Protein AF-0000000081065563 (afdb_homodimer)

Structure (mmCIF, N/CA/C/O backbone):
data_AF-0000000081065563-model_v1
#
loop_
_entity.id
_entity.type
_entity.pdbx_description
1 polymer 'Solute carrier family 13 member 5'
#
loop_
_atom_site.group_PDB
_atom_site.id
_atom_site.type_symbol
_atom_site.label_atom_id
_atom_site.label_alt_id
_atom_site.label_comp_id
_atom_site.label_asym_id
_atom_site.label_entity_id
_atom_site.label_seq_id
_atom_site.pdbx_PDB_ins_code
_atom_site.Cartn_x
_atom_site.Cartn_y
_atom_site.Cartn_z
_atom_site.occupancy
_atom_site.B_iso_or_equiv
_atom_site.auth_seq_id
_atom_site.auth_comp_id
_atom_site.auth_asym_id
_atom_site.auth_atom_id
_atom_site.pdbx_PDB_model_num
ATOM 1 N N . MET A 1 1 ? -25.5 35.219 -21.312 1 35.28 1 MET A N 1
ATOM 2 C CA . MET A 1 1 ? -24.812 34.812 -22.547 1 35.28 1 MET A CA 1
ATOM 3 C C . MET A 1 1 ? -24.578 33.312 -22.578 1 35.28 1 MET A C 1
ATOM 5 O O . MET A 1 1 ? -24.078 32.75 -21.609 1 35.28 1 MET A O 1
ATOM 9 N N . ARG A 1 2 ? -25.344 32.594 -23.344 1 45.81 2 ARG A N 1
ATOM 10 C CA . ARG A 1 2 ? -25.344 31.156 -23.547 1 45.81 2 ARG A CA 1
ATOM 11 C C . ARG A 1 2 ? -23.938 30.656 -23.859 1 45.81 2 ARG A C 1
ATOM 13 O O . ARG A 1 2 ? -23.297 31.125 -24.812 1 45.81 2 ARG A O 1
ATOM 20 N N . VAL A 1 3 ? -23.25 30.344 -22.828 1 58.22 3 VAL A N 1
ATOM 21 C CA . VAL A 1 3 ? -21.922 29.797 -23.094 1 58.22 3 VAL A CA 1
ATOM 22 C C . VAL A 1 3 ? -21.953 28.906 -24.328 1 58.22 3 VAL A C 1
ATOM 24 O O . VAL A 1 3 ? -22.828 28.047 -24.469 1 58.22 3 VAL A O 1
ATOM 27 N N . PRO A 1 4 ? -21.406 29.422 -25.438 1 60.94 4 PRO A N 1
ATOM 28 C CA . PRO A 1 4 ? -21.406 28.672 -26.703 1 60.94 4 PRO A CA 1
ATOM 29 C C . PRO A 1 4 ? -21.172 27.172 -26.5 1 60.94 4 PRO A C 1
ATOM 31 O O . PRO A 1 4 ? -20.5 26.781 -25.531 1 60.94 4 PRO A O 1
ATOM 34 N N . ARG A 1 5 ? -22 26.438 -27.109 1 59.81 5 ARG A N 1
ATOM 35 C CA . ARG A 1 5 ? -22.031 24.969 -27.094 1 59.81 5 ARG A CA 1
ATOM 36 C C . ARG A 1 5 ? -20.609 24.406 -27.125 1 59.81 5 ARG A C 1
ATOM 38 O O . ARG A 1 5 ? -20.312 23.438 -26.438 1 59.81 5 ARG A O 1
ATOM 45 N N . GLY A 1 6 ? -19.797 25.016 -27.953 1 60.41 6 GLY A N 1
ATOM 46 C CA . GLY A 1 6 ? -18.422 24.578 -28.047 1 60.41 6 GLY A CA 1
ATOM 47 C C . GLY A 1 6 ? -17.688 24.688 -26.719 1 60.41 6 GLY A C 1
ATOM 48 O O . GLY A 1 6 ? -16.938 23.781 -26.344 1 60.41 6 GLY A O 1
ATOM 49 N N . ALA A 1 7 ? -17.953 25.688 -26.125 1 67.12 7 ALA A N 1
ATOM 50 C CA . ALA A 1 7 ? -17.297 25.906 -24.844 1 67.12 7 ALA A CA 1
ATOM 51 C C . ALA A 1 7 ? -17.781 24.906 -23.797 1 67.12 7 ALA A C 1
ATOM 53 O O . ALA A 1 7 ? -17.016 24.422 -22.969 1 67.12 7 ALA A O 1
ATOM 54 N N . ARG A 1 8 ? -19.016 24.562 -23.906 1 65.19 8 ARG A N 1
ATOM 55 C CA . ARG A 1 8 ? -19.578 23.609 -22.969 1 65.19 8 ARG A CA 1
ATOM 56 C C . ARG A 1 8 ? -19 22.219 -23.188 1 65.19 8 ARG A C 1
ATOM 58 O O . ARG A 1 8 ? -18.719 21.484 -22.234 1 65.19 8 ARG A O 1
ATOM 65 N N . LEU A 1 9 ? -18.891 21.984 -24.5 1 64.94 9 LEU A N 1
ATOM 66 C CA . LEU A 1 9 ? -18.297 20.688 -24.844 1 64.94 9 LEU A CA 1
ATOM 67 C C . LEU A 1 9 ? -16.844 20.609 -24.406 1 64.94 9 LEU A C 1
ATOM 69 O O . LEU A 1 9 ? -16.391 19.578 -23.922 1 64.94 9 LEU A O 1
ATOM 73 N N . LEU A 1 10 ? -16.219 21.75 -24.625 1 67.19 10 LEU A N 1
ATOM 74 C CA . LEU A 1 10 ? -14.82 21.797 -24.203 1 67.19 10 LEU A CA 1
ATOM 75 C C . LEU A 1 10 ? -14.711 21.672 -22.688 1 67.19 10 LEU A C 1
ATOM 77 O O . LEU A 1 10 ? -13.781 21.031 -22.172 1 67.19 10 LEU A O 1
ATOM 81 N N . TRP A 1 11 ? -15.602 22.25 -22.125 1 70.44 11 TRP A N 1
ATOM 82 C CA . TRP A 1 11 ? -15.578 22.203 -20.656 1 70.44 11 TRP A CA 1
ATOM 83 C C . TRP A 1 11 ? -15.898 20.797 -20.156 1 70.44 11 TRP A C 1
ATOM 85 O O . TRP A 1 11 ? -15.352 20.344 -19.141 1 70.44 11 TRP A O 1
ATOM 95 N N . ARG A 1 12 ? -16.688 20.172 -20.922 1 69.19 12 ARG A N 1
ATOM 96 C CA . ARG A 1 12 ? -17.094 18.828 -20.531 1 69.19 12 ARG A CA 1
ATOM 97 C C . ARG A 1 12 ? -15.93 17.844 -20.672 1 69.19 12 ARG A C 1
ATOM 99 O O . ARG A 1 12 ? -15.805 16.906 -19.875 1 69.19 12 ARG A O 1
ATOM 106 N N . HIS A 1 13 ? -15.148 18.188 -21.656 1 77.38 13 HIS A N 1
ATOM 107 C CA . HIS A 1 13 ? -14.016 17.297 -21.906 1 77.38 13 HIS A CA 1
ATOM 108 C C . HIS A 1 13 ? -12.711 17.922 -21.453 1 77.38 13 HIS A C 1
ATOM 110 O O . HIS A 1 13 ? -11.648 17.656 -22.016 1 77.38 13 HIS A O 1
ATOM 116 N N . ARG A 1 14 ? -12.844 18.75 -20.547 1 81.88 14 ARG A N 1
ATOM 117 C CA . ARG A 1 14 ? -11.688 19.531 -20.109 1 81.88 14 ARG A CA 1
ATOM 118 C C . ARG A 1 14 ? -10.578 18.625 -19.594 1 81.88 14 ARG A C 1
ATOM 120 O O . ARG A 1 14 ? -9.398 18.859 -19.875 1 81.88 14 ARG A O 1
ATOM 127 N N . ASP A 1 15 ? -10.969 17.594 -18.875 1 84.56 15 ASP A N 1
ATOM 128 C CA . ASP A 1 15 ? -9.945 16.719 -18.297 1 84.56 15 ASP A CA 1
ATOM 129 C C . ASP A 1 15 ? -9.18 15.992 -19.406 1 84.56 15 ASP A C 1
ATOM 131 O O . ASP A 1 15 ? -7.957 15.875 -19.344 1 84.56 15 ASP A O 1
ATOM 135 N N . PHE A 1 16 ? -9.953 15.625 -20.359 1 84.44 16 PHE A N 1
ATOM 136 C CA . PHE A 1 16 ? -9.312 14.93 -21.469 1 84.44 16 PHE A CA 1
ATOM 137 C C . PHE A 1 16 ? -8.406 15.883 -22.25 1 84.44 16 PHE A C 1
ATOM 139 O O . PHE A 1 16 ? -7.293 15.508 -22.625 1 84.44 16 PHE A O 1
ATOM 146 N N . LEU A 1 17 ? -8.805 17.078 -22.438 1 87.5 17 LEU A N 1
ATOM 147 C CA . LEU A 1 17 ? -8.016 18.062 -23.156 1 87.5 17 LEU A CA 1
ATOM 148 C C . LEU A 1 17 ? -6.75 18.422 -22.391 1 87.5 17 LEU A C 1
ATOM 150 O O . LEU A 1 17 ? -5.676 18.547 -22.984 1 87.5 17 LEU A O 1
ATOM 154 N N . ILE A 1 18 ? -6.883 18.516 -21.156 1 91.38 18 ILE A N 1
ATOM 155 C CA . ILE A 1 18 ? -5.727 18.859 -20.328 1 91.38 18 ILE A CA 1
ATOM 156 C C . ILE A 1 18 ? -4.711 17.719 -20.375 1 91.38 18 ILE A C 1
ATOM 158 O O . ILE A 1 18 ? -3.508 17.953 -20.516 1 91.38 18 ILE A O 1
ATOM 162 N N . VAL A 1 19 ? -5.176 16.516 -20.281 1 91.62 19 VAL A N 1
ATOM 163 C CA . VAL A 1 19 ? -4.301 15.352 -20.203 1 91.62 19 VAL A CA 1
ATOM 164 C C . VAL A 1 19 ? -3.52 15.211 -21.516 1 91.62 19 VAL A C 1
ATOM 166 O O . VAL A 1 19 ? -2.342 14.844 -21.5 1 91.62 19 VAL A O 1
ATOM 169 N N . PHE A 1 20 ? -4.094 15.602 -22.641 1 90.62 20 PHE A N 1
ATOM 170 C CA . PHE A 1 20 ? -3.43 15.344 -23.906 1 90.62 20 PHE A CA 1
ATOM 171 C C . PHE A 1 20 ? -2.742 16.594 -24.422 1 90.62 20 PHE A C 1
ATOM 173 O O . PHE A 1 20 ? -1.713 16.516 -25.109 1 90.62 20 PHE A O 1
ATOM 180 N N . LEU A 1 21 ? -3.277 17.719 -24.109 1 93.19 21 LEU A N 1
ATOM 181 C CA . LEU A 1 21 ? -2.709 18.953 -24.625 1 93.19 21 LEU A CA 1
ATOM 182 C C . LEU A 1 21 ? -1.5 19.391 -23.797 1 93.19 21 LEU A C 1
ATOM 184 O O . LEU A 1 21 ? -0.569 20 -24.328 1 93.19 21 LEU A O 1
ATOM 188 N N . THR A 1 22 ? -1.517 19.094 -22.531 1 95 22 THR A N 1
ATOM 189 C CA . THR A 1 22 ? -0.436 19.547 -21.656 1 95 22 THR A CA 1
ATOM 190 C C . THR A 1 22 ? 0.899 18.953 -22.109 1 95 22 THR A C 1
ATOM 192 O O . THR A 1 22 ? 1.883 19.688 -22.266 1 95 22 THR A O 1
ATOM 195 N N . PRO A 1 23 ? 0.989 17.656 -22.312 1 94.94 23 PRO A N 1
ATOM 196 C CA . PRO A 1 23 ? 2.273 17.109 -22.766 1 94.94 23 PRO A CA 1
ATOM 197 C C . PRO A 1 23 ? 2.711 17.688 -24.125 1 94.94 23 PRO A C 1
ATOM 199 O O . PRO A 1 23 ? 3.904 17.891 -24.344 1 94.94 23 PRO A O 1
ATOM 202 N N . ILE A 1 24 ? 1.841 17.953 -24.969 1 94.56 24 ILE A N 1
ATOM 203 C CA . ILE A 1 24 ? 2.164 18.484 -26.297 1 94.56 24 ILE A CA 1
ATOM 204 C C . ILE A 1 24 ? 2.674 19.906 -26.172 1 94.56 24 ILE A C 1
ATOM 206 O O . ILE A 1 24 ? 3.695 20.266 -26.766 1 94.56 24 ILE A O 1
ATOM 210 N N . LEU A 1 25 ? 1.98 20.688 -25.438 1 94.94 25 LEU A N 1
ATOM 211 C CA . LEU A 1 25 ? 2.367 22.078 -25.266 1 94.94 25 LEU A CA 1
ATOM 212 C C . LEU A 1 25 ? 3.713 22.188 -24.547 1 94.94 25 LEU A C 1
ATOM 214 O O . LEU A 1 25 ? 4.551 23.016 -24.922 1 94.94 25 LEU A O 1
ATOM 218 N N . LEU A 1 26 ? 3.9 21.359 -23.531 1 94.94 26 LEU A N 1
ATOM 219 C CA . LEU A 1 26 ? 5.137 21.406 -22.766 1 94.94 26 LEU A CA 1
ATOM 220 C C . LEU A 1 26 ? 6.305 20.844 -23.578 1 94.94 26 LEU A C 1
ATOM 222 O O . LEU A 1 26 ? 7.465 21.125 -23.266 1 94.94 26 LEU A O 1
ATOM 226 N N . SER A 1 27 ? 6.008 20.047 -24.562 1 93.69 27 SER A N 1
ATOM 227 C CA . SER A 1 27 ? 7.074 19.484 -25.375 1 93.69 27 SER A CA 1
ATOM 228 C C . SER A 1 27 ? 7.828 20.578 -26.141 1 93.69 27 SER A C 1
ATOM 230 O O . SER A 1 27 ? 8.93 20.344 -26.641 1 93.69 27 SER A O 1
ATOM 232 N N . LEU A 1 28 ? 7.309 21.734 -26.172 1 91.5 28 LEU A N 1
ATOM 233 C CA . LEU A 1 28 ? 7.969 22.875 -26.797 1 91.5 28 LEU A CA 1
ATOM 234 C C . LEU A 1 28 ? 9.266 23.219 -26.062 1 91.5 28 LEU A C 1
ATOM 236 O O . LEU A 1 28 ? 10.148 23.859 -26.641 1 91.5 28 LEU A O 1
ATOM 240 N N . ILE A 1 29 ? 9.398 22.75 -24.828 1 90.62 29 ILE A N 1
ATOM 241 C CA . ILE A 1 29 ? 10.609 22.984 -24.047 1 90.62 29 ILE A CA 1
ATOM 242 C C . ILE A 1 29 ? 11.805 22.312 -24.719 1 90.62 29 ILE A C 1
ATOM 244 O O . ILE A 1 29 ? 12.922 22.828 -24.656 1 90.62 29 ILE A O 1
ATOM 248 N N . PHE A 1 30 ? 11.531 21.203 -25.406 1 89.19 30 PHE A N 1
ATOM 249 C CA . PHE A 1 30 ? 12.602 20.453 -26.031 1 89.19 30 PHE A CA 1
ATOM 250 C C . PHE A 1 30 ? 13.125 21.172 -27.281 1 89.19 30 PHE A C 1
ATOM 252 O O . PHE A 1 30 ? 14.219 20.875 -27.766 1 89.19 30 PHE A O 1
ATOM 259 N N . LEU A 1 31 ? 12.289 22.094 -27.781 1 88.31 31 LEU A N 1
ATOM 260 C CA . LEU A 1 31 ? 12.75 22.922 -28.891 1 88.31 31 LEU A CA 1
ATOM 261 C C . LEU A 1 31 ? 13.789 23.938 -28.438 1 88.31 31 LEU A C 1
ATOM 263 O O . LEU A 1 31 ? 14.641 24.344 -29.234 1 88.31 31 LEU A O 1
ATOM 267 N N . ILE A 1 32 ? 13.719 24.219 -27.234 1 86.44 32 ILE A N 1
ATOM 268 C CA . ILE A 1 32 ? 14.648 25.203 -26.672 1 86.44 32 ILE A CA 1
ATOM 269 C C . ILE A 1 32 ? 15.914 24.484 -26.203 1 86.44 32 ILE A C 1
ATOM 271 O O . ILE A 1 32 ? 17.031 24.922 -26.484 1 86.44 32 ILE A O 1
ATOM 275 N N . SER A 1 33 ? 15.727 23.438 -25.422 1 88.56 33 SER A N 1
ATOM 276 C CA . SER A 1 33 ? 16.859 22.672 -24.906 1 88.56 33 SER A CA 1
ATOM 277 C C . SER A 1 33 ? 16.484 21.219 -24.656 1 88.56 33 SER A C 1
ATOM 279 O O . SER A 1 33 ? 15.367 20.922 -24.234 1 88.56 33 SER A O 1
ATOM 281 N N . SER A 1 34 ? 17.375 20.328 -24.969 1 87.94 34 SER A N 1
ATOM 282 C CA . SER A 1 34 ? 17.188 18.906 -24.719 1 87.94 34 SER A CA 1
ATOM 283 C C . SER A 1 34 ? 18.094 18.406 -23.594 1 87.94 34 SER A C 1
ATOM 285 O O . SER A 1 34 ? 18.391 17.219 -23.5 1 87.94 34 SER A O 1
ATOM 287 N N . SER A 1 35 ? 18.5 19.391 -22.797 1 93.75 35 SER A N 1
ATOM 288 C CA . SER A 1 35 ? 19.359 19.031 -21.672 1 93.75 35 SER A CA 1
ATOM 289 C C . SER A 1 35 ? 18.609 18.219 -20.641 1 93.75 35 SER A C 1
ATOM 291 O O . SER A 1 35 ? 17.375 18.125 -20.672 1 93.75 35 SER A O 1
ATOM 293 N N . LYS A 1 36 ? 19.406 17.578 -19.875 1 95.5 36 LYS A N 1
ATOM 294 C CA . LYS A 1 36 ? 18.812 16.766 -18.812 1 95.5 36 LYS A CA 1
ATOM 295 C C . LYS A 1 36 ? 17.953 17.625 -17.891 1 95.5 36 LYS A C 1
ATOM 297 O O . LYS A 1 36 ? 16.906 17.172 -17.422 1 95.5 36 LYS A O 1
ATOM 302 N N . GLU A 1 37 ? 18.312 18.875 -17.656 1 95.12 37 GLU A N 1
ATOM 303 C CA . GLU A 1 37 ? 17.547 19.828 -16.859 1 95.12 37 GLU A CA 1
ATOM 304 C C . GLU A 1 37 ? 16.188 20.109 -17.5 1 95.12 37 GLU A C 1
ATOM 306 O O . GLU A 1 37 ? 15.164 20.141 -16.797 1 95.12 37 GLU A O 1
ATOM 311 N N . ALA A 1 38 ? 16.188 20.344 -18.766 1 96.06 38 ALA A N 1
ATOM 312 C CA . ALA A 1 38 ? 14.969 20.656 -19.5 1 96.06 38 ALA A CA 1
ATOM 313 C C . ALA A 1 38 ? 14 19.469 -19.484 1 96.06 38 ALA A C 1
ATOM 315 O O . ALA A 1 38 ? 12.789 19.656 -19.344 1 96.06 38 ALA A O 1
ATOM 316 N N . ARG A 1 39 ? 14.539 18.297 -19.672 1 97.06 39 ARG A N 1
ATOM 317 C CA . ARG A 1 39 ? 13.703 17.094 -19.656 1 97.06 39 ARG A CA 1
ATOM 318 C C . ARG A 1 39 ? 13.062 16.891 -18.297 1 97.06 39 ARG A C 1
ATOM 320 O O . ARG A 1 39 ? 11.891 16.516 -18.203 1 97.06 39 ARG A O 1
ATOM 327 N N . CYS A 1 40 ? 13.859 17.094 -17.266 1 96.75 40 CYS A N 1
ATOM 328 C CA . CYS A 1 40 ? 13.305 17 -15.914 1 96.75 40 CYS A CA 1
ATOM 329 C C . CYS A 1 40 ? 12.258 18.094 -15.688 1 96.75 40 CYS A C 1
ATOM 331 O O . CYS A 1 40 ? 11.219 17.828 -15.078 1 96.75 40 CYS A O 1
ATOM 333 N N . GLY A 1 41 ? 12.594 19.328 -16.156 1 95.62 41 GLY A N 1
ATOM 334 C CA . GLY A 1 41 ? 11.617 20.406 -16.062 1 95.62 41 GLY A CA 1
ATOM 335 C C . GLY A 1 41 ? 10.297 20.062 -16.734 1 95.62 41 GLY A C 1
ATOM 336 O O . GLY A 1 41 ? 9.234 20.422 -16.219 1 95.62 41 GLY A O 1
ATOM 337 N N . TYR A 1 42 ? 10.375 19.438 -17.844 1 97 42 TYR A N 1
ATOM 338 C CA . TYR A 1 42 ? 9.188 18.969 -18.547 1 97 42 TYR A CA 1
ATOM 339 C C . TYR A 1 42 ? 8.32 18.094 -17.656 1 97 42 TYR A C 1
ATOM 341 O O . TYR A 1 42 ? 7.105 18.281 -17.562 1 97 42 TYR A O 1
ATOM 349 N N . VAL A 1 43 ? 8.938 17.109 -16.953 1 97.69 43 VAL A N 1
ATOM 350 C CA . VAL A 1 43 ? 8.203 16.172 -16.109 1 97.69 43 VAL A CA 1
ATOM 351 C C . VAL A 1 43 ? 7.605 16.906 -14.906 1 97.69 43 VAL A C 1
ATOM 353 O O . VAL A 1 43 ? 6.449 16.672 -14.547 1 97.69 43 VAL A O 1
ATOM 356 N N . VAL A 1 44 ? 8.375 17.734 -14.297 1 96.38 44 VAL A N 1
ATOM 357 C CA . VAL A 1 44 ? 7.93 18.469 -13.117 1 96.38 44 VAL A CA 1
ATOM 358 C C . VAL A 1 44 ? 6.723 19.344 -13.477 1 96.38 44 VAL A C 1
ATOM 360 O O . VAL A 1 44 ? 5.727 19.359 -12.742 1 96.38 44 VAL A O 1
ATOM 363 N N . LEU A 1 45 ? 6.789 20.062 -14.57 1 96.25 45 LEU A N 1
ATOM 364 C CA . LEU A 1 45 ? 5.688 20.906 -15.008 1 96.25 45 LEU A CA 1
ATOM 365 C C . LEU A 1 45 ? 4.457 20.078 -15.352 1 96.25 45 LEU A C 1
ATOM 367 O O . LEU A 1 45 ? 3.33 20.484 -15.078 1 96.25 45 LEU A O 1
ATOM 371 N N . LEU A 1 46 ? 4.703 18.984 -16 1 97.19 46 LEU A N 1
ATOM 372 C CA . LEU A 1 46 ? 3.609 18.062 -16.328 1 97.19 46 LEU A CA 1
ATOM 373 C C . LEU A 1 46 ? 2.875 17.641 -15.062 1 97.19 46 LEU A C 1
ATOM 375 O O . LEU A 1 46 ? 1.645 17.688 -15.008 1 97.19 46 LEU A O 1
ATOM 379 N N . MET A 1 47 ? 3.645 17.188 -14.086 1 97.12 47 MET A N 1
ATOM 380 C CA . MET A 1 47 ? 3.061 16.75 -12.82 1 97.12 47 MET A CA 1
ATOM 381 C C . MET A 1 47 ? 2.338 17.906 -12.133 1 97.12 47 MET A C 1
ATOM 383 O O . MET A 1 47 ? 1.253 17.734 -11.578 1 97.12 47 MET A O 1
ATOM 387 N N . ALA A 1 48 ? 2.924 19.094 -12.188 1 95 48 ALA A N 1
ATOM 388 C CA . ALA A 1 48 ? 2.328 20.266 -11.562 1 95 48 ALA A CA 1
ATOM 389 C C . ALA A 1 48 ? 0.961 20.578 -12.172 1 95 48 ALA A C 1
ATOM 391 O O . ALA A 1 48 ? -0.012 20.781 -11.445 1 95 48 ALA A O 1
ATOM 392 N N . VAL A 1 49 ? 0.859 20.562 -13.43 1 95.38 49 VAL A N 1
ATOM 393 C CA . VAL A 1 49 ? -0.395 20.875 -14.109 1 95.38 49 VAL A CA 1
ATOM 394 C C . VAL A 1 49 ? -1.444 19.828 -13.758 1 95.38 49 VAL A C 1
ATOM 396 O O . VAL A 1 49 ? -2.586 20.156 -13.43 1 95.38 49 VAL A O 1
ATOM 399 N N . TYR A 1 50 ? -1.061 18.547 -13.828 1 96.31 50 TYR A N 1
ATOM 400 C CA . TYR A 1 50 ? -2.004 17.469 -13.523 1 96.31 50 TYR A CA 1
ATOM 401 C C . TYR A 1 50 ? -2.447 17.547 -12.062 1 96.31 50 TYR A C 1
ATOM 403 O O . TYR A 1 50 ? -3.619 17.312 -11.758 1 96.31 50 TYR A O 1
ATOM 411 N N . TRP A 1 51 ? -1.586 17.812 -11.117 1 94.06 51 TRP A N 1
ATOM 412 C CA . TRP A 1 51 ? -1.925 17.891 -9.703 1 94.06 51 TRP A CA 1
ATOM 413 C C . TRP A 1 51 ? -2.834 19.078 -9.422 1 94.06 51 TRP A C 1
ATOM 415 O O . TRP A 1 51 ? -3.766 18.984 -8.625 1 94.06 51 TRP A O 1
ATOM 425 N N . VAL A 1 52 ? -2.623 20.203 -10.055 1 91.5 52 VAL A N 1
ATOM 426 C CA . VAL A 1 52 ? -3.404 21.406 -9.812 1 91.5 52 VAL A CA 1
ATOM 427 C C . VAL A 1 52 ? -4.797 21.266 -10.422 1 91.5 52 VAL A C 1
ATOM 429 O O . VAL A 1 52 ? -5.797 21.609 -9.789 1 91.5 52 VAL A O 1
ATOM 432 N N . THR A 1 53 ? -4.852 20.672 -11.617 1 90.56 53 THR A N 1
ATOM 433 C CA . THR A 1 53 ? -6.125 20.578 -12.32 1 90.56 53 THR A CA 1
ATOM 434 C C . THR A 1 53 ? -6.883 19.312 -11.883 1 90.56 53 THR A C 1
ATOM 436 O O . THR A 1 53 ? -8.086 19.203 -12.117 1 90.56 53 THR A O 1
ATOM 439 N N . GLU A 1 54 ? -6.145 18.344 -11.359 1 91.5 54 GLU A N 1
ATOM 440 C CA . GLU A 1 54 ? -6.699 17.031 -10.984 1 91.5 54 GLU A CA 1
ATOM 441 C C . GLU A 1 54 ? -7.363 16.359 -12.18 1 91.5 54 GLU A C 1
ATOM 443 O O . GLU A 1 54 ? -8.391 15.695 -12.031 1 91.5 54 GLU A O 1
ATOM 448 N N . ALA A 1 55 ? -6.816 16.672 -13.328 1 91 55 ALA A N 1
ATOM 449 C CA . ALA A 1 55 ? -7.289 15.977 -14.531 1 91 55 ALA A CA 1
ATOM 450 C C . ALA A 1 55 ? -7.066 14.477 -14.422 1 91 55 ALA A C 1
ATOM 452 O O . ALA A 1 55 ? -7.809 13.688 -15.016 1 91 55 ALA A O 1
ATOM 453 N N . VAL A 1 56 ? -6.066 14.148 -13.742 1 93.62 56 VAL A N 1
ATOM 454 C CA . VAL A 1 56 ? -5.738 12.781 -13.344 1 93.62 56 VAL A CA 1
ATOM 455 C C . VAL A 1 56 ? -5.68 12.68 -11.82 1 93.62 56 VAL A C 1
ATOM 457 O O . VAL A 1 56 ? -5.277 13.633 -11.148 1 93.62 56 VAL A O 1
ATOM 460 N N . PRO A 1 57 ? -6.18 11.5 -11.32 1 95 57 PRO A N 1
ATOM 461 C CA . PRO A 1 57 ? -6.133 11.383 -9.859 1 95 57 PRO A CA 1
ATOM 462 C C . PRO A 1 57 ? -4.738 11.641 -9.297 1 95 57 PRO A C 1
ATOM 464 O O . PRO A 1 57 ? -3.736 11.273 -9.914 1 95 57 PRO A O 1
ATOM 467 N N . LEU A 1 58 ? -4.695 12.18 -8.133 1 95.56 58 LEU A N 1
ATOM 468 C CA . LEU A 1 58 ? -3.463 12.648 -7.5 1 95.56 58 LEU A CA 1
ATOM 469 C C . LEU A 1 58 ? -2.445 11.516 -7.387 1 95.56 58 LEU A C 1
ATOM 471 O O . LEU A 1 58 ? -1.293 11.672 -7.793 1 95.56 58 LEU A O 1
ATOM 475 N N . PRO A 1 59 ? -2.852 10.328 -6.844 1 96.94 59 PRO A N 1
ATOM 476 C CA . PRO A 1 59 ? -1.859 9.258 -6.715 1 96.94 59 PRO A CA 1
ATOM 477 C C . PRO A 1 59 ? -1.344 8.766 -8.07 1 96.94 59 PRO A C 1
ATOM 479 O O . PRO A 1 59 ? -0.198 8.32 -8.172 1 96.94 59 PRO A O 1
ATOM 482 N N . VAL A 1 60 ? -2.16 8.836 -9.117 1 97.69 60 VAL A N 1
ATOM 483 C CA . VAL A 1 60 ? -1.772 8.398 -10.453 1 97.69 60 VAL A CA 1
ATOM 484 C C . VAL A 1 60 ? -0.747 9.367 -11.039 1 97.69 60 VAL A C 1
ATOM 486 O O . VAL A 1 60 ? 0.235 8.938 -11.656 1 97.69 60 VAL A O 1
ATOM 489 N N . THR A 1 61 ? -0.991 10.68 -10.844 1 97.69 61 THR A N 1
ATOM 490 C CA . THR A 1 61 ? -0.013 11.672 -11.258 1 97.69 61 THR A CA 1
ATOM 491 C C . THR A 1 61 ? 1.331 11.43 -10.578 1 97.69 61 THR A C 1
ATOM 493 O O . THR A 1 61 ? 2.385 11.602 -11.195 1 97.69 61 THR A O 1
ATOM 496 N N . ALA A 1 62 ? 1.242 10.984 -9.352 1 98 62 ALA A N 1
ATOM 497 C CA . ALA A 1 62 ? 2.447 10.742 -8.57 1 98 62 ALA A CA 1
ATOM 498 C C . ALA A 1 62 ? 3.262 9.594 -9.156 1 98 62 ALA A C 1
ATOM 500 O O . ALA A 1 62 ? 4.449 9.445 -8.852 1 98 62 ALA A O 1
ATOM 501 N N . LEU A 1 63 ? 2.713 8.828 -10.055 1 98.44 63 LEU A N 1
ATOM 502 C CA . LEU A 1 63 ? 3.389 7.668 -10.625 1 98.44 63 LEU A CA 1
ATOM 503 C C . LEU A 1 63 ? 4.09 8.039 -11.93 1 98.44 63 LEU A C 1
ATOM 505 O O . LEU A 1 63 ? 4.812 7.227 -12.508 1 98.44 63 LEU A O 1
ATOM 509 N N . ILE A 1 64 ? 3.996 9.234 -12.391 1 98.5 64 ILE A N 1
ATOM 510 C CA . ILE A 1 64 ? 4.523 9.68 -13.672 1 98.5 64 ILE A CA 1
ATOM 511 C C . ILE A 1 64 ? 6.043 9.516 -13.695 1 98.5 64 ILE A C 1
ATOM 513 O O . ILE A 1 64 ? 6.613 9.055 -14.68 1 98.5 64 ILE A O 1
ATOM 517 N N . PRO A 1 65 ? 6.762 9.812 -12.625 1 98.5 65 PRO A N 1
ATOM 518 C CA . PRO A 1 65 ? 8.219 9.672 -12.664 1 98.5 65 PRO A CA 1
ATOM 519 C C . PRO A 1 65 ? 8.672 8.234 -12.938 1 98.5 65 PRO A C 1
ATOM 521 O O . PRO A 1 65 ? 9.734 8.023 -13.523 1 98.5 65 PRO A O 1
ATOM 524 N N . VAL A 1 66 ? 7.902 7.254 -12.578 1 98.62 66 VAL A N 1
ATOM 525 C CA . VAL A 1 66 ? 8.281 5.852 -12.719 1 98.62 66 VAL A CA 1
ATOM 526 C C . VAL A 1 66 ? 8.516 5.527 -14.188 1 98.62 66 VAL A C 1
ATOM 528 O O . VAL A 1 66 ? 9.398 4.73 -14.523 1 98.62 66 VAL A O 1
ATOM 531 N N . PHE A 1 67 ? 7.738 6.148 -15.047 1 98.44 67 PHE A N 1
ATOM 532 C CA . PHE A 1 67 ? 7.961 5.844 -16.453 1 98.44 67 PHE A CA 1
ATOM 533 C C . PHE A 1 67 ? 8.625 7.016 -17.156 1 98.44 67 PHE A C 1
ATOM 535 O O . PHE A 1 67 ? 9.406 6.824 -18.094 1 98.44 67 PHE A O 1
ATOM 542 N N . ALA A 1 68 ? 8.414 8.242 -16.797 1 98.38 68 ALA A N 1
ATOM 543 C CA . ALA A 1 68 ? 8.922 9.414 -17.516 1 98.38 68 ALA A CA 1
ATOM 544 C C . ALA A 1 68 ? 10.422 9.594 -17.281 1 98.38 68 ALA A C 1
ATOM 546 O O . ALA A 1 68 ? 11.164 9.906 -18.219 1 98.38 68 ALA A O 1
ATOM 547 N N . TYR A 1 69 ? 10.922 9.43 -16.062 1 98.44 69 TYR A N 1
ATOM 548 C CA . TYR A 1 69 ? 12.32 9.688 -15.758 1 98.44 69 TYR A CA 1
ATOM 549 C C . TYR A 1 69 ? 13.234 8.727 -16.516 1 98.44 69 TYR A C 1
ATOM 551 O O . TYR A 1 69 ? 14.211 9.148 -17.141 1 98.44 69 TYR A O 1
ATOM 559 N N . PRO A 1 70 ? 12.914 7.398 -16.484 1 98.06 70 PRO A N 1
ATOM 560 C CA . PRO A 1 70 ? 13.781 6.504 -17.266 1 98.06 70 PRO A CA 1
ATOM 561 C C . PRO A 1 70 ? 13.688 6.75 -18.766 1 98.06 70 PRO A C 1
ATOM 563 O O . PRO A 1 70 ? 14.703 6.703 -19.469 1 98.06 70 PRO A O 1
ATOM 566 N N . LEU A 1 71 ? 12.531 7.059 -19.281 1 97.44 71 LEU A N 1
ATOM 567 C CA . LEU A 1 71 ? 12.336 7.227 -20.703 1 97.44 71 LEU A CA 1
ATOM 568 C C . LEU A 1 71 ? 12.977 8.523 -21.188 1 97.44 71 LEU A C 1
ATOM 570 O O . LEU A 1 71 ? 13.336 8.641 -22.359 1 97.44 71 LEU A O 1
ATOM 574 N N . LEU A 1 72 ? 13.133 9.469 -20.281 1 97.12 72 LEU A N 1
ATOM 575 C CA . LEU A 1 72 ? 13.711 10.75 -20.641 1 97.12 72 LEU A CA 1
ATOM 576 C C . LEU A 1 72 ? 15.156 10.859 -20.156 1 97.12 72 LEU A C 1
ATOM 578 O O . LEU A 1 72 ? 15.758 11.93 -20.234 1 97.12 72 LEU A O 1
ATOM 582 N N . GLY A 1 73 ? 15.664 9.781 -19.594 1 96.81 73 GLY A N 1
ATOM 583 C CA . GLY A 1 73 ? 17.078 9.672 -19.266 1 96.81 73 GLY A CA 1
ATOM 584 C C . GLY A 1 73 ? 17.453 10.43 -18.016 1 96.81 73 GLY A C 1
ATOM 585 O O . GLY A 1 73 ? 18.562 10.984 -17.922 1 96.81 73 GLY A O 1
ATOM 586 N N . ILE A 1 74 ? 16.609 10.531 -17.078 1 97.38 74 ILE A N 1
ATOM 587 C CA . ILE A 1 74 ? 16.891 11.289 -15.867 1 97.38 74 ILE A CA 1
ATOM 588 C C . ILE A 1 74 ? 17.391 10.352 -14.773 1 97.38 74 ILE A C 1
ATOM 590 O O . ILE A 1 74 ? 18.469 10.57 -14.195 1 97.38 74 ILE A O 1
ATOM 594 N N . LEU A 1 75 ? 16.625 9.344 -14.484 1 97.5 75 LEU A N 1
ATOM 595 C CA . LEU A 1 75 ? 16.938 8.305 -13.516 1 97.5 75 LEU A CA 1
ATOM 596 C C . LEU A 1 75 ? 16.578 6.922 -14.047 1 97.5 75 LEU A C 1
ATOM 598 O O . LEU A 1 75 ? 15.68 6.793 -14.883 1 97.5 75 LEU A O 1
ATOM 602 N N . SER A 1 76 ? 17.312 5.883 -13.594 1 97.06 76 SER A N 1
ATOM 603 C CA . SER A 1 76 ? 16.953 4.52 -13.945 1 97.06 76 SER A CA 1
ATOM 604 C C . SER A 1 76 ? 15.648 4.105 -13.273 1 97.06 76 SER A C 1
ATOM 606 O O . SER A 1 76 ? 15.211 4.742 -12.312 1 97.06 76 SER A O 1
ATOM 608 N N . THR A 1 77 ? 15 3.092 -13.781 1 97 77 THR A N 1
ATOM 609 C CA . THR A 1 77 ? 13.758 2.596 -13.203 1 97 77 THR A CA 1
ATOM 610 C C . THR A 1 77 ? 13.953 2.205 -11.742 1 97 77 THR A C 1
ATOM 612 O O . THR A 1 77 ? 13.125 2.533 -10.891 1 97 77 THR A O 1
ATOM 615 N N . ASN A 1 78 ? 15.016 1.581 -11.445 1 94.69 78 ASN A N 1
ATOM 616 C CA . ASN A 1 78 ? 15.289 1.128 -10.086 1 94.69 78 ASN A CA 1
ATOM 617 C C . ASN A 1 78 ? 15.445 2.303 -9.125 1 94.69 78 ASN A C 1
ATOM 619 O O . ASN A 1 78 ? 14.883 2.293 -8.031 1 94.69 78 ASN A O 1
ATOM 623 N N . GLU A 1 79 ? 16.156 3.258 -9.539 1 95.06 79 GLU A N 1
ATOM 624 C CA . GLU A 1 79 ? 16.406 4.426 -8.695 1 95.06 79 GLU A CA 1
ATOM 625 C C . GLU A 1 79 ? 15.109 5.16 -8.383 1 95.06 79 GLU A C 1
ATOM 627 O O . GLU A 1 79 ? 14.891 5.609 -7.254 1 95.06 79 GLU A O 1
ATOM 632 N N . VAL A 1 80 ? 14.289 5.281 -9.383 1 97.56 80 VAL A N 1
ATOM 633 C CA . VAL A 1 80 ? 13.023 5.977 -9.188 1 97.56 80 VAL A CA 1
ATOM 634 C C . VAL A 1 80 ? 12.141 5.18 -8.234 1 97.56 80 VAL A C 1
ATOM 636 O O . VAL A 1 80 ? 11.516 5.75 -7.34 1 97.56 80 VAL A O 1
ATOM 639 N N . CYS A 1 81 ? 12.086 3.871 -8.391 1 97.25 81 CYS A N 1
ATOM 640 C CA . CYS A 1 81 ? 11.211 3.025 -7.582 1 97.25 81 CYS A CA 1
ATOM 641 C C . CYS A 1 81 ? 11.609 3.07 -6.113 1 97.25 81 CYS A C 1
ATOM 643 O O . CYS A 1 81 ? 10.75 3.059 -5.23 1 97.25 81 CYS A O 1
ATOM 645 N N . PHE A 1 82 ? 12.898 3.217 -5.805 1 94.56 82 PHE A N 1
ATOM 646 C CA . PHE A 1 82 ? 13.383 3.273 -4.434 1 94.56 82 PHE A CA 1
ATOM 647 C C . PHE A 1 82 ? 12.828 4.492 -3.709 1 94.56 82 PHE A C 1
ATOM 649 O O . PHE A 1 82 ? 12.609 4.457 -2.494 1 94.56 82 PHE A O 1
ATOM 656 N N . SER A 1 83 ? 12.492 5.496 -4.465 1 95.56 83 SER A N 1
ATOM 657 C CA . SER A 1 83 ? 12.016 6.742 -3.875 1 95.56 83 SER A CA 1
ATOM 658 C C . SER A 1 83 ? 10.586 6.59 -3.352 1 95.56 83 SER A C 1
ATOM 660 O O . SER A 1 83 ? 10.117 7.414 -2.564 1 95.56 83 SER A O 1
ATOM 662 N N . TYR A 1 84 ? 9.922 5.559 -3.703 1 97.5 84 TYR A N 1
ATOM 663 C CA . TYR A 1 84 ? 8.5 5.434 -3.379 1 97.5 84 TYR A CA 1
ATOM 664 C C . TYR A 1 84 ? 8.305 4.734 -2.039 1 97.5 84 TYR A C 1
ATOM 666 O O . TYR A 1 84 ? 7.18 4.605 -1.555 1 97.5 84 TYR A O 1
ATOM 674 N N . MET A 1 85 ? 9.367 4.246 -1.401 1 96.62 85 MET A N 1
ATOM 675 C CA . MET A 1 85 ? 9.25 3.686 -0.058 1 96.62 85 MET A CA 1
ATOM 676 C C . MET A 1 85 ? 10.461 4.066 0.796 1 96.62 85 MET A C 1
ATOM 678 O O . MET A 1 85 ? 11.219 3.199 1.224 1 96.62 85 MET A O 1
ATOM 682 N N . LYS A 1 86 ? 10.578 5.273 1.088 1 95.38 86 LYS A N 1
ATOM 683 C CA . LYS A 1 86 ? 11.609 5.77 1.995 1 95.38 86 LYS A CA 1
ATOM 684 C C . LYS A 1 86 ? 11.172 5.637 3.451 1 95.38 86 LYS A C 1
ATOM 686 O O . LYS A 1 86 ? 10.062 5.176 3.73 1 95.38 86 LYS A O 1
ATOM 691 N N . ASP A 1 87 ? 12.031 5.969 4.328 1 95.12 87 ASP A N 1
ATOM 692 C CA . ASP A 1 87 ? 11.758 5.914 5.762 1 95.12 87 ASP A CA 1
ATOM 693 C C . ASP A 1 87 ? 10.5 6.703 6.109 1 95.12 87 ASP A C 1
ATOM 695 O O . ASP A 1 87 ? 9.695 6.262 6.93 1 95.12 87 ASP A O 1
ATOM 699 N N . THR A 1 88 ? 10.297 7.793 5.449 1 95.19 88 THR A N 1
ATOM 700 C CA . THR A 1 88 ? 9.156 8.664 5.719 1 95.19 88 THR A CA 1
ATOM 701 C C . THR A 1 88 ? 7.848 7.988 5.316 1 95.19 88 THR A C 1
ATOM 703 O O . THR A 1 88 ? 6.848 8.086 6.031 1 95.19 88 THR A O 1
ATOM 706 N N . ASN A 1 89 ? 7.82 7.293 4.18 1 96.56 89 ASN A N 1
ATOM 707 C CA . ASN A 1 89 ? 6.656 6.527 3.75 1 96.56 89 ASN A CA 1
ATOM 708 C C . ASN A 1 89 ? 6.305 5.43 4.75 1 96.56 89 ASN A C 1
ATOM 710 O O . ASN A 1 89 ? 5.137 5.25 5.098 1 96.56 89 ASN A O 1
ATOM 714 N N . MET A 1 90 ? 7.367 4.75 5.145 1 97.75 90 MET A N 1
ATOM 715 C CA . MET A 1 90 ? 7.168 3.635 6.062 1 97.75 90 MET A CA 1
ATOM 716 C C . MET A 1 90 ? 6.711 4.129 7.43 1 97.75 90 MET A C 1
ATOM 718 O O . MET A 1 90 ? 5.891 3.482 8.086 1 97.75 90 MET A O 1
ATOM 722 N N . MET A 1 91 ? 7.258 5.258 7.867 1 96.56 91 MET A N 1
ATOM 723 C CA . MET A 1 91 ? 6.809 5.879 9.109 1 96.56 91 MET A CA 1
ATOM 724 C C . MET A 1 91 ? 5.332 6.254 9.031 1 96.56 91 MET A C 1
ATOM 726 O O . MET A 1 91 ? 4.582 6.059 9.984 1 96.56 91 MET A O 1
ATOM 730 N N . PHE A 1 92 ? 4.957 6.793 7.91 1 96.06 92 PHE A N 1
ATOM 731 C CA . PHE A 1 92 ? 3.555 7.133 7.695 1 96.06 92 PHE A CA 1
ATOM 732 C C . PHE A 1 92 ? 2.676 5.891 7.781 1 96.06 92 PHE A C 1
ATOM 734 O O . PHE A 1 92 ? 1.628 5.906 8.43 1 96.06 92 PHE A O 1
ATOM 741 N N . LEU A 1 93 ? 3.109 4.816 7.125 1 97.44 93 LEU A N 1
ATOM 742 C CA . LEU A 1 93 ? 2.365 3.561 7.16 1 97.44 93 LEU A CA 1
ATOM 743 C C . LEU A 1 93 ? 2.193 3.072 8.594 1 97.44 93 LEU A C 1
ATOM 745 O O . LEU A 1 93 ? 1.092 2.693 9 1 97.44 93 LEU A O 1
ATOM 749 N N . GLY A 1 94 ? 3.26 3.014 9.328 1 97.38 94 GLY A N 1
ATOM 750 C CA . GLY A 1 94 ? 3.172 2.627 10.727 1 97.38 94 GLY A CA 1
ATOM 751 C C . GLY A 1 94 ? 2.273 3.539 11.539 1 97.38 94 GLY A C 1
ATOM 752 O O . GLY A 1 94 ? 1.428 3.066 12.305 1 97.38 94 GLY A O 1
ATOM 753 N N . GLY A 1 95 ? 2.428 4.883 11.367 1 95.44 95 GLY A N 1
ATOM 754 C CA . GLY A 1 95 ? 1.633 5.848 12.109 1 95.44 95 GLY A CA 1
ATOM 755 C C . GLY A 1 95 ? 0.146 5.734 11.828 1 95.44 95 GLY A C 1
ATOM 756 O O . GLY A 1 95 ? -0.671 5.781 12.75 1 95.44 95 GLY A O 1
ATOM 757 N N . ILE A 1 96 ? -0.187 5.59 10.578 1 95.12 96 ILE A N 1
ATOM 758 C CA . ILE A 1 96 ? -1.597 5.5 10.211 1 95.12 96 ILE A CA 1
ATOM 759 C C . ILE A 1 96 ? -2.186 4.191 10.734 1 95.12 96 ILE A C 1
ATOM 761 O O . ILE A 1 96 ? -3.361 4.137 11.102 1 95.12 96 ILE A O 1
ATOM 765 N N . THR A 1 97 ? -1.379 3.111 10.711 1 96.5 97 THR A N 1
ATOM 766 C CA . THR A 1 97 ? -1.846 1.848 11.273 1 96.5 97 THR A CA 1
ATOM 767 C C . THR A 1 97 ? -2.189 2.006 12.75 1 96.5 97 THR A C 1
ATOM 769 O O . THR A 1 97 ? -3.193 1.469 13.219 1 96.5 97 THR A O 1
ATOM 772 N N . VAL A 1 98 ? -1.404 2.729 13.445 1 95.38 98 VAL A N 1
ATOM 773 C CA . VAL A 1 98 ? -1.657 3 14.852 1 95.38 98 VAL A CA 1
ATOM 774 C C . VAL A 1 98 ? -2.934 3.826 15 1 95.38 98 VAL A C 1
ATOM 776 O O . VAL A 1 98 ? -3.75 3.566 15.891 1 95.38 98 VAL A O 1
ATOM 779 N N . ALA A 1 99 ? -3.1 4.805 14.141 1 93.56 99 ALA A N 1
ATOM 780 C CA . ALA A 1 99 ? -4.309 5.621 14.156 1 93.56 99 ALA A CA 1
ATOM 781 C C . ALA A 1 99 ? -5.551 4.766 13.922 1 93.56 99 ALA A C 1
ATOM 783 O O . ALA A 1 99 ? -6.59 4.988 14.555 1 93.56 99 ALA A O 1
ATOM 784 N N . VAL A 1 100 ? -5.441 3.805 13.016 1 93.81 100 VAL A N 1
ATOM 785 C CA . VAL A 1 100 ? -6.551 2.902 12.727 1 93.81 100 VAL A CA 1
ATOM 786 C C . VAL A 1 100 ? -6.871 2.061 13.961 1 93.81 100 VAL A C 1
ATOM 788 O O . VAL A 1 100 ? -8.039 1.79 14.25 1 93.81 100 VAL A O 1
ATOM 791 N N . ALA A 1 101 ? -5.836 1.621 14.68 1 94.19 101 ALA A N 1
ATOM 792 C CA . ALA A 1 101 ? -6.051 0.859 15.906 1 94.19 101 ALA A CA 1
ATOM 793 C C . ALA A 1 101 ? -6.84 1.674 16.922 1 94.19 101 ALA A C 1
ATOM 795 O O . ALA A 1 101 ? -7.738 1.149 17.594 1 94.19 101 ALA A O 1
ATOM 796 N N . VAL A 1 102 ? -6.555 2.92 17.031 1 91.88 102 VAL A N 1
ATOM 797 C CA . VAL A 1 102 ? -7.23 3.814 17.969 1 91.88 102 VAL A CA 1
ATOM 798 C C . VAL A 1 102 ? -8.688 3.986 17.562 1 91.88 102 VAL A C 1
ATOM 800 O O . VAL A 1 102 ? -9.586 3.984 18.406 1 91.88 102 VAL A O 1
ATOM 803 N N . GLU A 1 103 ? -8.906 4.074 16.328 1 89.12 103 GLU A N 1
ATOM 804 C CA . GLU A 1 103 ? -10.25 4.258 15.797 1 89.12 103 GLU A CA 1
ATOM 805 C C . GLU A 1 103 ? -11.102 3.008 16.016 1 89.12 103 GLU A C 1
ATOM 807 O O . GLU A 1 103 ? -12.289 3.105 16.328 1 89.12 103 GLU A O 1
ATOM 812 N N . CYS A 1 104 ? -10.492 1.877 15.836 1 88.44 104 CYS A N 1
ATOM 813 C CA . CYS A 1 104 ? -11.234 0.624 15.844 1 88.44 104 CYS A CA 1
ATOM 814 C C . CYS A 1 104 ? -11.727 0.294 17.25 1 88.44 104 CYS A C 1
ATOM 816 O O . CYS A 1 104 ? -12.734 -0.399 17.422 1 88.44 104 CYS A O 1
ATOM 818 N N . CYS A 1 105 ? -11.094 0.764 18.25 1 87.44 105 CYS A N 1
ATOM 819 C CA . CYS A 1 105 ? -11.555 0.443 19.594 1 87.44 105 CYS A CA 1
ATOM 820 C C . CYS A 1 105 ? -12.312 1.615 20.203 1 87.44 105 CYS A C 1
ATOM 822 O O . CYS A 1 105 ? -12.633 1.6 21.391 1 87.44 105 CYS A O 1
ATOM 824 N N . ASN A 1 106 ? -12.57 2.693 19.5 1 86.81 106 ASN A N 1
ATOM 825 C CA . ASN A 1 106 ? -13.352 3.861 19.875 1 86.81 106 ASN A CA 1
ATOM 826 C C . ASN A 1 106 ? -12.688 4.637 21.016 1 86.81 106 ASN A C 1
ATOM 828 O O . ASN A 1 106 ? -13.375 5.285 21.812 1 86.81 106 ASN A O 1
ATOM 832 N N . LEU A 1 107 ? -11.445 4.469 21.125 1 88.25 107 LEU A N 1
ATOM 833 C CA . LEU A 1 107 ? -10.695 5.223 22.125 1 88.25 107 LEU A CA 1
ATOM 834 C C . LEU A 1 107 ? -10.758 6.719 21.844 1 88.25 107 LEU A C 1
ATOM 836 O O . LEU A 1 107 ? -10.898 7.523 22.766 1 88.25 107 LEU A O 1
ATOM 840 N N . HIS A 1 108 ? -10.703 7.098 20.656 1 87.56 108 HIS A N 1
ATOM 841 C CA . HIS A 1 108 ? -10.773 8.5 20.25 1 87.56 108 HIS A CA 1
ATOM 842 C C . HIS A 1 108 ? -12.117 9.117 20.625 1 87.56 108 HIS A C 1
ATOM 844 O O . HIS A 1 108 ? -12.164 10.266 21.078 1 87.56 108 HIS A O 1
ATOM 850 N N . THR A 1 109 ? -13.18 8.352 20.469 1 89.12 109 THR A N 1
ATOM 851 C CA . THR A 1 109 ? -14.508 8.82 20.844 1 89.12 109 THR A CA 1
ATOM 852 C C . THR A 1 109 ? -14.609 9.031 22.344 1 89.12 109 THR A C 1
ATOM 854 O O . THR A 1 109 ? -15.18 10.016 22.812 1 89.12 109 THR A O 1
ATOM 857 N N . ARG A 1 110 ? -14.102 8.102 23.047 1 91 110 ARG A N 1
ATOM 858 C CA . ARG A 1 110 ? -14.117 8.188 24.5 1 91 110 ARG A CA 1
ATOM 859 C C . ARG A 1 110 ? -13.375 9.43 24.984 1 91 110 ARG A C 1
ATOM 861 O O . ARG A 1 110 ? -13.859 10.148 25.859 1 91 110 ARG A O 1
ATOM 868 N N . ILE A 1 111 ? -12.242 9.688 24.438 1 88.69 111 ILE A N 1
ATOM 869 C CA . ILE A 1 111 ? -11.445 10.852 24.797 1 88.69 111 ILE A CA 1
ATOM 870 C C . ILE A 1 111 ? -12.211 12.133 24.453 1 88.69 111 ILE A C 1
ATOM 872 O O . ILE A 1 111 ? -12.281 13.055 25.266 1 88.69 111 ILE A O 1
ATOM 876 N N . ALA A 1 112 ? -12.758 12.188 23.281 1 88.12 112 ALA A N 1
ATOM 877 C CA . ALA A 1 112 ? -13.492 13.359 22.812 1 88.12 112 ALA A CA 1
ATOM 878 C C . ALA A 1 112 ? -14.664 13.672 23.734 1 88.12 112 ALA A C 1
ATOM 880 O O . ALA A 1 112 ? -14.836 14.82 24.172 1 88.12 112 ALA A O 1
ATOM 881 N N . LEU A 1 113 ? -15.477 12.672 24.062 1 89.81 113 LEU A N 1
ATOM 882 C CA . LEU A 1 113 ? -16.672 12.867 24.875 1 89.81 113 LEU A CA 1
ATOM 883 C C . LEU A 1 113 ? -16.297 13.234 26.312 1 89.81 113 LEU A C 1
ATOM 885 O O . LEU A 1 113 ? -16.984 14.055 26.938 1 89.81 113 LEU A O 1
ATOM 889 N N . LYS A 1 114 ? -15.258 12.656 26.812 1 91.12 114 LYS A N 1
ATOM 890 C CA . LYS A 1 114 ? -14.82 12.984 28.156 1 91.12 114 LYS A CA 1
ATOM 891 C C . LYS A 1 114 ? -14.398 14.445 28.266 1 91.12 114 LYS A C 1
ATOM 893 O O . LYS A 1 114 ? -14.719 15.125 29.25 1 91.12 114 LYS A O 1
ATOM 898 N N . VAL A 1 115 ? -13.695 14.961 27.297 1 89.06 115 VAL A N 1
ATOM 899 C CA . VAL A 1 115 ? -13.25 16.344 27.281 1 89.06 115 VAL A CA 1
ATOM 900 C C . VAL A 1 115 ? -14.453 17.281 27.188 1 89.06 115 VAL A C 1
ATOM 902 O O . VAL A 1 115 ? -14.508 18.297 27.875 1 89.06 115 VAL A O 1
ATOM 905 N N . LEU A 1 116 ? -15.383 16.906 26.391 1 86.56 116 LEU A N 1
ATOM 906 C CA . LEU A 1 116 ? -16.578 17.719 26.234 1 86.56 116 LEU A CA 1
ATOM 907 C C . LEU A 1 116 ? -17.375 17.781 27.547 1 86.56 116 LEU A C 1
ATOM 909 O O . LEU A 1 116 ? -18 18.797 27.844 1 86.56 116 LEU A O 1
ATOM 913 N N . LEU A 1 117 ? -17.359 16.719 28.312 1 88.38 117 LEU A N 1
ATOM 914 C CA . LEU A 1 117 ? -18.078 16.656 29.578 1 88.38 117 LEU A CA 1
ATOM 915 C C . LEU A 1 117 ? -17.391 17.531 30.625 1 88.38 117 LEU A C 1
ATOM 917 O O . LEU A 1 117 ? -18.062 18.047 31.531 1 88.38 117 LEU A O 1
ATOM 921 N N . VAL A 1 118 ? -16.141 17.766 30.484 1 89.19 118 VAL A N 1
ATOM 922 C CA . VAL A 1 118 ? -15.375 18.484 31.5 1 89.19 118 VAL A CA 1
ATOM 923 C C . VAL A 1 118 ? -15.383 19.984 31.203 1 89.19 118 VAL A C 1
ATOM 925 O O . VAL A 1 118 ? -15.414 20.797 32.125 1 89.19 118 VAL A O 1
ATOM 928 N N . VAL A 1 119 ? -15.242 20.469 29.984 1 84.38 119 VAL A N 1
ATOM 929 C CA . VAL A 1 119 ? -15.039 21.859 29.609 1 84.38 119 VAL A CA 1
ATOM 930 C C . VAL A 1 119 ? -16.328 22.656 29.859 1 84.38 119 VAL A C 1
ATOM 932 O O . VAL A 1 119 ? -16.266 23.844 30.203 1 84.38 119 VAL A O 1
ATOM 935 N N . GLY A 1 120 ? -17.5 22.188 29.828 1 72.44 120 GLY A N 1
ATOM 936 C CA . GLY A 1 120 ? -18.75 22.922 30.047 1 72.44 120 GLY A CA 1
ATOM 937 C C . GLY A 1 120 ? -19.625 22.984 28.812 1 72.44 120 GLY A C 1
ATOM 938 O O . GLY A 1 120 ? -19.266 22.469 27.766 1 72.44 120 GLY A O 1
ATOM 939 N N . GLN A 1 121 ? -20.703 23.656 29.219 1 71.19 121 GLN A N 1
ATOM 940 C CA . GLN A 1 121 ? -21.703 23.406 28.172 1 71.19 121 GLN A CA 1
ATOM 941 C C . GLN A 1 121 ? -22.281 24.719 27.641 1 71.19 121 GLN A C 1
ATOM 943 O O . GLN A 1 121 ? -23.328 24.719 26.984 1 71.19 121 GLN A O 1
ATOM 948 N N . SER A 1 122 ? -21.625 25.844 28.016 1 80.25 122 SER A N 1
ATOM 949 C CA . SER A 1 122 ? -22 27.031 27.266 1 80.25 122 SER A CA 1
ATOM 950 C C . SER A 1 122 ? -21.484 26.969 25.844 1 80.25 122 SER A C 1
ATOM 952 O O . SER A 1 122 ? -20.625 26.141 25.516 1 80.25 122 SER A O 1
ATOM 954 N N . LEU A 1 123 ? -22.031 27.75 25.016 1 83.62 123 LEU A N 1
ATOM 955 C CA . LEU A 1 123 ? -21.641 27.672 23.609 1 83.62 123 LEU A CA 1
ATOM 956 C C . LEU A 1 123 ? -20.156 27.938 23.453 1 83.62 123 LEU A C 1
ATOM 958 O O . LEU A 1 123 ? -19.469 27.25 22.672 1 83.62 123 LEU A O 1
ATOM 962 N N . LYS A 1 124 ? -19.641 29 24.125 1 88 124 LYS A N 1
ATOM 963 C CA . LYS A 1 124 ? -18.219 29.312 24.062 1 88 124 LYS A CA 1
ATOM 964 C C . LYS A 1 124 ? -17.375 28.156 24.578 1 88 124 LYS A C 1
ATOM 966 O O . LYS A 1 124 ? -16.328 27.828 24 1 88 124 LYS A O 1
ATOM 971 N N . LYS A 1 125 ? -17.781 27.594 25.656 1 89.38 125 LYS A N 1
ATOM 972 C CA . LYS A 1 125 ? -17.062 26.484 26.25 1 89.38 125 LYS A CA 1
ATOM 973 C C . LYS A 1 125 ? -17.188 25.219 25.391 1 89.38 125 LYS A C 1
ATOM 975 O O . LYS A 1 125 ? -16.25 24.422 25.312 1 89.38 125 LYS A O 1
ATOM 980 N N . LEU A 1 126 ? -18.391 25.109 24.844 1 88.62 126 LEU A N 1
ATOM 981 C CA . LEU A 1 126 ? -18.609 23.984 23.953 1 88.62 126 LEU A CA 1
ATOM 982 C C . LEU A 1 126 ? -17.672 24.062 22.75 1 88.62 126 LEU A C 1
ATOM 984 O O . LEU A 1 126 ? -17.094 23.062 22.328 1 88.62 126 LEU A O 1
ATOM 988 N N . MET A 1 127 ? -17.594 25.25 22.219 1 92.38 127 MET A N 1
ATOM 989 C CA . MET A 1 127 ? -16.656 25.469 21.109 1 92.38 127 MET A CA 1
ATOM 990 C C . MET A 1 127 ? -15.227 25.125 21.531 1 92.38 127 MET A C 1
ATOM 992 O O . MET A 1 127 ? -14.5 24.453 20.781 1 92.38 127 MET A O 1
ATOM 996 N N . ALA A 1 128 ? -14.867 25.547 22.688 1 92.81 128 ALA A N 1
ATOM 997 C CA . ALA A 1 128 ? -13.531 25.266 23.203 1 92.81 128 ALA A CA 1
ATOM 998 C C . ALA A 1 128 ? -13.305 23.766 23.344 1 92.81 128 ALA A C 1
ATOM 1000 O O . ALA A 1 128 ? -12.211 23.25 23.078 1 92.81 128 ALA A O 1
ATOM 1001 N N . GLY A 1 129 ? -14.32 23.094 23.844 1 91.69 129 GLY A N 1
ATOM 1002 C CA . GLY A 1 129 ? -14.227 21.656 23.953 1 91.69 129 GLY A CA 1
ATOM 1003 C C . GLY A 1 129 ? -14.008 20.969 22.625 1 91.69 129 GLY A C 1
ATOM 1004 O O . GLY A 1 129 ? -13.172 20.062 22.5 1 91.69 129 GLY A O 1
ATOM 1005 N N . PHE A 1 130 ? -14.766 21.359 21.656 1 93.44 130 PHE A N 1
ATOM 1006 C CA . PHE A 1 130 ? -14.625 20.797 20.312 1 93.44 130 PHE A CA 1
ATOM 1007 C C . PHE A 1 130 ? -13.266 21.141 19.719 1 93.44 130 PHE A C 1
ATOM 1009 O O . PHE A 1 130 ? -12.656 20.312 19.031 1 93.44 130 PHE A O 1
ATOM 1016 N N . ILE A 1 131 ? -12.828 22.312 19.969 1 95.62 131 ILE A N 1
ATOM 1017 C CA . ILE A 1 131 ? -11.531 22.75 19.469 1 95.62 131 ILE A CA 1
ATOM 1018 C C . ILE A 1 131 ? -10.43 21.891 20.062 1 95.62 131 ILE A C 1
ATOM 1020 O O . ILE A 1 131 ? -9.586 21.359 19.328 1 95.62 131 ILE A O 1
ATOM 1024 N N . LEU A 1 132 ? -10.43 21.734 21.312 1 93.44 132 LEU A N 1
ATOM 1025 C CA . LEU A 1 132 ? -9.375 21.016 22.016 1 93.44 132 LEU A CA 1
ATOM 1026 C C . LEU A 1 132 ? -9.344 19.547 21.594 1 93.44 132 LEU A C 1
ATOM 1028 O O . LEU A 1 132 ? -8.273 19 21.328 1 93.44 132 LEU A O 1
ATOM 1032 N N . THR A 1 133 ? -10.438 19 21.484 1 94 133 THR A N 1
ATOM 1033 C CA . THR A 1 133 ? -10.508 17.578 21.156 1 94 133 THR A CA 1
ATOM 1034 C C . THR A 1 133 ? -10.164 17.328 19.688 1 94 133 THR A C 1
ATOM 1036 O O . THR A 1 133 ? -9.367 16.438 19.375 1 94 133 THR A O 1
ATOM 1039 N N . THR A 1 134 ? -10.773 18.109 18.844 1 95.69 134 THR A N 1
ATOM 1040 C CA . THR A 1 134 ? -10.562 17.938 17.406 1 95.69 134 THR A CA 1
ATOM 1041 C C . THR A 1 134 ? -9.109 18.203 17.031 1 95.69 134 THR A C 1
ATOM 1043 O O . THR A 1 134 ? -8.523 17.484 16.219 1 95.69 134 THR A O 1
ATOM 1046 N N . THR A 1 135 ? -8.57 19.234 17.609 1 96.25 135 THR A N 1
ATOM 1047 C CA . THR A 1 135 ? -7.18 19.562 17.344 1 96.25 135 THR A CA 1
ATOM 1048 C C . THR A 1 135 ? -6.25 18.453 17.812 1 96.25 135 THR A C 1
ATOM 1050 O O . THR A 1 135 ? -5.352 18.031 17.078 1 96.25 135 THR A O 1
ATOM 1053 N N . PHE A 1 136 ? -6.477 18 18.938 1 94.88 136 PHE A N 1
ATOM 1054 C CA . PHE A 1 136 ? -5.633 16.953 19.484 1 94.88 136 PHE A CA 1
ATOM 1055 C C . PHE A 1 136 ? -5.746 15.672 18.672 1 94.88 136 PHE A C 1
ATOM 1057 O O . PHE A 1 136 ? -4.734 15.055 18.328 1 94.88 136 PHE A O 1
ATOM 1064 N N . LEU A 1 137 ? -6.934 15.281 18.391 1 94.06 137 LEU A N 1
ATOM 1065 C CA . LEU A 1 137 ? -7.148 14.062 17.609 1 94.06 137 LEU A CA 1
ATOM 1066 C C . LEU A 1 137 ? -6.555 14.188 16.219 1 94.06 137 LEU A C 1
ATOM 1068 O O . LEU A 1 137 ? -5.961 13.234 15.703 1 94.06 137 LEU A O 1
ATOM 1072 N N . SER A 1 138 ? -6.66 15.328 15.633 1 96 138 SER A N 1
ATOM 1073 C CA . SER A 1 138 ? -6.188 15.547 14.273 1 96 138 SER A CA 1
ATOM 1074 C C . SER A 1 138 ? -4.664 15.57 14.211 1 96 138 SER A C 1
ATOM 1076 O O . SER A 1 138 ? -4.078 15.406 13.141 1 96 138 SER A O 1
ATOM 1078 N N . MET A 1 139 ? -4.004 15.75 15.32 1 95.31 139 MET A N 1
ATOM 1079 C CA . MET A 1 139 ? -2.547 15.68 15.391 1 95.31 139 MET A CA 1
ATOM 1080 C C . MET A 1 139 ? -2.059 14.266 15.109 1 95.31 139 MET A C 1
ATOM 1082 O O . MET A 1 139 ? -0.954 14.078 14.594 1 95.31 139 MET A O 1
ATOM 1086 N N . TRP A 1 140 ? -2.943 13.305 15.391 1 92.19 140 TRP A N 1
ATOM 1087 C CA . TRP A 1 140 ? -2.465 11.922 15.383 1 92.19 140 TRP A CA 1
ATOM 1088 C C . TRP A 1 140 ? -3.254 11.078 14.391 1 92.19 140 TRP A C 1
ATOM 1090 O O . TRP A 1 140 ? -2.852 9.961 14.055 1 92.19 140 TRP A O 1
ATOM 1100 N N . MET A 1 141 ? -4.367 11.609 14.016 1 90.75 141 MET A N 1
ATOM 1101 C CA . MET A 1 141 ? -5.207 10.945 13.023 1 90.75 141 MET A CA 1
ATOM 1102 C C . MET A 1 141 ? -5.367 11.812 11.781 1 90.75 141 MET A C 1
ATOM 1104 O O . MET A 1 141 ? -4.957 12.977 11.773 1 90.75 141 MET A O 1
ATOM 1108 N N . SER A 1 142 ? -5.926 11.273 10.773 1 89.19 142 SER A N 1
ATOM 1109 C CA . SER A 1 142 ? -6.188 12.094 9.594 1 89.19 142 SER A CA 1
ATOM 1110 C C . SER A 1 142 ? -7.242 13.164 9.883 1 89.19 142 SER A C 1
ATOM 1112 O O . SER A 1 142 ? -8.141 12.945 10.703 1 89.19 142 SER A O 1
ATOM 1114 N N . ASN A 1 143 ? -7.055 14.289 9.211 1 94.19 143 ASN A N 1
ATOM 1115 C CA . ASN A 1 143 ? -7.992 15.391 9.375 1 94.19 143 ASN A CA 1
ATOM 1116 C C . ASN A 1 143 ? -9.414 14.969 9.023 1 94.19 143 ASN A C 1
ATOM 1118 O O . ASN A 1 143 ? -10.367 15.352 9.711 1 94.19 143 ASN A O 1
ATOM 1122 N N . VAL A 1 144 ? -9.539 14.156 8.055 1 91.31 144 VAL A N 1
ATOM 1123 C CA . VAL A 1 144 ? -10.844 13.703 7.582 1 91.31 144 VAL A CA 1
ATOM 1124 C C . VAL A 1 144 ? -11.492 12.797 8.625 1 91.31 144 VAL A C 1
ATOM 1126 O O . VAL A 1 144 ? -12.656 12.984 8.984 1 91.31 144 VAL A O 1
ATOM 1129 N N . ALA A 1 145 ? -10.719 11.898 9.094 1 88.88 145 ALA A N 1
ATOM 1130 C CA . ALA A 1 145 ? -11.242 10.953 10.086 1 88.88 145 ALA A CA 1
ATOM 1131 C C . ALA A 1 145 ? -11.703 11.68 11.344 1 88.88 145 ALA A C 1
ATOM 1133 O O . ALA A 1 145 ? -12.742 11.336 11.922 1 88.88 145 ALA A O 1
ATOM 1134 N N . THR A 1 146 ? -10.953 12.617 11.773 1 93.62 146 THR A N 1
ATOM 1135 C CA . THR A 1 146 ? -11.305 13.391 12.969 1 93.62 146 THR A CA 1
ATOM 1136 C C . THR A 1 146 ? -12.602 14.172 12.742 1 93.62 146 THR A C 1
ATOM 1138 O O . THR A 1 146 ? -13.461 14.211 13.625 1 93.62 146 THR A O 1
ATOM 1141 N N . THR A 1 147 ? -12.75 14.742 11.578 1 94.38 147 THR A N 1
ATOM 1142 C CA . THR A 1 147 ? -13.945 15.508 11.258 1 94.38 147 THR A CA 1
ATOM 1143 C C . THR A 1 147 ? -15.172 14.602 11.211 1 94.38 147 THR A C 1
ATOM 1145 O O . THR A 1 147 ? -16.219 14.938 11.773 1 94.38 147 THR A O 1
ATOM 1148 N N . VAL A 1 148 ? -15.016 13.484 10.609 1 90.38 148 VAL A N 1
ATOM 1149 C CA . VAL A 1 148 ? -16.125 12.539 10.469 1 90.38 148 VAL A CA 1
ATOM 1150 C C . VAL A 1 148 ? -16.531 12.008 11.844 1 90.38 148 VAL A C 1
ATOM 1152 O O . VAL A 1 148 ? -17.703 11.75 12.094 1 90.38 148 VAL A O 1
ATOM 1155 N N . LEU A 1 149 ? -15.609 11.922 12.695 1 88.31 149 LEU A N 1
ATOM 1156 C CA . LEU A 1 149 ? -15.875 11.422 14.039 1 88.31 149 LEU A CA 1
ATOM 1157 C C . LEU A 1 149 ? -16.609 12.477 14.867 1 88.31 149 LEU A C 1
ATOM 1159 O O . LEU A 1 149 ? -17.531 12.148 15.617 1 88.31 149 LEU A O 1
ATOM 1163 N N . MET A 1 150 ? -16.188 13.672 14.773 1 92.75 150 MET A N 1
ATOM 1164 C CA . MET A 1 150 ? -16.688 14.734 15.641 1 92.75 150 MET A CA 1
ATOM 1165 C C . MET A 1 150 ? -18.016 15.297 15.117 1 92.75 150 MET A C 1
ATOM 1167 O O . MET A 1 150 ? -18.828 15.797 15.891 1 92.75 150 MET A O 1
ATOM 1171 N N . MET A 1 151 ? -18.25 15.109 13.875 1 92.56 151 MET A N 1
ATOM 1172 C CA . MET A 1 151 ? -19.406 15.727 13.227 1 92.56 151 MET A CA 1
ATOM 1173 C C . MET A 1 151 ? -20.719 15.156 13.781 1 92.56 151 MET A C 1
ATOM 1175 O O . MET A 1 151 ? -21.641 15.906 14.109 1 92.56 151 MET A O 1
ATOM 1179 N N . PRO A 1 152 ? -20.844 13.844 13.891 1 88.88 152 PRO A N 1
ATOM 1180 C CA . PRO A 1 152 ? -22.094 13.305 14.438 1 88.88 152 PRO A CA 1
ATOM 1181 C C . PRO A 1 152 ? -22.344 13.75 15.875 1 88.88 152 PRO A C 1
ATOM 1183 O O . PRO A 1 152 ? -23.5 13.898 16.281 1 88.88 152 PRO A O 1
ATOM 1186 N N . ILE A 1 153 ? -21.344 13.883 16.625 1 89.12 153 ILE A N 1
ATOM 1187 C CA . ILE A 1 153 ? -21.469 14.367 18 1 89.12 153 ILE A CA 1
ATOM 1188 C C . ILE A 1 153 ? -22.016 15.797 17.984 1 89.12 153 ILE A C 1
ATOM 1190 O O . ILE A 1 153 ? -22.953 16.109 18.719 1 89.12 153 ILE A O 1
ATOM 1194 N N . ALA A 1 154 ? -21.453 16.609 17.156 1 91.5 154 ALA A N 1
ATOM 1195 C CA . ALA A 1 154 ? -21.922 17.984 17.016 1 91.5 154 ALA A CA 1
ATOM 1196 C C . ALA A 1 154 ? -23.359 18.031 16.516 1 91.5 154 ALA A C 1
ATOM 1198 O O . ALA A 1 154 ? -24.172 18.812 17.016 1 91.5 154 ALA A O 1
ATOM 1199 N N . GLU A 1 155 ? -23.656 17.172 15.594 1 90.38 155 GLU A N 1
ATOM 1200 C CA . GLU A 1 155 ? -25 17.109 15.031 1 90.38 155 GLU A CA 1
ATOM 1201 C C . GLU A 1 155 ? -26.016 16.688 16.078 1 90.38 155 GLU A C 1
ATOM 1203 O O . GLU A 1 155 ? -27.141 17.172 16.094 1 90.38 155 GLU A O 1
ATOM 1208 N N . ALA A 1 156 ? -25.688 15.797 16.812 1 87.44 156 ALA A N 1
ATOM 1209 C CA . ALA A 1 156 ? -26.594 15.328 17.859 1 87.44 156 ALA A CA 1
ATOM 1210 C C . ALA A 1 156 ? -26.906 16.438 18.859 1 87.44 156 ALA A C 1
ATOM 1212 O O . ALA A 1 156 ? -28.047 16.594 19.281 1 87.44 156 ALA A O 1
ATOM 1213 N N . ILE A 1 157 ? -25.938 17.125 19.234 1 86.62 157 ILE A N 1
ATOM 1214 C CA . ILE A 1 157 ? -26.125 18.25 20.156 1 86.62 157 ILE A CA 1
ATOM 1215 C C . ILE A 1 157 ? -27 19.312 19.516 1 86.62 157 ILE A C 1
ATOM 1217 O O . ILE A 1 157 ? -27.938 19.812 20.141 1 86.62 157 ILE A O 1
ATOM 1221 N N . LEU A 1 158 ? -26.75 19.578 18.266 1 87.94 158 LEU A N 1
ATOM 1222 C CA . LEU A 1 158 ? -27.484 20.609 17.547 1 87.94 158 LEU A CA 1
ATOM 1223 C C . LEU A 1 158 ? -28.953 20.219 17.375 1 87.94 158 LEU A C 1
ATOM 1225 O O . LEU A 1 158 ? -29.844 21.047 17.516 1 87.94 158 LEU A O 1
ATOM 1229 N N . THR A 1 159 ? -29.125 18.938 17.062 1 86.88 159 THR A N 1
ATOM 1230 C CA . THR A 1 159 ? -30.484 18.453 16.891 1 86.88 159 THR A CA 1
ATOM 1231 C C . THR A 1 159 ? -31.25 18.531 18.203 1 86.88 159 THR A C 1
ATOM 1233 O 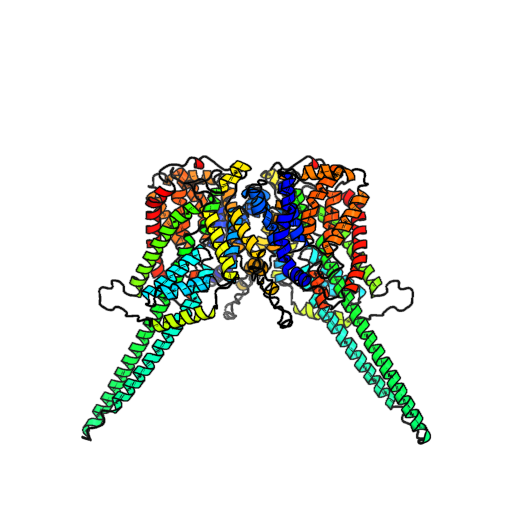O . THR A 1 159 ? -32.438 18.891 18.203 1 86.88 159 THR A O 1
ATOM 1236 N N . GLU A 1 160 ? -30.656 18.203 19.203 1 84.75 160 GLU A N 1
ATOM 1237 C CA . GLU A 1 160 ? -31.297 18.266 20.516 1 84.75 160 GLU A CA 1
ATOM 1238 C C . GLU A 1 160 ? -31.594 19.703 20.922 1 84.75 160 GLU A C 1
ATOM 1240 O O . GLU A 1 160 ? -32.594 19.984 21.562 1 84.75 160 GLU A O 1
ATOM 1245 N N . LEU A 1 161 ? -30.75 20.594 20.688 1 82.19 161 LEU A N 1
ATOM 1246 C CA . LEU A 1 161 ? -30.953 22 20.984 1 82.19 161 LEU A CA 1
ATOM 1247 C C . LEU A 1 161 ? -32.094 22.578 20.156 1 82.19 161 LEU A C 1
ATOM 1249 O O . LEU A 1 161 ? -32.875 23.422 20.641 1 82.19 161 LEU A O 1
ATOM 1253 N N . GLU A 1 162 ? -32.156 22.156 18.938 1 81.62 162 GLU A N 1
ATOM 1254 C CA . GLU A 1 162 ? -33.219 22.625 18.047 1 81.62 162 GLU A CA 1
ATOM 1255 C C . GLU A 1 162 ? -34.562 22.109 18.484 1 81.62 162 GLU A C 1
ATOM 1257 O O . GLU A 1 162 ? -35.562 22.812 18.391 1 81.62 162 GLU A O 1
ATOM 1262 N N . THR A 1 163 ? -34.625 20.875 18.875 1 79 163 THR A N 1
ATOM 1263 C CA . THR A 1 163 ? -35.875 20.266 19.328 1 79 163 THR A CA 1
ATOM 1264 C C . THR A 1 163 ? -36.375 20.953 20.609 1 79 163 THR A C 1
ATOM 1266 O O . THR A 1 163 ? -37.562 21.203 20.75 1 79 163 THR A O 1
ATOM 1269 N N . LYS A 1 164 ? -35.562 21.219 21.5 1 73.75 164 LYS A N 1
ATOM 1270 C CA . LYS A 1 164 ? -35.938 21.844 22.766 1 73.75 164 LYS A CA 1
ATOM 1271 C C . LYS A 1 164 ? -36.375 23.297 22.547 1 73.75 164 LYS A C 1
ATOM 1273 O O . LYS A 1 164 ? -37.281 23.781 23.234 1 73.75 164 LYS A O 1
ATOM 1278 N N . SER A 1 165 ? -35.719 23.922 21.688 1 68.56 165 SER A N 1
ATOM 1279 C CA . SER A 1 165 ? -36.094 25.297 21.375 1 68.56 165 SER A CA 1
ATOM 1280 C C . SER A 1 165 ? -37.5 25.359 20.766 1 68.56 165 SER A C 1
ATOM 1282 O O . SER A 1 165 ? -38.25 26.281 21.047 1 68.56 165 SER A O 1
ATOM 1284 N N . SER A 1 166 ? -37.812 24.328 20.031 1 67.06 166 SER A N 1
ATOM 1285 C CA . SER A 1 166 ? -39.156 24.266 19.438 1 67.06 166 SER A CA 1
ATOM 1286 C C . SER A 1 166 ? -40.219 23.953 20.469 1 67.06 166 SER A C 1
ATOM 1288 O O . SER A 1 166 ? -41.344 24.469 20.406 1 67.06 166 SER A O 1
ATOM 1290 N N . GLU A 1 167 ? -39.875 23.141 21.391 1 63.47 167 GLU A N 1
ATOM 1291 C CA . GLU A 1 167 ? -40.812 22.781 22.438 1 63.47 167 GLU A CA 1
ATOM 1292 C C . GLU A 1 167 ? -41.125 23.969 23.359 1 63.47 167 GLU A C 1
ATOM 1294 O O . GLU A 1 167 ? -42.25 24.156 23.781 1 63.47 167 GLU A O 1
ATOM 1299 N N . LYS A 1 168 ? -40.156 24.766 23.703 1 58.81 168 LYS A N 1
ATOM 1300 C CA . LYS A 1 168 ? -40.375 25.938 24.547 1 58.81 168 LYS A CA 1
ATOM 1301 C C . LYS A 1 168 ? -41.281 26.953 23.875 1 58.81 168 LYS A C 1
ATOM 1303 O O . LYS A 1 168 ? -42.094 27.594 24.547 1 58.81 168 LYS A O 1
ATOM 1308 N N . THR A 1 169 ? -41.156 27.047 22.641 1 53.84 169 THR A N 1
ATOM 1309 C CA . THR A 1 169 ? -42 27.984 21.922 1 53.84 169 THR A CA 1
ATOM 1310 C C . THR A 1 169 ? -43.469 27.5 21.891 1 53.84 169 THR A C 1
ATOM 1312 O O . THR A 1 169 ? -44.375 28.281 22.031 1 53.84 169 THR A O 1
ATOM 1315 N N . GLU A 1 170 ? -43.531 26.203 21.703 1 50.84 170 GLU A N 1
ATOM 1316 C CA . GLU A 1 170 ? -44.906 25.656 21.703 1 50.84 170 GLU A CA 1
ATOM 1317 C C . GLU A 1 170 ? -45.562 25.844 23.062 1 50.84 170 GLU A C 1
ATOM 1319 O O . GLU A 1 170 ? -46.75 26.125 23.125 1 50.84 170 GLU A O 1
ATOM 1324 N N . LEU A 1 171 ? -44.781 25.734 24.078 1 49.19 171 LEU A N 1
ATOM 1325 C CA . LEU A 1 171 ? -45.344 25.906 25.422 1 49.19 171 LEU A CA 1
ATOM 1326 C C . LEU A 1 171 ? -45.656 27.359 25.703 1 49.19 171 LEU A C 1
ATOM 1328 O O . LEU A 1 171 ? -46.688 27.672 26.312 1 49.19 171 LEU A O 1
ATOM 1332 N N . ILE A 1 172 ? -44.875 28.25 25.25 1 49.81 172 ILE A N 1
ATOM 1333 C CA . ILE A 1 172 ? -45.125 29.672 25.438 1 49.81 172 ILE A CA 1
ATOM 1334 C C . ILE A 1 172 ? -46.312 30.094 24.578 1 49.81 172 ILE A C 1
ATOM 1336 O O . ILE A 1 172 ? -47.156 30.875 25.016 1 49.81 172 ILE A O 1
ATOM 1340 N N . GLY A 1 173 ? -46.281 29.562 23.375 1 46.97 173 GLY A N 1
ATOM 1341 C CA . GLY A 1 173 ? -47.469 29.828 22.547 1 46.97 173 GLY A CA 1
ATOM 1342 C C . GLY A 1 173 ? -48.75 29.297 23.156 1 46.97 173 GLY A C 1
ATOM 1343 O O . GLY A 1 173 ? -49.781 29.953 23.062 1 46.97 173 GLY A O 1
ATOM 1344 N N . ALA A 1 174 ? -48.719 28.219 23.812 1 49.62 174 ALA A N 1
ATOM 1345 C CA . ALA A 1 174 ? -49.875 27.625 24.438 1 49.62 174 ALA A CA 1
ATOM 1346 C C . ALA A 1 174 ? -50.312 28.438 25.656 1 49.62 174 ALA A C 1
ATOM 1348 O O . ALA A 1 174 ? -51.5 28.609 25.906 1 49.62 174 ALA A O 1
ATOM 1349 N N . PHE A 1 175 ? -49.375 28.969 26.344 1 47.97 175 PHE A N 1
ATOM 1350 C CA . PHE A 1 175 ? -49.719 29.734 27.547 1 47.97 175 PHE A CA 1
ATOM 1351 C C . PHE A 1 175 ? -50.25 31.109 27.156 1 47.97 175 PHE A C 1
ATOM 1353 O O . PHE A 1 175 ? -51.125 31.656 27.828 1 47.97 175 PHE A O 1
ATOM 1360 N N . ARG A 1 176 ? -49.719 31.656 26.094 1 45.84 176 ARG A N 1
ATOM 1361 C CA . ARG A 1 176 ? -50.219 32.969 25.672 1 45.84 176 ARG A CA 1
ATOM 1362 C C . ARG A 1 176 ? -51.625 32.875 25.078 1 45.84 176 ARG A C 1
ATOM 1364 O O . ARG A 1 176 ? -52.406 33.812 25.219 1 45.84 176 ARG A O 1
ATOM 1371 N N . GLY A 1 177 ? -51.906 31.828 24.516 1 46.88 177 GLY A N 1
ATOM 1372 C CA . GLY A 1 177 ? -53.25 31.594 24.047 1 46.88 177 GLY A CA 1
ATOM 1373 C C . GLY A 1 177 ? -54.281 31.531 25.172 1 46.88 177 GLY A C 1
ATOM 1374 O O . GLY A 1 177 ? -55.406 31.984 25.016 1 46.88 177 GLY A O 1
ATOM 1375 N N . ASP A 1 178 ? -53.906 31.016 26.266 1 46.47 178 ASP A N 1
ATOM 1376 C CA . ASP A 1 178 ? -54.844 30.844 27.391 1 46.47 178 ASP A CA 1
ATOM 1377 C C . ASP A 1 178 ? -55.062 32.156 28.125 1 46.47 178 ASP A C 1
ATOM 1379 O O . ASP A 1 178 ? -56.031 32.312 28.859 1 46.47 178 ASP A O 1
ATOM 1383 N N . LEU A 1 179 ? -54.125 33.062 28.047 1 40.53 179 LEU A N 1
ATOM 1384 C CA . LEU A 1 179 ? -54.25 34.312 28.781 1 40.53 179 LEU A CA 1
ATOM 1385 C C . LEU A 1 179 ? -55.219 35.25 28.078 1 40.53 179 LEU A C 1
ATOM 1387 O O . LEU A 1 179 ? -55.656 36.25 28.656 1 40.53 179 LEU A O 1
ATOM 1391 N N . SER A 1 180 ? -55.469 35 26.812 1 40.75 180 SER A N 1
ATOM 1392 C CA . SER A 1 180 ? -56.375 35.906 26.125 1 40.75 180 SER A CA 1
ATOM 1393 C C . SER A 1 180 ? -57.812 35.719 26.594 1 40.75 180 SER A C 1
ATOM 1395 O O . SER A 1 180 ? -58.688 36.5 26.266 1 40.75 180 SER A O 1
ATOM 1397 N N . VAL A 1 181 ? -58.031 34.531 27.109 1 37.75 181 VAL A N 1
ATOM 1398 C CA . VAL A 1 181 ? -59.438 34.25 27.328 1 37.75 181 VAL A CA 1
ATOM 1399 C C . VAL A 1 181 ? -59.969 35 28.547 1 37.75 181 VAL A C 1
ATOM 1401 O O . VAL A 1 181 ? -61.156 35.156 28.734 1 37.75 181 VAL A O 1
ATOM 1404 N N . CYS A 1 182 ? -59.031 35.344 29.453 1 34.28 182 CYS A N 1
ATOM 1405 C CA . CYS A 1 182 ? -59.719 35.562 30.734 1 34.28 182 CYS A CA 1
ATOM 1406 C C . CYS A 1 182 ? -60.406 36.938 30.766 1 34.28 182 CYS A C 1
ATOM 1408 O O . CYS A 1 182 ? -60.938 37.344 31.797 1 34.28 182 CYS A O 1
ATOM 1410 N N . GLU A 1 183 ? -60.031 37.812 29.828 1 34.09 183 GLU A N 1
ATOM 1411 C CA . GLU A 1 183 ? -60.562 39.125 30.219 1 34.09 183 GLU A CA 1
ATOM 1412 C C . GLU A 1 183 ? -62.062 39.25 29.891 1 34.09 183 GLU A C 1
ATOM 1414 O O . GLU A 1 183 ? -62.438 39.969 28.953 1 34.09 183 GLU A O 1
ATOM 1419 N N . SER A 1 184 ? -62.75 38.156 29.781 1 32.69 184 SER A N 1
ATOM 1420 C CA . SER A 1 184 ? -64.062 38.312 29.234 1 32.69 184 SER A CA 1
ATOM 1421 C C . SER A 1 184 ? -65 39.062 30.203 1 32.69 184 SER A C 1
ATOM 1423 O O . SER A 1 184 ? -66.188 39.125 30.016 1 32.69 184 SER A O 1
ATOM 1425 N N . GLY A 1 185 ? -64.562 39.531 31.422 1 28.36 185 GLY A N 1
ATOM 1426 C CA . GLY A 1 185 ? -65.75 39.688 32.188 1 28.36 185 GLY A CA 1
ATOM 1427 C C . GLY A 1 185 ? -66.688 40.75 31.641 1 28.36 185 GLY A C 1
ATOM 1428 O O . GLY A 1 185 ? -67.875 40.75 31.969 1 28.36 185 GLY A O 1
ATOM 1429 N N . THR A 1 186 ? -66.25 42.031 31.547 1 30.12 186 THR A N 1
ATOM 1430 C CA . THR A 1 186 ? -67.25 43.062 31.812 1 30.12 186 THR A CA 1
ATOM 1431 C C . THR A 1 186 ? -68.125 43.25 30.594 1 30.12 186 THR A C 1
ATOM 1433 O O . THR A 1 186 ? -67.688 43.156 29.453 1 30.12 186 THR A O 1
ATOM 1436 N N . ASN A 1 187 ? -69.562 43.281 30.781 1 31 187 ASN A N 1
ATOM 1437 C CA . ASN A 1 187 ? -70.812 43.125 30.062 1 31 187 ASN A CA 1
ATOM 1438 C C . ASN A 1 187 ? -71 44.281 29.078 1 31 187 ASN A C 1
ATOM 1440 O O . ASN A 1 187 ? -72.125 44.438 28.516 1 31 187 ASN A O 1
ATOM 1444 N N . ASN A 1 188 ? -70.438 45.469 29.203 1 34.16 188 ASN A N 1
ATOM 1445 C CA . ASN A 1 188 ? -71.25 46.5 28.469 1 34.16 188 ASN A CA 1
ATOM 1446 C C . ASN A 1 188 ? -71.125 46.281 26.969 1 34.16 188 ASN A C 1
ATOM 1448 O 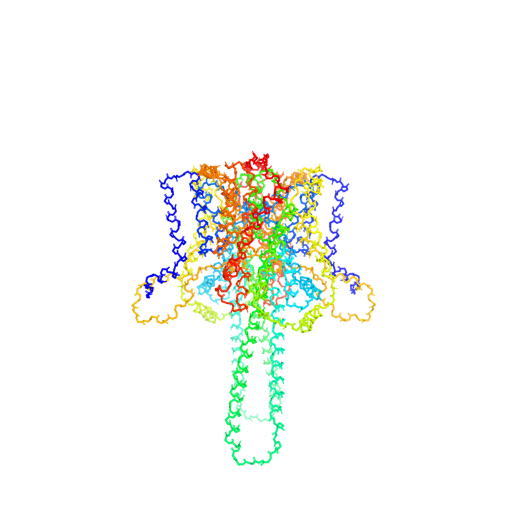O . ASN A 1 188 ? -70 46.219 26.422 1 34.16 188 ASN A O 1
ATOM 1452 N N . VAL A 1 189 ? -72.25 45.969 26.219 1 32.84 189 VAL A N 1
ATOM 1453 C CA . VAL A 1 189 ? -72.688 45.188 25.047 1 32.84 189 VAL A CA 1
ATOM 1454 C C . VAL A 1 189 ? -72.188 45.875 23.781 1 32.84 189 VAL A C 1
ATOM 1456 O O . VAL A 1 189 ? -71.688 45.188 22.891 1 32.84 189 VAL A O 1
ATOM 1459 N N . GLU A 1 190 ? -72.875 46.906 23.344 1 36.91 190 GLU A N 1
ATOM 1460 C CA . GLU A 1 190 ? -73.188 47.125 21.938 1 36.91 190 GLU A CA 1
ATOM 1461 C C . GLU A 1 190 ? -71.938 47.531 21.141 1 36.91 190 GLU A C 1
ATOM 1463 O O . GLU A 1 190 ? -71.688 47.031 20.031 1 36.91 190 GLU A O 1
ATOM 1468 N N . GLU A 1 191 ? -71.438 48.688 21.375 1 38.69 191 GLU A N 1
ATOM 1469 C CA . GLU A 1 191 ? -70.5 49.406 20.5 1 38.69 191 GLU A CA 1
ATOM 1470 C C . GLU A 1 191 ? -69.125 48.719 20.516 1 38.69 191 GLU A C 1
ATOM 1472 O O . GLU A 1 191 ? -68.312 48.969 19.625 1 38.69 191 GLU A O 1
ATOM 1477 N N . GLU A 1 192 ? -68.938 47.938 21.516 1 37.16 192 GLU A N 1
ATOM 1478 C CA . GLU A 1 192 ? -67.562 47.438 21.781 1 37.16 192 GLU A CA 1
ATOM 1479 C C . GLU A 1 192 ? -67.25 46.219 20.938 1 37.16 192 GLU A C 1
ATOM 1481 O O . GLU A 1 192 ? -66.125 45.656 21.047 1 37.16 192 GLU A O 1
ATOM 1486 N N . GLU A 1 193 ? -68.188 45.719 20.188 1 43.44 193 GLU A N 1
ATOM 1487 C CA . GLU A 1 193 ? -67.875 44.531 19.391 1 43.44 193 GLU A CA 1
ATOM 1488 C C . GLU A 1 193 ? -66.938 44.844 18.234 1 43.44 193 GLU A C 1
ATOM 1490 O O . GLU A 1 193 ? -66.062 44.062 17.922 1 43.44 193 GLU A O 1
ATOM 1495 N N . THR A 1 194 ? -67.25 45.969 17.531 1 48.56 194 THR A N 1
ATOM 1496 C CA . THR A 1 194 ? -66.5 46.219 16.328 1 48.56 194 THR A CA 1
ATOM 1497 C C . THR A 1 194 ? -65 46.531 16.688 1 48.56 194 THR A C 1
ATOM 1499 O O . THR A 1 194 ? -64.125 46.062 16 1 48.56 194 THR A O 1
ATOM 1502 N N . LEU A 1 195 ? -64.75 47.25 17.75 1 47.19 195 LEU A N 1
ATOM 1503 C CA . LEU A 1 195 ? -63.406 47.594 18.141 1 47.19 195 LEU A CA 1
ATOM 1504 C C . LEU A 1 195 ? -62.688 46.406 18.734 1 47.19 195 LEU A C 1
ATOM 1506 O O . LEU A 1 195 ? -61.469 46.25 18.578 1 47.19 195 LEU A O 1
ATOM 1510 N N . GLY A 1 196 ? -63.531 45.469 19.219 1 43.78 196 GLY A N 1
ATOM 1511 C CA . GLY A 1 196 ? -62.969 44.25 19.781 1 43.78 196 GLY A CA 1
ATOM 1512 C C . GLY A 1 196 ? -62.438 43.312 18.719 1 43.78 196 GLY A C 1
ATOM 1513 O O . GLY A 1 196 ? -61.438 42.656 18.922 1 43.78 196 GLY A O 1
ATOM 1514 N N . LYS A 1 197 ? -63.094 43.188 17.594 1 52.44 197 LYS A N 1
ATOM 1515 C CA . LYS A 1 197 ? -62.656 42.344 16.484 1 52.44 197 LYS A CA 1
ATOM 1516 C C . LYS A 1 197 ? -61.375 42.906 15.867 1 52.44 197 LYS A C 1
ATOM 1518 O O . LYS A 1 197 ? -60.469 42.156 15.523 1 52.44 197 LYS A O 1
ATOM 1523 N N . GLN A 1 198 ? -61.531 44.188 15.742 1 50.62 198 GLN A N 1
ATOM 1524 C CA . GLN A 1 198 ? -60.375 44.812 15.141 1 50.62 198 GLN A CA 1
ATOM 1525 C C . GLN A 1 198 ? -59.156 44.688 16.062 1 50.62 198 GLN A C 1
ATOM 1527 O O . GLN A 1 198 ? -58.031 44.469 15.586 1 50.62 198 GLN A O 1
ATOM 1532 N N . LYS A 1 199 ? -59.344 44.75 17.344 1 49 199 LYS A N 1
ATOM 1533 C CA . LYS A 1 199 ? -58.25 44.594 18.297 1 49 199 LYS A CA 1
ATOM 1534 C C . LYS A 1 199 ? -57.75 43.156 18.359 1 49 199 LYS A C 1
ATOM 1536 O O . LYS A 1 199 ? -56.562 42.875 18.422 1 49 199 LYS A O 1
ATOM 1541 N N . ARG A 1 200 ? -58.75 42.25 18.297 1 53.31 200 ARG A N 1
ATOM 1542 C CA . ARG A 1 200 ? -58.375 40.844 18.281 1 53.31 200 ARG A CA 1
ATOM 1543 C C . ARG A 1 200 ? -57.625 40.469 16.984 1 53.31 200 ARG A C 1
ATOM 1545 O O . ARG A 1 200 ? -56.688 39.688 17 1 53.31 200 ARG A O 1
ATOM 1552 N N . GLU A 1 201 ? -58.188 41.094 15.945 1 57 201 GLU A N 1
ATOM 1553 C CA . GLU A 1 201 ? -57.5 40.844 14.672 1 57 201 GLU A CA 1
ATOM 1554 C C . GLU A 1 201 ? -56.125 41.469 14.641 1 57 201 GLU A C 1
ATOM 1556 O O . GLU A 1 201 ? -55.188 40.906 14.102 1 57 201 GLU A O 1
ATOM 1561 N N . ARG A 1 202 ? -55.938 42.688 15.203 1 50.38 202 ARG A N 1
ATOM 1562 C CA . ARG A 1 202 ? -54.656 43.312 15.281 1 50.38 202 ARG A CA 1
ATOM 1563 C C . ARG A 1 202 ? -53.719 42.594 16.266 1 50.38 202 ARG A C 1
ATOM 1565 O O . ARG A 1 202 ? -52.531 42.438 16 1 50.38 202 ARG A O 1
ATOM 1572 N N . GLU A 1 203 ? -54.312 42.188 17.359 1 49.91 203 GLU A N 1
ATOM 1573 C CA . GLU A 1 203 ? -53.531 41.438 18.328 1 49.91 203 GLU A CA 1
ATOM 1574 C C . GLU A 1 203 ? -53.156 40.062 17.781 1 49.91 203 GLU A C 1
ATOM 1576 O O . GLU A 1 203 ? -52.031 39.562 18.047 1 49.91 203 GLU A O 1
ATOM 1581 N N . LYS A 1 204 ? -53.938 39.469 17.031 1 50.53 204 LYS A N 1
ATOM 1582 C CA . LYS A 1 204 ? -53.594 38.219 16.328 1 50.53 204 LYS A CA 1
ATOM 1583 C C . LYS A 1 204 ? -52.531 38.469 15.266 1 50.53 204 LYS A C 1
ATOM 1585 O O . LYS A 1 204 ? -51.625 37.656 15.094 1 50.53 204 LYS A O 1
ATOM 1590 N N . LYS A 1 205 ? -52.812 39.562 14.586 1 52.88 205 LYS A N 1
ATOM 1591 C CA . LYS A 1 205 ? -51.844 39.906 13.562 1 52.88 205 LYS A CA 1
ATOM 1592 C C . LYS A 1 205 ? -50.5 40.281 14.188 1 52.88 205 LYS A C 1
ATOM 1594 O O . LYS A 1 205 ? -49.438 39.906 13.68 1 52.88 205 LYS A O 1
ATOM 1599 N N . MET A 1 206 ? -50.562 41.094 15.211 1 49.88 206 MET A N 1
ATOM 1600 C CA . MET A 1 206 ? -49.312 41.406 15.945 1 49.88 206 MET A CA 1
ATOM 1601 C C . MET A 1 206 ? -48.719 40.156 16.594 1 49.88 206 MET A C 1
ATOM 1603 O O . MET A 1 206 ? -47.5 40 16.656 1 49.88 206 MET A O 1
ATOM 1607 N N . GLY A 1 207 ? -49.562 39.344 17.188 1 48.94 207 GLY A N 1
ATOM 1608 C CA . GLY A 1 207 ? -49.156 38.062 17.719 1 48.94 207 GLY A CA 1
ATOM 1609 C C . GLY A 1 207 ? -48.562 37.156 16.672 1 48.94 207 GLY A C 1
ATOM 1610 O O . GLY A 1 207 ? -47.562 36.469 16.922 1 48.94 207 GLY A O 1
ATOM 1611 N N . GLU A 1 208 ? -49.188 37.062 15.555 1 54.38 208 GLU A N 1
ATOM 1612 C CA . GLU A 1 208 ? -48.688 36.281 14.43 1 54.38 208 GLU A CA 1
ATOM 1613 C C . GLU A 1 208 ? -47.375 36.875 13.898 1 54.38 208 GLU A C 1
ATOM 1615 O O . GLU A 1 208 ? -46.469 36.125 13.562 1 54.38 208 GLU A O 1
ATOM 1620 N N . GLU A 1 209 ? -47.312 38.125 13.695 1 50.59 209 GLU A N 1
ATOM 1621 C CA . GLU A 1 209 ? -46.094 38.781 13.234 1 50.59 209 GLU A CA 1
ATOM 1622 C C . GLU A 1 209 ? -44.969 38.594 14.242 1 50.59 209 GLU A C 1
ATOM 1624 O O . GLU A 1 209 ? -43.812 38.375 13.867 1 50.59 209 GLU A O 1
ATOM 1629 N N . ARG A 1 210 ? -45.281 38.844 15.531 1 50.31 210 ARG A N 1
ATOM 1630 C CA . ARG A 1 210 ? -44.281 38.562 16.562 1 50.31 210 ARG A CA 1
ATOM 1631 C C . ARG A 1 210 ? -43.906 37.094 16.625 1 50.31 210 ARG A C 1
ATOM 1633 O O . ARG A 1 210 ? -42.75 36.75 16.859 1 50.31 210 ARG A O 1
ATOM 1640 N N . GLY A 1 211 ? -44.906 36.25 16.469 1 50.34 211 GLY A N 1
ATOM 1641 C CA . GLY A 1 211 ? -44.656 34.812 16.359 1 50.34 211 GLY A CA 1
ATOM 1642 C C . GLY A 1 211 ? -43.75 34.438 15.203 1 50.34 211 GLY A C 1
ATOM 1643 O O . GLY A 1 211 ? -42.844 33.625 15.352 1 50.34 211 GLY A O 1
ATOM 1644 N N . GLU A 1 212 ? -44.031 34.938 14.047 1 56.59 212 GLU A N 1
ATOM 1645 C CA . GLU A 1 212 ? -43.188 34.719 12.867 1 56.59 212 GLU A CA 1
ATOM 1646 C C . GLU A 1 212 ? -41.812 35.312 13.062 1 56.59 212 GLU A C 1
ATOM 1648 O O . GLU A 1 212 ? -40.812 34.75 12.625 1 56.59 212 GLU A O 1
ATOM 1653 N N . GLY A 1 213 ? -41.75 36.5 13.625 1 55.31 213 GLY A N 1
ATOM 1654 C CA . GLY A 1 213 ? -40.469 37.125 13.945 1 55.31 213 GLY A CA 1
ATOM 1655 C C . GLY A 1 213 ? -39.625 36.344 14.922 1 55.31 213 GLY A C 1
ATOM 1656 O O . GLY A 1 213 ? -38.406 36.188 14.734 1 55.31 213 GLY A O 1
ATOM 1657 N N . ASP A 1 214 ? -40.312 35.812 15.938 1 62.78 214 ASP A N 1
ATOM 1658 C CA . ASP A 1 214 ? -39.656 35 16.938 1 62.78 214 ASP A CA 1
ATOM 1659 C C . ASP A 1 214 ? -39.156 33.688 16.312 1 62.78 214 ASP A C 1
ATOM 1661 O O . ASP A 1 214 ? -38.062 33.219 16.625 1 62.78 214 ASP A O 1
ATOM 1665 N N . GLU A 1 215 ? -40.031 33.094 15.461 1 65.5 215 GLU A N 1
ATOM 1666 C CA . GLU A 1 215 ? -39.625 31.875 14.781 1 65.5 215 GLU A CA 1
ATOM 1667 C C . GLU A 1 215 ? -38.469 32.125 13.836 1 65.5 215 GLU A C 1
ATOM 1669 O O . GLU A 1 215 ? -37.531 31.297 13.742 1 65.5 215 GLU A O 1
ATOM 1674 N N . ASP A 1 216 ? -38.5 33.219 13.133 1 71.94 216 ASP A N 1
ATOM 1675 C CA . ASP A 1 216 ? -37.406 33.594 12.227 1 71.94 216 ASP A CA 1
ATOM 1676 C C . ASP A 1 216 ? -36.125 33.844 12.992 1 71.94 216 ASP A C 1
ATOM 1678 O O . ASP A 1 216 ? -35.031 33.438 12.539 1 71.94 216 ASP A O 1
ATOM 1682 N N . GLU A 1 217 ? -36.281 34.5 14.133 1 73.5 217 GLU A N 1
ATOM 1683 C CA . GLU A 1 217 ? -35.094 34.75 14.953 1 73.5 217 GLU A CA 1
ATOM 1684 C C . GLU A 1 217 ? -34.5 33.469 15.523 1 73.5 217 GLU A C 1
ATOM 1686 O O . GLU A 1 217 ? -33.281 33.312 15.602 1 73.5 217 GLU A O 1
ATOM 1691 N N . ARG A 1 218 ? -35.375 32.625 15.844 1 73.62 218 ARG A N 1
ATOM 1692 C CA . ARG A 1 218 ? -34.906 31.344 16.359 1 73.62 218 ARG A CA 1
ATOM 1693 C C . ARG A 1 218 ? -34.219 30.531 15.281 1 73.62 218 ARG A C 1
ATOM 1695 O O . ARG A 1 218 ? -33.188 29.906 15.539 1 73.62 218 ARG A O 1
ATOM 1702 N N . GLU A 1 219 ? -34.844 30.516 14.156 1 78.06 219 GLU A N 1
ATOM 1703 C CA . GLU A 1 219 ? -34.219 29.797 13.047 1 78.06 219 GLU A CA 1
ATOM 1704 C C . GLU A 1 219 ? -32.875 30.391 12.688 1 78.06 219 GLU A C 1
ATOM 1706 O O . GLU A 1 219 ? -31.938 29.656 12.352 1 78.06 219 GLU A O 1
ATOM 1711 N N . ARG A 1 220 ? -32.812 31.656 12.797 1 78.81 220 ARG A N 1
ATOM 1712 C CA . ARG A 1 220 ? -31.562 32.344 12.523 1 78.81 220 ARG A CA 1
ATOM 1713 C C . ARG A 1 220 ? -30.516 32 13.586 1 78.81 220 ARG A C 1
ATOM 1715 O O . ARG A 1 220 ? -29.344 31.781 13.266 1 78.81 220 ARG A O 1
ATOM 1722 N N . ASN A 1 221 ? -30.953 32 14.82 1 79.69 221 ASN A N 1
ATOM 1723 C CA . ASN A 1 221 ? -30.047 31.656 15.914 1 79.69 221 ASN A CA 1
ATOM 1724 C C . ASN A 1 221 ? -29.562 30.203 15.789 1 79.69 221 ASN A C 1
ATOM 1726 O O . ASN A 1 221 ? -28.391 29.922 16.031 1 79.69 221 ASN A O 1
ATOM 1730 N N . ASN A 1 222 ? -30.453 29.359 15.438 1 82.56 222 ASN A N 1
ATOM 1731 C CA . ASN A 1 222 ? -30.094 27.953 15.25 1 82.56 222 ASN A CA 1
ATOM 1732 C C . ASN A 1 222 ? -29.078 27.797 14.117 1 82.56 222 ASN A C 1
ATOM 1734 O O . ASN A 1 222 ? -28.172 26.969 14.203 1 82.56 222 ASN A O 1
ATOM 1738 N N . LYS A 1 223 ? -29.281 28.547 13.133 1 84.31 223 LYS A N 1
ATOM 1739 C CA . LYS A 1 223 ? -28.375 28.469 11.992 1 84.31 223 LYS A CA 1
ATOM 1740 C C . LYS A 1 223 ? -26.984 29 12.359 1 84.31 223 LYS A C 1
ATOM 1742 O O . LYS A 1 223 ? -25.969 28.453 11.922 1 84.31 223 LYS A O 1
ATOM 1747 N N . ILE A 1 224 ? -26.938 30.016 13.156 1 84.5 224 ILE A N 1
ATOM 1748 C CA . ILE A 1 224 ? -25.672 30.609 13.586 1 84.5 224 ILE A CA 1
ATOM 1749 C C . ILE A 1 224 ? -24.922 29.609 14.477 1 84.5 224 ILE A C 1
ATOM 1751 O O . ILE A 1 224 ? -23.703 29.438 14.32 1 84.5 224 ILE A O 1
ATOM 1755 N N . VAL A 1 225 ? -25.609 29.016 15.375 1 86.56 225 VAL A N 1
ATOM 1756 C CA . VAL A 1 225 ? -24.984 28.047 16.266 1 86.56 225 VAL A CA 1
ATOM 1757 C C . VAL A 1 225 ? -24.453 26.859 15.461 1 86.56 225 VAL A C 1
ATOM 1759 O O . VAL A 1 225 ? -23.344 26.391 15.703 1 86.56 225 VAL A O 1
ATOM 1762 N N . ARG A 1 226 ? -25.203 26.438 14.555 1 89 226 ARG A N 1
ATOM 1763 C CA . ARG A 1 226 ? -24.812 25.312 13.703 1 89 226 ARG A CA 1
ATOM 1764 C C . ARG A 1 226 ? -23.578 25.656 12.883 1 89 226 ARG A C 1
ATOM 1766 O O . ARG A 1 226 ? -22.609 24.891 12.859 1 89 226 ARG A O 1
ATOM 1773 N N . ASN A 1 227 ? -23.609 26.797 12.266 1 89.06 227 ASN A N 1
ATOM 1774 C CA . ASN A 1 227 ? -22.484 27.219 11.445 1 89.06 227 ASN A CA 1
ATOM 1775 C C . ASN A 1 227 ? -21.219 27.406 12.281 1 89.06 227 ASN A C 1
ATOM 1777 O O . ASN A 1 227 ? -20.125 27.031 11.859 1 89.06 227 ASN A O 1
ATOM 1781 N N . THR A 1 228 ? -21.406 27.984 13.391 1 89.62 228 THR A N 1
ATOM 1782 C CA . THR A 1 228 ? -20.25 28.25 14.25 1 89.62 228 THR A CA 1
ATOM 1783 C C . THR A 1 228 ? -19.594 26.953 14.703 1 89.62 228 THR A C 1
ATOM 1785 O O . THR A 1 228 ? -18.375 26.797 14.625 1 89.62 228 THR A O 1
ATOM 1788 N N . LEU A 1 229 ? -20.375 26.016 15.094 1 91.06 229 LEU A N 1
ATOM 1789 C CA . LEU A 1 229 ? -19.828 24.766 15.586 1 91.06 229 LEU A CA 1
ATOM 1790 C C . LEU A 1 229 ? -19.188 23.969 14.453 1 91.06 229 LEU A C 1
ATOM 1792 O O . LEU A 1 229 ? -18.141 23.344 14.641 1 91.06 229 LEU A O 1
ATOM 1796 N N . MET A 1 230 ? -19.797 24 13.352 1 92.88 230 MET A N 1
ATOM 1797 C CA . MET A 1 230 ? -19.297 23.25 12.211 1 92.88 230 MET A CA 1
ATOM 1798 C C . MET A 1 230 ? -18 23.844 11.688 1 92.88 230 MET A C 1
ATOM 1800 O O . MET A 1 230 ? -17.062 23.109 11.359 1 92.88 230 MET A O 1
ATOM 1804 N N . ILE A 1 231 ? -17.922 25.125 11.656 1 93.88 231 ILE A N 1
ATOM 1805 C CA . ILE A 1 231 ? -16.703 25.797 11.211 1 93.88 231 ILE A CA 1
ATOM 1806 C C . ILE A 1 231 ? -15.586 25.562 12.227 1 93.88 231 ILE A C 1
ATOM 1808 O O . ILE A 1 231 ? -14.422 25.391 11.859 1 93.88 231 ILE A O 1
ATOM 1812 N N . THR A 1 232 ? -15.977 25.562 13.461 1 94.44 232 THR A N 1
ATOM 1813 C CA . THR A 1 232 ? -15.016 25.266 14.523 1 94.44 232 THR A CA 1
ATOM 1814 C C . THR A 1 232 ? -14.383 23.891 14.305 1 94.44 232 THR A C 1
ATOM 1816 O O . THR A 1 232 ? -13.172 23.734 14.445 1 94.44 232 THR A O 1
ATOM 1819 N N . LEU A 1 233 ? -15.148 22.969 13.922 1 94.44 233 LEU A N 1
ATOM 1820 C CA . LEU A 1 233 ? -14.672 21.609 13.688 1 94.44 233 LEU A CA 1
ATOM 1821 C C . LEU A 1 233 ? -13.695 21.562 12.523 1 94.44 233 LEU A C 1
ATOM 1823 O O . LEU A 1 233 ? -12.625 20.953 12.625 1 94.44 233 LEU A O 1
ATOM 1827 N N . MET A 1 234 ? -14.078 22.203 11.484 1 94.62 234 MET A N 1
ATOM 1828 C CA . MET A 1 234 ? -13.242 22.125 10.289 1 94.62 234 MET A CA 1
ATOM 1829 C C . MET A 1 234 ? -11.914 22.844 10.508 1 94.62 234 MET A C 1
ATOM 1831 O O . MET A 1 234 ? -10.859 22.344 10.117 1 94.62 234 MET A O 1
ATOM 1835 N N . TYR A 1 235 ? -11.922 24.062 11.133 1 96.44 235 TYR A N 1
ATOM 1836 C CA . TYR A 1 235 ? -10.695 24.812 11.414 1 96.44 235 TYR A CA 1
ATOM 1837 C C . TYR A 1 235 ? -9.797 24.031 12.367 1 96.44 235 TYR A C 1
ATOM 1839 O O . TYR A 1 235 ? -8.586 23.969 12.172 1 96.44 235 TYR A O 1
ATOM 1847 N N . SER A 1 236 ? -10.414 23.438 13.359 1 96.75 236 SER A N 1
ATOM 1848 C CA . SER A 1 236 ? -9.656 22.688 14.352 1 96.75 236 SER A CA 1
ATOM 1849 C C . SER A 1 236 ? -9.008 21.453 13.734 1 96.75 236 SER A C 1
ATOM 1851 O O . SER A 1 236 ? -7.863 21.125 14.055 1 96.75 236 SER A O 1
ATOM 1853 N N . ALA A 1 237 ? -9.703 20.766 12.898 1 96.56 237 ALA A N 1
ATOM 1854 C CA . ALA A 1 237 ? -9.164 19.594 12.227 1 96.56 237 ALA A CA 1
ATOM 1855 C C . ALA A 1 237 ? -8 19.953 11.312 1 96.56 237 ALA A C 1
ATOM 1857 O O . ALA A 1 237 ? -6.961 19.297 11.32 1 96.56 237 ALA A O 1
ATOM 1858 N N . ASN A 1 238 ? -8.125 21 10.531 1 96.31 238 ASN A N 1
ATOM 1859 C CA . ASN A 1 238 ? -7.094 21.422 9.594 1 96.31 238 ASN A CA 1
ATOM 1860 C C . ASN A 1 238 ? -5.848 21.922 10.32 1 96.31 238 ASN A C 1
ATOM 1862 O O . ASN A 1 238 ? -4.723 21.656 9.891 1 96.31 238 ASN A O 1
ATOM 1866 N N . LEU A 1 239 ? -6.078 22.656 11.391 1 97.31 239 LEU A N 1
ATOM 1867 C CA . LEU A 1 239 ? -4.957 23.203 12.148 1 97.31 239 LEU A CA 1
ATOM 1868 C C . LEU A 1 239 ? -4.285 22.125 12.984 1 97.31 239 LEU A C 1
ATOM 1870 O O . LEU A 1 239 ? -3.07 22.172 13.195 1 97.31 239 LEU A O 1
ATOM 1874 N N . GLY A 1 240 ? -5.082 21.203 13.469 1 96.75 240 GLY A N 1
ATOM 1875 C CA . GLY A 1 240 ? -4.527 20.141 14.281 1 96.75 240 GLY A CA 1
ATOM 1876 C C . GLY A 1 240 ? -3.486 19.312 13.547 1 96.75 240 GLY A C 1
ATOM 1877 O O . GLY A 1 240 ? -2.5 18.875 14.148 1 96.75 240 GLY A O 1
ATOM 1878 N N . GLY A 1 241 ? -3.633 19.094 12.328 1 95.81 241 GLY A N 1
ATOM 1879 C CA . GLY A 1 241 ? -2.729 18.297 11.516 1 95.81 241 GLY A CA 1
ATOM 1880 C C . GLY A 1 241 ? -1.324 18.859 11.453 1 95.81 241 GLY A C 1
ATOM 1881 O O . GLY A 1 241 ? -0.375 18.156 11.117 1 95.81 241 GLY A O 1
ATOM 1882 N N . ILE A 1 242 ? -1.124 20.078 11.82 1 96.94 242 ILE A N 1
ATOM 1883 C CA . ILE A 1 242 ? 0.16 20.766 11.727 1 96.94 242 ILE A CA 1
ATOM 1884 C C . ILE A 1 242 ? 1.054 20.359 12.891 1 96.94 242 ILE A C 1
ATOM 1886 O O . ILE A 1 242 ? 2.279 20.484 12.82 1 96.94 242 ILE A O 1
ATOM 1890 N N . GLY A 1 243 ? 0.481 19.891 13.953 1 96.69 243 GLY A N 1
ATOM 1891 C CA . GLY A 1 243 ? 1.191 19.719 15.211 1 96.69 243 GLY A CA 1
ATOM 1892 C C . GLY A 1 243 ? 2.229 18.609 15.164 1 96.69 243 GLY A C 1
ATOM 1893 O O . GLY A 1 243 ? 3.354 18.781 15.641 1 96.69 243 GLY A O 1
ATOM 1894 N N . ALA A 1 244 ? 1.857 17.516 14.594 1 95.81 244 ALA A N 1
ATOM 1895 C CA . ALA A 1 244 ? 2.771 16.375 14.5 1 95.81 244 ALA A CA 1
ATOM 1896 C C . ALA A 1 244 ? 3.199 16.141 13.055 1 95.81 244 ALA A C 1
ATOM 1898 O O . ALA A 1 244 ? 2.465 16.469 12.117 1 95.81 244 ALA A O 1
ATOM 1899 N N . LEU A 1 245 ? 4.367 15.555 12.914 1 95.06 245 LEU A N 1
ATOM 1900 C CA . LEU A 1 245 ? 4.895 15.281 11.586 1 95.06 245 LEU A CA 1
ATOM 1901 C C . LEU A 1 245 ? 3.969 14.352 10.812 1 95.06 245 LEU A C 1
ATOM 1903 O O . LEU A 1 245 ? 3.848 14.469 9.586 1 95.06 245 LEU A O 1
ATOM 1907 N N . THR A 1 246 ? 3.299 13.445 11.508 1 93.75 246 THR A N 1
ATOM 1908 C CA . THR A 1 246 ? 2.451 12.445 10.867 1 93.75 246 THR A CA 1
ATOM 1909 C C . THR A 1 246 ? 1.009 12.938 10.781 1 93.75 246 THR A C 1
ATOM 1911 O O . THR A 1 246 ? 0.117 12.195 10.367 1 93.75 246 THR A O 1
ATOM 1914 N N . GLY A 1 247 ? 0.765 14.164 11.141 1 94.5 247 GLY A N 1
ATOM 1915 C CA . GLY A 1 247 ? -0.596 14.672 11.227 1 94.5 247 GLY A CA 1
ATOM 1916 C C . GLY A 1 247 ? -1.219 14.93 9.867 1 94.5 247 GLY A C 1
ATOM 1917 O O . GLY A 1 247 ? -2.43 14.781 9.695 1 94.5 247 GLY A O 1
ATOM 1918 N N . THR A 1 248 ? -0.386 15.406 8.977 1 94.44 248 THR A N 1
ATOM 1919 C CA . THR A 1 248 ? -0.851 15.648 7.617 1 94.44 248 THR A CA 1
ATOM 1920 C C . THR A 1 248 ? 0.259 15.367 6.609 1 94.44 248 THR A C 1
ATOM 1922 O O . THR A 1 248 ? 1.441 15.398 6.953 1 94.44 248 THR A O 1
ATOM 1925 N N . ALA A 1 249 ? -0.098 15.086 5.457 1 95.44 249 ALA A N 1
ATOM 1926 C CA . ALA A 1 249 ? 0.82 14.625 4.418 1 95.44 249 ALA A CA 1
ATOM 1927 C C . ALA A 1 249 ? 1.831 15.711 4.059 1 95.44 249 ALA A C 1
ATOM 1929 O O . ALA A 1 249 ? 3.008 15.422 3.832 1 95.44 249 ALA A O 1
ATOM 1930 N N . PRO A 1 250 ? 1.489 16.984 3.988 1 97.25 250 PRO A N 1
ATOM 1931 C CA . PRO A 1 250 ? 2.459 18.031 3.648 1 97.25 250 PRO A CA 1
ATOM 1932 C C . PRO A 1 250 ? 3.662 18.047 4.586 1 97.25 250 PRO A C 1
ATOM 1934 O O . PRO A 1 250 ? 4.789 18.281 4.148 1 97.25 250 PRO A O 1
ATOM 1937 N N . ASN A 1 251 ? 3.453 17.766 5.875 1 97.75 251 ASN A N 1
ATOM 1938 C CA . ASN A 1 251 ? 4.562 17.703 6.824 1 97.75 251 ASN A CA 1
ATOM 1939 C C . ASN A 1 251 ? 5.57 16.625 6.43 1 97.75 251 ASN A C 1
ATOM 1941 O O . ASN A 1 251 ? 6.777 16.844 6.512 1 97.75 251 ASN A O 1
ATOM 1945 N N . LEU A 1 252 ? 5.051 15.578 6.023 1 96.88 252 LEU A N 1
ATOM 1946 C CA . LEU A 1 252 ? 5.891 14.438 5.652 1 96.88 252 LEU A CA 1
ATOM 1947 C C . LEU A 1 252 ? 6.629 14.711 4.344 1 96.88 252 LEU A C 1
ATOM 1949 O O . LEU A 1 252 ? 7.758 14.258 4.16 1 96.88 252 LEU A O 1
ATOM 1953 N N . VAL A 1 253 ? 5.953 15.43 3.459 1 97 253 VAL A N 1
ATOM 1954 C CA . VAL A 1 253 ? 6.609 15.797 2.209 1 97 253 VAL A CA 1
ATOM 1955 C C . VAL A 1 253 ? 7.855 16.625 2.508 1 97 253 VAL A C 1
ATOM 1957 O O . VAL A 1 253 ? 8.922 16.406 1.921 1 97 253 VAL A O 1
ATOM 1960 N N . LEU A 1 254 ? 7.715 17.562 3.41 1 97.62 254 LEU A N 1
ATOM 1961 C CA . LEU A 1 254 ? 8.859 18.391 3.783 1 97.62 254 LEU A CA 1
ATOM 1962 C C . LEU A 1 254 ? 10 17.516 4.312 1 97.62 254 LEU A C 1
ATOM 1964 O O . LEU A 1 254 ? 11.141 17.656 3.867 1 97.62 254 LEU A O 1
ATOM 1968 N N . LYS A 1 255 ? 9.656 16.672 5.219 1 95.75 255 LYS A N 1
ATOM 1969 C CA . LYS A 1 255 ? 10.672 15.805 5.809 1 95.75 255 LYS A CA 1
ATOM 1970 C C . LYS A 1 255 ? 11.336 14.938 4.742 1 95.75 255 LYS A C 1
ATOM 1972 O O . LYS A 1 255 ? 12.562 14.812 4.715 1 95.75 255 LYS A O 1
ATOM 1977 N N . GLY A 1 256 ? 10.586 14.391 3.898 1 93.12 256 GLY A N 1
ATOM 1978 C CA . GLY A 1 256 ? 11.109 13.523 2.852 1 93.12 256 GLY A CA 1
ATOM 1979 C C . GLY A 1 256 ? 11.977 14.266 1.85 1 93.12 256 GLY A C 1
ATOM 1980 O O . GLY A 1 256 ? 13.008 13.742 1.41 1 93.12 256 GLY A O 1
ATOM 1981 N N . VAL A 1 257 ? 11.547 15.43 1.492 1 93.12 257 VAL A N 1
ATOM 1982 C CA . VAL A 1 257 ? 12.297 16.219 0.531 1 93.12 257 VAL A CA 1
ATOM 1983 C C . VAL A 1 257 ? 13.633 16.641 1.142 1 93.12 257 VAL A C 1
ATOM 1985 O O . VAL A 1 257 ? 14.672 16.594 0.476 1 93.12 257 VAL A O 1
ATOM 1988 N N . LEU A 1 258 ? 13.656 17 2.387 1 93.75 258 LEU A N 1
ATOM 1989 C CA . LEU A 1 258 ? 14.891 17.359 3.072 1 93.75 258 LEU A CA 1
ATOM 1990 C C . LEU A 1 258 ? 15.844 16.172 3.133 1 93.75 258 LEU A C 1
ATOM 1992 O O . LEU A 1 258 ? 17.031 16.312 2.852 1 93.75 258 LEU A O 1
ATOM 1996 N N . ASP A 1 259 ? 15.297 15.055 3.393 1 88.81 259 ASP A N 1
ATOM 1997 C CA . ASP A 1 259 ? 16.109 13.852 3.525 1 88.81 259 ASP A CA 1
ATOM 1998 C C . ASP A 1 259 ? 16.641 13.398 2.17 1 88.81 259 ASP A C 1
ATOM 2000 O O . ASP A 1 259 ? 17.688 12.766 2.09 1 88.81 259 ASP A O 1
ATOM 2004 N N . SER A 1 260 ? 15.906 13.719 1.183 1 85.38 260 SER A N 1
ATOM 2005 C CA . SER A 1 260 ? 16.328 13.367 -0.167 1 85.38 260 SER A CA 1
ATOM 2006 C C . SER A 1 260 ? 17.375 14.344 -0.691 1 85.38 260 SER A C 1
ATOM 2008 O O . SER A 1 260 ? 18.203 13.984 -1.534 1 85.38 260 SER A O 1
ATOM 2010 N N . THR A 1 261 ? 17.344 15.516 -0.188 1 87.19 261 THR A N 1
ATOM 2011 C CA . THR A 1 261 ? 18.188 16.594 -0.709 1 87.19 261 THR A CA 1
ATOM 2012 C C . THR A 1 261 ? 19.531 16.625 0.022 1 87.19 261 THR A C 1
ATOM 2014 O O . THR A 1 261 ? 20.562 16.859 -0.593 1 87.19 261 THR A O 1
ATOM 2017 N N . TYR A 1 262 ? 19.438 16.281 1.311 1 89.25 262 TYR A N 1
ATOM 2018 C CA . TYR A 1 262 ? 20.656 16.422 2.115 1 89.25 262 TYR A CA 1
ATOM 2019 C C . TYR A 1 262 ? 21.031 15.086 2.75 1 89.25 262 TYR A C 1
ATOM 2021 O O . TYR A 1 262 ? 20.156 14.328 3.188 1 89.25 262 TYR A O 1
ATOM 2029 N N . SER A 1 263 ? 22.297 14.82 2.832 1 84.12 263 SER A N 1
ATOM 2030 C CA . SER A 1 263 ? 22.797 13.555 3.379 1 84.12 263 SER A CA 1
ATOM 2031 C C . SER A 1 263 ? 22.922 13.625 4.895 1 84.12 263 SER A C 1
ATOM 2033 O O . SER A 1 263 ? 22.828 12.609 5.582 1 84.12 263 SER A O 1
ATOM 2035 N N . GLN A 1 264 ? 23.172 14.789 5.355 1 85.38 264 GLN A N 1
ATOM 2036 C CA . GLN A 1 264 ? 23.328 14.977 6.793 1 85.38 264 GLN A CA 1
ATOM 2037 C C . GLN A 1 264 ? 22 15.414 7.426 1 85.38 264 GLN A C 1
ATOM 2039 O O . GLN A 1 264 ? 21.141 15.984 6.746 1 85.38 264 GLN A O 1
ATOM 2044 N N . PRO A 1 265 ? 21.906 15.18 8.688 1 85.88 265 PRO A N 1
ATOM 2045 C CA . PRO A 1 265 ? 20.672 15.586 9.375 1 85.88 265 PRO A CA 1
ATOM 2046 C C . PRO A 1 265 ? 20.469 17.109 9.383 1 85.88 265 PRO A C 1
ATOM 2048 O O . PRO A 1 265 ? 21.422 17.844 9.648 1 85.88 265 PRO A O 1
ATOM 2051 N N . THR A 1 266 ? 19.297 17.562 9.133 1 89.81 266 THR A N 1
ATOM 2052 C CA . THR A 1 266 ? 18.984 18.969 8.992 1 89.81 266 THR A CA 1
ATOM 2053 C C . THR A 1 266 ? 18.5 19.547 10.32 1 89.81 266 THR A C 1
ATOM 2055 O O . THR A 1 266 ? 18.25 20.75 10.422 1 89.81 266 THR A O 1
ATOM 2058 N N . GLY A 1 267 ? 18.344 18.703 11.297 1 87.94 267 GLY A N 1
ATOM 2059 C CA . GLY A 1 267 ? 17.844 19.188 12.578 1 87.94 267 GLY A CA 1
ATOM 2060 C C . GLY A 1 267 ? 16.328 19.078 12.703 1 87.94 267 GLY A C 1
ATOM 2061 O O . GLY A 1 267 ? 15.781 19.266 13.789 1 87.94 267 GLY A O 1
ATOM 2062 N N . LEU A 1 268 ? 15.695 18.859 11.625 1 92.88 268 LEU A N 1
ATOM 2063 C CA . LEU A 1 268 ? 14.25 18.672 11.672 1 92.88 268 LEU A CA 1
ATOM 2064 C C . LEU A 1 268 ? 13.906 17.25 12.117 1 92.88 268 LEU A C 1
ATOM 2066 O O . LEU A 1 268 ? 13.82 16.344 11.289 1 92.88 268 LEU A O 1
ATOM 2070 N N . THR A 1 269 ? 13.68 17.078 13.359 1 91.81 269 THR A N 1
ATOM 2071 C CA . THR A 1 269 ? 13.273 15.82 13.969 1 91.81 269 THR A CA 1
ATOM 2072 C C . THR A 1 269 ? 11.812 15.875 14.406 1 91.81 269 THR A C 1
ATOM 2074 O O . THR A 1 269 ? 11.18 16.922 14.328 1 91.81 269 THR A O 1
ATOM 2077 N N . PHE A 1 270 ? 11.312 14.758 14.828 1 93.81 270 PHE A N 1
ATOM 2078 C CA . PHE A 1 270 ? 9.945 14.719 15.328 1 93.81 270 PHE A CA 1
ATOM 2079 C C . PHE A 1 270 ? 9.766 15.688 16.484 1 93.81 270 PHE A C 1
ATOM 2081 O O . PHE A 1 270 ? 8.766 16.406 16.562 1 93.81 270 PHE A O 1
ATOM 2088 N N . LEU A 1 271 ? 10.703 15.742 17.344 1 93.94 271 LEU A N 1
ATOM 2089 C CA . LEU A 1 271 ? 10.641 16.609 18.516 1 93.94 271 LEU A CA 1
ATOM 2090 C C . LEU A 1 271 ? 10.727 18.078 18.125 1 93.94 271 LEU A C 1
ATOM 2092 O O . LEU A 1 271 ? 9.914 18.891 18.562 1 93.94 271 LEU A O 1
ATOM 2096 N N . THR A 1 272 ? 11.734 18.438 17.312 1 94.69 272 THR A N 1
ATOM 2097 C CA . THR A 1 272 ? 11.898 19.844 16.938 1 94.69 272 THR A CA 1
ATOM 2098 C C . THR A 1 272 ? 10.695 20.344 16.141 1 94.69 272 THR A C 1
ATOM 2100 O O . THR A 1 272 ? 10.312 21.5 16.25 1 94.69 272 THR A O 1
ATOM 2103 N N . TRP A 1 273 ? 10.125 19.453 15.336 1 96.56 273 TRP A N 1
ATOM 2104 C CA . TRP A 1 273 ? 8.898 19.812 14.625 1 96.56 273 TRP A CA 1
ATOM 2105 C C . TRP A 1 273 ? 7.789 20.156 15.609 1 96.56 273 TRP A C 1
ATOM 2107 O O . TRP A 1 273 ? 7.125 21.188 15.461 1 96.56 273 TRP A O 1
ATOM 2117 N N . MET A 1 274 ? 7.609 19.344 16.578 1 96.31 274 MET A N 1
ATOM 2118 C CA . MET A 1 274 ? 6.531 19.547 17.547 1 96.31 274 MET A CA 1
ATOM 2119 C C . MET A 1 274 ? 6.797 20.797 18.391 1 96.31 274 MET A C 1
ATOM 2121 O O . MET A 1 274 ? 5.883 21.578 18.656 1 96.31 274 MET A O 1
ATOM 2125 N N . LEU A 1 275 ? 8 20.953 18.812 1 95.75 275 LEU A N 1
ATOM 2126 C CA . LEU A 1 275 ? 8.359 22.094 19.641 1 95.75 275 LEU A CA 1
ATOM 2127 C C . LEU A 1 275 ? 8.094 23.406 18.906 1 95.75 275 LEU A C 1
ATOM 2129 O O . LEU A 1 275 ? 7.734 24.406 19.516 1 95.75 275 LEU A O 1
ATOM 2133 N N . TYR A 1 276 ? 8.273 23.344 17.656 1 96.81 276 TYR A N 1
ATOM 2134 C CA . TYR A 1 276 ? 8.07 24.531 16.844 1 96.81 276 TYR A CA 1
ATOM 2135 C C . TYR A 1 276 ? 6.602 24.719 16.5 1 96.81 276 TYR A C 1
ATOM 2137 O O . TYR A 1 276 ? 6.059 25.828 16.641 1 96.81 276 TYR A O 1
ATOM 2145 N N . ASN A 1 277 ? 5.918 23.688 16.062 1 97.69 277 ASN A N 1
ATOM 2146 C CA . ASN A 1 277 ? 4.617 23.844 15.422 1 97.69 277 ASN A CA 1
ATOM 2147 C C . ASN A 1 277 ? 3.477 23.75 16.422 1 97.69 277 ASN A C 1
ATOM 2149 O O . ASN A 1 277 ? 2.398 24.297 16.203 1 97.69 277 ASN A O 1
ATOM 2153 N N . VAL A 1 278 ? 3.629 23.047 17.531 1 97.62 278 VAL A N 1
ATOM 2154 C CA . VAL A 1 278 ? 2.553 22.891 18.5 1 97.62 278 VAL A CA 1
ATOM 2155 C C . VAL A 1 278 ? 2.195 24.266 19.094 1 97.62 278 VAL A C 1
ATOM 2157 O O . VAL A 1 278 ? 1.022 24.641 19.125 1 97.62 278 VAL A O 1
ATOM 2160 N N . PRO A 1 279 ? 3.189 25.047 19.547 1 97.62 279 PRO A N 1
ATOM 2161 C CA . PRO A 1 279 ? 2.836 26.375 20.047 1 97.62 279 PRO A CA 1
ATOM 2162 C C . PRO A 1 279 ? 2.143 27.234 19 1 97.62 279 PRO A C 1
ATOM 2164 O O . PRO A 1 279 ? 1.162 27.922 19.297 1 97.62 279 PRO A O 1
ATOM 2167 N N . GLY A 1 280 ? 2.717 27.25 17.781 1 97.25 280 GLY A N 1
ATOM 2168 C CA . GLY A 1 280 ? 2.074 27.984 16.703 1 97.25 280 GLY A CA 1
ATOM 2169 C C . GLY A 1 280 ? 0.652 27.531 16.438 1 97.25 280 GLY A C 1
ATOM 2170 O O . GLY A 1 280 ? -0.229 28.359 16.172 1 97.25 280 GLY A O 1
ATOM 2171 N N . MET A 1 281 ? 0.445 26.219 16.422 1 97.56 281 MET A N 1
ATOM 2172 C CA . MET A 1 281 ? -0.877 25.625 16.234 1 97.56 281 MET A CA 1
ATOM 2173 C C . MET A 1 281 ? -1.848 26.094 17.297 1 97.56 281 MET A C 1
ATOM 2175 O O . MET A 1 281 ? -2.99 26.453 17 1 97.56 281 MET A O 1
ATOM 2179 N N . ILE A 1 282 ? -1.427 26.172 18.531 1 96.88 282 ILE A N 1
ATOM 2180 C CA . ILE A 1 282 ? -2.252 26.594 19.656 1 96.88 282 ILE A CA 1
ATOM 2181 C C . ILE A 1 282 ? -2.625 28.062 19.5 1 96.88 282 ILE A C 1
ATOM 2183 O O . ILE A 1 282 ? -3.773 28.453 19.734 1 96.88 282 ILE A O 1
ATOM 2187 N N . VAL A 1 283 ? -1.67 28.844 19.141 1 97.81 283 VAL A N 1
ATOM 2188 C CA . VAL A 1 283 ? -1.931 30.266 18.938 1 97.81 283 VAL A CA 1
ATOM 2189 C C . VAL A 1 283 ? -2.957 30.453 17.828 1 97.81 283 VAL A C 1
ATOM 2191 O O . VAL A 1 283 ? -3.893 31.25 17.953 1 97.81 283 VAL A O 1
ATOM 2194 N N . CYS A 1 284 ? -2.793 29.766 16.719 1 97.75 284 CYS A N 1
ATOM 2195 C CA . CYS A 1 284 ? -3.723 29.859 15.602 1 97.75 284 CYS A CA 1
ATOM 2196 C C . CYS A 1 284 ? -5.129 29.453 16.016 1 97.75 284 CYS A C 1
ATOM 2198 O O . CYS A 1 284 ? -6.109 30.094 15.648 1 97.75 284 CYS A O 1
ATOM 2200 N N . ILE A 1 285 ? -5.215 28.359 16.766 1 96.12 285 ILE A N 1
ATOM 2201 C CA . ILE A 1 285 ? -6.512 27.859 17.188 1 96.12 285 ILE A CA 1
ATOM 2202 C C . ILE A 1 285 ? -7.168 28.859 18.141 1 96.12 285 ILE A C 1
ATOM 2204 O O . ILE A 1 285 ? -8.383 29.078 18.094 1 96.12 285 ILE A O 1
ATOM 2208 N N . PHE A 1 286 ? -6.414 29.391 19 1 96.31 286 PHE A N 1
ATOM 2209 C CA . PHE A 1 286 ? -6.922 30.375 19.938 1 96.31 286 PHE A CA 1
ATOM 2210 C C . PHE A 1 286 ? -7.438 31.609 19.188 1 96.31 286 PHE A C 1
ATOM 2212 O O . PHE A 1 286 ? -8.516 32.125 19.5 1 96.31 286 PHE A O 1
ATOM 2219 N N . ILE A 1 287 ? -6.691 32.031 18.266 1 96.06 287 ILE A N 1
ATOM 2220 C CA . ILE A 1 287 ? -7.102 33.188 17.453 1 96.06 287 ILE A CA 1
ATOM 2221 C C . ILE A 1 287 ? -8.367 32.812 16.672 1 96.06 287 ILE A C 1
ATOM 2223 O O . ILE A 1 287 ? -9.266 33.656 16.516 1 96.06 287 ILE A O 1
ATOM 2227 N N . GLY A 1 288 ? -8.398 31.625 16.125 1 94.81 288 GLY A N 1
ATOM 2228 C CA . GLY A 1 288 ? -9.602 31.172 15.453 1 94.81 288 GLY A CA 1
ATOM 2229 C C . GLY A 1 288 ? -10.828 31.156 16.344 1 94.81 288 GLY A C 1
ATOM 2230 O O . GLY A 1 288 ? -11.922 31.531 15.93 1 94.81 288 GLY A O 1
ATOM 2231 N N . TRP A 1 289 ? -10.617 30.672 17.547 1 94.75 289 TRP A N 1
ATOM 2232 C CA . TRP A 1 289 ? -11.688 30.656 18.547 1 94.75 289 TRP A CA 1
ATOM 2233 C C . TRP A 1 289 ? -12.219 32.062 18.797 1 94.75 289 TRP A C 1
ATOM 2235 O O . TRP A 1 289 ? -13.438 32.281 18.828 1 94.75 289 TRP A O 1
ATOM 2245 N N . ILE A 1 290 ? -11.367 33.031 18.938 1 94.31 290 ILE A N 1
ATOM 2246 C CA . ILE A 1 290 ? -11.75 34.406 19.172 1 94.31 290 ILE A CA 1
ATOM 2247 C C . ILE A 1 290 ? -12.414 35 17.922 1 94.31 290 ILE A C 1
ATOM 2249 O O . ILE A 1 290 ? -13.445 35.656 18.016 1 94.31 290 ILE A O 1
ATOM 2253 N N . TRP A 1 291 ? -11.844 34.688 16.812 1 94.44 291 TRP A N 1
ATOM 2254 C CA . TRP A 1 291 ? -12.359 35.219 15.547 1 94.44 291 TRP A CA 1
ATOM 2255 C C . TRP A 1 291 ? -13.789 34.719 15.305 1 94.44 291 TRP A C 1
ATOM 2257 O O . TRP A 1 291 ? -14.648 35.5 14.898 1 94.44 291 TRP A O 1
ATOM 2267 N N . LEU A 1 292 ? -14.07 33.469 15.578 1 92.56 292 LEU A N 1
ATOM 2268 C CA . LEU A 1 292 ? -15.406 32.938 15.359 1 92.56 292 LEU A CA 1
ATOM 2269 C C . LEU A 1 292 ? -16.406 33.531 16.344 1 92.56 292 LEU A C 1
ATOM 2271 O O . LEU A 1 292 ? -17.578 33.719 16.016 1 92.56 292 LEU A O 1
ATOM 2275 N N . GLN A 1 293 ? -15.969 33.875 17.547 1 89.94 293 GLN A N 1
ATOM 2276 C CA . GLN A 1 293 ? -16.844 34.531 18.516 1 89.94 293 GLN A CA 1
ATOM 2277 C C . GLN A 1 293 ? -17.172 35.938 18.078 1 89.94 293 GLN A C 1
ATOM 2279 O O . GLN A 1 293 ? -18.281 36.438 18.266 1 89.94 293 GLN A O 1
ATOM 2284 N N . VAL A 1 294 ? -16.203 36.625 17.531 1 90 294 VAL A N 1
ATOM 2285 C CA . VAL A 1 294 ? -16.406 37.969 17.062 1 90 294 VAL A CA 1
ATOM 2286 C C . VAL A 1 294 ? -17.344 37.969 15.852 1 90 294 VAL A C 1
ATOM 2288 O O . VAL A 1 294 ? -18.25 38.781 15.758 1 90 294 VAL A O 1
ATOM 2291 N N . ARG A 1 295 ? -17.156 37.062 15 1 88.31 295 ARG A N 1
ATOM 2292 C CA . ARG A 1 295 ? -17.891 37.031 13.742 1 88.31 295 ARG A CA 1
ATOM 2293 C C . ARG A 1 295 ? -19.328 36.562 13.969 1 88.31 295 ARG A C 1
ATOM 2295 O O . ARG A 1 295 ? -20.266 37.094 13.344 1 88.31 295 ARG A O 1
ATOM 2302 N N . TYR A 1 296 ? -19.547 35.594 14.883 1 84.38 296 TYR A N 1
ATOM 2303 C CA . TYR A 1 296 ? -20.875 34.969 14.938 1 84.38 296 TYR A CA 1
ATOM 2304 C C . TYR A 1 296 ? -21.562 35.281 16.266 1 84.38 296 TYR A C 1
ATOM 2306 O O . TYR A 1 296 ? -22.781 35.312 16.344 1 84.38 296 TYR A O 1
ATOM 2314 N N . LEU A 1 297 ? -20.781 35.469 17.344 1 79.31 297 LEU A N 1
ATOM 2315 C CA . LEU A 1 297 ? -21.406 35.656 18.641 1 79.31 297 LEU A CA 1
ATOM 2316 C C . LEU A 1 297 ? -21.344 37.125 19.094 1 79.31 297 LEU A C 1
ATOM 2318 O O . LEU A 1 297 ? -21.859 37.469 20.156 1 79.31 297 LEU A O 1
ATOM 2322 N N . GLY A 1 298 ? -20.812 37.969 18.281 1 75.19 298 GLY A N 1
ATOM 2323 C CA . GLY A 1 298 ? -20.812 39.375 18.531 1 75.19 298 GLY A CA 1
ATOM 2324 C C . GLY A 1 298 ? -19.906 39.812 19.672 1 75.19 298 GLY A C 1
ATOM 2325 O O . GLY A 1 298 ? -20.203 40.75 20.391 1 75.19 298 GLY A O 1
ATOM 2326 N N . LEU A 1 299 ? -18.828 38.938 19.734 1 66.44 299 LEU A N 1
ATOM 2327 C CA . LEU A 1 299 ? -17.812 39.344 20.703 1 66.44 299 LEU A CA 1
ATOM 2328 C C . LEU A 1 299 ? -17.219 40.688 20.375 1 66.44 299 LEU A C 1
ATOM 2330 O O . LEU A 1 299 ? -16.859 40.969 19.219 1 66.44 299 LEU A O 1
ATOM 2334 N N . PHE A 1 300 ? -17.422 41.781 21.078 1 62.66 300 PHE A N 1
ATOM 2335 C CA . PHE A 1 300 ? -16.953 43.156 21.016 1 62.66 300 PHE A CA 1
ATOM 2336 C C . PHE A 1 300 ? -17.938 44.031 20.234 1 62.66 300 PHE A C 1
ATOM 2338 O O . PHE A 1 300 ? -17.562 45.094 19.734 1 62.66 300 PHE A O 1
ATOM 2345 N N . SER A 1 301 ? -19 43.375 19.641 1 55.44 301 SER A N 1
ATOM 2346 C CA . SER A 1 301 ? -20 44.219 19.016 1 55.44 301 SER A CA 1
ATOM 2347 C C . SER A 1 301 ? -20.453 45.344 19.938 1 55.44 301 SER A C 1
ATOM 2349 O O . SER A 1 301 ? -20.766 45.094 21.109 1 55.44 301 SER A O 1
ATOM 2351 N N . TRP A 1 302 ? -19.891 46.438 19.797 1 44.84 302 TRP A N 1
ATOM 2352 C CA . TRP A 1 302 ? -20.297 47.656 20.484 1 44.84 302 TRP A CA 1
ATOM 2353 C C . TRP A 1 302 ? -21.797 47.688 20.719 1 44.84 302 TRP A C 1
ATOM 2355 O O . TRP A 1 302 ? -22.281 48.312 21.672 1 44.84 302 TRP A O 1
ATOM 2365 N N . LYS A 1 303 ? -22.625 47.625 19.656 1 46.81 303 LYS A N 1
ATOM 2366 C CA . LYS A 1 303 ? -24.047 47.844 19.875 1 46.81 303 LYS A CA 1
ATOM 2367 C C . LYS A 1 303 ? -24.719 46.625 20.516 1 46.81 303 LYS A C 1
ATOM 2369 O O . LYS A 1 303 ? -24.453 45.5 20.141 1 46.81 303 LYS A O 1
ATOM 2374 N N . GLY A 1 304 ? -25.078 46.562 21.734 1 44.59 304 GLY A N 1
ATOM 2375 C CA . GLY A 1 304 ? -25.906 45.875 22.688 1 44.59 304 GLY A CA 1
ATOM 2376 C C . GLY A 1 304 ? -26.484 44.562 22.156 1 44.59 304 GLY A C 1
ATOM 2377 O O . GLY A 1 304 ? -27.406 44 22.766 1 44.59 304 GLY A O 1
ATOM 2378 N N . ARG A 1 305 ? -26.453 44.188 20.922 1 44.81 305 ARG A N 1
ATOM 2379 C CA . ARG A 1 305 ? -27.281 43.062 20.531 1 44.81 305 ARG A CA 1
ATOM 2380 C C . ARG A 1 305 ? -26.531 41.75 20.734 1 44.81 305 ARG A C 1
ATOM 2382 O O . ARG A 1 305 ? -25.875 41.25 19.812 1 44.81 305 ARG A O 1
ATOM 2389 N N . ARG A 1 306 ? -25.984 41.531 21.922 1 50.44 306 ARG A N 1
ATOM 2390 C CA . ARG A 1 306 ? -25.531 40.156 22.25 1 50.44 306 ARG A CA 1
ATOM 2391 C C . ARG A 1 306 ? -26.547 39.125 21.781 1 50.44 306 ARG A C 1
ATOM 2393 O O . ARG A 1 306 ? -27.703 39.156 22.188 1 50.44 306 ARG A O 1
ATOM 2400 N N . LYS A 1 307 ? -26.312 38.594 20.594 1 53.31 307 LYS A N 1
ATOM 2401 C CA . LYS A 1 307 ? -27.172 37.469 20.188 1 53.31 307 LYS A CA 1
ATOM 2402 C C . LYS A 1 307 ? -27.141 36.344 21.219 1 53.31 307 LYS A C 1
ATOM 2404 O O . LYS A 1 307 ? -26.094 35.75 21.469 1 53.31 307 LYS A O 1
ATOM 2409 N N . ASN A 1 308 ? -27.75 36.562 22.422 1 50.81 308 ASN A N 1
ATOM 2410 C CA . ASN A 1 308 ? -27.875 35.594 23.5 1 50.81 308 ASN A CA 1
ATOM 2411 C C . ASN A 1 308 ? -28.203 34.188 22.953 1 50.81 308 ASN A C 1
ATOM 2413 O O . ASN A 1 308 ? -29.375 33.844 22.781 1 50.81 308 ASN A O 1
ATOM 2417 N N . CYS A 1 309 ? -27.297 33.656 22.062 1 56.66 309 CYS A N 1
ATOM 2418 C CA . CYS A 1 309 ? -27.594 32.281 21.703 1 56.66 309 CYS A CA 1
ATOM 2419 C C . CYS A 1 309 ? -27.469 31.359 22.906 1 56.66 309 CYS A C 1
ATOM 2421 O O . CYS A 1 309 ? -26.359 31.031 23.344 1 56.66 309 CYS A O 1
ATOM 2423 N N . LEU A 1 310 ? -28.516 31.359 23.781 1 58.38 310 LEU A N 1
ATOM 2424 C CA . LEU A 1 310 ? -28.562 30.547 24.984 1 58.38 310 LEU A CA 1
ATOM 2425 C C . LEU A 1 310 ? -28.688 29.062 24.656 1 58.38 310 LEU A C 1
ATOM 2427 O O . LEU A 1 310 ? -29.578 28.672 23.906 1 58.38 310 LEU A O 1
ATOM 2431 N N . VAL A 1 311 ? -27.531 28.422 24.672 1 68.06 311 VAL A N 1
ATOM 2432 C CA . VAL A 1 311 ? -27.562 26.969 24.594 1 68.06 311 VAL A CA 1
ATOM 2433 C C . VAL A 1 311 ? -27.812 26.375 25.969 1 68.06 311 VAL A C 1
ATOM 2435 O O . VAL A 1 311 ? -27.234 26.812 26.969 1 68.06 311 VAL A O 1
ATOM 2438 N N . GLU A 1 312 ? -28.891 25.641 26.031 1 74.38 312 GLU A N 1
ATOM 2439 C CA . GLU A 1 312 ? -29.203 24.953 27.281 1 74.38 312 GLU A CA 1
ATOM 2440 C C . GLU A 1 312 ? -28.125 23.953 27.641 1 74.38 312 GLU A C 1
ATOM 2442 O O . GLU A 1 312 ? -28.031 22.875 27.047 1 74.38 312 GLU A O 1
ATOM 2447 N N . GLU A 1 313 ? -27.359 24.328 28.609 1 80.69 313 GLU A N 1
ATOM 2448 C CA . GLU A 1 313 ? -26.203 23.531 29.016 1 80.69 313 GLU A CA 1
ATOM 2449 C C . GLU A 1 313 ? -26.641 22.125 29.453 1 80.69 313 GLU A C 1
ATOM 2451 O O . GLU A 1 313 ? -25.906 21.156 29.219 1 80.69 313 GLU A O 1
ATOM 2456 N N . SER A 1 314 ? -27.812 22.031 29.984 1 82.56 314 SER A N 1
ATOM 2457 C CA . SER A 1 314 ? -28.281 20.75 30.5 1 82.56 314 SER A CA 1
ATOM 2458 C C . SER A 1 314 ? -28.578 19.781 29.359 1 82.56 314 SER A C 1
ATOM 2460 O O . SER A 1 314 ? -28.328 18.578 29.484 1 82.56 314 SER A O 1
ATOM 2462 N N . VAL A 1 315 ? -29.031 20.312 28.328 1 82.12 315 VAL A N 1
ATOM 2463 C CA . VAL A 1 315 ? -29.359 19.469 27.188 1 82.12 315 VAL A CA 1
ATOM 2464 C C . VAL A 1 315 ? -28.062 18.922 26.578 1 82.12 315 VAL A C 1
ATOM 2466 O O . VAL A 1 315 ? -27.984 17.734 26.266 1 82.12 315 VAL A O 1
ATOM 2469 N N . VAL A 1 316 ? -27.141 19.781 26.438 1 86.12 316 VAL A N 1
ATOM 2470 C CA . VAL A 1 316 ? -25.859 19.391 25.859 1 86.12 316 VAL A CA 1
ATOM 2471 C C . VAL A 1 316 ? -25.203 18.328 26.719 1 86.12 316 VAL A C 1
ATOM 2473 O O . VAL A 1 316 ? -24.719 17.312 26.219 1 86.12 316 VAL A O 1
ATOM 2476 N N . ARG A 1 317 ? -25.234 18.562 27.953 1 88.06 317 ARG A N 1
ATOM 2477 C CA . ARG A 1 317 ? -24.609 17.625 28.875 1 88.06 317 ARG A CA 1
ATOM 2478 C C . ARG A 1 317 ? -25.297 16.266 28.828 1 88.06 317 ARG A C 1
ATOM 2480 O O . ARG A 1 317 ? -24.625 15.227 28.875 1 88.06 317 ARG A O 1
ATOM 2487 N N . ARG A 1 318 ? -26.547 16.25 28.672 1 88.12 318 ARG A N 1
ATOM 2488 C CA . ARG A 1 318 ? -27.297 15.008 28.625 1 88.12 318 ARG A CA 1
ATOM 2489 C C . ARG A 1 318 ? -26.953 14.203 27.375 1 88.12 318 ARG A C 1
ATOM 2491 O O . ARG A 1 318 ? -26.797 12.977 27.453 1 88.12 318 ARG A O 1
ATOM 2498 N N . VAL A 1 319 ? -26.844 14.906 26.328 1 88.44 319 VAL A N 1
ATOM 2499 C CA . VAL A 1 319 ? -26.547 14.234 25.062 1 88.44 319 VAL A CA 1
ATOM 2500 C C . VAL A 1 319 ? -25.141 13.633 25.125 1 88.44 319 VAL A C 1
ATOM 2502 O O . VAL A 1 319 ? -24.938 12.484 24.734 1 88.44 319 VAL A O 1
ATOM 2505 N N . VAL A 1 320 ? -24.25 14.414 25.625 1 89.75 320 VAL A N 1
ATOM 2506 C CA . VAL A 1 320 ? -22.859 13.977 25.688 1 89.75 320 VAL A CA 1
ATOM 2507 C C . VAL A 1 320 ? -22.703 12.836 26.688 1 89.75 320 VAL A C 1
ATOM 2509 O O . VAL A 1 320 ? -21.984 11.867 26.438 1 89.75 320 VAL A O 1
ATOM 2512 N N . GLU A 1 321 ? -23.391 12.961 27.734 1 91.94 321 GLU A N 1
ATOM 2513 C CA . GLU A 1 321 ? -23.344 11.922 28.766 1 91.94 321 GLU A CA 1
ATOM 2514 C C . GLU A 1 321 ? -23.953 10.617 28.25 1 91.94 321 GLU A C 1
ATOM 2516 O O . GLU A 1 321 ? -23.469 9.531 28.562 1 91.94 321 GLU A O 1
ATOM 2521 N N . ARG A 1 322 ? -25 10.766 27.562 1 91.56 322 ARG A N 1
ATOM 2522 C CA . ARG A 1 322 ? -25.641 9.586 27 1 91.56 322 ARG A CA 1
ATOM 2523 C C . ARG A 1 322 ? -24.734 8.867 26.031 1 91.56 322 ARG A C 1
ATOM 2525 O O . ARG A 1 322 ? -24.625 7.637 26.047 1 91.56 322 ARG A O 1
ATOM 2532 N N . LYS A 1 323 ? -24.141 9.617 25.234 1 90.81 323 LYS A N 1
ATOM 2533 C CA . LYS A 1 323 ? -23.234 9.031 24.266 1 90.81 323 LYS A CA 1
ATOM 2534 C C . LYS A 1 323 ? -22.016 8.414 24.953 1 90.81 323 LYS A C 1
ATOM 2536 O O . LYS A 1 323 ? -21.516 7.371 24.516 1 90.81 323 LYS A O 1
ATOM 2541 N N . TYR A 1 324 ? -21.547 9.055 25.953 1 92.38 324 TYR A N 1
ATOM 2542 C CA . TYR A 1 324 ? -20.391 8.547 26.703 1 92.38 324 TYR A CA 1
ATOM 2543 C C . TYR A 1 324 ? -20.734 7.246 27.406 1 92.38 324 TYR A C 1
ATOM 2545 O O . TYR A 1 324 ? -19.938 6.301 27.406 1 92.38 324 TYR A O 1
ATOM 2553 N N . ARG A 1 325 ? -21.922 7.164 27.984 1 91.44 325 ARG A N 1
ATOM 2554 C CA . ARG A 1 325 ? -22.375 5.973 28.688 1 91.44 325 ARG A CA 1
ATOM 2555 C C . ARG A 1 325 ? -22.609 4.812 27.734 1 91.44 325 ARG A C 1
ATOM 2557 O O . ARG A 1 325 ? -22.406 3.652 28.094 1 91.44 325 ARG A O 1
ATOM 2564 N N . ALA A 1 326 ? -22.953 5.199 26.594 1 91.19 326 ALA A N 1
ATOM 2565 C CA . ALA A 1 326 ? -23.219 4.18 25.578 1 91.19 326 ALA A CA 1
ATOM 2566 C C . ALA A 1 326 ? -21.938 3.451 25.172 1 91.19 326 ALA A C 1
ATOM 2568 O O . ALA A 1 326 ? -22 2.33 24.672 1 91.19 326 ALA A O 1
ATOM 2569 N N . LEU A 1 327 ? -20.734 3.986 25.406 1 90.88 327 LEU A N 1
ATOM 2570 C CA . LEU A 1 327 ? -19.469 3.375 25.047 1 90.88 327 LEU A CA 1
ATOM 2571 C C . LEU A 1 327 ? -19.109 2.246 26.016 1 90.88 327 LEU A C 1
ATOM 2573 O O . LEU A 1 327 ? -18.281 1.391 25.703 1 90.88 327 LEU A O 1
ATOM 2577 N N . GLY A 1 328 ? -19.734 2.219 27.203 1 89.12 328 GLY A N 1
ATOM 2578 C CA . GLY A 1 328 ? -19.438 1.185 28.188 1 89.12 328 GLY A CA 1
ATOM 2579 C C . GLY A 1 328 ? -18.156 1.439 28.953 1 89.12 328 GLY A C 1
ATOM 2580 O O . GLY A 1 328 ? -17.562 2.51 28.828 1 89.12 328 GLY A O 1
ATOM 2581 N N . PRO A 1 329 ? -17.734 0.465 29.688 1 89.5 329 PRO A N 1
ATOM 2582 C CA . PRO A 1 329 ? -16.516 0.651 30.5 1 89.5 329 PRO A CA 1
ATOM 2583 C C . PRO A 1 329 ? -15.234 0.534 29.688 1 89.5 329 PRO A C 1
ATOM 2585 O O . PRO A 1 329 ? -15.258 0.018 28.562 1 89.5 329 PRO A O 1
ATOM 2588 N N . PHE A 1 330 ? -14.242 1.125 30.25 1 90.12 330 PHE A N 1
ATOM 2589 C CA . PHE A 1 330 ? -12.914 1.068 29.656 1 90.12 330 PHE A CA 1
ATOM 2590 C C . PHE A 1 330 ? -12.453 -0.375 29.5 1 90.12 330 PHE A C 1
ATOM 2592 O O . PHE A 1 330 ? -12.375 -1.117 30.469 1 90.12 330 PHE A O 1
ATOM 2599 N N . THR A 1 331 ? -12.203 -0.807 28.297 1 87.88 331 THR A N 1
ATOM 2600 C CA . THR A 1 331 ? -11.883 -2.195 27.984 1 87.88 331 THR A CA 1
ATOM 2601 C C . THR A 1 331 ? -10.375 -2.42 28 1 87.88 331 THR A C 1
ATOM 2603 O O . THR A 1 331 ? -9.602 -1.462 27.938 1 87.88 331 THR A O 1
ATOM 2606 N N . PHE A 1 332 ? -9.969 -3.646 28.078 1 88.12 332 PHE A N 1
ATOM 2607 C CA . PHE A 1 332 ? -8.562 -4.031 28.031 1 88.12 332 PHE A CA 1
ATOM 2608 C C . PHE A 1 332 ? -7.945 -3.654 26.688 1 88.12 332 PHE A C 1
ATOM 2610 O O . PHE A 1 332 ? -6.805 -3.195 26.625 1 88.12 332 PHE A O 1
ATOM 2617 N N . ARG A 1 333 ? -8.703 -3.791 25.688 1 90.12 333 ARG A N 1
ATOM 2618 C CA . ARG A 1 333 ? -8.25 -3.436 24.344 1 90.12 333 ARG A CA 1
ATOM 2619 C C . ARG A 1 333 ? -7.922 -1.949 24.266 1 90.12 333 ARG A C 1
ATOM 2621 O O . ARG A 1 333 ? -6.902 -1.57 23.688 1 90.12 333 ARG A O 1
ATOM 2628 N N . GLU A 1 334 ? -8.781 -1.12 24.812 1 92.19 334 GLU A N 1
ATOM 2629 C CA . GLU A 1 334 ? -8.531 0.319 24.828 1 92.19 334 GLU A CA 1
ATOM 2630 C C . GLU A 1 334 ? -7.254 0.65 25.594 1 92.19 334 GLU A C 1
ATOM 2632 O O . GLU A 1 334 ? -6.5 1.54 25.203 1 92.19 334 GLU A O 1
ATOM 2637 N N . GLY A 1 335 ? -7.02 -0.088 26.641 1 92.94 335 GLY A N 1
ATOM 2638 C CA . GLY A 1 335 ? -5.828 0.118 27.438 1 92.94 335 GLY A CA 1
ATOM 2639 C C . GLY A 1 335 ? -4.543 -0.217 26.703 1 92.94 335 GLY A C 1
ATOM 2640 O O . GLY A 1 335 ? -3.566 0.532 26.781 1 92.94 335 GLY A O 1
ATOM 2641 N N . ILE A 1 336 ? -4.508 -1.315 26.047 1 93 336 ILE A N 1
ATOM 2642 C CA . ILE A 1 336 ? -3.332 -1.737 25.297 1 93 336 ILE A CA 1
ATOM 2643 C C . ILE A 1 336 ? -3.055 -0.74 24.172 1 93 336 ILE A C 1
ATOM 2645 O O . ILE A 1 336 ? -1.908 -0.346 23.953 1 93 336 ILE A O 1
ATOM 2649 N N . VAL A 1 337 ? -4.148 -0.362 23.484 1 94.38 337 VAL A N 1
ATOM 2650 C CA . VAL A 1 337 ? -4.008 0.556 22.359 1 94.38 337 VAL A CA 1
ATOM 2651 C C . VAL A 1 337 ? -3.465 1.896 22.859 1 94.38 337 VAL A C 1
ATOM 2653 O O . VAL A 1 337 ? -2.568 2.475 22.234 1 94.38 337 VAL A O 1
ATOM 2656 N N . LEU A 1 338 ? -3.949 2.375 23.953 1 94.75 338 LEU A N 1
ATOM 2657 C CA . LEU A 1 338 ? -3.484 3.639 24.516 1 94.75 338 LEU A CA 1
ATOM 2658 C C . LEU A 1 338 ? -2.027 3.539 24.953 1 94.75 338 LEU A C 1
ATOM 2660 O O . LEU A 1 338 ? -1.234 4.449 24.703 1 94.75 338 LEU A O 1
ATOM 2664 N N . THR A 1 339 ? -1.696 2.451 25.594 1 95.88 339 THR A N 1
ATOM 2665 C CA . THR A 1 339 ? -0.34 2.266 26.094 1 95.88 339 THR A CA 1
ATOM 2666 C C . THR A 1 339 ? 0.666 2.254 24.938 1 95.88 339 THR A C 1
ATOM 2668 O O . THR A 1 339 ? 1.696 2.928 25 1 95.88 339 THR A O 1
ATOM 2671 N N . PHE A 1 340 ? 0.409 1.509 23.922 1 96.38 340 PHE A N 1
ATOM 2672 C CA . PHE A 1 340 ? 1.326 1.422 22.781 1 96.38 340 PHE A CA 1
ATOM 2673 C C . PHE A 1 340 ? 1.356 2.734 22.016 1 96.38 340 PHE A C 1
ATOM 2675 O O . PHE A 1 340 ? 2.396 3.119 21.469 1 96.38 340 PHE A O 1
ATOM 2682 N N . PHE A 1 341 ? 0.197 3.395 21.984 1 95.88 341 PHE A N 1
ATOM 2683 C CA . PHE A 1 341 ? 0.169 4.707 21.344 1 95.88 341 PHE A CA 1
ATOM 2684 C C . PHE A 1 341 ? 1.108 5.672 22.062 1 95.88 341 PHE A C 1
ATOM 2686 O O . PHE A 1 341 ? 1.92 6.344 21.422 1 95.88 341 PHE A O 1
ATOM 2693 N N . LEU A 1 342 ? 1.007 5.762 23.297 1 96.31 342 LEU A N 1
ATOM 2694 C CA . LEU A 1 342 ? 1.858 6.641 24.094 1 96.31 342 LEU A CA 1
ATOM 2695 C C . LEU A 1 342 ? 3.32 6.223 23.984 1 96.31 342 LEU A C 1
ATOM 2697 O O . LEU A 1 342 ? 4.211 7.078 23.938 1 96.31 342 LEU A O 1
ATOM 2701 N N . ALA A 1 343 ? 3.557 4.938 23.969 1 97.5 343 ALA A N 1
ATOM 2702 C CA . ALA A 1 343 ? 4.918 4.434 23.797 1 97.5 343 ALA A CA 1
ATOM 2703 C C . ALA A 1 343 ? 5.512 4.902 22.469 1 97.5 343 ALA A C 1
ATOM 2705 O O . ALA A 1 343 ? 6.688 5.262 22.391 1 97.5 343 ALA A O 1
ATOM 2706 N N . LEU A 1 344 ? 4.719 4.887 21.422 1 97.31 344 LEU A N 1
ATOM 2707 C CA . LEU A 1 344 ? 5.191 5.316 20.109 1 97.31 344 LEU A CA 1
ATOM 2708 C C . LEU A 1 344 ? 5.578 6.793 20.125 1 97.31 344 LEU A C 1
ATOM 2710 O O . LEU A 1 344 ? 6.641 7.164 19.625 1 97.31 344 LEU A O 1
ATOM 2714 N N . VAL A 1 345 ? 4.727 7.602 20.734 1 95.38 345 VAL A N 1
ATOM 2715 C CA . VAL A 1 345 ? 4.988 9.031 20.812 1 95.38 345 VAL A CA 1
ATOM 2716 C C . VAL A 1 345 ? 6.281 9.281 21.578 1 95.38 345 VAL A C 1
ATOM 2718 O O . VAL A 1 345 ? 7.113 10.094 21.156 1 95.38 345 VAL A O 1
ATOM 2721 N N . LEU A 1 346 ? 6.484 8.578 22.594 1 95.94 346 LEU A N 1
ATOM 2722 C CA . LEU A 1 346 ? 7.688 8.727 23.406 1 95.94 346 LEU A CA 1
ATOM 2723 C C . LEU A 1 346 ? 8.922 8.281 22.641 1 95.94 346 LEU A C 1
ATOM 2725 O O . LEU A 1 346 ? 9.977 8.914 22.719 1 95.94 346 LEU A O 1
ATOM 2729 N N . LEU A 1 347 ? 8.789 7.172 21.938 1 96.62 347 LEU A N 1
ATOM 2730 C CA . LEU A 1 347 ? 9.906 6.68 21.141 1 96.62 347 LEU A CA 1
ATOM 2731 C C . LEU A 1 347 ? 10.281 7.676 20.047 1 96.62 347 LEU A C 1
ATOM 2733 O O . LEU A 1 347 ? 11.461 7.844 19.734 1 96.62 347 LEU A O 1
ATOM 2737 N N . TRP A 1 348 ? 9.297 8.359 19.469 1 94.62 348 TRP A N 1
ATOM 2738 C CA . TRP A 1 348 ? 9.539 9.352 18.422 1 94.62 348 TRP A CA 1
ATOM 2739 C C . TRP A 1 348 ? 10.234 10.578 19.016 1 94.62 348 TRP A C 1
ATOM 2741 O O . TRP A 1 348 ? 11.219 11.07 18.453 1 94.62 348 TRP A O 1
ATOM 2751 N N . VAL A 1 349 ? 9.789 11.047 20.125 1 93.12 349 VAL A N 1
ATOM 2752 C CA . VAL A 1 349 ? 10.266 12.289 20.719 1 93.12 349 VAL A CA 1
ATOM 2753 C C . VAL A 1 349 ? 11.672 12.086 21.281 1 93.12 349 VAL A C 1
ATOM 2755 O O . VAL A 1 349 ? 12.516 12.977 21.188 1 93.12 349 VAL A O 1
ATOM 2758 N N . LEU A 1 350 ? 11.961 10.852 21.719 1 93.81 350 LEU A N 1
ATOM 2759 C CA . LEU A 1 350 ? 13.227 10.609 22.406 1 93.81 350 LEU A CA 1
ATOM 2760 C C . LEU A 1 350 ? 14.219 9.914 21.484 1 93.81 350 LEU A C 1
ATOM 2762 O O . LEU A 1 350 ? 15.273 9.453 21.938 1 93.81 350 LEU A O 1
ATOM 2766 N N . ARG A 1 351 ? 13.891 9.828 20.297 1 92.38 351 ARG A N 1
ATOM 2767 C CA . ARG A 1 351 ? 14.781 9.117 19.391 1 92.38 351 ARG A CA 1
ATOM 2768 C C . ARG A 1 351 ? 16.109 9.844 19.25 1 92.38 351 ARG A C 1
ATOM 2770 O O . ARG A 1 351 ? 17.172 9.25 19.453 1 92.38 351 ARG A O 1
ATOM 2777 N N . ALA A 1 352 ? 16.078 11.117 18.875 1 88.31 352 ALA A N 1
ATOM 2778 C CA . ALA A 1 352 ? 17.281 11.938 18.688 1 88.31 352 ALA A CA 1
ATOM 2779 C C . ALA A 1 352 ? 17 13.391 19.062 1 88.31 352 ALA A C 1
ATOM 2781 O O . ALA A 1 352 ? 17.078 14.289 18.219 1 88.31 352 ALA A O 1
ATOM 2782 N N . PRO A 1 353 ? 16.906 13.57 20.344 1 82.31 353 PRO A N 1
ATOM 2783 C CA . PRO A 1 353 ? 16.719 14.969 20.734 1 82.31 353 PRO A CA 1
ATOM 2784 C C . PRO A 1 353 ? 18 15.797 20.594 1 82.31 353 PRO A C 1
ATOM 2786 O O . PRO A 1 353 ? 19.094 15.273 20.75 1 82.31 353 PRO A O 1
ATOM 2789 N N . GLU A 1 354 ? 17.922 16.922 19.953 1 75.62 354 GLU A N 1
ATOM 2790 C CA . GLU A 1 354 ? 19.078 17.781 19.688 1 75.62 354 GLU A CA 1
ATOM 2791 C C . GLU A 1 354 ? 19.797 18.172 20.969 1 75.62 354 GLU A C 1
ATOM 2793 O O . GLU A 1 354 ? 21 18.422 20.953 1 75.62 354 GLU A O 1
ATOM 2798 N N . PHE A 1 355 ? 19.141 18.047 22.109 1 78.31 355 PHE A N 1
ATOM 2799 C CA . PHE A 1 355 ? 19.719 18.547 23.344 1 78.31 355 PHE A CA 1
ATOM 2800 C C . PHE A 1 355 ? 20.391 17.422 24.125 1 78.31 355 PHE A C 1
ATOM 2802 O O . PHE A 1 355 ? 21.297 17.672 24.922 1 78.31 355 PHE A O 1
ATOM 2809 N N . ILE A 1 356 ? 19.953 16.172 23.922 1 80.5 356 ILE A N 1
ATOM 2810 C CA . ILE A 1 356 ? 20.531 15.008 24.594 1 80.5 356 ILE A CA 1
ATOM 2811 C C . ILE A 1 356 ? 20.625 13.844 23.609 1 80.5 356 ILE A C 1
ATOM 2813 O O . ILE A 1 356 ? 20 13.852 22.547 1 80.5 356 ILE A O 1
ATOM 2817 N N . ASP A 1 357 ? 21.5 12.945 24.047 1 86.12 357 ASP A N 1
ATOM 2818 C CA . ASP A 1 357 ? 21.609 11.734 23.25 1 86.12 357 ASP A CA 1
ATOM 2819 C C . ASP A 1 357 ? 20.312 10.914 23.312 1 86.12 357 ASP A C 1
ATOM 2821 O O . ASP A 1 357 ? 19.766 10.711 24.406 1 86.12 357 ASP A O 1
ATOM 2825 N N . GLY A 1 358 ? 19.703 10.672 22.297 1 90.38 358 GLY A N 1
ATOM 2826 C CA . GLY A 1 358 ? 18.5 9.844 22.219 1 90.38 358 GLY A CA 1
ATOM 2827 C C . GLY A 1 358 ? 18.797 8.359 22.234 1 90.38 358 GLY A C 1
ATOM 2828 O O . GLY A 1 358 ? 19.953 7.953 22.297 1 90.38 358 GLY A O 1
ATOM 2829 N N . TRP A 1 359 ? 17.75 7.555 22.172 1 93.12 359 TRP A N 1
ATOM 2830 C CA . TRP A 1 359 ? 17.938 6.113 22.281 1 93.12 359 TRP A CA 1
ATOM 2831 C C . TRP A 1 359 ? 18.516 5.551 20.984 1 93.12 359 TRP A C 1
ATOM 2833 O O . TRP A 1 359 ? 19.125 4.477 20.969 1 93.12 359 TRP A O 1
ATOM 2843 N N . ALA A 1 360 ? 18.406 6.23 19.875 1 92.19 360 ALA A N 1
ATOM 2844 C CA . ALA A 1 360 ? 18.859 5.742 18.578 1 92.19 360 ALA A CA 1
ATOM 2845 C C . ALA A 1 360 ? 20.375 5.66 18.516 1 92.19 360 ALA A C 1
ATOM 2847 O O . ALA A 1 360 ? 20.938 4.844 17.781 1 92.19 360 ALA A O 1
ATOM 2848 N N . ILE A 1 361 ? 21.109 6.531 19.266 1 90.5 361 ILE A N 1
ATOM 2849 C CA . ILE A 1 361 ? 22.562 6.609 19.234 1 90.5 361 ILE A CA 1
ATOM 2850 C C . ILE A 1 361 ? 23.172 5.316 19.797 1 90.5 361 ILE A C 1
ATOM 2852 O O . ILE A 1 361 ? 24.266 4.918 19.391 1 90.5 361 ILE A O 1
ATOM 2856 N N . TYR A 1 362 ? 22.453 4.676 20.625 1 92.38 362 TYR A N 1
ATOM 2857 C CA . TYR A 1 362 ? 22.922 3.41 21.172 1 92.38 362 TYR A CA 1
ATOM 2858 C C . TYR A 1 362 ? 23.172 2.395 20.078 1 92.38 362 TYR A C 1
ATOM 2860 O O . TYR A 1 362 ? 24.188 1.688 20.094 1 92.38 362 TYR A O 1
ATOM 2868 N N . PHE A 1 363 ? 22.359 2.281 19.156 1 93.38 363 PHE A N 1
ATOM 2869 C CA . PHE A 1 363 ? 22.469 1.299 18.078 1 93.38 363 PHE A CA 1
ATOM 2870 C C . PHE A 1 363 ? 23.547 1.703 17.078 1 93.38 363 PHE A C 1
ATOM 2872 O O . PHE A 1 363 ? 24.219 0.846 16.5 1 93.38 363 PHE A O 1
ATOM 2879 N N . TYR A 1 364 ? 23.625 3.02 16.875 1 92.19 364 TYR A N 1
ATOM 2880 C CA . TYR A 1 364 ? 24.703 3.498 16.031 1 92.19 364 TYR A CA 1
ATOM 2881 C C . TYR A 1 364 ? 26.062 3.201 16.656 1 92.19 364 TYR A C 1
ATOM 2883 O O . TYR A 1 364 ? 27 2.77 15.961 1 92.19 364 TYR A O 1
ATOM 2891 N N . ASP A 1 365 ? 26.203 3.414 17.922 1 92.44 365 ASP A N 1
ATOM 2892 C CA . ASP A 1 365 ? 27.469 3.193 18.625 1 92.44 365 ASP A CA 1
ATOM 2893 C C . ASP A 1 365 ? 27.781 1.704 18.719 1 92.44 365 ASP A C 1
ATOM 2895 O O . ASP A 1 365 ? 28.938 1.303 18.625 1 92.44 365 ASP A O 1
ATOM 2899 N N . THR A 1 366 ? 26.75 0.906 18.922 1 93.06 366 THR A N 1
ATOM 2900 C CA . THR A 1 366 ? 26.938 -0.523 19.141 1 93.06 366 THR A CA 1
ATOM 2901 C C . THR A 1 366 ? 27.141 -1.255 17.812 1 93.06 366 THR A C 1
ATOM 2903 O O . THR A 1 366 ? 28 -2.137 17.719 1 93.06 366 THR A O 1
ATOM 2906 N N . TYR A 1 367 ? 26.344 -0.874 16.75 1 93.88 367 TYR A N 1
ATOM 2907 C CA . TYR A 1 367 ? 26.328 -1.681 15.531 1 93.88 367 TYR A CA 1
ATOM 2908 C C . TYR A 1 367 ? 26.75 -0.854 14.328 1 93.88 367 TYR A C 1
ATOM 2910 O O . TYR A 1 367 ? 27 -1.398 13.25 1 93.88 367 TYR A O 1
ATOM 2918 N N . GLY A 1 368 ? 26.75 0.476 14.422 1 92.56 368 GLY A N 1
ATOM 2919 C CA . GLY A 1 368 ? 27.062 1.336 13.289 1 92.56 368 GLY A CA 1
ATOM 2920 C C . GLY A 1 368 ? 25.891 1.499 12.328 1 92.56 368 GLY A C 1
ATOM 2921 O O . GLY A 1 368 ? 26.094 1.796 11.148 1 92.56 368 GLY A O 1
ATOM 2922 N N . VAL A 1 369 ? 24.734 1.214 12.82 1 93.94 369 VAL A N 1
ATOM 2923 C CA . VAL A 1 369 ? 23.547 1.269 11.984 1 93.94 369 VAL A CA 1
ATOM 2924 C C . VAL A 1 369 ? 22.641 2.412 12.438 1 93.94 369 VAL A C 1
ATOM 2926 O O . VAL A 1 369 ? 22.422 2.596 13.641 1 93.94 369 VAL A O 1
ATOM 2929 N N . LYS A 1 370 ? 22.188 3.17 11.484 1 93.81 370 LYS A N 1
ATOM 2930 C CA . LYS A 1 370 ? 21.297 4.297 11.781 1 93.81 370 LYS A CA 1
ATOM 2931 C C . LYS A 1 370 ? 19.844 3.836 11.914 1 93.81 370 LYS A C 1
ATOM 2933 O O . LYS A 1 370 ? 19.344 3.117 11.047 1 93.81 370 LYS A O 1
ATOM 2938 N N . VAL A 1 371 ? 19.219 4.234 12.984 1 95.94 371 VAL A N 1
ATOM 2939 C CA . VAL A 1 371 ? 17.812 3.898 13.25 1 95.94 371 VAL A CA 1
ATOM 2940 C C . VAL A 1 371 ? 16.953 5.141 13.086 1 95.94 371 VAL A C 1
ATOM 2942 O O . VAL A 1 371 ? 17.172 6.152 13.758 1 95.94 371 VAL A O 1
ATOM 2945 N N . ASN A 1 372 ? 15.945 5.047 12.188 1 95.44 372 ASN A N 1
ATOM 2946 C CA . ASN A 1 372 ? 15.062 6.176 11.922 1 95.44 372 ASN A CA 1
ATOM 2947 C C . ASN A 1 372 ? 13.664 5.941 12.492 1 95.44 372 ASN A C 1
ATOM 2949 O O . ASN A 1 372 ? 13.445 4.98 13.227 1 95.44 372 ASN A O 1
ATOM 2953 N N . ASN A 1 373 ? 12.766 6.859 12.203 1 95 373 ASN A N 1
ATOM 2954 C CA . ASN A 1 373 ? 11.453 6.926 12.844 1 95 373 ASN A CA 1
ATOM 2955 C C . ASN A 1 373 ? 10.547 5.789 12.383 1 95 373 ASN A C 1
ATOM 2957 O O . ASN A 1 373 ? 9.594 5.43 13.07 1 95 373 ASN A O 1
ATOM 2961 N N . ALA A 1 374 ? 10.797 5.211 11.242 1 97.56 374 ALA A N 1
ATOM 2962 C CA . ALA A 1 374 ? 9.961 4.121 10.742 1 97.56 374 ALA A CA 1
ATOM 2963 C C . ALA A 1 374 ? 10.078 2.891 11.641 1 97.56 374 ALA A C 1
ATOM 2965 O O . ALA A 1 374 ? 9.117 2.127 11.781 1 97.56 374 ALA A O 1
ATOM 2966 N N . THR A 1 375 ? 11.227 2.672 12.258 1 98.12 375 THR A N 1
ATOM 2967 C CA . THR A 1 375 ? 11.523 1.499 13.07 1 98.12 375 THR A CA 1
ATOM 2968 C C . THR A 1 375 ? 10.547 1.392 14.242 1 98.12 375 THR A C 1
ATOM 2970 O O . THR A 1 375 ? 9.828 0.397 14.367 1 98.12 375 THR A O 1
ATOM 2973 N N . PRO A 1 376 ? 10.445 2.447 15.078 1 98 376 PRO A N 1
ATOM 2974 C CA . PRO A 1 376 ? 9.492 2.324 16.188 1 98 376 PRO A CA 1
ATOM 2975 C C . PRO A 1 376 ? 8.039 2.295 15.703 1 98 376 PRO A C 1
ATOM 2977 O O . PRO A 1 376 ? 7.195 1.641 16.312 1 98 376 PRO A O 1
ATOM 2980 N N . ALA A 1 377 ? 7.738 3.016 14.672 1 97.94 377 ALA A N 1
ATOM 2981 C CA . ALA A 1 377 ? 6.371 3.047 14.156 1 97.94 377 ALA A CA 1
ATOM 2982 C C . ALA A 1 377 ? 5.906 1.648 13.758 1 97.94 377 ALA A C 1
ATOM 2984 O O . ALA A 1 377 ? 4.816 1.217 14.148 1 97.94 377 ALA A O 1
ATOM 2985 N N . ILE A 1 378 ? 6.699 0.911 13 1 98.56 378 ILE A N 1
ATOM 2986 C CA . ILE A 1 378 ? 6.324 -0.407 12.5 1 98.56 378 ILE A CA 1
ATOM 2987 C C . ILE A 1 378 ? 6.387 -1.426 13.633 1 98.56 378 ILE A C 1
ATOM 2989 O O . ILE A 1 378 ? 5.578 -2.357 13.688 1 98.56 378 ILE A O 1
ATOM 2993 N N . LEU A 1 379 ? 7.34 -1.259 14.578 1 98.25 379 LEU A N 1
ATOM 2994 C CA . LEU A 1 379 ? 7.402 -2.133 15.742 1 98.25 379 LEU A CA 1
ATOM 2995 C C . LEU A 1 379 ? 6.094 -2.096 16.531 1 98.25 379 LEU A C 1
ATOM 2997 O O . LEU A 1 379 ? 5.523 -3.143 16.844 1 98.25 379 LEU A O 1
ATOM 3001 N N . ILE A 1 380 ? 5.629 -0.89 16.812 1 97.88 380 ILE A N 1
ATOM 3002 C CA . ILE A 1 380 ? 4.398 -0.741 17.578 1 97.88 380 ILE A CA 1
ATOM 3003 C C . ILE A 1 380 ? 3.215 -1.255 16.766 1 97.88 380 ILE A C 1
ATOM 3005 O O . ILE A 1 380 ? 2.318 -1.907 17.312 1 97.88 380 ILE A O 1
ATOM 3009 N N . ALA A 1 381 ? 3.188 -0.917 15.508 1 97.56 381 ALA A N 1
ATOM 3010 C CA . ALA A 1 381 ? 2.137 -1.442 14.641 1 97.56 381 ALA A CA 1
ATOM 3011 C C . ALA A 1 381 ? 2.096 -2.967 14.688 1 97.56 381 ALA A C 1
ATOM 3013 O O . ALA A 1 381 ? 1.02 -3.564 14.758 1 97.56 381 ALA A O 1
ATOM 3014 N N . PHE A 1 382 ? 3.254 -3.602 14.617 1 97.25 382 PHE A N 1
ATOM 3015 C CA . PHE A 1 382 ? 3.359 -5.055 14.68 1 97.25 382 PHE A CA 1
ATOM 3016 C C . PHE A 1 382 ? 2.773 -5.59 15.977 1 97.25 382 PHE A C 1
ATOM 3018 O O . PHE A 1 382 ? 2.076 -6.605 15.984 1 97.25 382 PHE A O 1
ATOM 3025 N N . LEU A 1 383 ? 3.02 -4.93 17.047 1 95.69 383 LEU A N 1
ATOM 3026 C CA . LEU A 1 383 ? 2.586 -5.387 18.375 1 95.69 383 LEU A CA 1
ATOM 3027 C C . LEU A 1 383 ? 1.064 -5.387 18.469 1 95.69 383 LEU A C 1
ATOM 3029 O O . LEU A 1 383 ? 0.487 -6.211 19.188 1 95.69 383 LEU A O 1
ATOM 3033 N N . TYR A 1 384 ? 0.395 -4.504 17.75 1 95.06 384 TYR A N 1
ATOM 3034 C CA . TYR A 1 384 ? -1.063 -4.473 17.75 1 95.06 384 TYR A CA 1
ATOM 3035 C C . TYR A 1 384 ? -1.638 -5.742 17.125 1 95.06 384 TYR A C 1
ATOM 3037 O O . TYR A 1 384 ? -2.77 -6.129 17.438 1 95.06 384 TYR A O 1
ATOM 3045 N N . PHE A 1 385 ? -0.902 -6.375 16.234 1 94.19 385 PHE A N 1
ATOM 3046 C CA . PHE A 1 385 ? -1.365 -7.598 15.602 1 94.19 385 PHE A CA 1
ATOM 3047 C C . PHE A 1 385 ? -0.975 -8.82 16.422 1 94.19 385 PHE A C 1
ATOM 3049 O O . PHE A 1 385 ? -1.566 -9.891 16.266 1 94.19 385 PHE A O 1
ATOM 3056 N N . ALA A 1 386 ? 0 -8.672 17.234 1 90 386 ALA A N 1
ATOM 3057 C CA . ALA A 1 386 ? 0.567 -9.789 17.984 1 90 386 ALA A CA 1
ATOM 3058 C C . ALA A 1 386 ? -0.18 -10 19.297 1 90 386 ALA A C 1
ATOM 3060 O O . ALA A 1 386 ? -0.256 -11.125 19.797 1 90 386 ALA A O 1
ATOM 3061 N N . LEU A 1 387 ? -0.724 -8.953 19.891 1 87 387 LEU A N 1
ATOM 3062 C CA . LEU A 1 387 ? -1.336 -9.062 21.203 1 87 387 LEU A CA 1
ATOM 3063 C C . LEU A 1 387 ? -2.838 -9.297 21.094 1 87 387 LEU A C 1
ATOM 3065 O O . LEU A 1 387 ? -3.498 -8.719 20.219 1 87 387 LEU A O 1
ATOM 3069 N N . PRO A 1 388 ? -3.344 -10.156 21.953 1 82.88 388 PRO A N 1
ATOM 3070 C CA . PRO A 1 388 ? -4.785 -10.406 21.953 1 82.88 388 PRO A CA 1
ATOM 3071 C C . PRO A 1 388 ? -5.586 -9.25 22.547 1 82.88 388 PRO A C 1
ATOM 3073 O O . PRO A 1 388 ? -5.086 -8.547 23.438 1 82.88 388 PRO A O 1
ATOM 3076 N N . ALA A 1 389 ? -6.75 -9.094 22.016 1 78.81 389 ALA A N 1
ATOM 3077 C CA . ALA A 1 389 ? -7.629 -8.023 22.469 1 78.81 389 ALA A CA 1
ATOM 3078 C C . ALA A 1 389 ? -8.102 -8.266 23.891 1 78.81 389 ALA A C 1
ATOM 3080 O O . ALA A 1 389 ? -8.359 -7.312 24.641 1 78.81 389 ALA A O 1
ATOM 3081 N N . ASN A 1 390 ? -8.422 -9.477 24.203 1 75.56 390 ASN A N 1
ATOM 3082 C CA . ASN A 1 390 ? -8.875 -9.797 25.547 1 75.56 390 ASN A CA 1
ATOM 3083 C C . ASN A 1 390 ? -8.016 -10.891 26.188 1 75.56 390 ASN A C 1
ATOM 3085 O O . ASN A 1 390 ? -7.793 -11.938 25.578 1 75.56 390 ASN A O 1
ATOM 3089 N N . LEU A 1 391 ? -7.066 -10.531 26.938 1 59.75 391 LEU A N 1
ATOM 3090 C CA . LEU A 1 391 ? -6.301 -11.547 27.656 1 59.75 391 LEU A CA 1
ATOM 3091 C C . LEU A 1 391 ? -7.148 -12.195 28.734 1 59.75 391 LEU A C 1
ATOM 3093 O O . LEU A 1 391 ? -7.266 -11.664 29.844 1 59.75 391 LEU A O 1
ATOM 3097 N N . ASN A 1 392 ? -8.375 -12.484 28.484 1 53.38 392 ASN A N 1
ATOM 3098 C CA . ASN A 1 392 ? -9.094 -13.133 29.578 1 53.38 392 ASN A CA 1
ATOM 3099 C C . ASN A 1 392 ? -8.336 -14.352 30.094 1 53.38 392 ASN A C 1
ATOM 3101 O O . ASN A 1 392 ? -8.516 -15.461 29.578 1 53.38 392 ASN A O 1
ATOM 3105 N N . PHE A 1 393 ? -7.219 -14.195 30.578 1 46.72 393 PHE A N 1
ATOM 3106 C CA . PHE A 1 393 ? -6.559 -15.281 31.297 1 46.72 393 PHE A CA 1
ATOM 3107 C C . PHE A 1 393 ? -7.461 -15.844 32.375 1 46.72 393 PHE A C 1
ATOM 3109 O O . PHE A 1 393 ? -7.098 -16.812 33.062 1 46.72 393 PHE A O 1
ATOM 3116 N N . SER A 1 394 ? -8.438 -15.195 32.656 1 44.28 394 SER A N 1
ATOM 3117 C CA . SER A 1 394 ? -9.273 -15.719 33.719 1 44.28 394 SER A CA 1
ATOM 3118 C C . SER A 1 394 ? -9.914 -17.047 33.344 1 44.28 394 SER A C 1
ATOM 3120 O O . SER A 1 394 ? -10.594 -17.688 34.156 1 44.28 394 SER A O 1
ATOM 3122 N N . SER A 1 395 ? -10.031 -17.312 32.156 1 43.69 395 SER A N 1
ATOM 3123 C CA . SER A 1 395 ? -10.617 -18.625 31.875 1 43.69 395 SER A CA 1
ATOM 3124 C C . SER A 1 395 ? -9.75 -19.734 32.438 1 43.69 395 SER A C 1
ATOM 3126 O O . SER A 1 395 ? -10.117 -20.906 32.375 1 43.69 395 SER A O 1
ATOM 3128 N N . PHE A 1 396 ? -8.57 -19.5 32.844 1 39.66 396 PHE A N 1
ATOM 3129 C CA . PHE A 1 396 ? -7.836 -20.547 33.531 1 39.66 396 PHE A CA 1
ATOM 3130 C C . PHE A 1 396 ? -8.438 -20.797 34.906 1 39.66 396 PHE A C 1
ATOM 3132 O O . PHE A 1 396 ? -8.188 -21.828 35.531 1 39.66 396 PHE A O 1
ATOM 3139 N N . LYS A 1 397 ? -9.047 -19.844 35.656 1 38.56 397 LYS A N 1
ATOM 3140 C CA . LYS A 1 397 ? -9.547 -20.078 37 1 38.56 397 LYS A CA 1
ATOM 3141 C C . LYS A 1 397 ? -10.969 -20.625 36.969 1 38.56 397 LYS A C 1
ATOM 3143 O O . LYS A 1 397 ? -11.555 -20.906 38.031 1 38.56 397 LYS A O 1
ATOM 3148 N N . LYS A 1 398 ? -11.828 -20.234 36.125 1 39.31 398 LYS A N 1
ATOM 3149 C CA . LYS A 1 398 ? -13.211 -20.594 36.438 1 39.31 398 LYS A CA 1
ATOM 3150 C C . LYS A 1 398 ? -13.406 -22.094 36.375 1 39.31 398 LYS A C 1
ATOM 3152 O O . LYS A 1 398 ? -12.828 -22.766 35.5 1 39.31 398 LYS A O 1
ATOM 3157 N N . SER A 1 399 ? -14.078 -22.719 37.5 1 34.66 399 SER A N 1
ATOM 3158 C CA . SER A 1 399 ? -14.516 -24.062 37.875 1 34.66 399 SER A CA 1
ATOM 3159 C C . SER A 1 399 ? -15.211 -24.766 36.719 1 34.66 399 SER A C 1
ATOM 3161 O O . SER A 1 399 ? -15.617 -24.125 35.75 1 34.66 399 SER A O 1
ATOM 3163 N N . GLU A 1 400 ? -15.711 -26.141 36.844 1 36.06 400 GLU A N 1
ATOM 3164 C CA . GLU A 1 400 ? -16.344 -27.219 36.094 1 36.06 400 GLU A CA 1
ATOM 3165 C C . GLU A 1 400 ? -17.562 -26.719 35.344 1 36.06 400 GLU A C 1
ATOM 3167 O O . GLU A 1 400 ? -17.938 -27.281 34.312 1 36.06 400 GLU A O 1
ATOM 3172 N N . GLU A 1 401 ? -18.672 -26.156 36.094 1 35.59 401 GLU A N 1
ATOM 3173 C CA . GLU A 1 401 ? -20.062 -26.234 35.688 1 35.59 401 GLU A CA 1
ATOM 3174 C C . GLU A 1 401 ? -20.312 -25.391 34.438 1 35.59 401 GLU A C 1
ATOM 3176 O O . GLU A 1 401 ? -21.234 -25.688 33.656 1 35.59 401 GLU A O 1
ATOM 3181 N N . ASP A 1 402 ? -20.156 -24.109 34.469 1 36.44 402 ASP A N 1
ATOM 3182 C CA . ASP A 1 402 ? -20.703 -23.312 33.375 1 36.44 402 ASP A CA 1
ATOM 3183 C C . ASP A 1 402 ? -19.906 -23.516 32.094 1 36.44 402 ASP A C 1
ATOM 3185 O O . ASP A 1 402 ? -18.953 -22.781 31.828 1 36.44 402 ASP A O 1
ATOM 3189 N N . ASP A 1 403 ? -19.578 -24.672 31.766 1 35.72 403 ASP A N 1
ATOM 3190 C CA . ASP A 1 403 ? -18.891 -25.219 30.594 1 35.72 403 ASP A CA 1
ATOM 3191 C C . ASP A 1 403 ? -19.469 -24.625 29.312 1 35.72 403 ASP A C 1
ATOM 3193 O O . ASP A 1 403 ? -18.812 -24.641 28.266 1 35.72 403 ASP A O 1
ATOM 3197 N N . GLU A 1 404 ? -20.844 -24.609 29.219 1 32.81 404 GLU A N 1
ATOM 3198 C CA . GLU A 1 404 ? -21.516 -24.406 27.938 1 32.81 404 GLU A CA 1
ATOM 3199 C C . GLU A 1 404 ? -21.344 -22.969 27.453 1 32.81 404 GLU A C 1
ATOM 3201 O O . GLU A 1 404 ? -21.953 -22.562 26.453 1 32.81 404 GLU A O 1
ATOM 3206 N N . VAL A 1 405 ? -21.203 -22.031 28.406 1 32.41 405 VAL A N 1
ATOM 3207 C CA . VAL A 1 405 ? -21.281 -20.719 27.781 1 32.41 405 VAL A CA 1
ATOM 3208 C C . VAL A 1 405 ? -20.375 -20.672 26.547 1 32.41 405 VAL A C 1
ATOM 3210 O O . VAL A 1 405 ? -19.25 -21.172 26.578 1 32.41 405 VAL A O 1
ATOM 3213 N N . ILE A 1 406 ? -20.969 -20.359 25.422 1 33.25 406 ILE A N 1
ATOM 3214 C CA . ILE A 1 406 ? -20.547 -20.125 24.047 1 33.25 406 ILE A CA 1
ATOM 3215 C C . ILE A 1 406 ? -19.156 -19.5 24.031 1 33.25 406 ILE A C 1
ATOM 3217 O O . ILE A 1 406 ? -18.953 -18.422 24.594 1 33.25 406 ILE A O 1
ATOM 3221 N N . ILE A 1 407 ? -18.062 -20.141 24.203 1 35.97 407 ILE A N 1
ATOM 3222 C CA . ILE A 1 407 ? -16.703 -19.875 23.75 1 35.97 407 ILE A CA 1
ATOM 3223 C C . ILE A 1 407 ? -16.734 -18.781 22.688 1 35.97 407 ILE A C 1
ATOM 3225 O O . ILE A 1 407 ? -17.078 -19.031 21.531 1 35.97 407 ILE A O 1
ATOM 3229 N N . SER A 1 408 ? -17.406 -17.672 22.844 1 35.5 408 SER A N 1
ATOM 3230 C CA . SER A 1 408 ? -17.484 -16.562 21.922 1 35.5 408 SER A CA 1
ATOM 3231 C C . SER A 1 408 ? -16.141 -16.297 21.25 1 35.5 408 SER A C 1
ATOM 3233 O O . SER A 1 408 ? -15.117 -16.203 21.922 1 35.5 408 SER A O 1
ATOM 3235 N N . SER A 1 409 ? -15.82 -16.781 20.125 1 40.75 409 SER A N 1
ATOM 3236 C CA . SER A 1 409 ? -14.875 -16.578 19.031 1 40.75 409 SER A CA 1
ATOM 3237 C C . SER A 1 409 ? -14.32 -15.156 19.047 1 40.75 409 SER A C 1
ATOM 3239 O O . SER A 1 409 ? -13.406 -14.828 18.281 1 40.75 409 SER A O 1
ATOM 3241 N N . GLU A 1 410 ? -14.922 -14.211 19.828 1 44.44 410 GLU A N 1
ATOM 3242 C CA . GLU A 1 410 ? -14.562 -12.797 19.891 1 44.44 410 GLU A CA 1
ATOM 3243 C C . GLU A 1 410 ? -13.234 -12.594 20.625 1 44.44 410 GLU A C 1
ATOM 3245 O O . GLU A 1 410 ? -12.539 -11.602 20.391 1 44.44 410 GLU A O 1
ATOM 3250 N N . SER A 1 411 ? -12.984 -13.352 21.688 1 46.06 411 SER A N 1
ATOM 3251 C CA . SER A 1 411 ? -11.883 -13.148 22.625 1 46.06 411 SER A CA 1
ATOM 3252 C C . SER A 1 411 ? -10.531 -13.25 21.922 1 46.06 411 SER A C 1
ATOM 3254 O O . SER A 1 411 ? -9.539 -12.695 22.391 1 46.06 411 SER A O 1
ATOM 3256 N N . GLU A 1 412 ? -10.398 -14.062 20.812 1 56.12 412 GLU A N 1
ATOM 3257 C CA . GLU A 1 412 ? -9.094 -14.453 20.281 1 56.12 412 GLU A CA 1
ATOM 3258 C C . GLU A 1 412 ? -8.656 -13.531 19.156 1 56.12 412 GLU A C 1
ATOM 3260 O O . GLU A 1 412 ? -7.617 -13.766 18.516 1 56.12 412 GLU A O 1
ATOM 3265 N N . GLU A 1 413 ? -9.406 -12.461 19.125 1 71.25 413 GLU A N 1
ATOM 3266 C CA . GLU A 1 413 ? -9.094 -11.609 17.984 1 71.25 413 GLU A CA 1
ATOM 3267 C C . GLU A 1 413 ? -8.023 -10.578 18.344 1 71.25 413 GLU A C 1
ATOM 3269 O O . GLU A 1 413 ? -8 -10.062 19.453 1 71.25 413 GLU A O 1
ATOM 3274 N N . ALA A 1 414 ? -6.941 -10.547 17.609 1 81.06 414 ALA A N 1
ATOM 3275 C CA . ALA A 1 414 ? -5.914 -9.523 17.766 1 81.06 414 ALA A CA 1
ATOM 3276 C C . ALA A 1 414 ? -6.539 -8.133 17.891 1 81.06 414 ALA A C 1
ATOM 3278 O O . ALA A 1 414 ? -7.73 -7.957 17.609 1 81.06 414 ALA A O 1
ATOM 3279 N N . CYS A 1 415 ? -5.805 -7.27 18.453 1 86.5 415 CYS A N 1
ATOM 3280 C CA . CYS A 1 415 ? -6.285 -5.902 18.625 1 86.5 415 CYS A CA 1
ATOM 3281 C C . CYS A 1 415 ? -6.633 -5.281 17.266 1 86.5 415 CYS A C 1
ATOM 3283 O O . CYS A 1 415 ? -7.465 -4.375 17.203 1 86.5 415 CYS A O 1
ATOM 3285 N N . LEU A 1 416 ? -5.93 -5.781 16.328 1 92 416 LEU A N 1
ATOM 3286 C CA . LEU A 1 416 ? -6.109 -5.238 14.984 1 92 416 LEU A CA 1
ATOM 3287 C C . LEU A 1 416 ? -6.086 -6.352 13.938 1 92 416 LEU A C 1
ATOM 3289 O O . LEU A 1 416 ? -5.34 -7.324 14.078 1 92 416 LEU A O 1
ATOM 3293 N N . SER A 1 417 ? -6.918 -6.262 12.961 1 92.69 417 SER A N 1
ATOM 3294 C CA . SER A 1 417 ? -6.938 -7.203 11.844 1 92.69 417 SER A CA 1
ATOM 3295 C C . SER A 1 417 ? -6.402 -6.562 10.57 1 92.69 417 SER A C 1
ATOM 3297 O O . SER A 1 417 ? -6.586 -5.363 10.344 1 92.69 417 SER A O 1
ATOM 3299 N N . TRP A 1 418 ? -5.727 -7.336 9.75 1 94.81 418 TRP A N 1
ATOM 3300 C CA . TRP A 1 418 ? -5.109 -6.812 8.539 1 94.81 418 TRP A CA 1
ATOM 3301 C C . TRP A 1 418 ? -6.172 -6.316 7.562 1 94.81 418 TRP A C 1
ATOM 3303 O O . TRP A 1 418 ? -5.969 -5.312 6.871 1 94.81 418 TRP A O 1
ATOM 3313 N N . ASP A 1 419 ? -7.293 -6.988 7.516 1 93.94 419 ASP A N 1
ATOM 3314 C CA . ASP A 1 419 ? -8.352 -6.609 6.582 1 93.94 419 ASP A CA 1
ATOM 3315 C C . ASP A 1 419 ? -8.82 -5.18 6.836 1 93.94 419 ASP A C 1
ATOM 3317 O O . ASP A 1 419 ? -9.047 -4.418 5.895 1 93.94 419 ASP A O 1
ATOM 3321 N N . VAL A 1 420 ? -8.898 -4.867 8.094 1 94.06 420 VAL A N 1
ATOM 3322 C CA . VAL A 1 420 ? -9.336 -3.523 8.469 1 94.06 420 VAL A CA 1
ATOM 3323 C C . VAL A 1 420 ? -8.258 -2.51 8.086 1 94.06 420 VAL A C 1
ATOM 3325 O O . VAL A 1 420 ? -8.562 -1.452 7.531 1 94.06 420 VAL A O 1
ATOM 3328 N N . VAL A 1 421 ? -7.031 -2.836 8.359 1 96 421 VAL A N 1
ATOM 3329 C CA . VAL A 1 421 ? -5.918 -1.937 8.07 1 96 421 VAL A CA 1
ATOM 3330 C C . VAL A 1 421 ? -5.797 -1.728 6.562 1 96 421 VAL A C 1
ATOM 3332 O O . VAL A 1 421 ? -5.648 -0.595 6.098 1 96 421 VAL A O 1
ATOM 3335 N N . GLU A 1 422 ? -5.848 -2.795 5.793 1 96.31 422 GLU A N 1
ATOM 3336 C CA . GLU A 1 422 ? -5.707 -2.715 4.34 1 96.31 422 GLU A CA 1
ATOM 3337 C C . GLU A 1 422 ? -6.789 -1.829 3.729 1 96.31 422 GLU A C 1
ATOM 3339 O O . GLU A 1 422 ? -6.535 -1.119 2.754 1 96.31 422 GLU A O 1
ATOM 3344 N N . LYS A 1 423 ? -7.965 -1.817 4.344 1 94 423 LYS A N 1
ATOM 3345 C CA . LYS A 1 423 ? -9.094 -1.05 3.814 1 94 423 LYS A CA 1
ATOM 3346 C C . LYS A 1 423 ? -9.016 0.408 4.258 1 94 423 LYS A C 1
ATOM 3348 O O . LYS A 1 423 ? -9.422 1.308 3.518 1 94 423 LYS A O 1
ATOM 3353 N N . LYS A 1 424 ? -8.492 0.625 5.398 1 93.38 424 LYS A N 1
ATOM 3354 C CA . LYS A 1 424 ? -8.586 1.961 5.98 1 93.38 424 LYS A CA 1
ATOM 3355 C C . LYS A 1 424 ? -7.344 2.789 5.648 1 93.38 424 LYS A C 1
ATOM 3357 O O . LYS A 1 424 ? -7.395 4.023 5.656 1 93.38 424 LYS A O 1
ATOM 3362 N N . VAL A 1 425 ? -6.242 2.191 5.402 1 95.56 425 VAL A N 1
ATOM 3363 C CA . VAL A 1 425 ? -5.02 2.912 5.059 1 95.56 425 VAL A CA 1
ATOM 3364 C C . VAL A 1 425 ? -5.188 3.59 3.701 1 95.56 425 VAL A C 1
ATOM 3366 O O . VAL A 1 425 ? -5.617 2.959 2.732 1 95.56 425 VAL A O 1
ATOM 3369 N N . PRO A 1 426 ? -4.953 4.875 3.619 1 95.25 426 PRO A N 1
ATOM 3370 C CA . PRO A 1 426 ? -5 5.566 2.326 1 95.25 426 PRO A CA 1
ATOM 3371 C C . PRO A 1 426 ? -3.754 5.312 1.479 1 95.25 426 PRO A C 1
ATOM 3373 O O . PRO A 1 426 ? -2.857 6.16 1.428 1 95.25 426 PRO A O 1
ATOM 3376 N N . TRP A 1 427 ? -3.721 4.309 0.757 1 96.88 427 TRP A N 1
ATOM 3377 C CA . TRP A 1 427 ? -2.57 3.879 -0.03 1 96.88 427 TRP A CA 1
ATOM 3378 C C . TRP A 1 427 ? -2.209 4.922 -1.083 1 96.88 427 TRP A C 1
ATOM 3380 O O . TRP A 1 427 ? -1.045 5.051 -1.467 1 96.88 427 TRP A O 1
ATOM 3390 N N . GLY A 1 428 ? -3.211 5.68 -1.539 1 96.62 428 GLY A N 1
ATOM 3391 C CA . GLY A 1 428 ? -2.957 6.75 -2.494 1 96.62 428 GLY A CA 1
ATOM 3392 C C . GLY A 1 428 ? -2.025 7.82 -1.958 1 96.62 428 GLY A C 1
ATOM 3393 O O . GLY A 1 428 ? -1.219 8.375 -2.705 1 96.62 428 GLY A O 1
ATOM 3394 N N . VAL A 1 429 ? -2.133 8.094 -0.651 1 95.12 429 VAL A N 1
ATOM 3395 C CA . VAL A 1 429 ? -1.289 9.109 -0.028 1 95.12 429 VAL A CA 1
ATOM 3396 C C . VAL A 1 429 ? 0.157 8.617 0.02 1 95.12 429 VAL A C 1
ATOM 3398 O O . VAL A 1 429 ? 1.09 9.406 -0.165 1 95.12 429 VAL A O 1
ATOM 3401 N N . ILE A 1 430 ? 0.35 7.34 0.232 1 96.75 430 ILE A N 1
ATOM 3402 C CA . ILE A 1 430 ? 1.69 6.766 0.258 1 96.75 430 ILE A CA 1
ATOM 3403 C C . ILE A 1 430 ? 2.348 6.926 -1.111 1 96.75 430 ILE A C 1
ATOM 3405 O O . ILE A 1 430 ? 3.518 7.301 -1.204 1 96.75 430 ILE A O 1
ATOM 3409 N N . LEU A 1 431 ? 1.6 6.707 -2.154 1 97.75 431 LEU A N 1
ATOM 3410 C CA . LEU A 1 431 ? 2.113 6.879 -3.508 1 97.75 431 LEU A CA 1
ATOM 3411 C C . LEU A 1 431 ? 2.387 8.352 -3.807 1 97.75 431 LEU A C 1
ATOM 3413 O O . LEU A 1 431 ? 3.363 8.68 -4.484 1 97.75 431 LEU A O 1
ATOM 3417 N N . LEU A 1 432 ? 1.468 9.164 -3.299 1 96.62 432 LEU A N 1
ATOM 3418 C CA . LEU A 1 432 ? 1.64 10.602 -3.488 1 96.62 432 LEU A CA 1
ATOM 3419 C C . LEU A 1 432 ? 2.928 11.086 -2.832 1 96.62 432 LEU A C 1
ATOM 3421 O O . LEU A 1 432 ? 3.672 11.875 -3.422 1 96.62 432 LEU A O 1
ATOM 3425 N N . LEU A 1 433 ? 3.219 10.602 -1.642 1 96.44 433 LEU A N 1
ATOM 3426 C CA . LEU A 1 433 ? 4.469 10.914 -0.963 1 96.44 433 LEU A CA 1
ATOM 3427 C C . LEU A 1 433 ? 5.664 10.43 -1.772 1 96.44 433 LEU A C 1
ATOM 3429 O O . LEU A 1 433 ? 6.613 11.18 -2.006 1 96.44 433 LEU A O 1
ATOM 3433 N N . GLY A 1 434 ? 5.559 9.203 -2.191 1 97.06 434 GLY A N 1
ATOM 3434 C CA . GLY A 1 434 ? 6.633 8.641 -2.992 1 97.06 434 GLY A CA 1
ATOM 3435 C C . GLY A 1 434 ? 6.91 9.43 -4.258 1 97.06 434 GLY A C 1
ATOM 3436 O O . GLY A 1 434 ? 8.07 9.633 -4.629 1 97.06 434 GLY A O 1
ATOM 3437 N N . GLY A 1 435 ? 5.855 9.828 -4.961 1 97.12 435 GLY A N 1
ATOM 3438 C CA . GLY A 1 435 ? 6.012 10.641 -6.152 1 97.12 435 GLY A CA 1
ATOM 3439 C C . GLY A 1 435 ? 6.691 11.977 -5.883 1 97.12 435 GLY A C 1
ATOM 3440 O O . GLY A 1 435 ? 7.461 12.461 -6.711 1 97.12 435 GLY A O 1
ATOM 3441 N N . SER A 1 436 ? 6.383 12.539 -4.73 1 95.81 436 SER A N 1
ATOM 3442 C CA . SER A 1 436 ? 7.02 13.789 -4.328 1 95.81 436 SER A CA 1
ATOM 3443 C C . SER A 1 436 ? 8.523 13.609 -4.125 1 95.81 436 SER A C 1
ATOM 3445 O O . SER A 1 436 ? 9.312 14.453 -4.535 1 95.81 436 SER A O 1
ATOM 3447 N N . PHE A 1 437 ? 8.906 12.492 -3.51 1 96.19 437 PHE A N 1
ATOM 3448 C CA . PHE A 1 437 ? 10.312 12.203 -3.27 1 96.19 437 PHE A CA 1
ATOM 3449 C C . PHE A 1 437 ? 11.031 11.891 -4.578 1 96.19 437 PHE A C 1
ATOM 3451 O O . PHE A 1 437 ? 12.18 12.305 -4.773 1 96.19 437 PHE A O 1
ATOM 3458 N N . ALA A 1 438 ? 10.297 11.164 -5.43 1 96.81 438 ALA A N 1
ATOM 3459 C CA . ALA A 1 438 ? 10.859 10.875 -6.742 1 96.81 438 ALA A CA 1
ATOM 3460 C C . ALA A 1 438 ? 11.109 12.156 -7.527 1 96.81 438 ALA A C 1
ATOM 3462 O O . ALA A 1 438 ? 12.141 12.297 -8.188 1 96.81 438 ALA A O 1
ATOM 3463 N N . MET A 1 439 ? 10.164 13.039 -7.469 1 95.69 439 MET A N 1
ATOM 3464 C CA . MET A 1 439 ? 10.32 14.32 -8.148 1 95.69 439 MET A CA 1
ATOM 3465 C C . MET A 1 439 ? 11.531 15.078 -7.602 1 95.69 439 MET A C 1
ATOM 3467 O O . MET A 1 439 ? 12.328 15.609 -8.367 1 95.69 439 MET A O 1
ATOM 3471 N N . ALA A 1 440 ? 11.68 15.109 -6.301 1 92.75 440 ALA A N 1
ATOM 3472 C CA . ALA A 1 440 ? 12.812 15.789 -5.672 1 92.75 440 ALA A CA 1
ATOM 3473 C C . ALA A 1 440 ? 14.133 15.164 -6.094 1 92.75 440 ALA A C 1
ATOM 3475 O O . ALA A 1 440 ? 15.102 15.875 -6.367 1 92.75 440 ALA A O 1
ATOM 3476 N N . GLU A 1 441 ? 14.172 13.852 -6.152 1 94.31 441 GLU A N 1
ATOM 3477 C CA . GLU A 1 441 ? 15.375 13.141 -6.574 1 94.31 441 GLU A CA 1
ATOM 3478 C C . GLU A 1 441 ? 15.727 13.461 -8.023 1 94.31 441 GLU A C 1
ATOM 3480 O O . GLU A 1 441 ? 16.906 13.609 -8.367 1 94.31 441 GLU A O 1
ATOM 3485 N N . GLY A 1 442 ? 14.711 13.531 -8.867 1 95.81 442 GLY A N 1
ATOM 3486 C CA . GLY A 1 442 ? 14.945 13.891 -10.258 1 95.81 442 GLY A CA 1
ATOM 3487 C C . GLY A 1 442 ? 15.469 15.305 -10.438 1 95.81 442 GLY A C 1
ATOM 3488 O O . GLY A 1 442 ? 16.359 15.539 -11.25 1 95.81 442 GLY A O 1
ATOM 3489 N N . VAL A 1 443 ? 14.953 16.203 -9.695 1 93.62 443 VAL A N 1
ATOM 3490 C CA . VAL A 1 443 ? 15.367 17.594 -9.75 1 93.62 443 VAL A CA 1
ATOM 3491 C C . VAL A 1 443 ? 16.828 17.719 -9.344 1 93.62 443 VAL A C 1
ATOM 3493 O O . VAL A 1 443 ? 17.594 18.469 -9.969 1 93.62 443 VAL A O 1
ATOM 3496 N N . LYS A 1 444 ? 17.188 16.953 -8.414 1 90.81 444 LYS A N 1
ATOM 3497 C CA . LYS A 1 444 ? 18.562 16.953 -7.961 1 90.81 444 LYS A CA 1
ATOM 3498 C C . LYS A 1 444 ? 19.484 16.266 -8.977 1 90.81 444 LYS A C 1
ATOM 3500 O O . LYS A 1 444 ? 20.5 16.828 -9.383 1 90.81 444 LYS A O 1
ATOM 3505 N N . ALA A 1 445 ? 19.094 15.141 -9.461 1 93.31 445 ALA A N 1
ATOM 3506 C CA . ALA A 1 445 ? 19.922 14.305 -10.32 1 93.31 445 ALA A CA 1
ATOM 3507 C C . ALA A 1 445 ? 20.094 14.945 -11.703 1 93.31 445 ALA A C 1
ATOM 3509 O O . ALA A 1 445 ? 21.125 14.758 -12.352 1 93.31 445 ALA A O 1
ATOM 3510 N N . SER A 1 446 ? 19.141 15.742 -12.109 1 95.19 446 SER A N 1
ATOM 3511 C CA . SER A 1 446 ? 19.156 16.328 -13.453 1 95.19 446 SER A CA 1
ATOM 3512 C C . SER A 1 446 ? 19.938 17.625 -13.477 1 95.19 446 SER A C 1
ATOM 3514 O O . SER A 1 446 ? 20.281 18.125 -14.547 1 95.19 446 SER A O 1
ATOM 3516 N N . GLY A 1 447 ? 20.141 18.203 -12.273 1 92 447 GLY A N 1
ATOM 3517 C CA . GLY A 1 447 ? 20.75 19.516 -12.219 1 92 447 GLY A CA 1
ATOM 3518 C C . GLY A 1 447 ? 19.75 20.641 -12.336 1 92 447 GLY A C 1
ATOM 3519 O O . GLY A 1 447 ? 20.125 21.812 -12.328 1 92 447 GLY A O 1
ATOM 3520 N N . LEU A 1 448 ? 18.547 20.312 -12.391 1 92.56 448 LEU A N 1
ATOM 3521 C CA . LEU A 1 448 ? 17.5 21.328 -12.477 1 92.56 448 LEU A CA 1
ATOM 3522 C C . LEU A 1 448 ? 17.531 22.25 -11.258 1 92.56 448 LEU A C 1
ATOM 3524 O O . LEU A 1 448 ? 17.266 23.438 -11.367 1 92.56 448 LEU A O 1
ATOM 3528 N N . SER A 1 449 ? 17.859 21.703 -10.109 1 87.62 449 SER A N 1
ATOM 3529 C CA . SER A 1 449 ? 17.953 22.484 -8.883 1 87.62 449 SER A CA 1
ATOM 3530 C C . SER A 1 449 ? 18.953 23.609 -9.031 1 87.62 449 SER A C 1
ATOM 3532 O O . SER A 1 449 ? 18.672 24.766 -8.664 1 87.62 449 SER A O 1
ATOM 3534 N N . VAL A 1 450 ? 20.047 23.281 -9.578 1 85.69 450 VAL A N 1
ATOM 3535 C CA . VAL A 1 450 ? 21.109 24.266 -9.781 1 85.69 450 VAL A CA 1
ATOM 3536 C C . VAL A 1 450 ? 20.641 25.312 -10.797 1 85.69 450 VAL A C 1
ATOM 3538 O O . VAL A 1 450 ? 20.844 26.516 -10.594 1 85.69 450 VAL A O 1
ATOM 3541 N N . TRP A 1 451 ? 20.016 24.859 -11.805 1 89.5 451 TRP A N 1
ATOM 3542 C CA . TRP A 1 451 ? 19.5 25.766 -12.828 1 89.5 451 TRP A CA 1
ATOM 3543 C C . TRP A 1 451 ? 18.469 26.719 -12.242 1 89.5 451 TRP A C 1
ATOM 3545 O O . TRP A 1 451 ? 18.5 27.922 -12.531 1 89.5 451 TRP A O 1
ATOM 3555 N N . LEU A 1 452 ? 17.562 26.219 -11.5 1 87.25 452 LEU A N 1
ATOM 3556 C CA . LEU A 1 452 ? 16.562 27.031 -10.836 1 87.25 452 LEU A CA 1
ATOM 3557 C C . LEU A 1 452 ? 17.203 28.062 -9.922 1 87.25 452 LEU A C 1
ATOM 3559 O O . LEU A 1 452 ? 16.766 29.203 -9.859 1 87.25 452 LEU A O 1
ATOM 3563 N N . GLY A 1 453 ? 18.188 27.609 -9.18 1 80.81 453 GLY A N 1
ATOM 3564 C CA . GLY A 1 453 ? 18.922 28.531 -8.328 1 80.81 453 GLY A CA 1
ATOM 3565 C C . GLY A 1 453 ? 19.516 29.703 -9.086 1 80.81 453 GLY A C 1
ATOM 3566 O O . GLY A 1 453 ? 19.469 30.844 -8.609 1 80.81 453 GLY A O 1
ATOM 3567 N N . ASP A 1 454 ? 19.969 29.406 -10.18 1 85.25 454 ASP A N 1
ATOM 3568 C CA . ASP A 1 454 ? 20.578 30.453 -10.992 1 85.25 454 ASP A CA 1
ATOM 3569 C C . ASP A 1 454 ? 19.531 31.453 -11.492 1 85.25 454 ASP A C 1
ATOM 3571 O O . ASP A 1 454 ? 19.812 32.656 -11.633 1 85.25 454 ASP A O 1
ATOM 3575 N N . GLN A 1 455 ? 18.344 30.969 -11.695 1 84.19 455 GLN A N 1
ATOM 3576 C CA . GLN A 1 455 ? 17.281 31.828 -12.203 1 84.19 455 GLN A CA 1
ATOM 3577 C C . GLN A 1 455 ? 16.703 32.688 -11.086 1 84.19 455 GLN A C 1
ATOM 3579 O O . GLN A 1 455 ? 16.141 33.75 -11.352 1 84.19 455 GLN A O 1
ATOM 3584 N N . LEU A 1 456 ? 16.859 32.219 -9.891 1 83.75 456 LEU A N 1
ATOM 3585 C CA . LEU A 1 456 ? 16.25 32.906 -8.758 1 83.75 456 LEU A CA 1
ATOM 3586 C C . LEU A 1 456 ? 17.188 33.938 -8.164 1 83.75 456 LEU A C 1
ATOM 3588 O O . LEU A 1 456 ? 16.906 34.5 -7.098 1 83.75 456 LEU A O 1
ATOM 3592 N N . PHE A 1 457 ? 18.188 34.312 -8.859 1 77.62 457 PHE A N 1
ATOM 3593 C CA . PHE A 1 457 ? 19.188 35.25 -8.422 1 77.62 457 PHE A CA 1
ATOM 3594 C C . PHE A 1 457 ? 18.578 36.625 -8.195 1 77.62 457 PHE A C 1
ATOM 3596 O O . PHE A 1 457 ? 19.031 37.406 -7.34 1 77.62 457 PHE A O 1
ATOM 3603 N N . VAL A 1 458 ? 17.5 36.906 -8.859 1 77.75 458 VAL A N 1
ATOM 3604 C CA . VAL A 1 458 ? 16.859 38.219 -8.812 1 77.75 458 VAL A CA 1
ATOM 3605 C C . VAL A 1 458 ? 16.281 38.438 -7.418 1 77.75 458 VAL A C 1
ATOM 3607 O O . VAL A 1 458 ? 16.109 39.594 -6.996 1 77.75 458 VAL A O 1
ATOM 3610 N N . PHE A 1 459 ? 16.125 37.406 -6.727 1 82.12 459 PHE A N 1
ATOM 3611 C CA . PHE A 1 459 ? 15.523 37.531 -5.402 1 82.12 459 PHE A CA 1
ATOM 3612 C C . PHE A 1 459 ? 16.594 37.656 -4.332 1 82.12 459 PHE A C 1
ATOM 3614 O O . PHE A 1 459 ? 16.281 37.812 -3.148 1 82.12 459 PHE A O 1
ATOM 3621 N N . SER A 1 460 ? 17.812 37.688 -4.695 1 81.62 460 SER A N 1
ATOM 3622 C CA . SER A 1 460 ? 18.922 37.719 -3.748 1 81.62 460 SER A CA 1
ATOM 3623 C C . SER A 1 460 ? 18.906 39 -2.936 1 81.62 460 SER A C 1
ATOM 3625 O O . SER A 1 460 ? 19.375 39.031 -1.793 1 81.62 460 SER A O 1
ATOM 3627 N N . ASP A 1 461 ? 18.25 40.031 -3.465 1 86.44 461 ASP A N 1
ATOM 3628 C CA . ASP A 1 461 ? 18.297 41.344 -2.791 1 86.44 461 ASP A CA 1
ATOM 3629 C C . ASP A 1 461 ? 17.016 41.594 -2.018 1 86.44 461 ASP A C 1
ATOM 3631 O O . ASP A 1 461 ? 16.891 42.625 -1.338 1 86.44 461 ASP A O 1
ATOM 3635 N N . VAL A 1 462 ? 16.156 40.719 -2.057 1 91.44 462 VAL A N 1
ATOM 3636 C CA . VAL A 1 462 ? 14.906 40.906 -1.336 1 91.44 462 VAL A CA 1
ATOM 3637 C C . VAL A 1 462 ? 15.07 40.438 0.109 1 91.44 462 VAL A C 1
ATOM 3639 O O . VAL A 1 462 ? 15.688 39.406 0.368 1 91.44 462 VAL A O 1
ATOM 3642 N N . PRO A 1 463 ? 14.586 41.25 1.021 1 93.56 463 PRO A N 1
ATOM 3643 C CA . PRO A 1 463 ? 14.68 40.812 2.414 1 93.56 463 PRO A CA 1
ATOM 3644 C C . PRO A 1 463 ? 14 39.469 2.654 1 93.56 463 PRO A C 1
ATOM 3646 O O . PRO A 1 463 ? 12.867 39.25 2.223 1 93.56 463 PRO A O 1
ATOM 3649 N N . PRO A 1 464 ? 14.672 38.562 3.338 1 93.5 464 PRO A N 1
ATOM 3650 C CA . PRO A 1 464 ? 14.148 37.219 3.537 1 93.5 464 PRO A CA 1
ATOM 3651 C C . PRO A 1 464 ? 12.781 37.188 4.219 1 93.5 464 PRO A C 1
ATOM 3653 O O . PRO A 1 464 ? 11.93 36.375 3.885 1 93.5 464 PRO A O 1
ATOM 3656 N N . GLY A 1 465 ? 12.594 38.094 5.152 1 94.69 465 GLY A N 1
ATOM 3657 C CA . GLY A 1 465 ? 11.312 38.188 5.836 1 94.69 465 GLY A CA 1
ATOM 3658 C C . GLY A 1 465 ? 10.148 38.438 4.895 1 94.69 465 GLY A C 1
ATOM 3659 O O . GLY A 1 465 ? 9.055 37.906 5.086 1 94.69 465 GLY A O 1
ATOM 3660 N N . LEU A 1 466 ? 10.328 39.281 3.947 1 95.62 466 LEU A N 1
ATOM 3661 C CA . LEU A 1 466 ? 9.305 39.594 2.959 1 95.62 466 LEU A CA 1
ATOM 3662 C C . LEU A 1 466 ? 9.031 38.375 2.057 1 95.62 466 LEU A C 1
ATOM 3664 O O . LEU A 1 466 ? 7.887 38.125 1.67 1 95.62 466 LEU A O 1
ATOM 3668 N N . VAL A 1 467 ? 10.102 37.719 1.732 1 95 467 VAL A N 1
ATOM 3669 C CA . VAL A 1 467 ? 9.961 36.531 0.878 1 95 467 VAL A CA 1
ATOM 3670 C C . VAL A 1 467 ? 9.109 35.5 1.587 1 95 467 VAL A C 1
ATOM 3672 O O . VAL A 1 467 ? 8.211 34.906 0.986 1 95 467 VAL A O 1
ATOM 3675 N N . VAL A 1 468 ? 9.383 35.219 2.84 1 96.69 468 VAL A N 1
ATOM 3676 C CA . VAL A 1 468 ? 8.617 34.25 3.604 1 96.69 468 VAL A CA 1
ATOM 3677 C C . VAL A 1 468 ? 7.148 34.656 3.65 1 96.69 468 VAL A C 1
ATOM 3679 O O . VAL A 1 468 ? 6.258 33.812 3.504 1 96.69 468 VAL A O 1
ATOM 3682 N N . LEU A 1 469 ? 6.906 35.938 3.85 1 97.31 469 LEU A N 1
ATOM 3683 C CA . LEU A 1 469 ? 5.539 36.438 3.928 1 97.31 469 LEU A CA 1
ATOM 3684 C C . LEU A 1 469 ? 4.797 36.188 2.617 1 97.31 469 LEU A C 1
ATOM 3686 O O . LEU A 1 469 ? 3.656 35.719 2.621 1 97.31 469 LEU A O 1
ATOM 3690 N N . VAL A 1 470 ? 5.438 36.469 1.549 1 96 470 VAL A N 1
ATOM 3691 C CA . VAL A 1 470 ? 4.824 36.312 0.235 1 96 470 VAL A CA 1
ATOM 3692 C C . VAL A 1 470 ? 4.598 34.844 -0.071 1 96 470 VAL A C 1
ATOM 3694 O O . VAL A 1 470 ? 3.531 34.469 -0.549 1 96 470 VAL A O 1
ATOM 3697 N N . VAL A 1 471 ? 5.629 34.031 0.209 1 96.25 471 VAL A N 1
ATOM 3698 C CA . VAL A 1 471 ? 5.562 32.625 -0.078 1 96.25 471 VAL A CA 1
ATOM 3699 C C . VAL A 1 471 ? 4.438 31.969 0.738 1 96.25 471 VAL A C 1
ATOM 3701 O O . VAL A 1 471 ? 3.635 31.203 0.205 1 96.25 471 VAL A O 1
ATOM 3704 N N . THR A 1 472 ? 4.379 32.25 2.01 1 98.12 472 THR A N 1
ATOM 3705 C CA . THR A 1 472 ? 3.365 31.656 2.871 1 98.12 472 THR A CA 1
ATOM 3706 C C . THR A 1 472 ? 1.966 32.094 2.447 1 98.12 472 THR A C 1
ATOM 3708 O O . THR A 1 472 ? 1.025 31.297 2.469 1 98.12 472 THR A O 1
ATOM 3711 N N . PHE A 1 473 ? 1.825 33.312 2.078 1 97.38 473 PHE A N 1
ATOM 3712 C CA . PHE A 1 473 ? 0.538 33.812 1.606 1 97.38 473 PHE A CA 1
ATOM 3713 C C . PHE A 1 473 ? 0.134 33.125 0.309 1 97.38 473 PHE A C 1
ATOM 3715 O O . PHE A 1 473 ? -1.008 32.688 0.163 1 97.38 473 PHE A O 1
ATOM 3722 N N . LEU A 1 474 ? 1.049 33 -0.577 1 95.94 474 LEU A N 1
ATOM 3723 C CA . LEU A 1 474 ? 0.781 32.375 -1.869 1 95.94 474 LEU A CA 1
ATOM 3724 C C . LEU A 1 474 ? 0.417 30.922 -1.698 1 95.94 474 LEU A C 1
ATOM 3726 O O . LEU A 1 474 ? -0.487 30.406 -2.369 1 95.94 474 LEU A O 1
ATOM 3730 N N . VAL A 1 475 ? 1.163 30.25 -0.865 1 97.06 475 VAL A N 1
ATOM 3731 C CA . VAL A 1 475 ? 0.898 28.828 -0.631 1 97.06 475 VAL A CA 1
ATOM 3732 C C . VAL A 1 475 ? -0.495 28.656 -0.031 1 97.06 475 VAL A C 1
ATOM 3734 O O . VAL A 1 475 ? -1.252 27.781 -0.447 1 97.06 475 VAL A O 1
ATOM 3737 N N . SER A 1 476 ? -0.829 29.484 0.929 1 97.12 476 SER A N 1
ATOM 3738 C CA . SER A 1 476 ? -2.139 29.422 1.566 1 97.12 476 SER A CA 1
ATOM 3739 C C . SER A 1 476 ? -3.258 29.641 0.557 1 97.12 476 SER A C 1
ATOM 3741 O O . SER A 1 476 ? -4.281 28.953 0.592 1 97.12 476 SER A O 1
ATOM 3743 N N . MET A 1 477 ? -3.096 30.5 -0.371 1 95.31 477 MET A N 1
ATOM 3744 C CA . MET A 1 477 ? -4.098 30.797 -1.397 1 95.31 477 MET A CA 1
ATOM 3745 C C . MET A 1 477 ? -4.148 29.672 -2.428 1 95.31 477 MET A C 1
ATOM 3747 O O . MET A 1 477 ? -5.23 29.281 -2.879 1 95.31 477 MET A O 1
ATOM 3751 N N . ALA A 1 478 ? -3.023 29.172 -2.732 1 94.44 478 ALA A N 1
ATOM 3752 C CA . ALA A 1 478 ? -2.949 28.109 -3.732 1 94.44 478 ALA A CA 1
ATOM 3753 C C . ALA A 1 478 ? -3.67 26.859 -3.25 1 94.44 478 ALA A C 1
ATOM 3755 O O . ALA A 1 478 ? -4.301 26.156 -4.043 1 94.44 478 ALA A O 1
ATOM 3756 N N . THR A 1 479 ? -3.602 26.594 -2.01 1 94.12 479 THR A N 1
ATOM 3757 C CA . THR A 1 479 ? -4.156 25.359 -1.467 1 94.12 479 THR A CA 1
ATOM 3758 C C . THR A 1 479 ? -5.676 25.453 -1.357 1 94.12 479 THR A C 1
ATOM 3760 O O . THR A 1 479 ? -6.344 24.453 -1.085 1 94.12 479 THR A O 1
ATOM 3763 N N . GLU A 1 480 ? -6.238 26.625 -1.602 1 93.94 480 GLU A N 1
ATOM 3764 C CA . GLU A 1 480 ? -7.691 26.75 -1.66 1 93.94 480 GLU A CA 1
ATOM 3765 C C . GLU A 1 480 ? -8.258 26.094 -2.914 1 93.94 480 GLU A C 1
ATOM 3767 O O . GLU A 1 480 ? -9.438 25.734 -2.957 1 93.94 480 GLU A O 1
ATOM 3772 N N . VAL A 1 481 ? -7.348 25.891 -3.867 1 90.5 481 VAL A N 1
ATOM 3773 C CA . VAL A 1 481 ? -7.855 25.359 -5.121 1 90.5 481 VAL A CA 1
ATOM 3774 C C . VAL A 1 481 ? -7.047 24.125 -5.512 1 90.5 481 VAL A C 1
ATOM 3776 O O . VAL A 1 481 ? -7.391 23.422 -6.469 1 90.5 481 VAL A O 1
ATOM 3779 N N . ALA A 1 482 ? -5.988 23.891 -4.805 1 92.19 482 ALA A N 1
ATOM 3780 C CA . ALA A 1 482 ? -5.117 22.75 -5.117 1 92.19 482 ALA A CA 1
ATOM 3781 C C . ALA A 1 482 ? -4.855 21.906 -3.875 1 92.19 482 ALA A C 1
ATOM 3783 O O . ALA A 1 482 ? -5.023 22.375 -2.748 1 92.19 482 ALA A O 1
ATOM 3784 N N . SER A 1 483 ? -4.473 20.688 -4.152 1 93.44 483 SER A N 1
ATOM 3785 C CA . SER A 1 483 ? -4.145 19.781 -3.066 1 93.44 483 SER A CA 1
ATOM 3786 C C . SER A 1 483 ? -2.982 20.297 -2.23 1 93.44 483 SER A C 1
ATOM 3788 O O . SER A 1 483 ? -1.993 20.797 -2.773 1 93.44 483 SER A O 1
ATOM 3790 N N . ASN A 1 484 ? -3.15 20.172 -0.864 1 95.81 484 ASN A N 1
ATOM 3791 C CA . ASN A 1 484 ? -2.096 20.609 0.045 1 95.81 484 ASN A CA 1
ATOM 3792 C C . ASN A 1 484 ? -0.791 19.859 -0.211 1 95.81 484 ASN A C 1
ATOM 3794 O O . ASN A 1 484 ? 0.275 20.469 -0.293 1 95.81 484 ASN A O 1
ATOM 3798 N N . THR A 1 485 ? -0.907 18.609 -0.388 1 95 485 THR A N 1
ATOM 3799 C CA . THR A 1 485 ? 0.259 17.75 -0.576 1 95 485 THR A CA 1
ATOM 3800 C C . THR A 1 485 ? 0.927 18.031 -1.918 1 95 485 THR A C 1
ATOM 3802 O O . THR A 1 485 ? 2.152 18.141 -1.996 1 95 485 THR A O 1
ATOM 3805 N N . ALA A 1 486 ? 0.158 18.172 -2.947 1 93.19 486 ALA A N 1
ATOM 3806 C CA . ALA A 1 486 ? 0.686 18.453 -4.281 1 93.19 486 ALA A CA 1
ATOM 3807 C C . ALA A 1 486 ? 1.399 19.812 -4.316 1 93.19 486 ALA A C 1
ATOM 3809 O O . ALA A 1 486 ? 2.49 19.922 -4.879 1 93.19 486 ALA A O 1
ATOM 3810 N N . THR A 1 487 ? 0.804 20.781 -3.703 1 95 487 THR A N 1
ATOM 3811 C CA . THR A 1 487 ? 1.373 22.125 -3.682 1 95 487 THR A CA 1
ATOM 3812 C C . THR A 1 487 ? 2.732 22.125 -2.99 1 95 487 THR A C 1
ATOM 3814 O O . THR A 1 487 ? 3.697 22.688 -3.506 1 95 487 THR A O 1
ATOM 3817 N N . THR A 1 488 ? 2.775 21.453 -1.886 1 96.69 488 THR A N 1
ATOM 3818 C CA . THR A 1 488 ? 4.031 21.375 -1.146 1 96.69 488 THR A CA 1
ATOM 3819 C C . THR A 1 488 ? 5.082 20.625 -1.946 1 96.69 488 THR A C 1
ATOM 3821 O O . THR A 1 488 ? 6.246 21.031 -1.99 1 96.69 488 THR A O 1
ATOM 3824 N N . SER A 1 489 ? 4.703 19.594 -2.58 1 94.38 489 SER A N 1
ATOM 3825 C CA . SER A 1 489 ? 5.617 18.766 -3.359 1 94.38 489 SER A CA 1
ATOM 3826 C C . SER A 1 489 ? 6.254 19.562 -4.492 1 94.38 489 SER A C 1
ATOM 3828 O O . SER A 1 489 ? 7.441 19.391 -4.785 1 94.38 489 SER A O 1
ATOM 3830 N N . ILE A 1 490 ? 5.508 20.438 -5.094 1 91.62 490 ILE A N 1
ATOM 3831 C CA . ILE A 1 490 ? 5.965 21.203 -6.246 1 91.62 490 ILE A CA 1
ATOM 3832 C C . ILE A 1 490 ? 6.867 22.344 -5.781 1 91.62 490 ILE A C 1
ATOM 3834 O O . ILE A 1 490 ? 7.898 22.625 -6.402 1 91.62 490 ILE A O 1
ATOM 3838 N N . LEU A 1 491 ? 6.605 22.922 -4.688 1 94 491 LEU A N 1
ATOM 3839 C CA . LEU A 1 491 ? 7.219 24.188 -4.316 1 94 491 LEU A CA 1
ATOM 3840 C C . LEU A 1 491 ? 8.484 23.969 -3.498 1 94 491 LEU A C 1
ATOM 3842 O O . LEU A 1 491 ? 9.414 24.766 -3.547 1 94 491 LEU A O 1
ATOM 3846 N N . LEU A 1 492 ? 8.57 22.875 -2.775 1 95.88 492 LEU A N 1
ATOM 3847 C CA . LEU A 1 492 ? 9.625 22.719 -1.774 1 95.88 492 LEU A CA 1
ATOM 3848 C C . LEU A 1 492 ? 10.992 22.656 -2.432 1 95.88 492 LEU A C 1
ATOM 3850 O O . LEU A 1 492 ? 11.938 23.312 -1.974 1 95.88 492 LEU A O 1
ATOM 3854 N N . PRO A 1 493 ? 11.133 21.922 -3.506 1 91.25 493 PRO A N 1
ATOM 3855 C CA . PRO A 1 493 ? 12.453 21.953 -4.152 1 91.25 493 PRO A CA 1
ATOM 3856 C C . PRO A 1 493 ? 12.852 23.344 -4.617 1 91.25 493 PRO A C 1
ATOM 3858 O O . PRO A 1 493 ? 14.023 23.719 -4.539 1 91.25 493 PRO A O 1
ATOM 3861 N N . VAL A 1 494 ? 11.898 24.109 -5.082 1 90.5 494 VAL A N 1
ATOM 3862 C CA . VAL A 1 494 ? 12.141 25.469 -5.547 1 90.5 494 VAL A CA 1
ATOM 3863 C C . VAL A 1 494 ? 12.516 26.359 -4.367 1 90.5 494 VAL A C 1
ATOM 3865 O O . VAL A 1 494 ? 13.469 27.141 -4.453 1 90.5 494 VAL A O 1
ATOM 3868 N N . LEU A 1 495 ? 11.844 26.203 -3.316 1 94.31 495 LEU A N 1
ATOM 3869 C CA . LEU A 1 495 ? 12.094 27.016 -2.133 1 94.31 495 LEU A CA 1
ATOM 3870 C C . LEU A 1 495 ? 13.453 26.688 -1.526 1 94.31 495 LEU A C 1
ATOM 3872 O O . LEU A 1 495 ? 14.125 27.562 -0.98 1 94.31 495 LEU A O 1
ATOM 3876 N N . ASN A 1 496 ? 13.805 25.406 -1.581 1 93.81 496 ASN A N 1
ATOM 3877 C CA . ASN A 1 496 ? 15.141 25.016 -1.13 1 93.81 496 ASN A CA 1
ATOM 3878 C C . ASN A 1 496 ? 16.234 25.766 -1.88 1 93.81 496 ASN A C 1
ATOM 3880 O O . ASN A 1 496 ? 17.156 26.312 -1.265 1 93.81 496 ASN A O 1
ATOM 3884 N N . GLN A 1 497 ? 16.125 25.859 -3.148 1 90.75 497 GLN A N 1
ATOM 3885 C CA . GLN A 1 497 ? 17.125 26.531 -3.975 1 90.75 497 GLN A CA 1
ATOM 3886 C C . GLN A 1 497 ? 17.094 28.031 -3.758 1 90.75 497 GLN A C 1
ATOM 3888 O O . GLN A 1 497 ? 18.141 28.688 -3.754 1 90.75 497 GLN A O 1
ATOM 3893 N N . LEU A 1 498 ? 15.93 28.531 -3.619 1 90.81 498 LEU A N 1
ATOM 3894 C CA . LEU A 1 498 ? 15.805 29.953 -3.342 1 90.81 498 LEU A CA 1
ATOM 3895 C C . LEU A 1 498 ? 16.5 30.312 -2.041 1 90.81 498 LEU A C 1
ATOM 3897 O O . LEU A 1 498 ? 17.203 31.328 -1.974 1 90.81 498 LEU A O 1
ATOM 3901 N N . ALA A 1 499 ? 16.297 29.531 -1.025 1 93.56 499 ALA A N 1
ATOM 3902 C CA . ALA A 1 499 ? 16.938 29.781 0.266 1 93.56 499 ALA A CA 1
ATOM 3903 C C . ALA A 1 499 ? 18.469 29.75 0.14 1 93.56 499 ALA A C 1
ATOM 3905 O O . ALA A 1 499 ? 19.156 30.594 0.712 1 93.56 499 ALA A O 1
ATOM 3906 N N . LEU A 1 500 ? 18.969 28.781 -0.565 1 90.38 500 LEU A N 1
ATOM 3907 C CA . LEU A 1 500 ? 20.406 28.656 -0.755 1 90.38 500 LEU A CA 1
ATOM 3908 C C . LEU A 1 500 ? 20.969 29.875 -1.48 1 90.38 500 LEU A C 1
ATOM 3910 O O . LEU A 1 500 ? 22.031 30.375 -1.13 1 90.38 500 LEU A O 1
ATOM 3914 N N . ARG A 1 501 ? 20.266 30.344 -2.398 1 87.69 501 ARG A N 1
ATOM 3915 C CA . ARG A 1 501 ? 20.703 31.5 -3.168 1 87.69 501 ARG A CA 1
ATOM 3916 C C . ARG A 1 501 ? 20.688 32.75 -2.316 1 87.69 501 ARG A C 1
ATOM 3918 O O . ARG A 1 501 ? 21.5 33.656 -2.514 1 87.69 501 ARG A O 1
ATOM 3925 N N . MET A 1 502 ? 19.703 32.812 -1.504 1 90.19 502 MET A N 1
ATOM 3926 C CA . MET A 1 502 ? 19.594 33.969 -0.61 1 90.19 502 MET A CA 1
ATOM 3927 C C . MET A 1 502 ? 20.547 33.844 0.572 1 90.19 502 MET A C 1
ATOM 3929 O O . MET A 1 502 ? 20.656 34.75 1.388 1 90.19 502 MET A O 1
ATOM 3933 N N . GLN A 1 503 ? 21.172 32.688 0.668 1 89.62 503 GLN A N 1
ATOM 3934 C CA . GLN A 1 503 ? 22.125 32.375 1.732 1 89.62 503 GLN A CA 1
ATOM 3935 C C . GLN A 1 503 ? 21.453 32.375 3.098 1 89.62 503 GLN A C 1
ATOM 3937 O O . GLN A 1 503 ? 21.938 33 4.039 1 89.62 503 GLN A O 1
ATOM 3942 N N . VAL A 1 504 ? 20.312 31.875 3.133 1 92.94 504 VAL A N 1
ATOM 3943 C CA . VAL A 1 504 ? 19.625 31.656 4.398 1 92.94 504 VAL A CA 1
ATOM 3944 C C . VAL A 1 504 ? 19.375 30.172 4.609 1 92.94 504 VAL A C 1
ATOM 3946 O O . VAL A 1 504 ? 19.453 29.375 3.664 1 92.94 504 VAL A O 1
ATOM 3949 N N . ASN A 1 505 ? 19.125 29.781 5.816 1 95.25 505 ASN A N 1
ATOM 3950 C CA . ASN A 1 505 ? 18.766 28.391 6.148 1 95.25 505 ASN A CA 1
ATOM 3951 C C . ASN A 1 505 ? 17.547 27.922 5.371 1 95.25 505 ASN A C 1
ATOM 3953 O O . ASN A 1 505 ? 16.5 28.578 5.398 1 95.25 505 ASN A O 1
ATOM 3957 N N . PRO A 1 506 ? 17.641 26.875 4.672 1 95.5 506 PRO A N 1
ATOM 3958 C CA . PRO A 1 506 ? 16.5 26.391 3.887 1 95.5 506 PRO A CA 1
ATOM 3959 C C . PRO A 1 506 ? 15.234 26.234 4.723 1 95.5 506 PRO A C 1
ATOM 3961 O O . PRO A 1 506 ? 14.125 26.422 4.219 1 95.5 506 PRO A O 1
ATOM 3964 N N . LEU A 1 507 ? 15.359 25.859 5.98 1 97.44 507 LEU A N 1
ATOM 3965 C CA . LEU A 1 507 ? 14.211 25.672 6.859 1 97.44 507 LEU A CA 1
ATOM 3966 C C . LEU A 1 507 ? 13.453 26.969 7.047 1 97.44 507 LEU A C 1
ATOM 3968 O O . LEU A 1 507 ? 12.258 26.969 7.348 1 97.44 507 LEU A O 1
ATOM 3972 N N . TYR A 1 508 ? 14.102 28.078 6.82 1 97.19 508 TYR A N 1
ATOM 3973 C CA . TYR A 1 508 ? 13.508 29.391 7.004 1 97.19 508 TYR A CA 1
ATOM 3974 C C . TYR A 1 508 ? 12.375 29.625 6.016 1 97.19 508 TYR A C 1
ATOM 3976 O O . TYR A 1 508 ? 11.383 30.297 6.336 1 97.19 508 TYR A O 1
ATOM 3984 N N . LEU A 1 509 ? 12.508 29.078 4.84 1 96.38 509 LEU A N 1
ATOM 3985 C CA . LEU A 1 509 ? 11.477 29.234 3.822 1 96.38 509 LEU A CA 1
ATOM 3986 C C . LEU A 1 509 ? 10.586 28 3.752 1 96.38 509 LEU A C 1
ATOM 3988 O O . LEU A 1 509 ? 9.367 28.125 3.602 1 96.38 509 LEU A O 1
ATOM 3992 N N . MET A 1 510 ? 11.109 26.828 3.887 1 97.69 510 MET A N 1
ATOM 3993 C CA . MET A 1 510 ? 10.414 25.578 3.598 1 97.69 510 MET A CA 1
ATOM 3994 C C . MET A 1 510 ? 9.422 25.234 4.703 1 97.69 510 MET A C 1
ATOM 3996 O O . MET A 1 510 ? 8.32 24.75 4.43 1 97.69 510 MET A O 1
ATOM 4000 N N . VAL A 1 511 ? 9.773 25.469 5.977 1 98.25 511 VAL A N 1
ATOM 4001 C CA . VAL A 1 511 ? 8.922 25.078 7.098 1 98.25 511 VAL A CA 1
ATOM 4002 C C . VAL A 1 511 ? 7.648 25.906 7.102 1 98.25 511 VAL A C 1
ATOM 4004 O O . VAL A 1 511 ? 6.543 25.359 7.105 1 98.25 511 VAL A O 1
ATOM 4007 N N . PRO A 1 512 ? 7.785 27.266 7.055 1 98.31 512 PRO A N 1
ATOM 4008 C CA . PRO A 1 512 ? 6.551 28.047 7.051 1 98.31 512 PRO A CA 1
ATOM 4009 C C . PRO A 1 512 ? 5.703 27.812 5.805 1 98.31 512 PRO A C 1
ATOM 4011 O O . PRO A 1 512 ? 4.469 27.859 5.875 1 98.31 512 PRO A O 1
ATOM 4014 N N . ALA A 1 513 ? 6.352 27.609 4.68 1 97.94 513 ALA A N 1
ATOM 4015 C CA . ALA A 1 513 ? 5.602 27.297 3.469 1 97.94 513 ALA A CA 1
ATOM 4016 C C . ALA A 1 513 ? 4.785 26.016 3.643 1 97.94 513 ALA A C 1
ATOM 4018 O O . ALA A 1 513 ? 3.623 25.953 3.236 1 97.94 513 ALA A O 1
ATOM 4019 N N . THR A 1 514 ? 5.379 25 4.215 1 98.38 514 THR A N 1
ATOM 4020 C CA . THR A 1 514 ? 4.715 23.719 4.449 1 98.38 514 THR A CA 1
ATOM 4021 C C . THR A 1 514 ? 3.547 23.891 5.414 1 98.38 514 THR A C 1
ATOM 4023 O O . THR A 1 514 ? 2.457 23.359 5.176 1 98.38 514 THR A O 1
ATOM 4026 N N . VAL A 1 515 ? 3.744 24.625 6.473 1 98.31 515 VAL A N 1
ATOM 4027 C CA . VAL A 1 515 ? 2.713 24.859 7.477 1 98.31 515 VAL A CA 1
ATOM 4028 C C . VAL A 1 515 ? 1.54 25.609 6.844 1 98.31 515 VAL A C 1
ATOM 4030 O O . VAL A 1 515 ? 0.378 25.297 7.117 1 98.31 515 VAL A O 1
ATOM 4033 N N . SER A 1 516 ? 1.844 26.547 5.977 1 98.06 516 SER A N 1
ATOM 4034 C CA . SER A 1 516 ? 0.825 27.375 5.348 1 98.06 516 SER A CA 1
ATOM 4035 C C . SER A 1 516 ? -0.028 26.578 4.375 1 98.06 516 SER A C 1
ATOM 4037 O O . SER A 1 516 ? -1.147 26.969 4.047 1 98.06 516 SER A O 1
ATOM 4039 N N . ALA A 1 517 ? 0.499 25.469 3.904 1 96.94 517 ALA A N 1
ATOM 4040 C CA . ALA A 1 517 ? -0.264 24.609 3.01 1 96.94 517 ALA A CA 1
ATOM 4041 C C . ALA A 1 517 ? -1.493 24.031 3.713 1 96.94 517 ALA A C 1
ATOM 4043 O O . ALA A 1 517 ? -2.469 23.656 3.062 1 96.94 517 ALA A O 1
ATOM 4044 N N . SER A 1 518 ? -1.464 24.031 5.031 1 95.62 518 SER A N 1
ATOM 4045 C CA . SER A 1 518 ? -2.574 23.484 5.805 1 95.62 518 SER A CA 1
ATOM 4046 C C . SER A 1 518 ? -3.594 24.562 6.148 1 95.62 518 SER A C 1
ATOM 4048 O O . SER A 1 518 ? -4.598 24.297 6.809 1 95.62 518 SER A O 1
ATOM 4050 N N . PHE A 1 519 ? -3.344 25.828 5.676 1 96.75 519 PHE A N 1
ATOM 4051 C CA . PHE A 1 519 ? -4.258 26.938 5.953 1 96.75 519 PHE A CA 1
ATOM 4052 C C . PHE A 1 519 ? -5.309 27.047 4.852 1 96.75 519 PHE A C 1
ATOM 4054 O O . PHE A 1 519 ? -5.426 28.094 4.207 1 96.75 519 PHE A O 1
ATOM 4061 N N . ALA A 1 520 ? -6.016 26 4.582 1 93.75 520 ALA A N 1
ATOM 4062 C CA . ALA A 1 520 ? -7.086 25.984 3.59 1 93.75 520 ALA A CA 1
ATOM 4063 C C . ALA A 1 520 ? -8.453 26.094 4.258 1 93.75 520 ALA A C 1
ATOM 4065 O O . ALA A 1 520 ? -9.109 25.094 4.516 1 93.75 520 ALA A O 1
ATOM 4066 N N . PHE A 1 521 ? -9.016 27.359 4.391 1 95.56 521 PHE A N 1
ATOM 4067 C CA . PHE A 1 521 ? -10.188 27.562 5.242 1 95.56 521 PHE A CA 1
ATOM 4068 C C . PHE A 1 521 ? -11.344 28.141 4.434 1 95.56 521 PHE A C 1
ATOM 4070 O O . PHE A 1 521 ? -12.484 28.172 4.91 1 95.56 521 PHE A O 1
ATOM 4077 N N . MET A 1 522 ? -11.195 28.469 3.18 1 94.5 522 MET A N 1
ATOM 4078 C CA . MET A 1 522 ? -12.117 29.375 2.506 1 94.5 522 MET A CA 1
ATOM 4079 C C . MET A 1 522 ? -13.148 28.609 1.692 1 94.5 522 MET A C 1
ATOM 4081 O O . MET A 1 522 ? -14.305 29.016 1.596 1 94.5 522 MET A O 1
ATOM 4085 N N . LEU A 1 523 ? -12.695 27.469 1.104 1 93.62 523 LEU A N 1
ATOM 4086 C CA . LEU A 1 523 ? -13.57 26.828 0.132 1 93.62 523 LEU A CA 1
ATOM 4087 C C . LEU A 1 523 ? -13.867 25.391 0.535 1 93.62 523 LEU A C 1
ATOM 4089 O O . LEU A 1 523 ? -13.008 24.719 1.103 1 93.62 523 LEU A O 1
ATOM 4093 N N . PRO A 1 524 ? -15.062 24.891 0.182 1 90.94 524 PRO A N 1
ATOM 4094 C CA . PRO A 1 524 ? -15.406 23.5 0.471 1 90.94 524 PRO A CA 1
ATOM 4095 C C . PRO A 1 524 ? -14.484 22.516 -0.24 1 90.94 524 PRO A C 1
ATOM 4097 O O . PRO A 1 524 ? -14.172 21.453 0.31 1 90.94 524 PRO A O 1
ATOM 4100 N N . ALA A 1 525 ? -14.016 22.922 -1.376 1 88.12 525 ALA A N 1
ATOM 4101 C CA . ALA A 1 525 ? -13.227 22.016 -2.209 1 88.12 525 ALA A CA 1
ATOM 4102 C C . ALA A 1 525 ? -11.766 21.984 -1.764 1 88.12 525 ALA A C 1
ATOM 4104 O O . ALA A 1 525 ? -10.984 21.141 -2.207 1 88.12 525 ALA A O 1
ATOM 4105 N N . ALA A 1 526 ? -11.375 22.844 -0.87 1 91.31 526 ALA A N 1
ATOM 4106 C CA . ALA A 1 526 ? -9.969 23 -0.504 1 91.31 526 ALA A CA 1
ATOM 4107 C C . ALA A 1 526 ? -9.438 21.75 0.188 1 91.31 526 ALA A C 1
ATOM 4109 O O . ALA A 1 526 ? -8.297 21.344 -0.05 1 91.31 526 ALA A O 1
ATOM 4110 N N . THR A 1 527 ? -10.234 21.188 1.086 1 91.06 527 THR A N 1
ATOM 4111 C CA . THR A 1 527 ? -9.875 19.969 1.813 1 91.06 527 THR A CA 1
ATOM 4112 C C . THR A 1 527 ? -11.117 19.156 2.154 1 91.06 527 THR A C 1
ATOM 4114 O O . THR A 1 527 ? -12.219 19.703 2.232 1 91.06 527 THR A O 1
ATOM 4117 N N . PRO A 1 528 ? -10.922 17.969 2.303 1 89.94 528 PRO A N 1
ATOM 4118 C CA . PRO A 1 528 ? -12.07 17.109 2.582 1 89.94 528 PRO A CA 1
ATOM 4119 C C . PRO A 1 528 ? -12.82 17.516 3.848 1 89.94 528 PRO A C 1
ATOM 4121 O O . PRO A 1 528 ? -14.055 17.531 3.859 1 89.94 528 PRO A O 1
ATOM 4124 N N . PRO A 1 529 ? -12.195 17.859 4.895 1 94 529 PRO A N 1
ATOM 4125 C CA . PRO A 1 529 ? -12.93 18.328 6.07 1 94 529 PRO A CA 1
ATOM 4126 C C . PRO A 1 529 ? -13.883 19.484 5.754 1 94 529 PRO A C 1
ATOM 4128 O O . PRO A 1 529 ? -15.008 19.5 6.242 1 94 529 PRO A O 1
ATOM 4131 N N . ASN A 1 530 ? -13.461 20.406 4.895 1 94.88 530 ASN A N 1
ATOM 4132 C CA . ASN A 1 530 ? -14.305 21.531 4.488 1 94.88 530 ASN A CA 1
ATOM 4133 C C . ASN A 1 530 ? -15.562 21.047 3.77 1 94.88 530 ASN A C 1
ATOM 4135 O O . ASN A 1 530 ? -16.656 21.531 4.031 1 94.88 530 ASN A O 1
ATOM 4139 N N . ALA A 1 531 ? -15.391 20.109 2.92 1 91.81 531 ALA A N 1
ATOM 4140 C CA . ALA A 1 531 ? -16.5 19.578 2.131 1 91.81 531 ALA A CA 1
ATOM 4141 C C . ALA A 1 531 ? -17.516 18.875 3.023 1 91.81 531 ALA A C 1
ATOM 4143 O O . ALA A 1 531 ? -18.734 19.031 2.82 1 91.81 531 ALA A O 1
ATOM 4144 N N . ILE A 1 532 ? -17.016 18.188 3.943 1 91.06 532 ILE A N 1
ATOM 4145 C CA . ILE A 1 532 ? -17.875 17.438 4.859 1 91.06 532 ILE A CA 1
ATOM 4146 C C . ILE A 1 532 ? -18.719 18.406 5.68 1 91.06 532 ILE A C 1
ATOM 4148 O O . ILE A 1 532 ? -19.953 18.25 5.777 1 91.06 532 ILE A O 1
ATOM 4152 N N . VAL A 1 533 ? -18.109 19.359 6.191 1 91.12 533 VAL A N 1
ATOM 4153 C CA . VAL A 1 533 ? -18.781 20.344 7.043 1 91.12 533 VAL A CA 1
ATOM 4154 C C . VAL A 1 533 ? -19.75 21.172 6.211 1 91.12 533 VAL A C 1
ATOM 4156 O O . VAL A 1 533 ? -20.859 21.484 6.664 1 91.12 533 VAL A O 1
ATOM 4159 N N . TYR A 1 534 ? -19.297 21.547 5.035 1 91.94 534 TYR A N 1
ATOM 4160 C CA . TYR A 1 534 ? -20.125 22.328 4.133 1 91.94 534 TYR A CA 1
ATOM 4161 C C . TYR A 1 534 ? -21.438 21.609 3.838 1 91.94 534 TYR A C 1
ATOM 4163 O O . TYR A 1 534 ? -22.516 22.219 3.879 1 91.94 534 TYR A O 1
ATOM 4171 N N . ALA A 1 535 ? -21.344 20.359 3.564 1 89.19 535 ALA A N 1
ATOM 4172 C CA . ALA A 1 535 ? -22.531 19.547 3.258 1 89.19 535 ALA A CA 1
ATOM 4173 C C . ALA A 1 535 ? -23.406 19.375 4.492 1 89.19 535 ALA A C 1
ATOM 4175 O O . ALA A 1 535 ? -24.641 19.438 4.395 1 89.19 535 ALA A O 1
ATOM 4176 N N . ALA A 1 536 ? -22.828 19.172 5.562 1 86.62 536 ALA A N 1
ATOM 4177 C CA . ALA A 1 536 ? -23.562 18.922 6.797 1 86.62 536 ALA A CA 1
ATOM 4178 C C . ALA A 1 536 ? -24.25 20.188 7.289 1 86.62 536 ALA A C 1
ATOM 4180 O O . ALA A 1 536 ? -25.375 20.141 7.801 1 86.62 536 ALA A O 1
ATOM 4181 N N . ALA A 1 537 ? -23.656 21.312 7.176 1 86.44 537 ALA A N 1
ATOM 4182 C CA . ALA A 1 537 ? -24.188 22.578 7.695 1 86.44 537 ALA A CA 1
ATOM 4183 C C . ALA A 1 537 ? -25.016 23.297 6.641 1 86.44 537 ALA A C 1
ATOM 4185 O O . ALA A 1 537 ? -25.688 24.297 6.938 1 86.44 537 ALA A O 1
ATOM 4186 N N . LYS A 1 538 ? -25.094 22.812 5.414 1 83.62 538 LYS A N 1
ATOM 4187 C CA . LYS A 1 538 ? -25.781 23.484 4.32 1 83.62 538 LYS A CA 1
ATOM 4188 C C . LYS A 1 538 ? -25.406 24.953 4.238 1 83.62 538 LYS A C 1
ATOM 4190 O O . LYS A 1 538 ? -26.297 25.828 4.188 1 83.62 538 LYS A O 1
ATOM 4195 N N . MET A 1 539 ? -24.172 25.219 4.402 1 85.06 539 MET A N 1
ATOM 4196 C CA . MET A 1 539 ? -23.641 26.578 4.43 1 85.06 539 MET A CA 1
ATOM 4197 C C . MET A 1 539 ? -23.578 27.156 3.025 1 85.06 539 MET A C 1
ATOM 4199 O O . MET A 1 539 ? -23.609 26.422 2.037 1 85.06 539 MET A O 1
ATOM 4203 N N . ASN A 1 540 ? -23.594 28.469 3.049 1 87.81 540 ASN A N 1
ATOM 4204 C CA . ASN A 1 540 ? -23.328 29.172 1.795 1 87.81 540 ASN A CA 1
ATOM 4205 C C . ASN A 1 540 ? -21.844 29.375 1.563 1 87.81 540 ASN A C 1
ATOM 4207 O O . ASN A 1 540 ? -21.094 29.625 2.51 1 87.81 540 ASN A O 1
ATOM 4211 N N . THR A 1 541 ? -21.391 29.297 0.344 1 89.88 541 THR A N 1
ATOM 4212 C CA . THR A 1 541 ? -19.984 29.406 -0.021 1 89.88 541 THR A CA 1
ATOM 4213 C C . THR A 1 541 ? -19.438 30.766 0.344 1 89.88 541 THR A C 1
ATOM 4215 O O . THR A 1 541 ? -18.281 30.891 0.749 1 89.88 541 THR A O 1
ATOM 4218 N N . LYS A 1 542 ? -20.281 31.734 0.246 1 90 542 LYS A N 1
ATOM 4219 C CA . LYS A 1 542 ? -19.828 33.094 0.547 1 90 542 LYS A CA 1
ATOM 4220 C C . LYS A 1 542 ? -19.516 33.25 2.033 1 90 542 LYS A C 1
ATOM 4222 O O . LYS A 1 542 ? -18.562 33.938 2.402 1 90 542 LYS A O 1
ATOM 4227 N N . GLU A 1 543 ? -20.344 32.688 2.771 1 87 543 GLU A N 1
ATOM 4228 C CA . GLU A 1 543 ? -20.125 32.75 4.215 1 87 543 GLU A CA 1
ATOM 4229 C C . GLU A 1 543 ? -18.859 32.031 4.621 1 87 543 GLU A C 1
ATOM 4231 O O . GLU A 1 543 ? -18.094 32.5 5.449 1 87 543 GLU A O 1
ATOM 4236 N N . MET A 1 544 ? -18.672 30.922 4.105 1 91.19 544 MET A N 1
ATOM 4237 C CA . MET A 1 544 ? -17.484 30.141 4.406 1 91.19 544 MET A CA 1
ATOM 4238 C C . MET A 1 544 ? -16.219 30.875 3.934 1 91.19 544 MET A C 1
ATOM 4240 O O . MET A 1 544 ? -15.219 30.906 4.645 1 91.19 544 MET A O 1
ATOM 4244 N N . MET A 1 545 ? -16.312 31.469 2.748 1 93.44 545 MET A N 1
ATOM 4245 C CA . MET A 1 545 ? -15.156 32.125 2.148 1 93.44 545 MET A CA 1
ATOM 4246 C C . MET A 1 545 ? -14.766 33.375 2.953 1 93.44 545 MET A C 1
ATOM 4248 O O . MET A 1 545 ? -13.578 33.625 3.176 1 93.44 545 MET A O 1
ATOM 4252 N N . SER A 1 546 ? -15.75 34.125 3.328 1 92.38 546 SER A N 1
ATOM 4253 C CA . SER A 1 546 ? -15.469 35.375 4.066 1 92.38 546 SER A CA 1
ATOM 4254 C C . SER A 1 546 ? -14.867 35.062 5.434 1 92.38 546 SER A C 1
ATOM 4256 O O . SER A 1 546 ? -13.93 35.719 5.871 1 92.38 546 SER A O 1
ATOM 4258 N N . THR A 1 547 ? -15.359 34.094 6.082 1 93.25 547 THR A N 1
ATOM 4259 C CA . THR A 1 547 ? -14.828 33.719 7.387 1 93.25 547 THR A CA 1
ATOM 4260 C C . THR A 1 547 ? -13.438 33.094 7.238 1 93.25 547 THR A C 1
ATOM 4262 O O . THR A 1 547 ? -12.555 33.375 8.055 1 93.25 547 THR A O 1
ATOM 4265 N N . GLY A 1 548 ? -13.242 32.344 6.242 1 95.62 548 GLY A N 1
ATOM 4266 C CA . GLY A 1 548 ? -11.984 31.656 6.016 1 95.62 548 GLY A CA 1
ATOM 4267 C C . GLY A 1 548 ? -10.859 32.594 5.602 1 95.62 548 GLY A C 1
ATOM 4268 O O . GLY A 1 548 ? -9.695 32.375 5.938 1 95.62 548 GLY A O 1
ATOM 4269 N N . LEU A 1 549 ? -11.188 33.625 4.844 1 96.06 549 LEU A N 1
ATOM 4270 C CA . LEU A 1 549 ? -10.172 34.562 4.383 1 96.06 549 LEU A CA 1
ATOM 4271 C C . LEU A 1 549 ? -9.469 35.219 5.562 1 96.06 549 LEU A C 1
ATOM 4273 O O . LEU A 1 549 ? -8.234 35.312 5.578 1 96.06 549 LEU A O 1
ATOM 4277 N N . VAL A 1 550 ? -10.234 35.656 6.496 1 96.44 550 VAL A N 1
ATOM 4278 C CA . VAL A 1 550 ? -9.664 36.312 7.672 1 96.44 550 VAL A CA 1
ATOM 4279 C C . VAL A 1 550 ? -8.805 35.312 8.445 1 96.44 550 VAL A C 1
ATOM 4281 O O . VAL A 1 550 ? -7.711 35.656 8.914 1 96.44 550 VAL A O 1
ATOM 4284 N N . MET A 1 551 ? -9.289 34.125 8.547 1 96.56 551 MET A N 1
ATOM 4285 C CA . MET A 1 551 ? -8.531 33.094 9.234 1 96.56 551 MET A CA 1
ATOM 4286 C C . MET A 1 551 ? -7.203 32.812 8.531 1 96.56 551 MET A C 1
ATOM 4288 O O . MET A 1 551 ? -6.176 32.625 9.188 1 96.56 551 MET A O 1
ATOM 4292 N N . ASN A 1 552 ? -7.258 32.781 7.199 1 97.38 552 ASN A N 1
ATOM 4293 C CA . ASN A 1 552 ? -6.035 32.594 6.422 1 97.38 552 ASN A CA 1
ATOM 4294 C C . ASN A 1 552 ? -5.004 33.688 6.727 1 97.38 552 ASN A C 1
ATOM 4296 O O . ASN A 1 552 ? -3.834 33.375 6.973 1 97.38 552 ASN A O 1
ATOM 4300 N N . ILE A 1 553 ? -5.449 34.844 6.715 1 97.25 553 ILE A N 1
ATOM 4301 C CA . ILE A 1 553 ? -4.559 36 6.918 1 97.25 553 ILE A CA 1
ATOM 4302 C C . ILE A 1 553 ? -3.961 35.938 8.32 1 97.25 553 ILE A C 1
ATOM 4304 O O . ILE A 1 553 ? -2.756 36.125 8.5 1 97.25 553 ILE A O 1
ATOM 4308 N N . LEU A 1 554 ? -4.773 35.656 9.281 1 97.75 554 LEU A N 1
ATOM 4309 C CA . LEU A 1 554 ? -4.312 35.594 10.664 1 97.75 554 LEU A CA 1
ATOM 4310 C C . LEU A 1 554 ? -3.295 34.469 10.844 1 97.75 554 LEU A C 1
ATOM 4312 O O . LEU A 1 554 ? -2.27 34.656 11.5 1 97.75 554 LEU A O 1
ATOM 4316 N N . CYS A 1 555 ? -3.547 33.344 10.289 1 98.12 555 CYS A N 1
ATOM 4317 C CA . CYS A 1 555 ? -2.645 32.219 10.422 1 98.12 555 CYS A CA 1
ATOM 4318 C C . CYS A 1 555 ? -1.322 32.469 9.711 1 98.12 555 CYS A C 1
ATOM 4320 O O . CYS A 1 555 ? -0.262 32.062 10.195 1 98.12 555 CYS A O 1
ATOM 4322 N N . VAL A 1 556 ? -1.392 33.125 8.531 1 98.25 556 VAL A N 1
ATOM 4323 C CA . VAL A 1 556 ? -0.181 33.469 7.797 1 98.25 556 VAL A CA 1
ATOM 4324 C C . VAL A 1 556 ? 0.676 34.406 8.633 1 98.25 556 VAL A C 1
ATOM 4326 O O . VAL A 1 556 ? 1.897 34.25 8.703 1 98.25 556 VAL A O 1
ATOM 4329 N N . LEU A 1 557 ? 0.035 35.344 9.289 1 98.19 557 LEU A N 1
ATOM 4330 C CA . LEU A 1 557 ? 0.756 36.312 10.133 1 98.19 557 LEU A CA 1
ATOM 4331 C C . LEU A 1 557 ? 1.396 35.594 11.32 1 98.19 557 LEU A C 1
ATOM 4333 O O . LEU A 1 557 ? 2.553 35.844 11.664 1 98.19 557 LEU A O 1
ATOM 4337 N N . VAL A 1 558 ? 0.677 34.719 11.883 1 98.25 558 VAL A N 1
ATOM 4338 C CA . VAL A 1 558 ? 1.2 33.969 13.016 1 98.25 558 VAL A CA 1
ATOM 4339 C C . VAL A 1 558 ? 2.408 33.125 12.578 1 98.25 558 VAL A C 1
ATOM 4341 O O . VAL A 1 558 ? 3.418 33.094 13.281 1 98.25 558 VAL A O 1
ATOM 4344 N N . THR A 1 559 ? 2.275 32.469 11.477 1 98.19 559 THR A N 1
ATOM 4345 C CA . THR A 1 559 ? 3.352 31.641 10.977 1 98.19 559 THR A CA 1
ATOM 4346 C C . THR A 1 559 ? 4.609 32.469 10.711 1 98.19 559 THR A C 1
ATOM 4348 O O . THR A 1 559 ? 5.723 32 10.953 1 98.19 559 THR A O 1
ATOM 4351 N N . ASN A 1 560 ? 4.434 33.656 10.188 1 98.12 560 ASN A N 1
ATOM 4352 C CA . ASN A 1 560 ? 5.57 34.562 9.93 1 98.12 560 ASN A CA 1
ATOM 4353 C C . ASN A 1 560 ? 6.227 35 11.227 1 98.12 560 ASN A C 1
ATOM 4355 O O . ASN A 1 560 ? 7.453 35.094 11.312 1 98.12 560 ASN A O 1
ATOM 4359 N N . ILE A 1 561 ? 5.418 35.281 12.227 1 97.94 561 ILE A N 1
ATOM 4360 C CA . ILE A 1 561 ? 5.961 35.688 13.523 1 97.94 561 ILE A CA 1
ATOM 4361 C C . ILE A 1 561 ? 6.691 34.5 14.141 1 97.94 561 ILE A C 1
ATOM 4363 O O . ILE A 1 561 ? 7.789 34.625 14.68 1 97.94 561 ILE A O 1
ATOM 4367 N N . MET A 1 562 ? 6.125 33.344 14.047 1 97.88 562 MET A N 1
ATOM 4368 C CA . MET A 1 562 ? 6.672 32.156 14.672 1 97.88 562 MET A CA 1
ATOM 4369 C C . MET A 1 562 ? 8.023 31.797 14.062 1 97.88 562 MET A C 1
ATOM 4371 O O . MET A 1 562 ? 8.945 31.406 14.781 1 97.88 562 MET A O 1
ATOM 4375 N N . ILE A 1 563 ? 8.172 31.844 12.719 1 98 563 ILE A N 1
ATOM 4376 C CA . ILE A 1 563 ? 9.406 31.438 12.07 1 98 563 ILE A CA 1
ATOM 4377 C C . ILE A 1 563 ? 10.523 32.406 12.414 1 98 563 ILE A C 1
ATOM 4379 O O . ILE A 1 563 ? 11.695 32.031 12.516 1 98 563 ILE A O 1
ATOM 4383 N N . ASN A 1 564 ? 10.195 33.688 12.688 1 96.69 564 ASN A N 1
ATOM 4384 C CA . ASN A 1 564 ? 11.195 34.719 12.984 1 96.69 564 ASN A CA 1
ATOM 4385 C C . ASN A 1 564 ? 11.484 34.812 14.477 1 96.69 564 ASN A C 1
ATOM 4387 O O . ASN A 1 564 ? 12.359 35.562 14.898 1 96.69 564 ASN A O 1
ATOM 4391 N N . THR A 1 565 ? 10.797 34.094 15.273 1 96.81 565 THR A N 1
ATOM 4392 C CA . THR A 1 565 ? 11.039 34.094 16.703 1 96.81 565 THR A CA 1
ATOM 4393 C C . THR A 1 565 ? 11.406 32.688 17.188 1 96.81 565 THR A C 1
ATOM 4395 O O . THR A 1 565 ? 12.578 32.312 17.188 1 96.81 565 THR A O 1
ATOM 4398 N N . LEU A 1 566 ? 10.375 31.828 17.297 1 96.94 566 LEU A N 1
ATOM 4399 C CA . LEU A 1 566 ? 10.594 30.469 17.797 1 96.94 566 LEU A CA 1
ATOM 4400 C C . LEU A 1 566 ? 11.43 29.656 16.812 1 96.94 566 LEU A C 1
ATOM 4402 O O . LEU A 1 566 ? 12.219 28.812 17.219 1 96.94 566 LEU A O 1
ATOM 4406 N N . GLY A 1 567 ? 11.195 29.891 15.539 1 96 567 GLY A N 1
ATOM 4407 C CA . GLY A 1 567 ? 11.969 29.188 14.523 1 96 567 GLY A CA 1
ATOM 4408 C C . GLY A 1 567 ? 13.461 29.469 14.609 1 96 567 GLY A C 1
ATOM 4409 O O . GLY A 1 567 ? 14.281 28.562 14.414 1 96 567 GLY A O 1
ATOM 4410 N N . VAL A 1 568 ? 13.812 30.719 14.883 1 95.31 568 VAL A N 1
ATOM 4411 C CA . VAL A 1 568 ? 15.211 31.109 15.023 1 95.31 568 VAL A CA 1
ATOM 4412 C C . VAL A 1 568 ? 15.828 30.406 16.219 1 95.31 568 VAL A C 1
ATOM 4414 O O . VAL A 1 568 ? 16.969 29.938 16.156 1 95.31 568 VAL A O 1
ATOM 4417 N N . ALA A 1 569 ? 15.094 30.297 17.234 1 94 569 ALA A N 1
ATOM 4418 C CA . ALA A 1 569 ? 15.594 29.688 18.469 1 94 569 ALA A CA 1
ATOM 4419 C C . ALA A 1 569 ? 15.766 28.188 18.312 1 94 569 ALA A C 1
ATOM 4421 O O . ALA A 1 569 ? 16.75 27.609 18.797 1 94 569 ALA A O 1
ATOM 4422 N N . ILE A 1 570 ? 14.891 27.547 17.656 1 93.81 570 ILE A N 1
ATOM 4423 C CA . ILE A 1 570 ? 14.852 26.094 17.609 1 93.81 570 ILE A CA 1
ATOM 4424 C C . ILE A 1 570 ? 15.781 25.594 16.5 1 93.81 570 ILE A C 1
ATOM 4426 O O . ILE A 1 570 ? 16.484 24.594 16.688 1 93.81 570 ILE A O 1
ATOM 4430 N N . PHE A 1 571 ? 15.789 26.281 15.312 1 93.38 571 PHE A N 1
ATOM 4431 C CA . PHE A 1 571 ? 16.5 25.781 14.141 1 93.38 571 PHE A CA 1
ATOM 4432 C C . PHE A 1 571 ? 17.75 26.609 13.875 1 93.38 571 PHE A C 1
ATOM 4434 O O . PHE A 1 571 ? 18.469 26.359 12.906 1 93.38 571 PHE A O 1
ATOM 4441 N N . ASP A 1 572 ? 18.109 27.562 14.68 1 90.31 572 ASP A N 1
ATOM 4442 C CA . ASP A 1 572 ? 19.25 28.438 14.469 1 90.31 572 ASP A CA 1
ATOM 4443 C C . ASP A 1 572 ? 19.25 29.031 13.062 1 90.31 572 ASP A C 1
ATOM 4445 O O . ASP A 1 572 ? 20.219 28.875 12.32 1 90.31 572 ASP A O 1
ATOM 4449 N N . LEU A 1 573 ? 18.234 29.75 12.75 1 92.5 573 LEU A N 1
ATOM 4450 C CA . LEU A 1 573 ? 17.953 30.172 11.375 1 92.5 573 LEU A CA 1
ATOM 4451 C C . LEU A 1 573 ? 18.828 31.375 10.992 1 92.5 573 LEU A C 1
ATOM 4453 O O . LEU A 1 573 ? 18.906 31.734 9.82 1 92.5 573 LEU A O 1
ATOM 4457 N N . ASN A 1 574 ? 19.641 31.938 11.836 1 87.75 574 ASN A N 1
ATOM 4458 C CA . ASN A 1 574 ? 20.469 33.094 11.547 1 87.75 574 ASN A CA 1
ATOM 4459 C C . ASN A 1 574 ? 21.828 32.656 10.977 1 87.75 574 ASN A C 1
ATOM 4461 O O . ASN A 1 574 ? 22.594 33.5 10.492 1 87.75 574 ASN A O 1
ATOM 4465 N N . THR A 1 575 ? 22.078 31.391 10.992 1 86.88 575 THR A N 1
ATOM 4466 C CA . THR A 1 575 ? 23.344 30.906 10.469 1 86.88 575 THR A CA 1
ATOM 4467 C C . THR A 1 575 ? 23.109 29.859 9.375 1 86.88 575 THR A C 1
ATOM 4469 O O . THR A 1 575 ? 22.141 29.109 9.422 1 86.88 575 THR A O 1
ATOM 4472 N N . MET A 1 576 ? 24.016 29.938 8.469 1 89.06 576 MET A N 1
ATOM 4473 C CA . MET A 1 576 ? 23.969 28.906 7.445 1 89.06 576 MET A CA 1
ATOM 4474 C C . MET A 1 576 ? 24.5 27.578 7.988 1 89.06 576 MET A C 1
ATOM 4476 O O . MET A 1 576 ? 25.656 27.484 8.398 1 89.06 576 MET A O 1
ATOM 4480 N N . PRO A 1 577 ? 23.672 26.656 7.953 1 89.25 577 PRO A N 1
ATOM 4481 C CA . PRO A 1 577 ? 24.109 25.391 8.539 1 89.25 577 PRO A CA 1
ATOM 4482 C C . PRO A 1 577 ? 25.141 24.656 7.664 1 89.25 577 PRO A C 1
ATOM 4484 O O . PRO A 1 577 ? 25.062 24.719 6.438 1 89.25 577 PRO A O 1
ATOM 4487 N N . PRO A 1 578 ? 26 23.859 8.266 1 85.12 578 PRO A N 1
ATOM 4488 C CA . PRO A 1 578 ? 27.031 23.125 7.523 1 85.12 578 PRO A CA 1
ATOM 4489 C C . PRO A 1 578 ? 26.438 22.016 6.645 1 85.12 578 PRO A C 1
ATOM 4491 O O . PRO A 1 578 ? 27.047 21.641 5.641 1 85.12 578 PRO A O 1
ATOM 4494 N N . TRP A 1 579 ? 25.234 21.609 6.992 1 85.31 579 TRP A N 1
ATOM 4495 C CA . TRP A 1 579 ? 24.672 20.469 6.254 1 85.31 579 TRP A CA 1
ATOM 4496 C C . TRP A 1 579 ? 24.25 20.906 4.852 1 85.31 579 TRP A C 1
ATOM 4498 O O . TRP A 1 579 ? 24 20.062 3.988 1 85.31 579 TRP A O 1
ATOM 4508 N N . THR A 1 580 ? 24.188 22.156 4.566 1 84.88 580 THR A N 1
ATOM 4509 C CA . THR A 1 580 ? 23.797 22.625 3.246 1 84.88 580 THR A CA 1
ATOM 4510 C C . THR A 1 580 ? 24.875 22.328 2.219 1 84.88 580 THR A C 1
ATOM 4512 O O . THR A 1 580 ? 24.625 22.359 1.012 1 84.88 580 THR A O 1
ATOM 4515 N N . ASN A 1 581 ? 26.047 21.984 2.791 1 77.62 581 ASN A N 1
ATOM 4516 C CA . ASN A 1 581 ? 27.172 21.672 1.908 1 77.62 581 ASN A CA 1
ATOM 4517 C C . ASN A 1 581 ? 27.234 20.188 1.585 1 77.62 581 ASN A C 1
ATOM 4519 O O . ASN A 1 581 ? 28.078 19.75 0.804 1 77.62 581 ASN A O 1
ATOM 4523 N N . THR A 1 582 ? 26.297 19.453 2.26 1 70.44 582 THR A N 1
ATOM 4524 C CA . THR A 1 582 ? 26.328 18 2.076 1 70.44 582 THR A CA 1
ATOM 4525 C C . THR A 1 582 ? 25.266 17.562 1.064 1 70.44 582 THR A C 1
ATOM 4527 O O . THR A 1 582 ? 24.125 18 1.125 1 70.44 582 THR A O 1
ATOM 4530 N N . THR A 1 583 ? 25.625 17.406 -0.25 1 60.94 583 THR A N 1
ATOM 4531 C CA . THR A 1 583 ? 24.625 16.922 -1.196 1 60.94 583 THR A CA 1
ATOM 4532 C C . THR A 1 583 ? 24.719 15.414 -1.364 1 60.94 583 THR A C 1
ATOM 4534 O O . THR A 1 583 ? 25.812 14.852 -1.411 1 60.94 583 THR A O 1
ATOM 4537 N N . THR A 1 584 ? 23.5 14.648 -1.028 1 49.75 584 THR A N 1
ATOM 4538 C CA . THR A 1 584 ? 23.453 13.195 -1.171 1 49.75 584 THR A CA 1
ATOM 4539 C C . THR A 1 584 ? 23.969 12.766 -2.541 1 49.75 584 THR A C 1
ATOM 4541 O O . THR A 1 584 ? 23.547 13.312 -3.566 1 49.75 584 THR A O 1
ATOM 4544 N N . SER A 1 585 ? 25.125 12.312 -2.67 1 41.88 585 SER A N 1
ATOM 4545 C CA . SER A 1 585 ? 25.594 11.719 -3.916 1 41.88 585 SER A CA 1
ATOM 4546 C C . SER A 1 585 ? 24.797 10.477 -4.273 1 41.88 585 SER A C 1
ATOM 4548 O O . SER A 1 585 ? 24.625 9.57 -3.453 1 41.88 585 SER A O 1
ATOM 4550 N N . THR A 1 586 ? 23.672 10.641 -4.871 1 38.03 586 THR A N 1
ATOM 4551 C CA . THR A 1 586 ? 23.156 9.383 -5.398 1 38.03 586 THR A CA 1
ATOM 4552 C C . THR A 1 586 ? 24.203 8.695 -6.273 1 38.03 586 THR A C 1
ATOM 4554 O O . THR A 1 586 ? 24.953 9.359 -6.988 1 38.03 586 THR A O 1
ATOM 4557 N N . MET B 1 1 ? -10.633 -39.656 23.797 1 35.28 1 MET B N 1
ATOM 4558 C CA . MET B 1 1 ? -9.836 -39.062 24.875 1 35.28 1 MET B CA 1
ATOM 4559 C C . MET B 1 1 ? -10 -37.562 24.906 1 35.28 1 MET B C 1
ATOM 4561 O O . MET B 1 1 ? -9.883 -36.906 23.875 1 35.28 1 MET B O 1
ATOM 4565 N N . ARG B 1 2 ? -10.734 -37.031 25.844 1 45.91 2 ARG B N 1
ATOM 4566 C CA . ARG B 1 2 ? -11.062 -35.656 26.094 1 45.91 2 ARG B CA 1
ATOM 4567 C C . ARG B 1 2 ? -9.805 -34.781 26.125 1 45.91 2 ARG B C 1
ATOM 4569 O O . ARG B 1 2 ? -8.883 -35.062 26.891 1 45.91 2 ARG B O 1
ATOM 4576 N N . VAL B 1 3 ? -9.445 -34.312 24.984 1 58.41 3 VAL B N 1
ATOM 4577 C CA . VAL B 1 3 ? -8.281 -33.438 24.969 1 58.41 3 VAL B CA 1
ATOM 4578 C C . VAL B 1 3 ? -8.281 -32.562 26.234 1 58.41 3 VAL B C 1
ATOM 4580 O O . VAL B 1 3 ? -9.297 -31.969 26.578 1 58.41 3 VAL B O 1
ATOM 4583 N N . PRO B 1 4 ? -7.383 -32.875 27.172 1 60.75 4 PRO B N 1
ATOM 4584 C CA . PRO B 1 4 ? -7.32 -32.125 28.422 1 60.75 4 PRO B CA 1
ATOM 4585 C C . PRO B 1 4 ? -7.527 -30.641 28.234 1 60.75 4 PRO B C 1
ATOM 4587 O O . PRO B 1 4 ? -7.203 -30.094 27.172 1 60.75 4 PRO B O 1
ATOM 4590 N N . ARG B 1 5 ? -8.367 -30.109 29.031 1 59.44 5 ARG B N 1
ATOM 4591 C CA . ARG B 1 5 ? -8.766 -28.719 29.062 1 59.44 5 ARG B CA 1
ATOM 4592 C C . ARG B 1 5 ? -7.57 -27.797 28.812 1 59.44 5 ARG B C 1
ATOM 4594 O O . ARG B 1 5 ? -7.688 -26.797 28.109 1 59.44 5 ARG B O 1
ATOM 4601 N N . GLY B 1 6 ? -6.492 -28.156 29.438 1 60.06 6 GLY B N 1
ATOM 4602 C CA . GLY B 1 6 ? -5.281 -27.375 29.25 1 60.06 6 GLY B CA 1
ATOM 4603 C C . GLY B 1 6 ? -4.84 -27.312 27.797 1 60.06 6 GLY B C 1
ATOM 4604 O O . GLY B 1 6 ? -4.441 -26.25 27.297 1 60.06 6 GLY B O 1
ATOM 4605 N N . ALA B 1 7 ? -4.957 -28.375 27.234 1 66.94 7 ALA B N 1
ATOM 4606 C CA . ALA B 1 7 ? -4.551 -28.438 25.828 1 66.94 7 ALA B CA 1
ATOM 4607 C C . ALA B 1 7 ? -5.496 -27.625 24.938 1 66.94 7 ALA B C 1
ATOM 4609 O O . ALA B 1 7 ? -5.059 -26.984 23.984 1 66.94 7 ALA B O 1
ATOM 4610 N N . ARG B 1 8 ? -6.723 -27.625 25.297 1 64.75 8 ARG B N 1
ATOM 4611 C CA . ARG B 1 8 ? -7.699 -26.859 24.531 1 64.75 8 ARG B CA 1
ATOM 4612 C C . ARG B 1 8 ? -7.461 -25.375 24.672 1 64.75 8 ARG B C 1
ATOM 4614 O O . ARG B 1 8 ? -7.59 -24.609 23.703 1 64.75 8 ARG B O 1
ATOM 4621 N N . LEU B 1 9 ? -7.133 -25.078 25.938 1 64.56 9 LEU B N 1
ATOM 4622 C CA . LEU B 1 9 ? -6.84 -23.672 26.203 1 64.56 9 LEU B CA 1
ATOM 4623 C C . LEU B 1 9 ? -5.578 -23.234 25.469 1 64.56 9 LEU B C 1
ATOM 4625 O O . LEU B 1 9 ? -5.523 -22.141 24.922 1 64.56 9 LEU B O 1
ATOM 4629 N N . LEU B 1 10 ? -4.645 -24.156 25.516 1 67 10 LEU B N 1
ATOM 4630 C CA . LEU B 1 10 ? -3.406 -23.859 24.812 1 67 10 LEU B CA 1
ATOM 4631 C C . LEU B 1 10 ? -3.652 -23.766 23.312 1 67 10 LEU B C 1
ATOM 4633 O O . LEU B 1 10 ? -3.051 -22.922 22.641 1 67 10 LEU B O 1
ATOM 4637 N N . TRP B 1 11 ? -4.473 -24.547 22.922 1 70.56 11 TRP B N 1
ATOM 4638 C CA . TRP B 1 11 ? -4.766 -24.547 21.484 1 70.56 11 TRP B CA 1
ATOM 4639 C C . TRP B 1 11 ? -5.539 -23.281 21.094 1 70.56 11 TRP B C 1
ATOM 4641 O O . TRP B 1 11 ? -5.34 -22.734 20.016 1 70.56 11 TRP B O 1
ATOM 4651 N N . ARG B 1 12 ? -6.289 -22.875 22.031 1 69.06 12 ARG B N 1
ATOM 4652 C CA . ARG B 1 12 ? -7.09 -21.688 21.766 1 69.06 12 ARG B CA 1
ATOM 4653 C C . ARG B 1 12 ? -6.215 -20.438 21.688 1 69.06 12 ARG B C 1
ATOM 4655 O O . ARG B 1 12 ? -6.504 -19.516 20.922 1 69.06 12 ARG B O 1
ATOM 4662 N N . HIS B 1 13 ? -5.184 -20.531 22.484 1 77.38 13 HIS B N 1
ATOM 4663 C CA . HIS B 1 13 ? -4.293 -19.375 22.516 1 77.38 13 HIS B CA 1
ATOM 4664 C C . HIS B 1 13 ? -2.99 -19.656 21.781 1 77.38 13 HIS B C 1
ATOM 4666 O O . HIS B 1 13 ? -1.943 -19.109 22.109 1 77.38 13 HIS B O 1
ATOM 4672 N N . ARG B 1 14 ? -3.092 -20.531 20.906 1 81.94 14 ARG B N 1
ATOM 4673 C CA . ARG B 1 14 ? -1.894 -20.984 20.203 1 81.94 14 ARG B CA 1
ATOM 4674 C C . ARG B 1 14 ? -1.192 -19.828 19.5 1 81.94 14 ARG B C 1
ATOM 4676 O O . ARG B 1 14 ? 0.037 -19.75 19.516 1 81.94 14 ARG B O 1
ATOM 4683 N N . ASP B 1 15 ? -1.988 -18.969 18.906 1 84.81 15 ASP B N 1
ATOM 4684 C CA . ASP B 1 15 ? -1.37 -17.875 18.156 1 84.81 15 ASP B CA 1
ATOM 4685 C C . ASP B 1 15 ? -0.606 -16.953 19.094 1 84.81 15 ASP B C 1
ATOM 4687 O O . ASP B 1 15 ? 0.504 -16.516 18.781 1 84.81 15 ASP B O 1
ATOM 4691 N N . PHE B 1 16 ? -1.215 -16.766 20.203 1 84.5 16 PHE B N 1
ATOM 4692 C CA . PHE B 1 16 ? -0.556 -15.898 21.172 1 84.5 16 PHE B CA 1
ATOM 4693 C C . PHE B 1 16 ? 0.71 -16.562 21.703 1 84.5 16 PHE B C 1
ATOM 4695 O O . PHE B 1 16 ? 1.742 -15.906 21.859 1 84.5 16 PHE B O 1
ATOM 4702 N N . LEU B 1 17 ? 0.677 -17.812 21.938 1 87.62 17 LEU B N 1
ATOM 4703 C CA . LEU B 1 17 ? 1.833 -18.547 22.453 1 87.62 17 LEU B CA 1
ATOM 4704 C C . LEU B 1 17 ? 2.955 -18.562 21.422 1 87.62 17 LEU B C 1
ATOM 4706 O O . LEU B 1 17 ? 4.129 -18.406 21.766 1 87.62 17 LEU B O 1
ATOM 4710 N N . ILE B 1 18 ? 2.588 -18.734 20.234 1 91.5 18 ILE B N 1
ATOM 4711 C CA . ILE B 1 18 ? 3.596 -18.797 19.188 1 91.5 18 ILE B CA 1
ATOM 4712 C C . ILE B 1 18 ? 4.266 -17.422 19.047 1 91.5 18 ILE B C 1
ATOM 4714 O O . ILE B 1 18 ? 5.488 -17.344 18.922 1 91.5 18 ILE B O 1
ATOM 4718 N N . VAL B 1 19 ? 3.49 -16.375 19.094 1 91.81 19 VAL B N 1
ATOM 4719 C CA . VAL B 1 19 ? 3.996 -15.031 18.875 1 91.81 19 VAL B CA 1
ATOM 4720 C C . VAL B 1 19 ? 4.969 -14.656 19.984 1 91.81 19 VAL B C 1
ATOM 4722 O O . VAL B 1 19 ? 5.98 -13.992 19.734 1 91.81 19 VAL B O 1
ATOM 4725 N N . PHE B 1 20 ? 4.773 -15.148 21.188 1 90.69 20 PHE B N 1
ATOM 4726 C CA . PHE B 1 20 ? 5.602 -14.695 22.297 1 90.69 20 PHE B CA 1
ATOM 4727 C C . PHE B 1 20 ? 6.684 -15.711 22.625 1 90.69 20 PHE B C 1
ATOM 4729 O O . PHE B 1 20 ? 7.773 -15.352 23.078 1 90.69 20 PHE B O 1
ATOM 4736 N N . LEU B 1 21 ? 6.398 -16.938 22.406 1 93.19 21 LEU B N 1
ATOM 4737 C CA . LEU B 1 21 ? 7.367 -17.969 22.75 1 93.19 21 LEU B CA 1
ATOM 4738 C C . LEU B 1 21 ? 8.445 -18.094 21.688 1 93.19 21 LEU B C 1
ATOM 4740 O O . LEU B 1 21 ? 9.594 -18.438 21.984 1 93.19 21 LEU B O 1
ATOM 4744 N N . THR B 1 22 ? 8.078 -17.859 20.438 1 95.06 22 THR B N 1
ATOM 4745 C CA . THR B 1 22 ? 9.031 -18.047 19.359 1 95.06 22 THR B CA 1
ATOM 4746 C C . THR B 1 22 ? 10.234 -17.125 19.531 1 95.06 22 THR B C 1
ATOM 4748 O O . THR B 1 22 ? 11.383 -17.562 19.453 1 95.06 22 THR B O 1
ATOM 4751 N N . PRO B 1 23 ? 10.023 -15.82 19.75 1 95 23 PRO B N 1
ATOM 4752 C CA . PRO B 1 23 ? 11.188 -14.961 19.938 1 95 23 PRO B CA 1
ATOM 4753 C C . PRO B 1 23 ? 12.031 -15.359 21.141 1 95 23 PRO B C 1
ATOM 4755 O O . PRO B 1 23 ? 13.258 -15.25 21.109 1 95 23 PRO B O 1
ATOM 4758 N N . ILE B 1 24 ? 11.469 -15.82 22.156 1 94.5 24 ILE B N 1
ATOM 4759 C CA . ILE B 1 24 ? 12.188 -16.203 23.359 1 94.5 24 ILE B CA 1
ATOM 4760 C C . ILE B 1 24 ? 13.016 -17.469 23.094 1 94.5 24 ILE B C 1
ATOM 4762 O O . ILE B 1 24 ? 14.195 -17.531 23.438 1 94.5 24 ILE B O 1
ATOM 4766 N N . LEU B 1 25 ? 12.398 -18.406 22.5 1 95 25 LEU B N 1
ATOM 4767 C CA . LEU B 1 25 ? 13.086 -19.656 22.219 1 95 25 LEU B CA 1
ATOM 4768 C C . LEU B 1 25 ? 14.234 -19.438 21.234 1 95 25 LEU B C 1
ATOM 4770 O O . LEU B 1 25 ? 15.32 -20.016 21.391 1 95 25 LEU B O 1
ATOM 4774 N N . LEU B 1 26 ? 13.984 -18.609 20.234 1 95 26 LEU B N 1
ATOM 4775 C CA . LEU B 1 26 ? 15 -18.375 19.219 1 95 26 LEU B CA 1
ATOM 4776 C C . LEU B 1 26 ? 16.125 -17.5 19.766 1 95 26 LEU B C 1
ATOM 4778 O O . LEU B 1 26 ? 17.234 -17.469 19.219 1 95 26 LEU B O 1
ATOM 4782 N N . SER B 1 27 ? 15.844 -16.766 20.828 1 93.69 27 SER B N 1
ATOM 4783 C CA . SER B 1 27 ? 16.875 -15.914 21.422 1 93.69 27 SER B CA 1
ATOM 4784 C C . SER B 1 27 ? 18.031 -16.75 21.969 1 93.69 27 SER B C 1
ATOM 4786 O O . SER B 1 27 ? 19.109 -16.219 22.234 1 93.69 27 SER B O 1
ATOM 4788 N N . LEU B 1 28 ? 17.859 -18.016 22.078 1 91.56 28 LEU B N 1
ATOM 4789 C CA . LEU B 1 28 ? 18.906 -18.922 22.516 1 91.56 28 LEU B CA 1
ATOM 4790 C C . LEU B 1 28 ? 20.062 -18.938 21.516 1 91.56 28 LEU B C 1
ATOM 4792 O O . LEU B 1 28 ? 21.188 -19.312 21.875 1 91.56 28 LEU B O 1
ATOM 4796 N N . ILE B 1 29 ? 19.812 -18.484 20.297 1 90.56 29 ILE B N 1
ATOM 4797 C CA . ILE B 1 29 ? 20.844 -18.406 19.266 1 90.56 29 ILE B CA 1
ATOM 4798 C C . ILE B 1 29 ? 21.938 -17.438 19.703 1 90.56 29 ILE B C 1
ATOM 4800 O O . ILE B 1 29 ? 23.109 -17.641 19.391 1 90.56 29 ILE B O 1
ATOM 4804 N N . PHE B 1 30 ? 21.547 -16.422 20.453 1 89.12 30 PHE B N 1
ATOM 4805 C CA . PHE B 1 30 ? 22.484 -15.383 20.859 1 89.12 30 PHE B CA 1
ATOM 4806 C C . PHE B 1 30 ? 23.438 -15.914 21.938 1 89.12 30 PHE B C 1
ATOM 4808 O O . PHE B 1 30 ? 24.484 -15.32 22.188 1 89.12 30 PHE B O 1
ATOM 4815 N N . LEU B 1 31 ? 22.984 -17.016 22.578 1 88.19 31 LEU B N 1
ATOM 4816 C CA . LEU B 1 31 ? 23.875 -17.656 23.547 1 88.19 31 LEU B CA 1
ATOM 4817 C C . LEU B 1 31 ? 25.016 -18.391 22.859 1 88.19 31 LEU B C 1
ATOM 4819 O O . LEU B 1 31 ? 26.094 -18.547 23.422 1 88.19 31 LEU B O 1
ATOM 4823 N N . ILE B 1 32 ? 24.766 -18.734 21.688 1 86.44 32 ILE B N 1
ATOM 4824 C CA . ILE B 1 32 ? 25.781 -19.438 20.922 1 86.44 32 ILE B CA 1
ATOM 4825 C C . ILE B 1 32 ? 26.688 -18.438 20.203 1 86.44 32 ILE B C 1
ATOM 4827 O O . ILE B 1 32 ? 27.906 -18.578 20.234 1 86.44 32 ILE B O 1
ATOM 4831 N N . SER B 1 33 ? 26.078 -17.5 19.5 1 88.31 33 SER B N 1
ATOM 4832 C CA . SER B 1 33 ? 26.844 -16.484 18.781 1 88.31 33 SER B CA 1
ATOM 4833 C C . SER B 1 33 ? 26.047 -15.18 18.656 1 88.31 33 SER B C 1
ATOM 4835 O O . SER B 1 33 ? 24.828 -15.203 18.484 1 88.31 33 SER B O 1
ATOM 4837 N N . SER B 1 34 ? 26.719 -14.078 18.812 1 87.88 34 SER B N 1
ATOM 4838 C CA . SER B 1 34 ? 26.109 -12.766 18.641 1 87.88 34 SER B CA 1
ATOM 4839 C C . SER B 1 34 ? 26.594 -12.086 17.359 1 87.88 34 SER B C 1
ATOM 4841 O O . SER B 1 34 ? 26.547 -10.859 17.25 1 87.88 34 SER B O 1
ATOM 4843 N N . SER B 1 35 ? 27.078 -12.945 16.469 1 93.69 35 SER B N 1
ATOM 4844 C CA . SER B 1 35 ? 27.562 -12.406 15.211 1 93.69 35 SER B CA 1
ATOM 4845 C C . SER B 1 35 ? 26.422 -11.836 14.375 1 93.69 35 SER B C 1
ATOM 4847 O O . SER B 1 35 ? 25.25 -12.07 14.68 1 93.69 35 SER B O 1
ATOM 4849 N N . LYS B 1 36 ? 26.844 -11.039 13.5 1 95.5 36 LYS B N 1
ATOM 4850 C CA . LYS B 1 36 ? 25.859 -10.453 12.594 1 95.5 36 LYS B CA 1
ATOM 4851 C C . LYS B 1 36 ? 25.062 -11.531 11.859 1 95.5 36 LYS B C 1
ATOM 4853 O O . LYS B 1 36 ? 23.875 -11.375 11.625 1 95.5 36 LYS B O 1
ATOM 4858 N N . GLU B 1 37 ? 25.688 -12.648 11.523 1 95.12 37 GLU B N 1
ATOM 4859 C CA . GLU B 1 37 ? 25.047 -13.789 10.875 1 95.12 37 GLU B CA 1
ATOM 4860 C C . GLU B 1 37 ? 23.969 -14.398 11.773 1 95.12 37 GLU B C 1
ATOM 4862 O O . GLU B 1 37 ? 22.875 -14.711 11.312 1 95.12 37 GLU B O 1
ATOM 4867 N N . ALA B 1 38 ? 24.312 -14.57 13 1 96.06 38 ALA B N 1
ATOM 4868 C CA . ALA B 1 38 ? 23.391 -15.172 13.961 1 96.06 38 ALA B CA 1
ATOM 4869 C C . ALA B 1 38 ? 22.156 -14.281 14.18 1 96.06 38 ALA B C 1
ATOM 4871 O O . ALA B 1 38 ? 21.047 -14.781 14.289 1 96.06 38 ALA B O 1
ATOM 4872 N N . ARG B 1 39 ? 22.406 -12.992 14.297 1 97.06 39 ARG B N 1
ATOM 4873 C CA . ARG B 1 39 ? 21.297 -12.055 14.492 1 97.06 39 ARG B CA 1
ATOM 4874 C C . ARG B 1 39 ? 20.359 -12.062 13.297 1 97.06 39 ARG B C 1
ATOM 4876 O O . ARG B 1 39 ? 19.141 -12.008 13.461 1 97.06 39 ARG B O 1
ATOM 4883 N N . CYS B 1 40 ? 20.953 -12.086 12.109 1 96.75 40 CYS B N 1
ATOM 4884 C CA . CYS B 1 40 ? 20.109 -12.18 10.914 1 96.75 40 CYS B CA 1
ATOM 4885 C C . CYS B 1 40 ? 19.359 -13.5 10.883 1 96.75 40 CYS B C 1
ATOM 4887 O O . CYS B 1 40 ? 18.188 -13.547 10.516 1 96.75 40 CYS B O 1
ATOM 4889 N N . GLY B 1 41 ? 20.094 -14.602 11.234 1 95.69 41 GLY B N 1
ATOM 4890 C CA . GLY B 1 41 ? 19.438 -15.898 11.32 1 95.69 41 GLY B CA 1
ATOM 4891 C C . GLY B 1 41 ? 18.25 -15.898 12.258 1 95.69 41 GLY B C 1
ATOM 4892 O O . GLY B 1 41 ? 17.234 -16.531 11.969 1 95.69 41 GLY B O 1
ATOM 4893 N N . TYR B 1 42 ? 18.391 -15.234 13.352 1 97.06 42 TYR B N 1
ATOM 4894 C CA . TYR B 1 42 ? 17.297 -15.078 14.305 1 97.06 42 TYR B CA 1
ATOM 4895 C C . TYR B 1 42 ? 16.062 -14.484 13.633 1 97.06 42 TYR B C 1
ATOM 4897 O O . TYR B 1 42 ? 14.953 -14.984 13.805 1 97.06 42 TYR B O 1
ATOM 4905 N N . VAL B 1 43 ? 16.25 -13.398 12.852 1 97.69 43 VAL B N 1
ATOM 4906 C CA . VAL B 1 43 ? 15.133 -12.695 12.211 1 97.69 43 VAL B CA 1
ATOM 4907 C C . VAL B 1 43 ? 14.508 -13.594 11.148 1 97.69 43 VAL B C 1
ATOM 4909 O O . VAL B 1 43 ? 13.281 -13.68 11.039 1 97.69 43 VAL B O 1
ATOM 4912 N N . VAL B 1 44 ? 15.312 -14.227 10.359 1 96.38 44 VAL B N 1
ATOM 4913 C CA . VAL B 1 44 ? 14.836 -15.086 9.281 1 96.38 44 VAL B CA 1
ATOM 4914 C C . VAL B 1 44 ? 14 -16.219 9.859 1 96.38 44 VAL B C 1
ATOM 4916 O O . VAL B 1 44 ? 12.914 -16.516 9.359 1 96.38 44 VAL B O 1
ATOM 4919 N N . LEU B 1 45 ? 14.477 -16.859 10.898 1 96.31 45 LEU B N 1
ATOM 4920 C CA . LEU B 1 45 ? 13.758 -17.969 11.531 1 96.31 45 LEU B CA 1
ATOM 4921 C C . LEU B 1 45 ? 12.453 -17.469 12.156 1 96.31 45 LEU B C 1
ATOM 4923 O O . LEU B 1 45 ? 11.438 -18.172 12.102 1 96.31 45 LEU B O 1
ATOM 4927 N N . LEU B 1 46 ? 12.539 -16.328 12.766 1 97.25 46 LEU B N 1
ATOM 4928 C CA . LEU B 1 46 ? 11.336 -15.719 13.336 1 97.25 46 LEU B CA 1
ATOM 4929 C C . LEU B 1 46 ? 10.266 -15.523 12.266 1 97.25 46 LEU B C 1
ATOM 4931 O O . LEU B 1 46 ? 9.109 -15.898 12.469 1 97.25 46 LEU B O 1
ATOM 4935 N N . MET B 1 47 ? 10.664 -14.922 11.164 1 97.12 47 MET B N 1
ATOM 4936 C CA . MET B 1 47 ? 9.734 -14.695 10.062 1 97.12 47 MET B CA 1
ATOM 4937 C C . MET B 1 47 ? 9.211 -16.016 9.508 1 97.12 47 MET B C 1
ATOM 4939 O O . MET B 1 47 ? 8.023 -16.141 9.203 1 97.12 47 MET B O 1
ATOM 4943 N N . ALA B 1 48 ? 10.078 -17 9.414 1 95.06 48 ALA B N 1
ATOM 4944 C CA . ALA B 1 48 ? 9.695 -18.312 8.891 1 95.06 48 ALA B CA 1
ATOM 4945 C C . ALA B 1 48 ? 8.617 -18.938 9.758 1 95.06 48 ALA B C 1
ATOM 4947 O O . ALA B 1 48 ? 7.598 -19.422 9.25 1 95.06 48 ALA B O 1
ATOM 4948 N N . VAL B 1 49 ? 8.781 -18.938 11.008 1 95.5 49 VAL B N 1
ATOM 4949 C CA . VAL B 1 49 ? 7.82 -19.531 11.93 1 95.5 49 VAL B CA 1
ATOM 4950 C C . VAL B 1 49 ? 6.484 -18.797 11.828 1 95.5 49 VAL B C 1
ATOM 4952 O O . VAL B 1 49 ? 5.43 -19.438 11.742 1 95.5 49 VAL B O 1
ATOM 4955 N N . TYR B 1 50 ? 6.535 -17.453 11.852 1 96.38 50 TYR B N 1
ATOM 4956 C CA . TYR B 1 50 ? 5.301 -16.688 11.781 1 96.38 50 TYR B CA 1
ATOM 4957 C C . TYR B 1 50 ? 4.598 -16.906 10.453 1 96.38 50 TYR B C 1
ATOM 4959 O O . TYR B 1 50 ? 3.367 -17 10.398 1 96.38 50 TYR B O 1
ATOM 4967 N N . TRP B 1 51 ? 5.281 -16.969 9.336 1 94.25 51 TRP B N 1
ATOM 4968 C CA . TRP B 1 51 ? 4.684 -17.172 8.023 1 94.25 51 TRP B CA 1
ATOM 4969 C C . TRP B 1 51 ? 4.078 -18.562 7.91 1 94.25 51 TRP B C 1
ATOM 4971 O O . TRP B 1 51 ? 3.004 -18.734 7.328 1 94.25 51 TRP B O 1
ATOM 4981 N N . VAL B 1 52 ? 4.695 -19.578 8.461 1 91.75 52 VAL B N 1
ATOM 4982 C CA . VAL B 1 52 ? 4.223 -20.953 8.352 1 91.75 52 VAL B CA 1
ATOM 4983 C C . VAL B 1 52 ? 3 -21.141 9.242 1 91.75 52 VAL B C 1
ATOM 4985 O O . VAL B 1 52 ? 2.01 -21.75 8.828 1 91.75 52 VAL B O 1
ATOM 4988 N N . THR B 1 53 ? 3.045 -20.562 10.438 1 90.75 53 THR B N 1
ATOM 4989 C CA . THR B 1 53 ? 1.961 -20.781 11.398 1 90.75 53 THR B CA 1
ATOM 4990 C C . THR B 1 53 ? 0.834 -19.781 11.156 1 90.75 53 THR B C 1
ATOM 4992 O O . THR B 1 53 ? -0.284 -19.969 11.641 1 90.75 53 THR B O 1
ATOM 4995 N N . GLU B 1 54 ? 1.169 -18.641 10.523 1 91.56 54 GLU B N 1
ATOM 4996 C CA . GLU B 1 54 ? 0.233 -17.547 10.312 1 91.56 54 GLU B CA 1
ATOM 4997 C C . GLU B 1 54 ? -0.32 -17.031 11.641 1 91.56 54 GLU B C 1
ATOM 4999 O O . GLU B 1 54 ? -1.492 -16.656 11.727 1 91.56 54 GLU B O 1
ATOM 5004 N N . ALA B 1 55 ? 0.521 -17.156 12.641 1 91.12 55 ALA B N 1
ATOM 5005 C CA . ALA B 1 55 ? 0.148 -16.578 13.93 1 91.12 55 ALA B CA 1
ATOM 5006 C C . ALA B 1 55 ? -0.057 -15.07 13.82 1 91.12 55 ALA B C 1
ATOM 5008 O O . ALA B 1 55 ? -0.833 -14.484 14.578 1 91.12 55 ALA B O 1
ATOM 5009 N N . VAL B 1 56 ? 0.655 -14.5 12.953 1 93.62 56 VAL B N 1
ATOM 5010 C CA . VAL B 1 56 ? 0.522 -13.109 12.539 1 93.62 56 VAL B CA 1
ATOM 5011 C C . VAL B 1 56 ? 0.231 -13.039 11.039 1 93.62 56 VAL B C 1
ATOM 5013 O O . VAL B 1 56 ? 0.712 -13.875 10.266 1 93.62 56 VAL B O 1
ATOM 5016 N N . PRO B 1 57 ? -0.656 -12.055 10.688 1 95.06 57 PRO B N 1
ATOM 5017 C CA . PRO B 1 57 ? -0.946 -11.969 9.25 1 95.06 57 PRO B CA 1
ATOM 5018 C C . PRO B 1 57 ? 0.317 -11.875 8.398 1 95.06 57 PRO B C 1
ATOM 5020 O O . PRO B 1 57 ? 1.295 -11.242 8.805 1 95.06 57 PRO B O 1
ATOM 5023 N N . LEU B 1 58 ? 0.256 -12.414 7.238 1 95.56 58 LEU B N 1
ATOM 5024 C CA . LEU B 1 58 ? 1.405 -12.562 6.352 1 95.56 58 LEU B CA 1
ATOM 5025 C C . LEU B 1 58 ? 2.049 -11.219 6.059 1 95.56 58 LEU B C 1
ATOM 5027 O O . LEU B 1 58 ? 3.262 -11.055 6.215 1 95.56 58 LEU B O 1
ATOM 5031 N N . PRO B 1 59 ? 1.244 -10.172 5.656 1 97 59 PRO B N 1
ATOM 5032 C CA . PRO B 1 59 ? 1.876 -8.883 5.355 1 97 59 PRO B CA 1
ATOM 5033 C C . PRO B 1 59 ? 2.52 -8.242 6.582 1 97 59 PRO B C 1
ATOM 5035 O O . PRO B 1 59 ? 3.502 -7.508 6.457 1 97 59 PRO B O 1
ATOM 5038 N N . VAL B 1 60 ? 1.994 -8.508 7.766 1 97.69 60 VAL B N 1
ATOM 5039 C CA . VAL B 1 60 ? 2.525 -7.945 9 1 97.69 60 VAL B CA 1
ATOM 5040 C C . VAL B 1 60 ? 3.867 -8.594 9.336 1 97.69 60 VAL B C 1
ATOM 5042 O O . VAL B 1 60 ? 4.812 -7.918 9.742 1 97.69 60 VAL B O 1
ATOM 5045 N N . THR B 1 61 ? 3.932 -9.93 9.164 1 97.69 61 THR B N 1
ATOM 5046 C CA . THR B 1 61 ? 5.199 -10.625 9.336 1 97.69 61 THR B CA 1
ATOM 5047 C C . THR B 1 61 ? 6.262 -10.055 8.398 1 97.69 61 THR B C 1
ATOM 5049 O O . THR B 1 61 ? 7.426 -9.93 8.773 1 97.69 61 THR B O 1
ATOM 5052 N N . ALA B 1 62 ? 5.809 -9.695 7.223 1 98 62 ALA B N 1
ATOM 5053 C CA . ALA B 1 62 ? 6.711 -9.164 6.207 1 98 62 ALA B CA 1
ATOM 5054 C C . ALA B 1 62 ? 7.305 -7.824 6.645 1 98 62 ALA B C 1
ATOM 5056 O O . ALA B 1 62 ? 8.32 -7.383 6.105 1 98 62 ALA B O 1
ATOM 5057 N N . LEU B 1 63 ? 6.773 -7.184 7.66 1 98.44 63 LEU B N 1
ATOM 5058 C CA . LEU B 1 63 ? 7.23 -5.875 8.117 1 98.44 63 LEU B CA 1
ATOM 5059 C C . LEU B 1 63 ? 8.266 -6.02 9.234 1 98.44 63 LEU B C 1
ATOM 5061 O O . LEU B 1 63 ? 8.852 -5.027 9.664 1 98.44 63 LEU B O 1
ATOM 5065 N N . ILE B 1 64 ? 8.586 -7.203 9.648 1 98.56 64 ILE B N 1
ATOM 5066 C CA . ILE B 1 64 ? 9.461 -7.453 10.789 1 98.56 64 ILE B CA 1
ATOM 5067 C C . ILE B 1 64 ? 10.859 -6.906 10.492 1 98.56 64 ILE B C 1
ATOM 5069 O O . ILE B 1 64 ? 11.477 -6.281 11.352 1 98.56 64 ILE B O 1
ATOM 5073 N N . PRO B 1 65 ? 11.391 -7.023 9.289 1 98.5 65 PRO B N 1
ATOM 5074 C CA . PRO B 1 65 ? 12.734 -6.508 9.031 1 98.5 65 PRO B CA 1
ATOM 5075 C C . PRO B 1 65 ? 12.844 -5 9.242 1 98.5 65 PRO B C 1
ATOM 5077 O O . PRO B 1 65 ? 13.914 -4.5 9.602 1 98.5 65 PRO B O 1
ATOM 5080 N N . VAL B 1 66 ? 11.789 -4.254 9.086 1 98.62 66 VAL B N 1
ATOM 5081 C CA . VAL B 1 66 ? 11.812 -2.797 9.18 1 98.62 66 VAL B CA 1
ATOM 5082 C C . VAL B 1 66 ? 12.266 -2.381 10.578 1 98.62 66 VAL B C 1
ATOM 5084 O O . VAL B 1 66 ? 12.961 -1.374 10.742 1 98.62 66 VAL B O 1
ATOM 5087 N N . PHE B 1 67 ? 11.867 -3.166 11.555 1 98.44 67 PHE B N 1
ATOM 5088 C CA . PHE B 1 67 ? 12.297 -2.775 12.891 1 98.44 67 PHE B CA 1
ATOM 5089 C C . PHE B 1 67 ? 13.375 -3.721 13.414 1 98.44 67 PHE B C 1
ATOM 5091 O O . PHE B 1 67 ? 14.266 -3.307 14.156 1 98.44 67 PHE B O 1
ATOM 5098 N N . ALA B 1 68 ? 13.422 -4.969 13.07 1 98.38 68 ALA B N 1
ATOM 5099 C CA . ALA B 1 68 ? 14.352 -5.945 13.625 1 98.38 68 ALA B CA 1
ATOM 5100 C C . ALA B 1 68 ? 15.758 -5.734 13.086 1 98.38 68 ALA B C 1
ATOM 5102 O O . ALA B 1 68 ? 16.734 -5.816 13.828 1 98.38 68 ALA B O 1
ATOM 5103 N N . TYR B 1 69 ? 15.938 -5.488 11.789 1 98.5 69 TYR B N 1
ATOM 5104 C CA . TYR B 1 69 ? 17.266 -5.379 11.188 1 98.5 69 TYR B CA 1
ATOM 5105 C C . TYR B 1 69 ? 18.031 -4.195 11.766 1 98.5 69 TYR B C 1
ATOM 5107 O O . TYR B 1 69 ? 19.188 -4.328 12.156 1 98.5 69 TYR B O 1
ATOM 5115 N N . PRO B 1 70 ? 17.391 -2.988 11.836 1 98.06 70 PRO B N 1
ATOM 5116 C CA . PRO B 1 70 ? 18.125 -1.88 12.445 1 98.06 70 PRO B CA 1
ATOM 5117 C C . PRO B 1 70 ? 18.422 -2.104 13.922 1 98.06 70 PRO B C 1
ATOM 5119 O O . PRO B 1 70 ? 19.516 -1.781 14.391 1 98.06 70 PRO B O 1
ATOM 5122 N N . LEU B 1 71 ? 17.516 -2.691 14.656 1 97.44 71 LEU B N 1
ATOM 5123 C CA . LEU B 1 71 ? 17.688 -2.867 16.094 1 97.44 71 LEU B CA 1
ATOM 5124 C C . LEU B 1 71 ? 18.719 -3.943 16.391 1 97.44 71 LEU B C 1
ATOM 5126 O O . LEU B 1 71 ? 19.344 -3.932 17.453 1 97.44 71 LEU B O 1
ATOM 5130 N N . LEU B 1 72 ? 18.922 -4.836 15.438 1 97.19 72 LEU B N 1
ATOM 5131 C CA . LEU B 1 72 ? 19.875 -5.918 15.641 1 97.19 72 LEU B CA 1
ATOM 5132 C C . LEU B 1 72 ? 21.156 -5.66 14.867 1 97.19 72 LEU B C 1
ATOM 5134 O O . LEU B 1 72 ? 22.016 -6.539 14.766 1 97.19 72 LEU B O 1
ATOM 5138 N N . GLY B 1 73 ? 21.234 -4.496 14.227 1 96.81 73 GLY B N 1
ATOM 5139 C CA . GLY B 1 73 ? 22.484 -4.035 13.625 1 96.81 73 GLY B CA 1
ATOM 5140 C C . GLY B 1 73 ? 22.781 -4.699 12.289 1 96.81 73 GLY B C 1
ATOM 5141 O O . GLY B 1 73 ? 23.938 -4.945 11.953 1 96.81 73 GLY B O 1
ATOM 5142 N N . ILE B 1 74 ? 21.812 -5.039 11.547 1 97.38 74 ILE B N 1
ATOM 5143 C CA . ILE B 1 74 ? 22.016 -5.734 10.273 1 97.38 74 ILE B CA 1
ATOM 5144 C C . ILE B 1 74 ? 22.016 -4.727 9.133 1 97.38 74 ILE B C 1
ATOM 5146 O O . ILE B 1 74 ? 22.953 -4.68 8.336 1 97.38 74 ILE B O 1
ATOM 5150 N N . LEU B 1 75 ? 20.969 -3.951 9.047 1 97.5 75 LEU B N 1
ATOM 5151 C CA . LEU B 1 75 ? 20.797 -2.896 8.055 1 97.5 75 LEU B CA 1
ATOM 5152 C C . LEU B 1 75 ? 20.203 -1.646 8.695 1 97.5 75 LEU B C 1
ATOM 5154 O O . LEU B 1 75 ? 19.484 -1.733 9.703 1 97.5 75 LEU B O 1
ATOM 5158 N N . SER B 1 76 ? 20.516 -0.467 8.125 1 97.12 76 SER B N 1
ATOM 5159 C CA . SER B 1 76 ? 19.891 0.765 8.594 1 97.12 76 SER B CA 1
ATOM 5160 C C . SER B 1 76 ? 18.422 0.809 8.219 1 97.12 76 SER B C 1
ATOM 5162 O O . SER B 1 76 ? 17.969 0.056 7.348 1 97.12 76 SER B O 1
ATOM 5164 N N . THR B 1 77 ? 17.656 1.629 8.875 1 97.06 77 THR B N 1
ATOM 5165 C CA . THR B 1 77 ? 16.234 1.77 8.586 1 97.06 77 THR B CA 1
ATOM 5166 C C . THR B 1 77 ? 16.016 2.158 7.129 1 97.06 77 THR B C 1
ATOM 5168 O O . THR B 1 77 ? 15.133 1.607 6.457 1 97.06 77 THR B O 1
ATOM 5171 N N . ASN B 1 78 ? 16.797 3.045 6.633 1 94.81 78 ASN B N 1
ATOM 5172 C CA . ASN B 1 78 ? 16.641 3.516 5.258 1 94.81 78 ASN B CA 1
ATOM 5173 C C . ASN B 1 78 ? 16.891 2.395 4.254 1 94.81 78 ASN B C 1
ATOM 5175 O O . ASN B 1 78 ? 16.125 2.229 3.303 1 94.81 78 ASN B O 1
ATOM 5179 N N . GLU B 1 79 ? 17.906 1.656 4.477 1 95.12 79 GLU B N 1
ATOM 5180 C CA . GLU B 1 79 ? 18.25 0.569 3.568 1 95.12 79 GLU B CA 1
ATOM 5181 C C . GLU B 1 79 ? 17.156 -0.487 3.518 1 95.12 79 GLU B C 1
ATOM 5183 O O . GLU B 1 79 ? 16.828 -1.005 2.447 1 95.12 79 GLU B O 1
ATOM 5188 N N . VAL B 1 80 ? 16.625 -0.782 4.664 1 97.56 80 VAL B N 1
ATOM 5189 C CA . VAL B 1 80 ? 15.578 -1.789 4.723 1 97.56 80 VAL B CA 1
ATOM 5190 C C . VAL B 1 80 ? 14.328 -1.277 4.004 1 97.56 80 VAL B C 1
ATOM 5192 O O . VAL B 1 80 ? 13.703 -2.016 3.244 1 97.56 80 VAL B O 1
ATOM 5195 N N . CYS B 1 81 ? 13.977 -0.019 4.203 1 97.31 81 CYS B N 1
ATOM 5196 C CA . CYS B 1 81 ? 12.766 0.55 3.625 1 97.31 81 CYS B CA 1
ATOM 5197 C C . CYS B 1 81 ? 12.844 0.57 2.104 1 97.31 81 CYS B C 1
ATOM 5199 O O . CYS B 1 81 ? 11.844 0.334 1.423 1 97.31 81 CYS B O 1
ATOM 5201 N N . PHE B 1 82 ? 14.031 0.753 1.513 1 94.69 82 PHE B N 1
ATOM 5202 C CA . PHE B 1 82 ? 14.211 0.789 0.066 1 94.69 82 PHE B CA 1
ATOM 5203 C C . PHE B 1 82 ? 13.852 -0.554 -0.558 1 94.69 82 PHE B C 1
ATOM 5205 O O . PHE B 1 82 ? 13.383 -0.608 -1.699 1 94.69 82 PHE B O 1
ATOM 5212 N N . SER B 1 83 ? 13.945 -1.594 0.239 1 95.56 83 SER B N 1
ATOM 5213 C CA . SER B 1 83 ? 13.688 -2.936 -0.271 1 95.56 83 SER B CA 1
ATOM 5214 C C . SER B 1 83 ? 12.195 -3.176 -0.476 1 95.56 83 SER B C 1
ATOM 5216 O O . SER B 1 83 ? 11.805 -4.117 -1.166 1 95.56 83 SER B O 1
ATOM 5218 N N . TYR B 1 84 ? 11.383 -2.342 0.038 1 97.5 84 TYR B N 1
ATOM 5219 C CA . TYR B 1 84 ? 9.945 -2.598 0.026 1 97.5 84 TYR B CA 1
ATOM 5220 C C . TYR B 1 84 ? 9.297 -2.01 -1.223 1 97.5 84 TYR B C 1
ATOM 5222 O O . TYR B 1 84 ? 8.102 -2.189 -1.45 1 97.5 84 TYR B O 1
ATOM 5230 N N . MET B 1 85 ? 10.039 -1.289 -2.055 1 96.69 85 MET B N 1
ATOM 5231 C CA . MET B 1 85 ? 9.508 -0.816 -3.328 1 96.69 85 MET B CA 1
ATOM 5232 C C . MET B 1 85 ? 10.562 -0.893 -4.426 1 96.69 85 MET B C 1
ATOM 5234 O O . MET B 1 85 ? 10.977 0.134 -4.965 1 96.69 85 MET B O 1
ATOM 5238 N N . LYS B 1 86 ? 10.906 -2.031 -4.789 1 95.38 86 LYS B N 1
ATOM 5239 C CA . LYS B 1 86 ? 11.82 -2.268 -5.91 1 95.38 86 LYS B CA 1
ATOM 5240 C C . LYS B 1 86 ? 11.062 -2.297 -7.234 1 95.38 86 LYS B C 1
ATOM 5242 O O . LYS B 1 86 ? 9.844 -2.143 -7.262 1 95.38 86 LYS B O 1
ATOM 5247 N N . ASP B 1 87 ? 11.781 -2.42 -8.281 1 95.19 87 ASP B N 1
ATOM 5248 C CA . ASP B 1 87 ? 11.203 -2.477 -9.625 1 95.19 87 ASP B CA 1
ATOM 5249 C C . ASP B 1 87 ? 10.148 -3.574 -9.719 1 95.19 87 ASP B C 1
ATOM 5251 O O . ASP B 1 87 ? 9.102 -3.381 -10.344 1 95.19 87 ASP B O 1
ATOM 5255 N N . THR B 1 88 ? 10.375 -4.668 -9.062 1 95.12 88 THR B N 1
ATOM 5256 C CA . THR B 1 88 ? 9.477 -5.812 -9.109 1 95.12 88 THR B CA 1
ATOM 5257 C C . THR B 1 88 ? 8.156 -5.488 -8.422 1 95.12 88 THR B C 1
ATOM 5259 O O . THR B 1 88 ? 7.086 -5.863 -8.914 1 95.12 88 THR B O 1
ATOM 5262 N N . ASN B 1 89 ? 8.188 -4.785 -7.285 1 96.56 89 ASN B N 1
ATOM 5263 C CA . ASN B 1 89 ? 6.98 -4.34 -6.598 1 96.56 89 ASN B CA 1
ATOM 5264 C C . ASN B 1 89 ? 6.152 -3.4 -7.473 1 96.56 89 ASN B C 1
ATOM 5266 O O . ASN B 1 89 ? 4.934 -3.545 -7.562 1 96.56 89 ASN B O 1
ATOM 5270 N N . MET B 1 90 ? 6.883 -2.494 -8.055 1 97.75 90 MET B N 1
ATOM 5271 C CA . MET B 1 90 ? 6.215 -1.492 -8.883 1 97.75 90 MET B CA 1
ATOM 5272 C C . MET B 1 90 ? 5.621 -2.129 -10.133 1 97.75 90 MET B C 1
ATOM 5274 O O . MET B 1 90 ? 4.543 -1.735 -10.586 1 97.75 90 MET B O 1
ATOM 5278 N N . MET B 1 91 ? 6.344 -3.082 -10.711 1 96.56 91 MET B N 1
ATOM 5279 C CA . MET B 1 91 ? 5.82 -3.838 -11.844 1 96.56 91 MET B CA 1
ATOM 5280 C C . MET B 1 91 ? 4.543 -4.578 -11.469 1 96.56 91 MET B C 1
ATOM 5282 O O . MET B 1 91 ? 3.586 -4.613 -12.242 1 96.56 91 MET B O 1
ATOM 5286 N N . PHE B 1 92 ? 4.566 -5.176 -10.305 1 96 92 PHE B N 1
ATOM 5287 C CA . PHE B 1 92 ? 3.377 -5.859 -9.812 1 96 92 PHE B CA 1
ATOM 5288 C C . PHE B 1 92 ? 2.211 -4.887 -9.672 1 96 92 PHE B C 1
ATOM 5290 O O . PHE B 1 92 ? 1.091 -5.195 -10.086 1 96 92 PHE B O 1
ATOM 5297 N N . LEU B 1 93 ? 2.471 -3.701 -9.102 1 97.44 93 LEU B N 1
ATOM 5298 C CA . LEU B 1 93 ? 1.435 -2.686 -8.945 1 97.44 93 LEU B CA 1
ATOM 5299 C C . LEU B 1 93 ? 0.842 -2.299 -10.297 1 97.44 93 LEU B C 1
ATOM 5301 O O . LEU B 1 93 ? -0.38 -2.236 -10.445 1 97.44 93 LEU B O 1
ATOM 5305 N N . GLY B 1 94 ? 1.689 -2.002 -11.234 1 97.38 94 GLY B N 1
ATOM 5306 C CA . GLY B 1 94 ? 1.209 -1.688 -12.57 1 97.38 94 GLY B CA 1
ATOM 5307 C C . GLY B 1 94 ? 0.429 -2.824 -13.203 1 97.38 94 GLY B C 1
ATOM 5308 O O . GLY B 1 94 ? -0.65 -2.607 -13.758 1 97.38 94 GLY B O 1
ATOM 5309 N N . GLY B 1 95 ? 0.953 -4.059 -13.102 1 95.44 95 GLY B N 1
ATOM 5310 C CA . GLY B 1 95 ? 0.3 -5.223 -13.68 1 95.44 95 GLY B CA 1
ATOM 5311 C C . GLY B 1 95 ? -1.07 -5.492 -13.086 1 95.44 95 GLY B C 1
ATOM 5312 O O . GLY B 1 95 ? -2.021 -5.781 -13.82 1 95.44 95 GLY B O 1
ATOM 5313 N N . ILE B 1 96 ? -1.158 -5.41 -11.789 1 95.12 96 ILE B N 1
ATOM 5314 C CA . ILE B 1 96 ? -2.432 -5.68 -11.133 1 95.12 96 ILE B CA 1
ATOM 5315 C C . ILE B 1 96 ? -3.436 -4.586 -11.484 1 95.12 96 ILE B C 1
ATOM 5317 O O . ILE B 1 96 ? -4.637 -4.844 -11.586 1 95.12 96 ILE B O 1
ATOM 5321 N N . THR B 1 97 ? -2.953 -3.328 -11.602 1 96.44 97 THR B N 1
ATOM 5322 C CA . THR B 1 97 ? -3.836 -2.244 -12.016 1 96.44 97 THR B CA 1
ATOM 5323 C C . THR B 1 97 ? -4.434 -2.527 -13.391 1 96.44 97 THR B C 1
ATOM 5325 O O . THR B 1 97 ? -5.617 -2.281 -13.617 1 96.44 97 THR B O 1
ATOM 5328 N N . VAL B 1 98 ? -3.65 -3.047 -14.258 1 95.38 98 VAL B N 1
ATOM 5329 C CA . VAL B 1 98 ? -4.117 -3.414 -15.586 1 95.38 98 VAL B CA 1
ATOM 5330 C C . VAL B 1 98 ? -5.137 -4.543 -15.484 1 95.38 98 VAL B C 1
ATOM 5332 O O . VAL B 1 98 ? -6.16 -4.527 -16.172 1 95.38 98 VAL B O 1
ATOM 5335 N N . ALA B 1 99 ? -4.859 -5.5 -14.625 1 93.5 99 ALA B N 1
ATOM 5336 C CA . ALA B 1 99 ? -5.793 -6.605 -14.414 1 93.5 99 ALA B CA 1
ATOM 5337 C C . ALA B 1 99 ? -7.137 -6.094 -13.898 1 93.5 99 ALA B C 1
ATOM 5339 O O . ALA B 1 99 ? -8.188 -6.594 -14.297 1 93.5 99 ALA B O 1
ATOM 5340 N N . VAL B 1 100 ? -7.082 -5.117 -13.023 1 93.75 100 VAL B N 1
ATOM 5341 C CA . VAL B 1 100 ? -8.305 -4.527 -12.477 1 93.75 100 VAL B CA 1
ATOM 5342 C C . VAL B 1 100 ? -9.078 -3.834 -13.594 1 93.75 100 VAL B C 1
ATOM 5344 O O . VAL B 1 100 ? -10.312 -3.887 -13.625 1 93.75 100 VAL B O 1
ATOM 5347 N N . ALA B 1 101 ? -8.375 -3.16 -14.5 1 94.12 101 ALA B N 1
ATOM 5348 C CA . ALA B 1 101 ? -9.039 -2.514 -15.633 1 94.12 101 ALA B CA 1
ATOM 5349 C C . ALA B 1 101 ? -9.781 -3.535 -16.484 1 94.12 101 ALA B C 1
ATOM 5351 O O . ALA B 1 101 ? -10.906 -3.281 -16.922 1 94.12 101 ALA B O 1
ATOM 5352 N N . VAL B 1 102 ? -9.219 -4.66 -16.688 1 91.75 102 VAL B N 1
ATOM 5353 C CA . VAL B 1 102 ? -9.82 -5.727 -17.469 1 91.75 102 VAL B CA 1
ATOM 5354 C C . VAL B 1 102 ? -11.062 -6.258 -16.766 1 91.75 102 VAL B C 1
ATOM 5356 O O . VAL B 1 102 ? -12.086 -6.516 -17.406 1 91.75 102 VAL B O 1
ATOM 5359 N N . GLU B 1 103 ? -10.977 -6.363 -15.539 1 88.94 103 GLU B N 1
ATOM 5360 C CA . GLU B 1 103 ? -12.094 -6.875 -14.734 1 88.94 103 GLU B CA 1
ATOM 5361 C C . GLU B 1 103 ? -13.258 -5.895 -14.727 1 88.94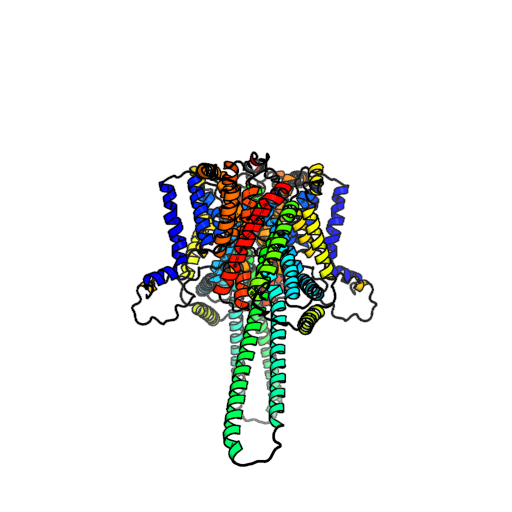 103 GLU B C 1
ATOM 5363 O O . GLU B 1 103 ? -14.422 -6.305 -14.797 1 88.94 103 GLU B O 1
ATOM 5368 N N . CYS B 1 104 ? -12.945 -4.645 -14.648 1 88.25 104 CYS B N 1
ATOM 5369 C CA . CYS B 1 104 ? -13.977 -3.627 -14.469 1 88.25 104 CYS B CA 1
ATOM 5370 C C . CYS B 1 104 ? -14.812 -3.479 -15.734 1 88.25 104 CYS B C 1
ATOM 5372 O O . CYS B 1 104 ? -15.977 -3.074 -15.664 1 88.25 104 CYS B O 1
ATOM 5374 N N . CYS B 1 105 ? -14.297 -3.791 -16.859 1 87.38 105 CYS B N 1
ATOM 5375 C CA . CYS B 1 105 ? -15.094 -3.641 -18.078 1 87.38 105 CYS B CA 1
ATOM 5376 C C . CYS B 1 105 ? -15.641 -4.984 -18.547 1 87.38 105 CYS B C 1
ATOM 5378 O O . CYS B 1 105 ? -16.203 -5.09 -19.641 1 87.38 105 CYS B O 1
ATOM 5380 N N . ASN B 1 106 ? -15.461 -6.07 -17.828 1 86.69 106 ASN B N 1
ATOM 5381 C CA . ASN B 1 106 ? -15.977 -7.414 -18.062 1 86.69 106 ASN B CA 1
ATOM 5382 C C . ASN B 1 106 ? -15.391 -8.031 -19.328 1 86.69 106 ASN B C 1
ATOM 5384 O O . ASN B 1 106 ? -16.031 -8.859 -19.984 1 86.69 106 ASN B O 1
ATOM 5388 N N . LEU B 1 107 ? -14.281 -7.547 -19.703 1 87.94 107 LEU B N 1
ATOM 5389 C CA . LEU B 1 107 ? -13.586 -8.109 -20.859 1 87.94 107 LEU B CA 1
ATOM 5390 C C . LEU B 1 107 ? -13.195 -9.562 -20.594 1 87.94 107 LEU B C 1
ATOM 5392 O O . LEU B 1 107 ? -13.312 -10.406 -21.484 1 87.94 107 LEU B O 1
ATOM 5396 N N . HIS B 1 108 ? -12.805 -9.875 -19.469 1 87.25 108 HIS B N 1
ATOM 5397 C CA . HIS B 1 108 ? -12.422 -11.227 -19.094 1 87.25 108 HIS B CA 1
ATOM 5398 C C . HIS B 1 108 ? -13.602 -12.188 -19.188 1 87.25 108 HIS B C 1
ATOM 5400 O O . HIS B 1 108 ? -13.445 -13.32 -19.656 1 87.25 108 HIS B O 1
ATOM 5406 N N . THR B 1 109 ? -14.773 -11.727 -18.797 1 89 109 THR B N 1
ATOM 5407 C CA . THR B 1 109 ? -15.977 -12.539 -18.891 1 89 109 THR B CA 1
ATOM 5408 C C . THR B 1 109 ? -16.328 -12.812 -20.359 1 89 109 THR B C 1
ATOM 5410 O O . THR B 1 109 ? -16.719 -13.93 -20.703 1 89 109 THR B O 1
ATOM 5413 N N . ARG B 1 110 ? -16.234 -11.789 -21.125 1 90.88 110 ARG B N 1
ATOM 5414 C CA . ARG B 1 110 ? -16.531 -11.922 -22.547 1 90.88 110 ARG B CA 1
ATOM 5415 C C . ARG B 1 110 ? -15.617 -12.938 -23.203 1 90.88 110 ARG B C 1
ATOM 5417 O O . ARG B 1 110 ? -16.062 -13.789 -23.984 1 90.88 110 ARG B O 1
ATOM 5424 N N . ILE B 1 111 ? -14.375 -12.883 -22.906 1 88.25 111 ILE B N 1
ATOM 5425 C CA . ILE B 1 111 ? -13.391 -13.812 -23.469 1 88.25 111 ILE B CA 1
ATOM 5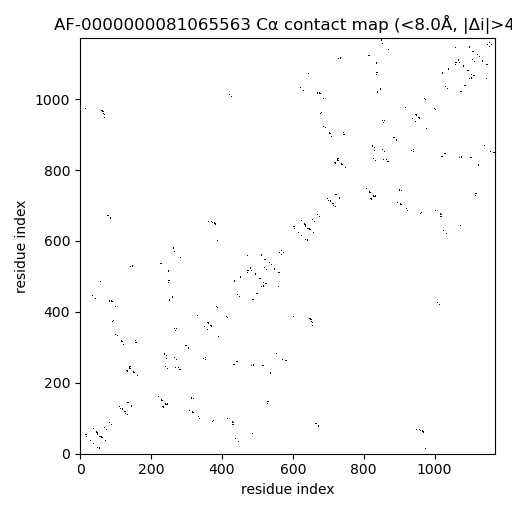426 C C . ILE B 1 111 ? -13.711 -15.234 -23 1 88.25 111 ILE B C 1
ATOM 5428 O O . ILE B 1 111 ? -13.711 -16.172 -23.797 1 88.25 111 ILE B O 1
ATOM 5432 N N . ALA B 1 112 ? -13.977 -15.391 -21.75 1 87.81 112 ALA B N 1
ATOM 5433 C CA . ALA B 1 112 ? -14.258 -16.703 -21.172 1 87.81 112 ALA B CA 1
ATOM 5434 C C . ALA B 1 112 ? -15.477 -17.344 -21.828 1 87.81 112 ALA B C 1
ATOM 5436 O O . ALA B 1 112 ? -15.43 -18.5 -22.25 1 87.81 112 ALA B O 1
ATOM 5437 N N . LEU B 1 113 ? -16.562 -16.594 -21.953 1 89.69 113 LEU B N 1
ATOM 5438 C CA . LEU B 1 113 ? -17.812 -17.109 -22.5 1 89.69 113 LEU B CA 1
ATOM 5439 C C . LEU B 1 113 ? -17.656 -17.422 -24 1 89.69 113 LEU B C 1
ATOM 5441 O O . LEU B 1 113 ? -18.219 -18.406 -24.484 1 89.69 113 LEU B O 1
ATOM 5445 N N . LYS B 1 114 ? -16.938 -16.594 -24.672 1 90.88 114 LYS B N 1
ATOM 5446 C CA . LYS B 1 114 ? -16.719 -16.844 -26.109 1 90.88 114 LYS B CA 1
ATOM 5447 C C . LYS B 1 114 ? -15.969 -18.141 -26.328 1 90.88 114 LYS B C 1
ATOM 5449 O O . LYS B 1 114 ? -16.297 -18.906 -27.25 1 90.88 114 LYS B O 1
ATOM 5454 N N . VAL B 1 115 ? -14.977 -18.422 -25.547 1 88.75 115 VAL B N 1
ATOM 5455 C CA . VAL B 1 115 ? -14.188 -19.656 -25.656 1 88.75 115 VAL B CA 1
ATOM 5456 C C . VAL B 1 115 ? -15.07 -20.859 -25.344 1 88.75 115 VAL B C 1
ATOM 5458 O O . VAL B 1 115 ? -15.008 -21.875 -26.031 1 88.75 115 VAL B O 1
ATOM 5461 N N . LEU B 1 116 ? -15.883 -20.719 -24.359 1 86.31 116 LEU B N 1
ATOM 5462 C CA . LEU B 1 116 ? -16.766 -21.812 -23.984 1 86.31 116 LEU B CA 1
ATOM 5463 C C . LEU B 1 116 ? -17.766 -22.109 -25.094 1 86.31 116 LEU B C 1
ATOM 5465 O O . LEU B 1 116 ? -18.172 -23.266 -25.281 1 86.31 116 LEU B O 1
ATOM 5469 N N . LEU B 1 117 ? -18.188 -21.109 -25.812 1 88.06 117 LEU B N 1
ATOM 5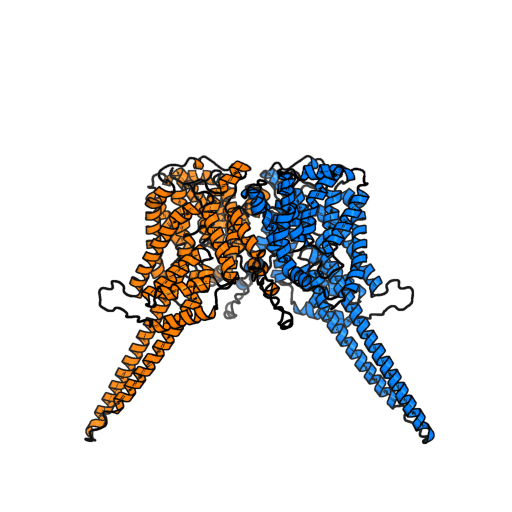470 C CA . LEU B 1 117 ? -19.141 -21.266 -26.906 1 88.06 117 LEU B CA 1
ATOM 5471 C C . LEU B 1 117 ? -18.5 -21.969 -28.094 1 88.06 117 LEU B C 1
ATOM 5473 O O . LEU B 1 117 ? -19.172 -22.672 -28.859 1 88.06 117 LEU B O 1
ATOM 5477 N N . VAL B 1 118 ? -17.219 -21.875 -28.219 1 88.88 118 VAL B N 1
ATOM 5478 C CA . VAL B 1 118 ? -16.531 -22.406 -29.391 1 88.88 118 VAL B CA 1
ATOM 5479 C C . VAL B 1 118 ? -16.094 -23.844 -29.141 1 88.88 118 VAL B C 1
ATOM 5481 O O . VAL B 1 118 ? -16.094 -24.672 -30.047 1 88.88 118 VAL B O 1
ATOM 5484 N N . VAL B 1 119 ? -15.57 -24.25 -28 1 84.06 119 VAL B N 1
ATOM 5485 C CA . VAL B 1 119 ? -14.93 -25.531 -27.703 1 84.06 119 VAL B CA 1
ATOM 5486 C C . VAL B 1 119 ? -15.984 -26.641 -27.672 1 84.06 119 VAL B C 1
ATOM 5488 O O . VAL B 1 119 ? -15.688 -27.781 -28.016 1 84.06 119 VAL B O 1
ATOM 5491 N N . GLY B 1 120 ? -17.219 -26.484 -27.469 1 71.94 120 GLY B N 1
ATOM 5492 C CA . GLY B 1 120 ? -18.25 -27.516 -27.438 1 71.94 120 GLY B CA 1
ATOM 5493 C C . GLY B 1 120 ? -18.797 -27.781 -26.047 1 71.94 120 GLY B C 1
ATOM 5494 O O . GLY B 1 120 ? -18.344 -27.172 -25.078 1 71.94 120 GLY B O 1
ATOM 5495 N N . GLN B 1 121 ? -19.734 -28.703 -26.203 1 70.44 121 GLN B N 1
ATOM 5496 C CA . GLN B 1 121 ? -20.5 -28.688 -24.969 1 70.44 121 GLN B CA 1
ATOM 5497 C C . GLN B 1 121 ? -20.609 -30.078 -24.375 1 70.44 121 GLN B C 1
ATOM 5499 O O . GLN B 1 121 ? -21.469 -30.344 -23.531 1 70.44 121 GLN B O 1
ATOM 5504 N N . SER B 1 122 ? -19.766 -31.016 -24.891 1 80 122 SER B N 1
ATOM 5505 C CA . SER B 1 122 ? -19.656 -32.25 -24.109 1 80 122 SER B CA 1
ATOM 5506 C C . SER B 1 122 ? -18.875 -32 -22.812 1 80 122 SER B C 1
ATOM 5508 O O . SER B 1 122 ? -18.219 -30.969 -22.672 1 80 122 SER B O 1
ATOM 5510 N N . LEU B 1 123 ? -19.031 -32.875 -21.906 1 83.5 123 LEU B N 1
ATOM 5511 C CA . LEU B 1 123 ? -18.391 -32.656 -20.625 1 83.5 123 LEU B CA 1
ATOM 5512 C C . LEU B 1 123 ? -16.891 -32.531 -20.781 1 83.5 123 LEU B C 1
ATOM 5514 O O . LEU B 1 123 ? -16.266 -31.672 -20.156 1 83.5 123 LEU B O 1
ATOM 5518 N N . LYS B 1 124 ? -16.281 -33.438 -21.578 1 87.88 124 LYS B N 1
ATOM 5519 C CA . LYS B 1 124 ? -14.836 -33.375 -21.812 1 87.88 124 LYS B CA 1
ATOM 5520 C C . LYS B 1 124 ? -14.445 -32.062 -22.484 1 87.88 124 LYS B C 1
ATOM 5522 O O . LYS B 1 124 ? -13.438 -31.453 -22.125 1 87.88 124 LYS B O 1
ATOM 5527 N N . LYS B 1 125 ? -15.203 -31.641 -23.422 1 89.25 125 LYS B N 1
ATOM 5528 C CA . LYS B 1 125 ? -14.938 -30.391 -24.125 1 89.25 125 LYS B CA 1
ATOM 5529 C C . LYS B 1 125 ? -15.203 -29.188 -23.234 1 89.25 125 LYS B C 1
ATOM 5531 O O . LYS B 1 125 ? -14.516 -28.172 -23.328 1 89.25 125 LYS B O 1
ATOM 5536 N N . LEU B 1 126 ? -16.25 -29.391 -22.453 1 88.44 126 LEU B N 1
ATOM 5537 C CA . LEU B 1 126 ? -16.547 -28.328 -21.5 1 88.44 126 LEU B CA 1
ATOM 5538 C C . LEU B 1 126 ? -15.406 -28.141 -20.516 1 88.44 126 LEU B C 1
ATOM 5540 O O . LEU B 1 126 ? -15.031 -27 -20.203 1 88.44 126 LEU B O 1
ATOM 5544 N N . MET B 1 127 ? -14.906 -29.234 -20.047 1 92.25 127 MET B N 1
ATOM 5545 C CA . MET B 1 127 ? -13.742 -29.156 -19.172 1 92.25 127 MET B CA 1
ATOM 5546 C C . MET B 1 127 ? -12.57 -28.469 -19.859 1 92.25 127 MET B C 1
ATOM 5548 O O . MET B 1 127 ? -11.906 -27.625 -19.266 1 92.25 127 MET B O 1
ATOM 5552 N N . ALA B 1 128 ? -12.359 -28.828 -21.094 1 92.69 128 ALA B N 1
ATOM 5553 C CA . ALA B 1 128 ? -11.281 -28.219 -21.859 1 92.69 128 ALA B CA 1
ATOM 5554 C C . ALA B 1 128 ? -11.492 -26.719 -22.016 1 92.69 128 ALA B C 1
ATOM 5556 O O . ALA B 1 128 ? -10.539 -25.938 -21.953 1 92.69 128 ALA B O 1
ATOM 5557 N N . GLY B 1 129 ? -12.719 -26.359 -22.266 1 91.44 129 GLY B N 1
ATOM 5558 C CA . GLY B 1 129 ? -13.031 -24.938 -22.359 1 91.44 129 GLY B CA 1
ATOM 5559 C C . GLY B 1 129 ? -12.727 -24.188 -21.078 1 91.44 129 GLY B C 1
ATOM 5560 O O . GLY B 1 129 ? -12.141 -23.094 -21.125 1 91.44 129 GLY B O 1
ATOM 5561 N N . PHE B 1 130 ? -13.133 -24.734 -19.984 1 93.31 130 PHE B N 1
ATOM 5562 C CA . PHE B 1 130 ? -12.867 -24.094 -18.688 1 93.31 130 PHE B CA 1
ATOM 5563 C C . PHE B 1 130 ? -11.375 -24.062 -18.406 1 93.31 130 PHE B C 1
ATOM 5565 O O . PHE B 1 130 ? -10.867 -23.094 -17.844 1 93.31 130 PHE B O 1
ATOM 5572 N N . ILE B 1 131 ? -10.711 -25.094 -18.766 1 95.56 131 ILE B N 1
ATOM 5573 C CA . ILE B 1 131 ? -9.266 -25.172 -18.562 1 95.56 131 ILE B CA 1
ATOM 5574 C C . ILE B 1 131 ? -8.57 -24.062 -19.344 1 95.56 131 ILE B C 1
ATOM 5576 O O . ILE B 1 131 ? -7.766 -23.312 -18.797 1 95.56 131 ILE B O 1
ATOM 5580 N N . LEU B 1 132 ? -8.875 -23.953 -20.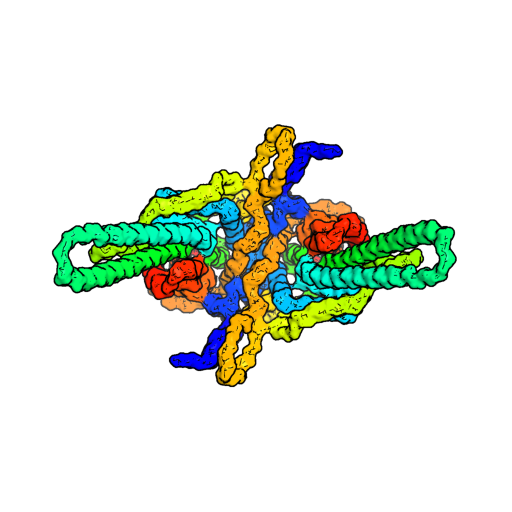578 1 93.31 132 LEU B N 1
ATOM 5581 C CA . LEU B 1 132 ? -8.227 -23 -21.469 1 93.31 132 LEU B CA 1
ATOM 5582 C C . LEU B 1 132 ? -8.484 -21.578 -21.016 1 93.31 132 LEU B C 1
ATOM 5584 O O . LEU B 1 132 ? -7.562 -20.75 -20.953 1 93.31 132 LEU B O 1
ATOM 5588 N N . THR B 1 133 ? -9.633 -21.328 -20.656 1 93.94 133 THR B N 1
ATOM 5589 C CA . THR B 1 133 ? -10.008 -19.953 -20.297 1 93.94 133 THR B CA 1
ATOM 5590 C C . THR B 1 133 ? -9.438 -19.594 -18.922 1 93.94 133 THR B C 1
ATOM 5592 O O . THR B 1 133 ? -8.852 -18.531 -18.766 1 93.94 133 THR B O 1
ATOM 5595 N N . THR B 1 134 ? -9.625 -20.484 -18 1 95.62 134 THR B N 1
ATOM 5596 C CA . THR B 1 134 ? -9.172 -20.203 -16.625 1 95.62 134 THR B CA 1
ATOM 5597 C C . THR B 1 134 ? -7.652 -20.078 -16.578 1 95.62 134 THR B C 1
ATOM 5599 O O . THR B 1 134 ? -7.117 -19.219 -15.891 1 95.62 134 THR B O 1
ATOM 5602 N N . THR B 1 135 ? -7.008 -20.953 -17.281 1 96.25 135 THR B N 1
ATOM 5603 C CA . THR B 1 135 ? -5.551 -20.906 -17.328 1 96.25 135 THR B CA 1
ATOM 5604 C C . THR B 1 135 ? -5.062 -19.594 -17.953 1 96.25 135 THR B C 1
ATOM 5606 O O . THR B 1 135 ? -4.168 -18.938 -17.406 1 96.25 135 THR B O 1
ATOM 5609 N N . PHE B 1 136 ? -5.617 -19.25 -19 1 94.81 136 PHE B N 1
ATOM 5610 C CA . PHE B 1 136 ? -5.211 -18.031 -19.688 1 94.81 136 PHE B CA 1
ATOM 5611 C C . PHE B 1 136 ? -5.477 -16.812 -18.828 1 94.81 136 PHE B C 1
ATOM 5613 O O . PHE B 1 136 ? -4.609 -15.938 -18.688 1 94.81 136 PHE B O 1
ATOM 5620 N N . LEU B 1 137 ? -6.641 -16.734 -18.281 1 94 137 LEU B N 1
ATOM 5621 C CA . LEU B 1 137 ? -6.996 -15.586 -17.453 1 94 137 LEU B CA 1
ATOM 5622 C C . LEU B 1 137 ? -6.109 -15.516 -16.219 1 94 137 LEU B C 1
ATOM 5624 O O . LEU B 1 137 ? -5.688 -14.43 -15.812 1 94 137 LEU B O 1
ATOM 5628 N N . SER B 1 138 ? -5.789 -16.625 -15.656 1 95.94 138 SER B N 1
ATOM 5629 C CA . SER B 1 138 ? -5.004 -16.672 -14.43 1 95.94 138 SER B CA 1
ATOM 5630 C C . SER B 1 138 ? -3.547 -16.312 -14.695 1 95.94 138 SER B C 1
ATOM 5632 O O . SER B 1 138 ? -2.809 -15.969 -13.766 1 95.94 138 SER B O 1
ATOM 5634 N N . MET B 1 139 ? -3.113 -16.344 -15.922 1 95.25 139 MET B N 1
ATOM 5635 C CA . MET B 1 139 ? -1.773 -15.898 -16.297 1 95.25 139 MET B CA 1
ATOM 5636 C C . MET B 1 139 ? -1.619 -14.391 -16.094 1 95.25 139 MET B C 1
ATOM 5638 O O . MET B 1 139 ? -0.519 -13.906 -15.82 1 95.25 139 MET B O 1
ATOM 5642 N N . TRP B 1 140 ? -2.762 -13.703 -16.141 1 92.12 140 TRP B N 1
ATOM 5643 C CA . TRP B 1 140 ? -2.666 -12.25 -16.203 1 92.12 140 TRP B CA 1
ATOM 5644 C C . TRP B 1 140 ? -3.416 -11.609 -15.031 1 92.12 140 TRP B C 1
ATOM 5646 O O . TRP B 1 140 ? -3.258 -10.414 -14.766 1 92.12 140 TRP B O 1
ATOM 5656 N N . MET B 1 141 ? -4.254 -12.398 -14.453 1 90.75 141 MET B N 1
ATOM 5657 C CA . MET B 1 141 ? -5.008 -11.945 -13.289 1 90.75 141 MET B CA 1
ATOM 5658 C C . MET B 1 141 ? -4.672 -12.797 -12.062 1 90.75 141 MET B C 1
ATOM 5660 O O . MET B 1 141 ? -3.986 -13.812 -12.18 1 90.75 141 MET B O 1
ATOM 5664 N N . SER B 1 142 ? -5.121 -12.383 -10.953 1 89.19 142 SER B N 1
ATOM 5665 C CA . SER B 1 142 ? -4.91 -13.203 -9.773 1 89.19 142 SER B CA 1
ATOM 5666 C C . SER B 1 142 ? -5.684 -14.516 -9.859 1 89.19 142 SER B C 1
ATOM 5668 O O . SER B 1 142 ? -6.762 -14.562 -10.461 1 89.19 142 SER B O 1
ATOM 5670 N N . ASN B 1 143 ? -5.082 -15.539 -9.266 1 94.12 143 ASN B N 1
ATOM 5671 C CA . ASN B 1 143 ? -5.715 -16.859 -9.258 1 94.12 143 ASN B CA 1
ATOM 5672 C C . ASN B 1 143 ? -7.09 -16.812 -8.602 1 94.12 143 ASN B C 1
ATOM 5674 O O . ASN B 1 143 ? -8.031 -17.438 -9.078 1 94.12 143 ASN B O 1
ATOM 5678 N N . VAL B 1 144 ? -7.203 -16.031 -7.609 1 91.38 144 VAL B N 1
ATOM 5679 C CA . VAL B 1 144 ? -8.445 -15.922 -6.859 1 91.38 144 VAL B CA 1
ATOM 5680 C C . VAL B 1 144 ? -9.516 -15.242 -7.715 1 91.38 144 VAL B C 1
ATOM 5682 O O . VAL B 1 144 ? -10.641 -15.742 -7.824 1 91.38 144 VAL B O 1
ATOM 5685 N N . ALA B 1 145 ? -9.133 -14.188 -8.305 1 88.75 145 ALA B N 1
ATOM 5686 C CA . ALA B 1 145 ? -10.07 -13.438 -9.141 1 88.75 145 ALA B CA 1
ATOM 5687 C C . ALA B 1 145 ? -10.586 -14.297 -10.289 1 88.75 145 ALA B C 1
ATOM 5689 O O . ALA B 1 145 ? -11.773 -14.25 -10.617 1 88.75 145 ALA B O 1
ATOM 5690 N N . THR B 1 146 ? -9.727 -15.023 -10.891 1 93.56 146 THR B N 1
ATOM 5691 C CA . THR B 1 146 ? -10.109 -15.891 -12 1 93.56 146 THR B CA 1
ATOM 5692 C C . THR B 1 146 ? -11.078 -16.969 -11.531 1 93.56 146 THR B C 1
ATOM 5694 O O . THR B 1 146 ? -12.062 -17.266 -12.211 1 93.56 146 THR B O 1
ATOM 5697 N N . THR B 1 147 ? -10.828 -17.531 -10.391 1 94.38 147 THR B N 1
ATOM 5698 C CA . THR B 1 147 ? -11.688 -18.562 -9.844 1 94.38 147 THR B CA 1
ATOM 5699 C C . THR B 1 147 ? -13.07 -18 -9.516 1 94.38 147 THR B C 1
ATOM 5701 O O . THR B 1 147 ? -14.086 -18.609 -9.844 1 94.38 147 THR B O 1
ATOM 5704 N N . VAL B 1 148 ? -13.078 -16.875 -8.922 1 90.31 148 VAL B N 1
ATOM 5705 C CA . VAL B 1 148 ? -14.336 -16.25 -8.523 1 90.31 148 VAL B CA 1
ATOM 5706 C C . VAL B 1 148 ? -15.148 -15.875 -9.766 1 90.31 148 VAL B C 1
ATOM 5708 O O . VAL B 1 148 ? -16.375 -15.938 -9.75 1 90.31 148 VAL B O 1
ATOM 5711 N N . LEU B 1 149 ? -14.484 -15.57 -10.789 1 88.19 149 LEU B N 1
ATOM 5712 C CA . LEU B 1 149 ? -15.156 -15.203 -12.031 1 88.19 149 LEU B CA 1
ATOM 5713 C C . LEU B 1 149 ? -15.742 -16.438 -12.719 1 88.19 149 LEU B C 1
ATOM 5715 O O . LEU B 1 149 ? -16.859 -16.375 -13.242 1 88.19 149 LEU B O 1
ATOM 5719 N N . MET B 1 150 ? -15.016 -17.469 -12.75 1 92.62 150 MET B N 1
ATOM 5720 C CA . MET B 1 150 ? -15.398 -18.656 -13.523 1 92.62 150 MET B CA 1
ATOM 5721 C C . MET B 1 150 ? -16.375 -19.531 -12.742 1 92.62 150 MET B C 1
ATOM 5723 O O . MET B 1 150 ? -17.188 -20.234 -13.336 1 92.62 150 MET B O 1
ATOM 5727 N N . MET B 1 151 ? -16.406 -19.375 -11.477 1 92.44 151 MET B N 1
ATOM 5728 C CA . MET B 1 151 ? -17.188 -20.25 -10.625 1 92.44 151 MET B CA 1
ATOM 5729 C C . MET B 1 151 ? -18.688 -20.062 -10.867 1 92.44 151 MET B C 1
ATOM 5731 O O . MET B 1 151 ? -19.422 -21.031 -11.016 1 92.44 151 MET B O 1
ATOM 5735 N N . PRO B 1 152 ? -19.172 -18.828 -10.914 1 88.69 152 PRO B N 1
ATOM 5736 C CA . PRO B 1 152 ? -20.594 -18.641 -11.164 1 88.69 152 PRO B CA 1
ATOM 5737 C C . PRO B 1 152 ? -21.031 -19.172 -12.531 1 88.69 152 PRO B C 1
ATOM 5739 O O . PRO B 1 152 ? -22.156 -19.625 -12.688 1 88.69 152 PRO B O 1
ATOM 5742 N N . ILE B 1 153 ? -20.203 -19.062 -13.477 1 88.88 153 ILE B N 1
ATOM 5743 C CA . ILE B 1 153 ? -20.484 -19.594 -14.805 1 88.88 153 ILE B CA 1
ATOM 5744 C C . ILE B 1 153 ? -20.625 -21.125 -14.727 1 88.88 153 ILE B C 1
ATOM 5746 O O . ILE B 1 153 ? -21.594 -21.688 -15.258 1 88.88 153 ILE B O 1
ATOM 5750 N N . ALA B 1 154 ? -19.719 -21.734 -14.055 1 91.31 154 ALA B N 1
ATOM 5751 C CA . ALA B 1 154 ? -19.766 -23.188 -13.859 1 91.31 154 ALA B CA 1
ATOM 5752 C C . ALA B 1 154 ? -21.016 -23.594 -13.07 1 91.31 154 ALA B C 1
ATOM 5754 O O . ALA B 1 154 ? -21.688 -24.562 -13.406 1 91.31 154 ALA B O 1
ATOM 5755 N N . GLU B 1 155 ? -21.312 -22.812 -12.086 1 90.31 155 GLU B N 1
ATOM 5756 C CA . GLU B 1 155 ? -22.484 -23.094 -11.242 1 90.31 155 GLU B CA 1
ATOM 5757 C C . GLU B 1 155 ? -23.781 -22.969 -12.047 1 90.31 155 GLU B C 1
ATOM 5759 O O . GLU B 1 155 ? -24.719 -23.734 -11.836 1 90.31 155 GLU B O 1
ATOM 5764 N N . ALA B 1 156 ? -23.859 -22.047 -12.812 1 87.12 156 ALA B N 1
ATOM 5765 C CA . ALA B 1 156 ? -25.047 -21.844 -13.641 1 87.12 156 ALA B CA 1
ATOM 5766 C C . ALA B 1 156 ? -25.25 -23.031 -14.578 1 87.12 156 ALA B C 1
ATOM 5768 O O . ALA B 1 156 ? -26.391 -23.5 -14.766 1 87.12 156 ALA B O 1
ATOM 5769 N N . ILE B 1 157 ? -24.25 -23.469 -15.164 1 86.38 157 ILE B N 1
ATOM 5770 C CA . ILE B 1 157 ? -24.312 -24.625 -16.062 1 86.38 157 ILE B CA 1
ATOM 5771 C C . ILE B 1 157 ? -24.75 -25.859 -15.273 1 86.38 157 ILE B C 1
ATOM 5773 O O . ILE B 1 157 ? -25.641 -26.594 -15.703 1 86.38 157 ILE B O 1
ATOM 5777 N N . LEU B 1 158 ? -24.172 -26.016 -14.133 1 87.75 158 LEU B N 1
ATOM 5778 C CA . LEU B 1 158 ? -24.453 -27.188 -13.297 1 87.75 158 LEU B CA 1
ATOM 5779 C C . LEU B 1 158 ? -25.891 -27.172 -12.812 1 87.75 158 LEU B C 1
ATOM 5781 O O . LEU B 1 158 ? -26.562 -28.219 -12.797 1 87.75 158 LEU B O 1
ATOM 5785 N N . THR B 1 159 ? -26.312 -25.984 -12.414 1 86.81 159 THR B N 1
ATOM 5786 C CA . THR B 1 159 ? -27.688 -25.859 -11.945 1 86.81 159 THR B CA 1
ATOM 5787 C C . THR B 1 159 ? -28.672 -26.172 -13.07 1 86.81 159 THR B C 1
ATOM 5789 O O . THR B 1 159 ? -29.703 -26.828 -12.844 1 86.81 159 THR B O 1
ATOM 5792 N N . GLU B 1 160 ? -28.406 -25.734 -14.188 1 84.5 160 GLU B N 1
ATOM 5793 C CA . GLU B 1 160 ? -29.281 -26 -15.336 1 84.5 160 GLU B CA 1
ATOM 5794 C C . GLU B 1 160 ? -29.266 -27.469 -15.711 1 84.5 160 GLU B C 1
ATOM 5796 O O . GLU B 1 160 ? -30.297 -28.016 -16.125 1 84.5 160 GLU B O 1
ATOM 5801 N N . LEU B 1 161 ? -28.203 -28.094 -15.656 1 81.94 161 LEU B N 1
ATOM 5802 C CA . LEU B 1 161 ? -28.078 -29.531 -15.945 1 81.94 161 LEU B CA 1
ATOM 5803 C C . LEU B 1 161 ? -28.828 -30.359 -14.914 1 81.94 161 LEU B C 1
ATOM 5805 O O . LEU B 1 161 ? -29.453 -31.375 -15.258 1 81.94 161 LEU B O 1
ATOM 5809 N N . GLU B 1 162 ? -28.75 -29.922 -13.695 1 81.5 162 GLU B N 1
ATOM 5810 C CA . GLU B 1 162 ? -29.438 -30.625 -12.625 1 81.5 162 GLU B CA 1
ATOM 5811 C C . GLU B 1 162 ? -30.953 -30.484 -12.75 1 81.5 162 GLU B C 1
ATOM 5813 O O . GLU B 1 162 ? -31.688 -31.422 -12.469 1 81.5 162 GLU B O 1
ATOM 5818 N N . THR B 1 163 ? -31.391 -29.312 -13.086 1 78.75 163 THR B N 1
ATOM 5819 C CA . THR B 1 163 ? -32.812 -29.062 -13.25 1 78.75 163 THR B CA 1
ATOM 5820 C C . THR B 1 163 ? -33.375 -29.875 -14.406 1 78.75 163 THR B C 1
ATOM 5822 O O . THR B 1 163 ? -34.469 -30.453 -14.312 1 78.75 163 THR B O 1
ATOM 5825 N N . LYS B 1 164 ? -32.719 -29.969 -15.469 1 73.38 164 LYS B N 1
ATOM 5826 C CA . LYS B 1 164 ? -33.219 -30.703 -16.641 1 73.38 164 LYS B CA 1
ATOM 5827 C C . LYS B 1 164 ? -33.188 -32.219 -16.375 1 73.38 164 LYS B C 1
ATOM 5829 O O . LYS B 1 164 ? -34.062 -32.938 -16.859 1 73.38 164 LYS B O 1
ATOM 5834 N N . SER B 1 165 ? -32.25 -32.625 -15.68 1 68.38 165 SER B N 1
ATOM 5835 C CA . SER B 1 165 ? -32.188 -34.031 -15.328 1 68.38 165 SER B CA 1
ATOM 5836 C C . SER B 1 165 ? -33.344 -34.438 -14.445 1 68.38 165 SER B C 1
ATOM 5838 O O . SER B 1 165 ? -33.906 -35.531 -14.578 1 68.38 165 SER B O 1
ATOM 5840 N N . SER B 1 166 ? -33.781 -33.5 -13.633 1 67.06 166 SER B N 1
ATOM 5841 C CA . SER B 1 166 ? -34.906 -33.75 -12.766 1 67.06 166 SER B CA 1
ATOM 5842 C C . SER B 1 166 ? -36.219 -33.75 -13.555 1 67.06 166 SER B C 1
ATOM 5844 O O . SER B 1 166 ? -37.125 -34.531 -13.258 1 67.06 166 SER B O 1
ATOM 5846 N N . GLU B 1 167 ? -36.281 -32.906 -14.5 1 63.38 167 GLU B N 1
ATOM 5847 C CA . GLU B 1 167 ? -37.5 -32.844 -15.328 1 63.38 167 GLU B CA 1
ATOM 5848 C C . GLU B 1 167 ? -37.656 -34.094 -16.188 1 63.38 167 GLU B C 1
ATOM 5850 O O . GLU B 1 167 ? -38.75 -34.594 -16.359 1 63.38 167 GLU B O 1
ATOM 5855 N N . LYS B 1 168 ? -36.625 -34.656 -16.734 1 58.81 168 LYS B N 1
ATOM 5856 C CA . LYS B 1 168 ? -36.688 -35.875 -17.547 1 58.81 168 LYS B CA 1
ATOM 5857 C C . LYS B 1 168 ? -37.156 -37.062 -16.734 1 58.81 168 LYS B C 1
ATOM 5859 O O . LYS B 1 168 ? -37.906 -37.906 -17.219 1 58.81 168 LYS B O 1
ATOM 5864 N N . THR B 1 169 ? -36.75 -37.062 -15.555 1 53.91 169 THR B N 1
ATOM 5865 C CA . THR B 1 169 ? -37.156 -38.156 -14.688 1 53.91 169 THR B CA 1
ATOM 5866 C C . THR B 1 169 ? -38.656 -38.062 -14.352 1 53.91 169 THR B C 1
ATOM 5868 O O . THR B 1 169 ? -39.344 -39.094 -14.305 1 53.91 169 THR B O 1
ATOM 5871 N N . GLU B 1 170 ? -39.031 -36.844 -14.125 1 51.16 170 GLU B N 1
ATOM 5872 C CA . GLU B 1 170 ? -40.438 -36.656 -13.828 1 51.16 170 GLU B CA 1
ATOM 5873 C C . GLU B 1 170 ? -41.312 -37.062 -15.016 1 51.16 170 GLU B C 1
ATOM 5875 O O . GLU B 1 170 ? -42.375 -37.656 -14.844 1 51.16 170 GLU B O 1
ATOM 5880 N N . LEU B 1 171 ? -40.844 -36.812 -16.188 1 48.88 171 LEU B N 1
ATOM 5881 C CA . LEU B 1 171 ? -41.594 -37.156 -17.391 1 48.88 171 LEU B CA 1
ATOM 5882 C C . LEU B 1 171 ? -41.562 -38.656 -17.625 1 48.88 171 LEU B C 1
ATOM 5884 O O . LEU B 1 171 ? -42.594 -39.25 -18 1 48.88 171 LEU B O 1
ATOM 5888 N N . ILE B 1 172 ? -40.5 -39.312 -17.375 1 49.56 172 ILE B N 1
ATOM 5889 C CA . ILE B 1 172 ? -40.406 -40.75 -17.531 1 49.56 172 ILE B CA 1
ATOM 5890 C C . ILE B 1 172 ? -41.25 -41.438 -16.438 1 49.56 172 ILE B C 1
ATOM 5892 O O . ILE B 1 172 ? -41.938 -42.406 -16.703 1 49.56 172 ILE B O 1
ATOM 5896 N N . GLY B 1 173 ? -41.156 -40.906 -15.258 1 44.75 173 GLY B N 1
ATOM 5897 C CA . GLY B 1 173 ? -42 -41.406 -14.211 1 44.75 173 GLY B CA 1
ATOM 5898 C C . GLY B 1 173 ? -43.5 -41.25 -14.516 1 44.75 173 GLY B C 1
ATOM 5899 O O . GLY B 1 173 ? -44.312 -42.125 -14.203 1 44.75 173 GLY B O 1
ATOM 5900 N N . ALA B 1 174 ? -43.688 -40.156 -15.094 1 49.16 174 ALA B N 1
ATOM 5901 C CA . ALA B 1 174 ? -45.094 -39.906 -15.453 1 49.16 174 ALA B CA 1
ATOM 5902 C C . ALA B 1 174 ? -45.562 -40.844 -16.562 1 49.16 174 ALA B C 1
ATOM 5904 O O . ALA B 1 174 ? -46.688 -41.312 -16.562 1 49.16 174 ALA B O 1
ATOM 5905 N N . PHE B 1 175 ? -44.781 -41.094 -17.516 1 47.66 175 PHE B N 1
ATOM 5906 C CA . PHE B 1 175 ? -45.125 -41.969 -18.641 1 47.66 175 PHE B CA 1
ATOM 5907 C C . PHE B 1 175 ? -45.156 -43.438 -18.203 1 47.66 175 PHE B C 1
ATOM 5909 O O . PHE B 1 175 ? -46 -44.219 -18.703 1 47.66 175 PHE B O 1
ATOM 5916 N N . ARG B 1 176 ? -44.406 -43.75 -17.266 1 45.84 176 ARG B N 1
ATOM 5917 C CA . ARG B 1 176 ? -44.406 -45.125 -16.781 1 45.84 176 ARG B CA 1
ATOM 5918 C C . ARG B 1 176 ? -45.656 -45.375 -15.922 1 45.84 176 ARG B C 1
ATOM 5920 O O . ARG B 1 176 ? -46.188 -46.5 -15.906 1 45.84 176 ARG B O 1
ATOM 5927 N N . GLY B 1 177 ? -46.062 -44.375 -15.258 1 46.66 177 GLY B N 1
ATOM 5928 C CA . GLY B 1 177 ? -47.312 -44.5 -14.523 1 46.66 177 GLY B CA 1
ATOM 5929 C C . GLY B 1 177 ? -48.5 -44.719 -15.414 1 46.66 177 GLY B C 1
ATOM 5930 O O . GLY B 1 177 ? -49.438 -45.438 -15.055 1 46.66 177 GLY B O 1
ATOM 5931 N N . ASP B 1 178 ? -48.531 -44.094 -16.516 1 46.34 178 ASP B N 1
ATOM 5932 C CA . ASP B 1 178 ? -49.656 -44.219 -17.422 1 46.34 178 ASP B CA 1
ATOM 5933 C C . ASP B 1 178 ? -49.656 -45.562 -18.156 1 46.34 178 ASP B C 1
ATOM 5935 O O . ASP B 1 178 ? -50.719 -46 -18.625 1 46.34 178 ASP B O 1
ATOM 5939 N N . LEU B 1 179 ? -48.531 -46.156 -18.312 1 40.97 179 LEU B N 1
ATOM 5940 C CA . LEU B 1 179 ? -48.5 -47.406 -19.031 1 40.97 179 LEU B CA 1
ATOM 5941 C C . LEU B 1 179 ? -49.062 -48.562 -18.172 1 40.97 179 LEU B C 1
ATOM 5943 O O . LEU B 1 179 ? -49.375 -49.625 -18.672 1 40.97 179 LEU B O 1
ATOM 5947 N N . SER B 1 180 ? -49.062 -48.312 -16.859 1 41.34 180 SER B N 1
ATOM 5948 C CA . SER B 1 180 ? -49.594 -49.375 -16.031 1 41.34 180 SER B CA 1
ATOM 5949 C C . SER B 1 180 ? -51.094 -49.531 -16.172 1 41.34 180 SER B C 1
ATOM 5951 O O . SER B 1 180 ? -51.688 -50.5 -15.711 1 41.34 180 SER B O 1
ATOM 5953 N N . VAL B 1 181 ? -51.688 -48.438 -16.609 1 38.22 181 VAL B N 1
ATOM 5954 C CA . VAL B 1 181 ? -53.125 -48.469 -16.531 1 38.22 181 VAL B CA 1
ATOM 5955 C C . VAL B 1 181 ? -53.688 -49.312 -17.656 1 38.22 181 VAL B C 1
ATOM 5957 O O . VAL B 1 181 ? -54.875 -49.719 -17.609 1 38.22 181 VAL B O 1
ATOM 5960 N N . CYS B 1 182 ? -52.938 -49.469 -18.719 1 34.31 182 CYS B N 1
ATOM 5961 C CA . CYS B 1 182 ? -53.75 -49.875 -19.844 1 34.31 182 CYS B CA 1
ATOM 5962 C C . CYS B 1 182 ? -54.125 -51.344 -19.766 1 34.31 182 CYS B C 1
ATOM 5964 O O . CYS B 1 182 ? -54.781 -51.875 -20.656 1 34.31 182 CYS B O 1
ATOM 5966 N N . GLU B 1 183 ? -53.375 -52.156 -18.969 1 34.59 183 GLU B N 1
ATOM 5967 C CA . GLU B 1 183 ? -53.688 -53.562 -19.266 1 34.59 183 GLU B CA 1
ATOM 5968 C C . GLU B 1 183 ? -55 -53.969 -18.609 1 34.59 183 GLU B C 1
ATOM 5970 O O . GLU B 1 183 ? -55.031 -54.719 -17.641 1 34.59 183 GLU B O 1
ATOM 5975 N N . SER B 1 184 ? -55.906 -53.031 -18.359 1 33.09 184 SER B N 1
ATOM 5976 C CA . SER B 1 184 ? -57 -53.469 -17.531 1 33.09 184 SER B CA 1
ATOM 5977 C C . SER B 1 184 ? -57.938 -54.406 -18.297 1 33.09 184 SER B C 1
ATOM 5979 O O . SER B 1 184 ? -59.031 -54.688 -17.844 1 33.09 184 SER B O 1
ATOM 5981 N N . GLY B 1 185 ? -57.688 -54.812 -19.594 1 29 185 GLY B N 1
ATOM 5982 C CA . GLY B 1 185 ? -58.969 -55.281 -20.078 1 29 185 GLY B CA 1
ATOM 5983 C C . GLY B 1 185 ? -59.531 -56.469 -19.344 1 29 185 GLY B C 1
ATOM 5984 O O . GLY B 1 185 ? -60.75 -56.688 -19.312 1 29 185 GLY B O 1
ATOM 5985 N N . THR B 1 186 ? -58.812 -57.656 -19.438 1 30.5 186 THR B N 1
ATOM 5986 C CA . THR B 1 186 ? -59.625 -58.844 -19.484 1 30.5 186 THR B CA 1
ATOM 5987 C C . THR B 1 186 ? -60.125 -59.188 -18.078 1 30.5 186 THR B C 1
ATOM 5989 O O . THR B 1 186 ? -59.469 -58.906 -17.078 1 30.5 186 THR B O 1
ATOM 5992 N N . ASN B 1 187 ? -61.531 -59.625 -17.953 1 31.88 187 ASN B N 1
ATOM 5993 C CA . ASN B 1 187 ? -62.594 -59.781 -16.969 1 31.88 187 ASN B CA 1
ATOM 5994 C C . ASN B 1 187 ? -62.219 -60.844 -15.938 1 31.88 187 ASN B C 1
ATOM 5996 O O . ASN B 1 187 ? -63.062 -61.188 -15.102 1 31.88 187 ASN B O 1
ATOM 6000 N N . ASN B 1 188 ? -61.469 -61.906 -16.25 1 34.91 188 ASN B N 1
ATOM 6001 C CA . ASN B 1 188 ? -61.75 -63 -15.344 1 34.91 188 ASN B CA 1
ATOM 6002 C C . ASN B 1 188 ? -61.281 -62.719 -13.93 1 34.91 188 ASN B C 1
ATOM 6004 O O . ASN B 1 188 ? -60.094 -62.531 -13.703 1 34.91 188 ASN B O 1
ATOM 6008 N N . VAL B 1 189 ? -62.188 -62.312 -12.992 1 33.72 189 VAL B N 1
ATOM 6009 C CA . VAL B 1 189 ? -62.219 -61.438 -11.82 1 33.72 189 VAL B CA 1
ATOM 6010 C C . VAL B 1 189 ? -61.469 -62.094 -10.664 1 33.72 189 VAL B C 1
ATOM 6012 O O . VAL B 1 189 ? -60.75 -61.438 -9.938 1 33.72 189 VAL B O 1
ATOM 6015 N N . GLU B 1 190 ? -61.875 -63.25 -10.234 1 37.91 190 GLU B N 1
ATOM 6016 C CA . GLU B 1 190 ? -61.844 -63.531 -8.797 1 37.91 190 GLU B CA 1
ATOM 6017 C C . GLU B 1 190 ? -60.406 -63.719 -8.289 1 37.91 190 GLU B C 1
ATOM 6019 O O . GLU B 1 190 ? -60.062 -63.156 -7.238 1 37.91 190 GLU B O 1
ATOM 6024 N N . GLU B 1 191 ? -59.781 -64.812 -8.664 1 39.03 191 GLU B N 1
ATOM 6025 C CA . GLU B 1 191 ? -58.562 -65.25 -8.039 1 39.03 191 GLU B CA 1
ATOM 6026 C C . GLU B 1 191 ? -57.406 -64.312 -8.305 1 39.03 191 GLU B C 1
ATOM 6028 O O . GLU B 1 191 ? -56.375 -64.438 -7.617 1 39.03 191 GLU B O 1
ATOM 6033 N N . GLU B 1 192 ? -57.531 -63.562 -9.305 1 37.25 192 GLU B N 1
ATOM 6034 C CA . GLU B 1 192 ? -56.406 -62.812 -9.844 1 37.25 192 GLU B CA 1
ATOM 6035 C C . GLU B 1 192 ? -56.188 -61.531 -9.031 1 37.25 192 GLU B C 1
ATOM 6037 O O . GLU B 1 192 ? -55.281 -60.75 -9.336 1 37.25 192 GLU B O 1
ATOM 6042 N N . GLU B 1 193 ? -57.031 -61.25 -8.078 1 44.34 193 GLU B N 1
ATOM 6043 C CA . GLU B 1 193 ? -56.844 -60 -7.328 1 44.34 193 GLU B CA 1
ATOM 6044 C C . GLU B 1 193 ? -55.656 -60.094 -6.391 1 44.34 193 GLU B C 1
ATOM 6046 O O . GLU B 1 193 ? -54.906 -59.125 -6.219 1 44.34 193 GLU B O 1
ATOM 6051 N N . THR B 1 194 ? -55.562 -61.281 -5.691 1 48.66 194 THR B N 1
ATOM 6052 C CA . THR B 1 194 ? -54.5 -61.344 -4.684 1 48.66 194 THR B CA 1
ATOM 6053 C C . THR B 1 194 ? -53.125 -61.312 -5.336 1 48.66 194 THR B C 1
ATOM 6055 O O . THR B 1 194 ? -52.219 -60.656 -4.844 1 48.66 194 THR B O 1
ATOM 6058 N N . LEU B 1 195 ? -52.969 -62.062 -6.43 1 47.09 195 LEU B N 1
ATOM 6059 C CA . LEU B 1 195 ? -51.656 -62.094 -7.09 1 47.09 195 LEU B CA 1
ATOM 6060 C C . LEU B 1 195 ? -51.375 -60.781 -7.789 1 47.09 195 LEU B C 1
ATOM 6062 O O . LEU B 1 195 ? -50.219 -60.375 -7.871 1 47.09 195 LEU B O 1
A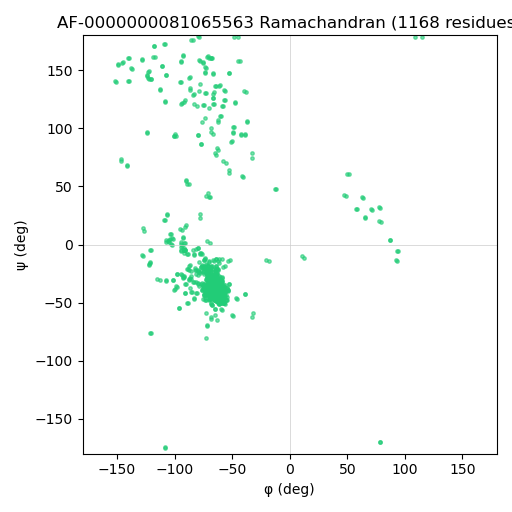TOM 6066 N N . GLY B 1 196 ? -52.469 -60.125 -8.102 1 44.19 196 GLY B N 1
ATOM 6067 C CA . GLY B 1 196 ? -52.312 -58.812 -8.734 1 44.19 196 GLY B CA 1
ATOM 6068 C C . GLY B 1 196 ? -51.812 -57.75 -7.777 1 44.19 196 GLY B C 1
ATOM 6069 O O . GLY B 1 196 ? -51.031 -56.875 -8.156 1 44.19 196 GLY B O 1
ATOM 6070 N N . LYS B 1 197 ? -52.25 -57.781 -6.531 1 52.38 197 LYS B N 1
ATOM 6071 C CA . LYS B 1 197 ? -51.781 -56.844 -5.527 1 52.38 197 LYS B CA 1
ATOM 6072 C C . LYS B 1 197 ? -50.312 -57.062 -5.199 1 52.38 197 LYS B C 1
ATOM 6074 O O . LYS B 1 197 ? -49.562 -56.094 -5.02 1 52.38 197 LYS B O 1
ATOM 6079 N N . GLN B 1 198 ? -50.156 -58.375 -5.043 1 51 198 GLN B N 1
ATOM 6080 C CA . GLN B 1 198 ? -48.781 -58.688 -4.711 1 51 198 GLN B CA 1
ATOM 6081 C C . GLN B 1 198 ? -47.844 -58.312 -5.848 1 51 198 GLN B C 1
ATOM 6083 O O . GLN B 1 198 ? -46.719 -57.812 -5.605 1 51 198 GLN B O 1
ATOM 6088 N N . LYS B 1 199 ? -48.25 -58.469 -7.09 1 47.03 199 LYS B N 1
ATOM 6089 C CA . LYS B 1 199 ? -47.438 -58.094 -8.234 1 47.03 199 LYS B CA 1
ATOM 6090 C C . LYS B 1 199 ? -47.344 -56.562 -8.359 1 47.03 199 LYS B C 1
ATOM 6092 O O . LYS B 1 199 ? -46.281 -56.031 -8.656 1 47.03 199 LYS B O 1
ATOM 6097 N N . ARG B 1 200 ? -48.438 -55.906 -8.031 1 51.53 200 ARG B N 1
ATOM 6098 C CA . ARG B 1 200 ? -48.406 -54.469 -8.047 1 51.53 200 ARG B CA 1
ATOM 6099 C C . ARG B 1 200 ? -47.562 -53.906 -6.914 1 51.53 200 ARG B C 1
ATOM 6101 O O . ARG B 1 200 ? -46.844 -52.938 -7.094 1 51.53 200 ARG B O 1
ATOM 6108 N N . GLU B 1 201 ? -47.781 -54.656 -5.832 1 56.41 201 GLU B N 1
ATOM 6109 C CA . GLU B 1 201 ? -46.969 -54.219 -4.711 1 56.41 201 GLU B CA 1
ATOM 6110 C C . GLU B 1 201 ? -45.469 -54.5 -4.977 1 56.41 201 GLU B C 1
ATOM 6112 O O . GLU B 1 201 ? -44.625 -53.719 -4.613 1 56.41 201 GLU B O 1
ATOM 6117 N N . ARG B 1 202 ? -45.188 -55.625 -5.59 1 49.75 202 ARG B N 1
ATOM 6118 C CA . ARG B 1 202 ? -43.812 -55.938 -5.957 1 49.75 202 ARG B CA 1
ATOM 6119 C C . ARG B 1 202 ? -43.312 -55.031 -7.082 1 49.75 202 ARG B C 1
ATOM 6121 O O . ARG B 1 202 ? -42.156 -54.594 -7.074 1 49.75 202 ARG B O 1
ATOM 6128 N N . GLU B 1 203 ? -44.219 -54.844 -8.055 1 49.72 203 GLU B N 1
ATOM 6129 C CA . GLU B 1 203 ? -43.844 -53.938 -9.141 1 49.72 203 GLU B CA 1
ATOM 6130 C C . GLU B 1 203 ? -43.719 -52.5 -8.641 1 49.72 203 GLU B C 1
ATOM 6132 O O . GLU B 1 203 ? -42.844 -51.75 -9.109 1 49.72 203 GLU B O 1
ATOM 6137 N N . LYS B 1 204 ? -44.469 -52.094 -7.719 1 51.09 204 LYS B N 1
ATOM 6138 C CA . LYS B 1 204 ? -44.312 -50.812 -7.07 1 51.09 204 LYS B CA 1
ATOM 6139 C C . LYS B 1 204 ? -43.031 -50.75 -6.266 1 51.09 204 LYS B C 1
ATOM 6141 O O . LYS B 1 204 ? -42.312 -49.719 -6.27 1 51.09 204 LYS B O 1
ATOM 6146 N N . LYS B 1 205 ? -42.875 -51.844 -5.551 1 53.5 205 LYS B N 1
ATOM 6147 C CA . LYS B 1 205 ? -41.625 -51.906 -4.766 1 53.5 205 LYS B CA 1
ATOM 6148 C C . LYS B 1 205 ? -40.406 -51.969 -5.668 1 53.5 205 LYS B C 1
ATOM 6150 O O . LYS B 1 205 ? -39.375 -51.312 -5.379 1 53.5 205 LYS B O 1
ATOM 6155 N N . MET B 1 206 ? -40.469 -52.75 -6.676 1 49.94 206 MET B N 1
ATOM 6156 C CA . MET B 1 206 ? -39.375 -52.812 -7.652 1 49.94 206 MET B CA 1
ATOM 6157 C C . MET B 1 206 ? -39.281 -51.469 -8.383 1 49.94 206 MET B C 1
ATOM 6159 O O . MET B 1 206 ? -38.156 -51.031 -8.703 1 49.94 206 MET B O 1
ATOM 6163 N N . GLY B 1 207 ? -40.406 -50.906 -8.766 1 49.09 207 GLY B N 1
ATOM 6164 C CA . GLY B 1 207 ? -40.438 -49.562 -9.344 1 49.09 207 GLY B CA 1
ATOM 6165 C C . GLY B 1 207 ? -39.875 -48.5 -8.414 1 49.09 207 GLY B C 1
ATOM 6166 O O . GLY B 1 207 ? -39.156 -47.625 -8.852 1 49.09 207 GLY B O 1
ATOM 6167 N N . GLU B 1 208 ? -40.281 -48.562 -7.18 1 54.38 208 GLU B N 1
ATOM 6168 C CA . GLU B 1 208 ? -39.75 -47.656 -6.168 1 54.38 208 GLU B CA 1
ATOM 6169 C C . GLU B 1 208 ? -38.281 -47.875 -5.934 1 54.38 208 GLU B C 1
ATOM 6171 O O . GLU B 1 208 ? -37.531 -46.906 -5.773 1 54.38 208 GLU B O 1
ATOM 6176 N N . GLU B 1 209 ? -37.844 -49.062 -5.781 1 50.5 209 GLU B N 1
ATOM 6177 C CA . GLU B 1 209 ? -36.438 -49.344 -5.605 1 50.5 209 GLU B CA 1
ATOM 6178 C C . GLU B 1 209 ? -35.625 -48.938 -6.832 1 50.5 209 GLU B C 1
ATOM 6180 O O . GLU B 1 209 ? -34.531 -48.406 -6.703 1 50.5 209 GLU B O 1
ATOM 6185 N N . ARG B 1 210 ? -36.125 -49.312 -8.047 1 50.75 210 ARG B N 1
ATOM 6186 C CA . ARG B 1 210 ? -35.469 -48.844 -9.266 1 50.75 210 ARG B CA 1
ATOM 6187 C C . ARG B 1 210 ? -35.5 -47.312 -9.359 1 50.75 210 ARG B C 1
ATOM 6189 O O . ARG B 1 210 ? -34.531 -46.688 -9.812 1 50.75 210 ARG B O 1
ATOM 6196 N N . GLY B 1 211 ? -36.594 -46.719 -8.969 1 50.47 211 GLY B N 1
ATOM 6197 C CA . GLY B 1 211 ? -36.719 -45.25 -8.891 1 50.47 211 GLY B CA 1
ATOM 6198 C C . GLY B 1 211 ? -35.719 -44.625 -7.926 1 50.47 211 GLY B C 1
ATOM 6199 O O . GLY B 1 211 ? -35.125 -43.625 -8.242 1 50.47 211 GLY B O 1
ATOM 6200 N N . GLU B 1 212 ? -35.625 -45.156 -6.746 1 56.59 212 GLU B N 1
ATOM 6201 C CA . GLU B 1 212 ? -34.656 -44.688 -5.762 1 56.59 212 GLU B CA 1
ATOM 6202 C C . GLU B 1 212 ? -33.219 -44.938 -6.254 1 56.59 212 GLU B C 1
ATOM 6204 O O . GLU B 1 212 ? -32.344 -44.125 -6.016 1 56.59 212 GLU B O 1
ATOM 6209 N N . GLY B 1 213 ? -32.969 -46.062 -6.848 1 55.44 213 GLY B N 1
ATOM 6210 C CA . GLY B 1 213 ? -31.672 -46.375 -7.441 1 55.44 213 GLY B CA 1
ATOM 6211 C C . GLY B 1 213 ? -31.297 -45.406 -8.555 1 55.44 213 GLY B C 1
ATOM 6212 O O . GLY B 1 213 ? -30.141 -44.969 -8.625 1 55.44 213 GLY B O 1
ATOM 6213 N N . ASP B 1 214 ? -32.281 -45.125 -9.406 1 63 214 ASP B N 1
ATOM 6214 C CA . ASP B 1 214 ? -32.062 -44.188 -10.492 1 63 214 ASP B CA 1
ATOM 6215 C C . ASP B 1 214 ? -31.812 -42.781 -9.961 1 63 214 ASP B C 1
ATOM 6217 O O . ASP B 1 214 ? -30.969 -42.062 -10.484 1 63 214 ASP B O 1
ATOM 6221 N N . GLU B 1 215 ? -32.625 -42.406 -8.938 1 65.75 215 GLU B N 1
ATOM 6222 C CA . GLU B 1 215 ? -32.406 -41.094 -8.32 1 65.75 215 GLU B CA 1
ATOM 6223 C C . GLU B 1 215 ? -31.047 -41 -7.648 1 65.75 215 GLU B C 1
ATOM 6225 O O . GLU B 1 215 ? -30.375 -39.969 -7.711 1 65.75 215 GLU B O 1
ATOM 6230 N N . ASP B 1 216 ? -30.672 -42.062 -6.98 1 72.19 216 ASP B N 1
ATOM 6231 C CA . ASP B 1 216 ? -29.359 -42.125 -6.328 1 72.19 216 ASP B CA 1
ATOM 6232 C C . ASP B 1 216 ? -28.234 -42.031 -7.355 1 72.19 216 ASP B C 1
ATOM 6234 O O . ASP B 1 216 ? -27.219 -41.375 -7.125 1 72.19 216 ASP B O 1
ATOM 6238 N N . GLU B 1 217 ? -28.438 -42.75 -8.445 1 73.5 217 GLU B N 1
ATOM 6239 C CA . GLU B 1 217 ? -27.438 -42.719 -9.5 1 73.5 217 GLU B CA 1
ATOM 6240 C C . GLU B 1 217 ? -27.328 -41.344 -10.141 1 73.5 217 GLU B C 1
ATOM 6242 O O . GLU B 1 217 ? -26.234 -40.875 -10.469 1 73.5 217 GLU B O 1
ATOM 6247 N N . ARG B 1 218 ? -28.406 -40.781 -10.266 1 73.56 218 ARG B N 1
ATOM 6248 C CA . ARG B 1 218 ? -28.422 -39.438 -10.836 1 73.56 218 ARG B CA 1
ATOM 6249 C C . ARG B 1 218 ? -27.75 -38.438 -9.898 1 73.56 218 ARG B C 1
ATOM 6251 O O . ARG B 1 218 ? -27 -37.562 -10.352 1 73.56 218 ARG B O 1
ATOM 6258 N N . GLU B 1 219 ? -28.109 -38.531 -8.672 1 78.06 219 GLU B N 1
ATOM 6259 C CA . GLU B 1 219 ? -27.484 -37.656 -7.691 1 78.06 219 GLU B CA 1
ATOM 6260 C C . GLU B 1 219 ? -25.969 -37.875 -7.648 1 78.06 219 GLU B C 1
ATOM 6262 O O . GLU B 1 219 ? -25.219 -36.906 -7.512 1 78.06 219 GLU B O 1
ATOM 6267 N N . ARG B 1 220 ? -25.625 -39.094 -7.785 1 78.75 220 ARG B N 1
ATOM 6268 C CA . ARG B 1 220 ? -24.203 -39.406 -7.801 1 78.75 220 ARG B CA 1
ATOM 6269 C C . ARG B 1 220 ? -23.531 -38.844 -9.047 1 78.75 220 ARG B C 1
ATOM 6271 O O . ARG B 1 220 ? -22.422 -38.312 -8.977 1 78.75 220 ARG B O 1
ATOM 6278 N N . ASN B 1 221 ? -24.203 -39 -10.172 1 79.62 221 ASN B N 1
ATOM 6279 C CA . ASN B 1 221 ? -23.672 -38.438 -11.422 1 79.62 221 ASN B CA 1
ATOM 6280 C C . ASN B 1 221 ? -23.562 -36.938 -11.367 1 79.62 221 ASN B C 1
ATOM 6282 O O . ASN B 1 221 ? -22.562 -36.344 -11.828 1 79.62 221 ASN B O 1
ATOM 6286 N N . ASN B 1 222 ? -24.547 -36.344 -10.812 1 82.44 222 ASN B N 1
ATOM 6287 C CA . ASN B 1 222 ? -24.516 -34.875 -10.672 1 82.44 222 ASN B CA 1
ATOM 6288 C C . ASN B 1 222 ? -23.375 -34.438 -9.773 1 82.44 222 ASN B C 1
ATOM 6290 O O . ASN B 1 222 ? -22.734 -33.406 -10.031 1 82.44 222 ASN B O 1
ATOM 6294 N N . LYS B 1 223 ? -23.172 -35.156 -8.789 1 84.12 223 LYS B N 1
ATOM 6295 C CA . LYS B 1 223 ? -22.094 -34.844 -7.863 1 84.12 223 LYS B CA 1
ATOM 6296 C C . LYS B 1 223 ? -20.719 -35 -8.531 1 84.12 223 LYS B C 1
ATOM 6298 O O . LYS B 1 223 ? -19.828 -34.188 -8.305 1 84.12 223 LYS B O 1
ATOM 6303 N N . ILE B 1 224 ? -20.578 -35.969 -9.336 1 84.25 224 ILE B N 1
ATOM 6304 C CA . ILE B 1 224 ? -19.312 -36.219 -10.031 1 84.25 224 ILE B CA 1
ATOM 6305 C C . ILE B 1 224 ? -19.047 -35.094 -11.039 1 84.25 224 ILE B C 1
ATOM 6307 O O . ILE B 1 224 ? -17.922 -34.625 -11.133 1 84.25 224 ILE B O 1
ATOM 6311 N N . VAL B 1 225 ? -20.047 -34.75 -11.758 1 86.44 225 VAL B N 1
ATOM 6312 C CA . VAL B 1 225 ? -19.906 -33.656 -12.742 1 86.44 225 VAL B CA 1
ATOM 6313 C C . VAL B 1 225 ? -19.531 -32.375 -12.039 1 86.44 225 VAL B C 1
ATOM 6315 O O . VAL B 1 225 ? -18.656 -31.625 -12.492 1 86.44 225 VAL B O 1
ATOM 6318 N N . ARG B 1 226 ? -20.156 -32.125 -10.977 1 88.94 226 ARG B N 1
ATOM 6319 C CA . ARG B 1 226 ? -19.906 -30.922 -10.195 1 88.94 226 ARG B CA 1
ATOM 6320 C C . ARG B 1 226 ? -18.469 -30.906 -9.664 1 88.94 226 ARG B C 1
ATOM 6322 O O . ARG B 1 226 ? -17.75 -29.906 -9.828 1 88.94 226 ARG B O 1
ATOM 6329 N N . ASN B 1 227 ? -18.078 -31.984 -9.094 1 88.94 227 ASN B N 1
ATOM 6330 C CA . ASN B 1 227 ? -16.734 -32.094 -8.539 1 88.94 227 ASN B CA 1
ATOM 6331 C C . ASN B 1 227 ? -15.672 -31.969 -9.625 1 88.94 227 ASN B C 1
ATOM 6333 O O . ASN B 1 227 ? -14.656 -31.297 -9.43 1 88.94 227 ASN B O 1
ATOM 6337 N N . THR B 1 228 ? -15.93 -32.594 -10.68 1 89.5 228 THR B N 1
ATOM 6338 C CA . THR B 1 228 ? -14.969 -32.594 -11.773 1 89.5 228 THR B CA 1
ATOM 6339 C C . THR B 1 228 ? -14.781 -31.172 -12.32 1 89.5 228 THR B C 1
ATOM 6341 O O . THR B 1 228 ? -13.648 -30.703 -12.5 1 89.5 228 THR B O 1
ATOM 6344 N N . LEU B 1 229 ? -15.828 -30.484 -12.508 1 90.88 229 LEU B N 1
ATOM 6345 C CA . LEU B 1 229 ? -15.75 -29.141 -13.07 1 90.88 229 LEU B CA 1
ATOM 6346 C C . LEU B 1 229 ? -15.109 -28.172 -12.078 1 90.88 229 LEU B C 1
ATOM 6348 O O . LEU B 1 229 ? -14.312 -27.328 -12.461 1 90.88 229 LEU B O 1
ATOM 6352 N N . MET B 1 230 ? -15.438 -28.344 -10.883 1 92.81 230 MET B N 1
ATOM 6353 C CA . MET B 1 230 ? -14.922 -27.453 -9.852 1 92.81 230 MET B CA 1
ATOM 6354 C C . MET B 1 230 ? -13.43 -27.672 -9.633 1 92.81 230 MET B C 1
ATOM 6356 O O . MET B 1 230 ? -12.664 -26.719 -9.492 1 92.81 230 MET B O 1
ATOM 6360 N N . ILE B 1 231 ? -13.023 -28.891 -9.641 1 93.81 231 ILE B N 1
ATOM 6361 C CA . ILE B 1 231 ? -11.602 -29.203 -9.484 1 93.81 231 ILE B CA 1
ATOM 6362 C C . ILE B 1 231 ? -10.828 -28.719 -10.711 1 93.81 231 ILE B C 1
ATOM 6364 O O . ILE B 1 231 ? -9.695 -28.234 -10.586 1 93.81 231 ILE B O 1
ATOM 6368 N N . THR B 1 232 ? -11.461 -28.859 -11.844 1 94.31 232 THR B N 1
ATOM 6369 C CA . THR B 1 232 ? -10.859 -28.344 -13.07 1 94.31 232 THR B CA 1
ATOM 6370 C C . THR B 1 232 ? -10.57 -26.859 -12.961 1 94.31 232 THR B C 1
ATOM 6372 O O . THR B 1 232 ? -9.5 -26.391 -13.344 1 94.31 232 THR B O 1
ATOM 6375 N N . LEU B 1 233 ? -11.453 -26.141 -12.383 1 94.38 233 LEU B N 1
ATOM 6376 C CA . LEU B 1 233 ? -11.305 -24.703 -12.227 1 94.38 233 LEU B CA 1
ATOM 6377 C C . LEU B 1 233 ? -10.148 -24.375 -11.289 1 94.38 233 LEU B C 1
ATOM 6379 O O . LEU B 1 233 ? -9.312 -23.516 -11.602 1 94.38 233 LEU B O 1
ATOM 6383 N N . MET B 1 234 ? -10.125 -25.047 -10.227 1 94.56 234 MET B N 1
ATOM 6384 C CA . MET B 1 234 ? -9.102 -24.734 -9.234 1 94.56 234 MET B CA 1
ATOM 6385 C C . MET B 1 234 ? -7.711 -25.094 -9.742 1 94.56 234 MET B C 1
ATOM 6387 O O . MET B 1 234 ? -6.766 -24.328 -9.578 1 94.56 234 MET B O 1
ATOM 6391 N N . TYR B 1 235 ? -7.527 -26.281 -10.375 1 96.38 235 TYR B N 1
ATOM 6392 C CA . TYR B 1 235 ? -6.242 -26.688 -10.93 1 96.38 235 TYR B CA 1
ATOM 6393 C C . TYR B 1 235 ? -5.797 -25.734 -12.031 1 96.38 235 TYR B C 1
ATOM 6395 O O . TYR B 1 235 ? -4.629 -25.359 -12.094 1 96.38 235 TYR B O 1
ATOM 6403 N N . SER B 1 236 ? -6.746 -25.359 -12.867 1 96.75 236 SER B N 1
ATOM 6404 C CA . SER B 1 236 ? -6.434 -24.469 -13.977 1 96.75 236 SER B CA 1
ATOM 6405 C C . SER B 1 236 ? -6.012 -23.094 -13.477 1 96.75 236 SER B C 1
ATOM 6407 O O . SER B 1 236 ? -5.094 -22.484 -14.023 1 96.75 236 SER B O 1
ATOM 6409 N N . ALA B 1 237 ? -6.672 -22.594 -12.484 1 96.5 237 ALA B N 1
ATOM 6410 C CA . ALA B 1 237 ? -6.332 -21.297 -11.914 1 96.5 237 ALA B CA 1
ATOM 6411 C C . ALA B 1 237 ? -4.949 -21.312 -11.266 1 96.5 237 ALA B C 1
ATOM 6413 O O . ALA B 1 237 ? -4.141 -20.406 -11.484 1 96.5 237 ALA B O 1
ATOM 6414 N N . ASN B 1 238 ? -4.629 -22.328 -10.516 1 96.31 238 ASN B N 1
ATOM 6415 C CA . ASN B 1 238 ? -3.348 -22.453 -9.828 1 96.31 238 ASN B CA 1
ATOM 6416 C C . ASN B 1 238 ? -2.199 -22.625 -10.82 1 96.31 238 ASN B C 1
ATOM 6418 O O . ASN B 1 238 ? -1.12 -22.062 -10.633 1 96.31 238 ASN B O 1
ATOM 6422 N N . LEU B 1 239 ? -2.447 -23.422 -11.82 1 97.31 239 LEU B N 1
ATOM 6423 C CA . LEU B 1 239 ? -1.41 -23.688 -12.812 1 97.31 239 LEU B CA 1
ATOM 6424 C C . LEU B 1 239 ? -1.23 -22.5 -13.742 1 97.31 239 LEU B C 1
ATOM 6426 O O . LEU B 1 239 ? -0.12 -22.234 -14.211 1 97.31 239 LEU B O 1
ATOM 6430 N N . GLY B 1 240 ? -2.324 -21.828 -14.039 1 96.69 240 GLY B N 1
ATOM 6431 C CA . GLY B 1 240 ? -2.25 -20.672 -14.922 1 96.69 240 GLY B CA 1
ATOM 6432 C C . GLY B 1 240 ? -1.33 -19.594 -14.398 1 96.69 240 GLY B C 1
ATOM 6433 O O . GLY B 1 240 ? -0.639 -18.922 -15.18 1 96.69 240 GLY B O 1
ATOM 6434 N N . GLY B 1 241 ? -1.263 -19.391 -13.148 1 95.88 241 GLY B N 1
ATOM 6435 C CA . GLY B 1 241 ? -0.448 -18.359 -12.523 1 95.88 241 GLY B CA 1
ATOM 6436 C C . GLY B 1 241 ? 1.037 -18.547 -12.773 1 95.88 241 GLY B C 1
ATOM 6437 O O . GLY B 1 241 ? 1.818 -17.594 -12.625 1 95.88 241 GLY B O 1
ATOM 6438 N N . ILE B 1 242 ? 1.455 -19.672 -13.234 1 96.94 242 ILE B N 1
ATOM 6439 C CA . ILE B 1 242 ? 2.863 -20 -13.43 1 96.94 242 ILE B CA 1
ATOM 6440 C C . ILE B 1 242 ? 3.355 -19.406 -14.75 1 96.94 242 ILE B C 1
ATOM 6442 O O . ILE B 1 242 ? 4.555 -19.203 -14.93 1 96.94 242 ILE B O 1
ATOM 6446 N N . GLY B 1 243 ? 2.475 -19.125 -15.641 1 96.69 243 GLY B N 1
ATOM 6447 C CA . GLY B 1 243 ? 2.836 -18.812 -17.016 1 96.69 243 GLY B CA 1
ATOM 6448 C C . GLY B 1 243 ? 3.539 -17.469 -17.156 1 96.69 243 GLY B C 1
ATOM 6449 O O . GLY B 1 243 ? 4.547 -17.359 -17.859 1 96.69 243 GLY B O 1
ATOM 6450 N N . ALA B 1 244 ? 3.021 -16.5 -16.484 1 95.81 244 ALA B N 1
ATOM 6451 C CA . ALA B 1 244 ? 3.611 -15.164 -16.547 1 95.81 244 ALA B CA 1
ATOM 6452 C C . ALA B 1 244 ? 4.254 -14.781 -15.227 1 95.81 244 ALA B C 1
ATOM 6454 O O . ALA B 1 244 ? 3.846 -15.266 -14.164 1 95.81 244 ALA B O 1
ATOM 6455 N N . LEU B 1 245 ? 5.227 -13.906 -15.328 1 95.12 245 LEU B N 1
ATOM 6456 C CA . LEU B 1 245 ? 5.938 -13.469 -14.133 1 95.12 245 LEU B CA 1
ATOM 6457 C C . LEU B 1 245 ? 4.984 -12.789 -13.156 1 95.12 245 LEU B C 1
ATOM 6459 O O . LEU B 1 245 ? 5.152 -12.898 -11.938 1 95.12 245 LEU B O 1
ATOM 6463 N N . THR B 1 246 ? 3.98 -12.109 -13.656 1 93.75 246 THR B N 1
ATOM 6464 C CA . THR B 1 246 ? 3.055 -11.352 -12.82 1 93.75 246 THR B CA 1
ATOM 6465 C C . THR B 1 246 ? 1.843 -12.203 -12.445 1 93.75 246 THR B C 1
ATOM 6467 O O . THR B 1 246 ? 0.891 -11.703 -11.844 1 93.75 246 THR B O 1
ATOM 6470 N N . GLY B 1 247 ? 1.852 -13.445 -12.797 1 94.44 247 GLY B N 1
ATOM 6471 C CA . GLY B 1 247 ? 0.686 -14.289 -12.602 1 94.44 247 GLY B CA 1
ATOM 6472 C C . GLY B 1 247 ? 0.451 -14.664 -11.148 1 94.44 247 GLY B C 1
ATOM 6473 O O . GLY B 1 247 ? -0.693 -14.82 -10.719 1 94.44 247 GLY B O 1
ATOM 6474 N N . THR B 1 248 ? 1.545 -14.891 -10.484 1 94.44 248 THR B N 1
ATOM 6475 C CA . THR B 1 248 ? 1.452 -15.203 -9.062 1 94.44 248 THR B CA 1
ATOM 6476 C C . THR B 1 248 ? 2.637 -14.609 -8.297 1 94.44 248 THR B C 1
ATOM 6478 O O . THR B 1 248 ? 3.689 -14.352 -8.883 1 94.44 248 THR B O 1
ATOM 6481 N N . ALA B 1 249 ? 2.473 -14.406 -7.074 1 95.38 249 ALA B N 1
ATOM 6482 C CA . ALA B 1 249 ? 3.438 -13.688 -6.242 1 95.38 249 ALA B CA 1
ATOM 6483 C C . ALA B 1 249 ? 4.746 -14.461 -6.133 1 95.38 249 ALA B C 1
ATOM 6485 O O . ALA B 1 249 ? 5.828 -13.875 -6.152 1 95.38 249 ALA B O 1
ATOM 6486 N N . PRO B 1 250 ? 4.758 -15.773 -6.043 1 97.25 250 PRO B N 1
ATOM 6487 C CA . PRO B 1 250 ? 6.016 -16.516 -5.941 1 97.25 250 PRO B CA 1
ATOM 6488 C C . PRO B 1 250 ? 6.957 -16.25 -7.113 1 97.25 250 PRO B C 1
ATOM 6490 O O . PRO B 1 250 ? 8.172 -16.172 -6.926 1 97.25 250 PRO B O 1
ATOM 6493 N N . ASN B 1 251 ? 6.43 -16.094 -8.32 1 97.75 251 ASN B N 1
ATOM 6494 C CA . ASN B 1 251 ? 7.254 -15.758 -9.477 1 97.75 251 ASN B CA 1
ATOM 6495 C C . ASN B 1 251 ? 8.008 -14.445 -9.273 1 97.75 251 ASN B C 1
ATOM 6497 O O . ASN B 1 251 ? 9.188 -14.352 -9.609 1 97.75 251 ASN B O 1
ATOM 6501 N N . LEU B 1 252 ? 7.332 -13.555 -8.727 1 96.88 252 LEU B N 1
ATOM 6502 C CA . LEU B 1 252 ? 7.902 -12.234 -8.508 1 96.88 252 LEU B CA 1
ATOM 6503 C C . LEU B 1 252 ? 8.945 -12.266 -7.395 1 96.88 252 LEU B C 1
ATOM 6505 O O . LEU B 1 252 ? 9.93 -11.523 -7.434 1 96.88 252 LEU B O 1
ATOM 6509 N N . VAL B 1 253 ? 8.688 -13.109 -6.418 1 96.94 253 VAL B N 1
ATOM 6510 C CA . VAL B 1 253 ? 9.664 -13.258 -5.344 1 96.94 253 VAL B CA 1
ATOM 6511 C C . VAL B 1 253 ? 10.992 -13.742 -5.918 1 96.94 253 VAL B C 1
ATOM 6513 O O . VAL B 1 253 ? 12.055 -13.234 -5.562 1 96.94 253 VAL B O 1
ATOM 6516 N N . LEU B 1 254 ? 10.914 -14.695 -6.793 1 97.62 254 LEU B N 1
ATOM 6517 C CA . LEU B 1 254 ? 12.125 -15.203 -7.422 1 97.62 254 LEU B CA 1
ATOM 6518 C C . LEU B 1 254 ? 12.867 -14.094 -8.156 1 97.62 254 LEU B C 1
ATOM 6520 O O . LEU B 1 254 ? 14.07 -13.914 -7.965 1 97.62 254 LEU B O 1
ATOM 6524 N N . LYS B 1 255 ? 12.133 -13.398 -8.945 1 95.75 255 LYS B N 1
ATOM 6525 C CA . LYS B 1 255 ? 12.742 -12.312 -9.711 1 95.75 255 LYS B CA 1
ATOM 6526 C C . LYS B 1 255 ? 13.367 -11.273 -8.789 1 95.75 255 LYS B C 1
ATOM 6528 O O . LYS B 1 255 ? 14.5 -10.828 -9.016 1 95.75 255 LYS B O 1
ATOM 6533 N N . GLY B 1 256 ? 12.695 -10.906 -7.785 1 93.12 256 GLY B N 1
ATOM 6534 C CA . GLY B 1 256 ? 13.188 -9.906 -6.852 1 93.12 256 GLY B CA 1
ATOM 6535 C C . GLY B 1 256 ? 14.406 -10.367 -6.074 1 93.12 256 GLY B C 1
ATOM 6536 O O . GLY B 1 256 ? 15.336 -9.586 -5.848 1 93.12 256 GLY B O 1
ATOM 6537 N N . VAL B 1 257 ? 14.367 -11.586 -5.672 1 93.19 257 VAL B N 1
ATOM 6538 C CA . VAL B 1 257 ? 15.492 -12.133 -4.91 1 93.19 257 VAL B CA 1
ATOM 6539 C C . VAL B 1 257 ? 16.734 -12.211 -5.797 1 93.19 257 VAL B C 1
ATOM 6541 O O . VAL B 1 257 ? 17.828 -11.883 -5.363 1 93.19 257 VAL B O 1
ATOM 6544 N N . LEU B 1 258 ? 16.578 -12.594 -7.031 1 93.75 258 LEU B N 1
ATOM 6545 C CA . LEU B 1 258 ? 17.703 -12.641 -7.973 1 93.75 258 LEU B CA 1
ATOM 6546 C C . LEU B 1 258 ? 18.281 -11.242 -8.195 1 93.75 258 LEU B C 1
ATOM 6548 O O . LEU B 1 258 ? 19.5 -11.062 -8.172 1 93.75 258 LEU B O 1
ATOM 6552 N N . ASP B 1 259 ? 17.422 -10.312 -8.305 1 88.81 259 ASP B N 1
ATOM 6553 C CA . ASP B 1 259 ? 17.844 -8.945 -8.57 1 88.81 259 ASP B CA 1
ATOM 6554 C C . ASP B 1 259 ? 18.5 -8.328 -7.34 1 88.81 259 ASP B C 1
ATOM 6556 O O . ASP B 1 259 ? 19.344 -7.438 -7.465 1 88.81 259 ASP B O 1
ATOM 6560 N N . SER B 1 260 ? 18.109 -8.812 -6.238 1 85.56 260 SER B N 1
ATOM 6561 C CA . SER B 1 260 ? 18.703 -8.312 -5 1 85.56 260 SER B CA 1
ATOM 6562 C C . SER B 1 260 ? 20.047 -8.977 -4.73 1 85.56 260 SER B C 1
ATOM 6564 O O . SER B 1 260 ? 20.906 -8.391 -4.066 1 85.56 260 SER B O 1
ATOM 6566 N N . THR B 1 261 ? 20.219 -10.125 -5.25 1 87.19 261 THR B N 1
ATOM 6567 C CA . THR B 1 261 ? 21.406 -10.93 -4.949 1 87.19 261 THR B CA 1
ATOM 6568 C C . THR B 1 261 ? 22.516 -10.641 -5.949 1 87.19 261 THR B C 1
ATOM 6570 O O . THR B 1 261 ? 23.688 -10.578 -5.574 1 87.19 261 THR B O 1
ATOM 6573 N N . TYR B 1 262 ? 22.078 -10.367 -7.184 1 89.25 262 TYR B N 1
ATOM 6574 C CA . TYR B 1 262 ? 23.078 -10.203 -8.234 1 89.25 262 TYR B CA 1
ATOM 6575 C C . TYR B 1 262 ? 22.969 -8.836 -8.898 1 89.25 262 TYR B C 1
ATOM 6577 O O . TYR B 1 262 ? 21.859 -8.344 -9.125 1 89.25 262 TYR B O 1
ATOM 6585 N N . SER B 1 263 ? 24.078 -8.266 -9.234 1 84.06 263 SER B N 1
ATOM 6586 C CA . SER B 1 263 ? 24.094 -6.934 -9.844 1 84.06 263 SER B CA 1
ATOM 6587 C C . SER B 1 263 ? 23.922 -7.012 -11.352 1 84.06 263 SER B C 1
ATOM 6589 O O . SER B 1 263 ? 23.422 -6.074 -11.977 1 84.06 263 SER B O 1
ATOM 6591 N N . GLN B 1 264 ? 24.359 -8.07 -11.883 1 85.31 264 GLN B N 1
ATOM 6592 C CA . GLN B 1 264 ? 24.25 -8.258 -13.328 1 85.31 264 GLN B CA 1
ATOM 6593 C C . GLN B 1 264 ? 22.984 -9.039 -13.68 1 85.31 264 GLN B C 1
ATOM 6595 O O . GLN B 1 264 ? 22.469 -9.797 -12.852 1 85.31 264 GLN B O 1
ATOM 6600 N N . PRO B 1 265 ? 22.547 -8.875 -14.875 1 85.88 265 PRO B N 1
ATOM 6601 C CA . PRO B 1 265 ? 21.359 -9.609 -15.289 1 85.88 265 PRO B CA 1
ATOM 6602 C C . PRO B 1 265 ? 21.562 -11.125 -15.305 1 85.88 265 PRO B C 1
ATOM 6604 O O . PRO B 1 265 ? 22.594 -11.602 -15.789 1 85.88 265 PRO B O 1
ATOM 6607 N N . THR B 1 266 ? 20.625 -11.852 -14.82 1 89.75 266 THR B N 1
ATOM 6608 C CA . THR B 1 266 ? 20.734 -13.297 -14.656 1 89.75 266 THR B CA 1
ATOM 6609 C C . THR B 1 266 ? 20.141 -14.023 -15.867 1 89.75 266 THR B C 1
ATOM 6611 O O . THR B 1 266 ? 20.188 -15.25 -15.945 1 89.75 266 THR B O 1
ATOM 6614 N N . GLY B 1 267 ? 19.562 -13.281 -16.766 1 87.88 267 GLY B N 1
ATOM 6615 C CA . GLY B 1 267 ? 18.938 -13.906 -17.922 1 87.88 267 GLY B CA 1
ATOM 6616 C C . GLY B 1 267 ? 17.469 -14.203 -17.734 1 87.88 267 GLY B C 1
ATOM 6617 O O . GLY B 1 267 ? 16.766 -14.555 -18.688 1 87.88 267 GLY B O 1
ATOM 6618 N N . LEU B 1 268 ? 17.047 -14.117 -16.531 1 92.81 268 LEU B N 1
ATOM 6619 C CA . LEU B 1 268 ? 15.625 -14.312 -16.266 1 92.81 268 LEU B CA 1
ATOM 6620 C C . LEU B 1 268 ? 14.836 -13.055 -16.594 1 92.81 268 LEU B C 1
ATOM 6622 O O . LEU B 1 268 ? 14.688 -12.172 -15.734 1 92.81 268 LEU B O 1
ATOM 6626 N N . THR B 1 269 ? 14.312 -12.984 -17.75 1 91.69 269 THR B N 1
ATOM 6627 C CA . THR B 1 269 ? 13.477 -11.891 -18.219 1 91.69 269 THR B CA 1
ATOM 6628 C C . THR B 1 269 ? 12.023 -12.336 -18.344 1 91.69 269 THR B C 1
ATOM 6630 O O . THR B 1 269 ? 11.711 -13.508 -18.156 1 91.69 269 THR B O 1
ATOM 6633 N N . PHE B 1 270 ? 11.164 -11.406 -18.609 1 93.75 270 PHE B N 1
ATOM 6634 C CA . PHE B 1 270 ? 9.758 -11.734 -18.812 1 93.75 270 PHE B CA 1
ATOM 6635 C C . PHE B 1 270 ? 9.602 -12.75 -19.938 1 93.75 270 PHE B C 1
ATOM 6637 O O . PHE B 1 270 ? 8.836 -13.711 -19.812 1 93.75 270 PHE B O 1
ATOM 6644 N N . LEU B 1 271 ? 10.312 -12.578 -20.984 1 93.81 271 LEU B N 1
ATOM 6645 C CA . LEU B 1 271 ? 10.234 -13.453 -22.141 1 93.81 271 LEU B CA 1
ATOM 6646 C C . LEU B 1 271 ? 10.781 -14.844 -21.812 1 93.81 271 LEU B C 1
ATOM 6648 O O . LEU B 1 271 ? 10.133 -15.852 -22.094 1 93.81 271 LEU B O 1
ATOM 6652 N N . THR B 1 272 ? 12.008 -14.906 -21.234 1 94.62 272 THR B N 1
ATOM 6653 C CA . THR B 1 272 ? 12.602 -16.203 -20.953 1 94.62 272 THR B CA 1
ATOM 6654 C C . THR B 1 272 ? 11.766 -16.969 -19.938 1 94.62 272 THR B C 1
ATOM 6656 O O . THR B 1 272 ? 11.688 -18.203 -19.984 1 94.62 272 THR B O 1
ATOM 6659 N N . TRP B 1 273 ? 11.156 -16.25 -19 1 96.5 273 TRP B N 1
ATOM 6660 C CA . TRP B 1 273 ? 10.25 -16.891 -18.062 1 96.5 273 TRP B CA 1
ATOM 6661 C C . TRP B 1 273 ? 9.086 -17.547 -18.797 1 96.5 273 TRP B C 1
ATOM 6663 O O . TRP B 1 273 ? 8.766 -18.719 -18.547 1 96.5 273 TRP B O 1
ATOM 6673 N N . MET B 1 274 ? 8.492 -16.844 -19.688 1 96.31 274 MET B N 1
ATOM 6674 C CA . MET B 1 274 ? 7.332 -17.344 -20.406 1 96.31 274 MET B CA 1
ATOM 6675 C C . MET B 1 274 ? 7.723 -18.5 -21.328 1 96.31 274 MET B C 1
ATOM 6677 O O . MET B 1 274 ? 7.012 -19.5 -21.422 1 96.31 274 MET B O 1
ATOM 6681 N N . LEU B 1 275 ? 8.828 -18.344 -22 1 95.69 275 LEU B N 1
ATOM 6682 C CA . LEU B 1 275 ? 9.289 -19.391 -22.906 1 95.69 275 LEU B CA 1
ATOM 6683 C C . LEU B 1 275 ? 9.531 -20.688 -22.172 1 95.69 275 LEU B C 1
ATOM 6685 O O . LEU B 1 275 ? 9.32 -21.781 -22.719 1 95.69 275 LEU B O 1
ATOM 6689 N N . TYR B 1 276 ? 9.953 -20.562 -20.984 1 96.75 276 TYR B N 1
ATOM 6690 C CA . TYR B 1 276 ? 10.242 -21.75 -20.188 1 96.75 276 TYR B CA 1
ATOM 6691 C C . TYR B 1 276 ? 8.977 -22.297 -19.547 1 96.75 276 TYR B C 1
ATOM 6693 O O . TYR B 1 276 ? 8.719 -23.5 -19.594 1 96.75 276 TYR B O 1
ATOM 6701 N N . ASN B 1 277 ? 8.148 -21.438 -18.938 1 97.69 277 ASN B N 1
ATOM 6702 C CA . ASN B 1 277 ? 7.102 -21.922 -18.031 1 97.69 277 ASN B CA 1
ATOM 6703 C C . ASN B 1 277 ? 5.789 -22.156 -18.781 1 97.69 277 ASN B C 1
ATOM 6705 O O . ASN B 1 277 ? 4.961 -22.953 -18.344 1 97.69 277 ASN B O 1
ATOM 6709 N N . VAL B 1 278 ? 5.516 -21.453 -19.875 1 97.62 278 VAL B N 1
ATOM 6710 C CA . VAL B 1 278 ? 4.258 -21.625 -20.594 1 97.62 278 VAL B CA 1
ATOM 6711 C C . VAL B 1 278 ? 4.152 -23.062 -21.125 1 97.62 278 VAL B C 1
ATOM 6713 O O . VAL B 1 278 ? 3.141 -23.734 -20.906 1 97.62 278 VAL B O 1
ATOM 6716 N N . PRO B 1 279 ? 5.199 -23.578 -21.797 1 97.62 279 PRO B N 1
ATOM 6717 C CA . PRO B 1 279 ? 5.105 -24.969 -22.25 1 97.62 279 PRO B CA 1
ATOM 6718 C C . PRO B 1 279 ? 4.898 -25.938 -21.094 1 97.62 279 PRO B C 1
ATOM 6720 O O . PRO B 1 279 ? 4.086 -26.859 -21.203 1 97.62 279 PRO B O 1
ATOM 6723 N N . GLY B 1 280 ? 5.691 -25.75 -20.031 1 97.25 280 GLY B N 1
ATOM 6724 C CA . GLY B 1 280 ? 5.5 -26.609 -18.875 1 97.25 280 GLY B CA 1
ATOM 6725 C C . GLY B 1 280 ? 4.102 -26.531 -18.297 1 97.25 280 GLY B C 1
ATOM 6726 O O . GLY B 1 280 ? 3.533 -27.547 -17.891 1 97.25 280 GLY B O 1
ATOM 6727 N N . MET B 1 281 ? 3.572 -25.312 -18.203 1 97.56 281 MET B N 1
ATOM 6728 C CA . MET B 1 281 ? 2.213 -25.094 -17.719 1 97.56 281 MET B CA 1
ATOM 6729 C C . MET B 1 281 ? 1.197 -25.828 -18.578 1 97.56 281 MET B C 1
ATOM 6731 O O . MET B 1 281 ? 0.279 -26.469 -18.047 1 97.56 281 MET B O 1
ATOM 6735 N N . ILE B 1 282 ? 1.357 -25.812 -19.891 1 96.94 282 ILE B N 1
ATOM 6736 C CA . ILE B 1 282 ? 0.452 -26.469 -20.828 1 96.94 282 ILE B CA 1
ATOM 6737 C C . ILE B 1 282 ? 0.516 -27.984 -20.625 1 96.94 282 ILE B C 1
ATOM 6739 O O . ILE B 1 282 ? -0.517 -28.656 -20.625 1 96.94 282 ILE B O 1
ATOM 6743 N N . VAL B 1 283 ? 1.687 -28.484 -20.484 1 97.81 283 VAL B N 1
ATOM 6744 C CA . VAL B 1 283 ? 1.852 -29.922 -20.281 1 97.81 283 VAL B CA 1
ATOM 6745 C C . VAL B 1 283 ? 1.164 -30.328 -18.969 1 97.81 283 VAL B C 1
ATOM 6747 O O . VAL B 1 283 ? 0.457 -31.344 -18.938 1 97.81 283 VAL B O 1
ATOM 6750 N N . CYS B 1 284 ? 1.369 -29.578 -17.922 1 97.75 284 CYS B N 1
ATOM 6751 C CA . CYS B 1 284 ? 0.754 -29.891 -16.625 1 97.75 284 CYS B CA 1
ATOM 6752 C C . CYS B 1 284 ? -0.766 -29.859 -16.734 1 97.75 284 CYS B C 1
ATOM 6754 O O . CYS B 1 284 ? -1.443 -30.734 -16.188 1 97.75 284 CYS B O 1
ATOM 6756 N N . ILE B 1 285 ? -1.282 -28.859 -17.406 1 96.06 285 ILE B N 1
ATOM 6757 C CA . ILE B 1 285 ? -2.727 -28.719 -17.531 1 96.06 285 ILE B CA 1
ATOM 6758 C C . ILE B 1 285 ? -3.287 -29.891 -18.344 1 96.06 285 ILE B C 1
ATOM 6760 O O . ILE B 1 285 ? -4.363 -30.406 -18.047 1 96.06 285 ILE B O 1
ATOM 6764 N N . PHE B 1 286 ? -2.623 -30.219 -19.359 1 96.31 286 PHE B N 1
ATOM 6765 C CA . PHE B 1 286 ? -3.043 -31.344 -20.203 1 96.31 286 PHE B CA 1
ATOM 6766 C C . PHE B 1 286 ? -3.053 -32.656 -19.391 1 96.31 286 PHE B C 1
ATOM 6768 O O . PHE B 1 286 ? -4 -33.438 -19.484 1 96.31 286 PHE B O 1
ATOM 6775 N N . ILE B 1 287 ? -2.043 -32.844 -18.672 1 96 287 ILE B N 1
ATOM 6776 C CA . ILE B 1 287 ? -1.964 -34.031 -17.812 1 96 287 ILE B CA 1
ATOM 6777 C C . ILE B 1 287 ? -3.082 -33.969 -16.766 1 96 287 ILE B C 1
ATOM 6779 O O . ILE B 1 287 ? -3.684 -35 -16.469 1 96 287 ILE B O 1
ATOM 6783 N N . GLY B 1 288 ? -3.311 -32.812 -16.203 1 94.69 288 GLY B N 1
ATOM 6784 C CA . GLY B 1 288 ? -4.422 -32.656 -15.266 1 94.69 288 GLY B CA 1
ATOM 6785 C C . GLY B 1 288 ? -5.766 -33 -15.891 1 94.69 288 GLY B C 1
ATOM 6786 O O . GLY B 1 288 ? -6.602 -33.656 -15.266 1 94.69 288 GLY B O 1
ATOM 6787 N N . TRP B 1 289 ? -5.938 -32.531 -17.094 1 94.69 289 TRP B N 1
ATOM 6788 C CA . TRP B 1 289 ? -7.16 -32.812 -17.844 1 94.69 289 TRP B CA 1
ATOM 6789 C C . TRP B 1 289 ? -7.355 -34.312 -18.016 1 94.69 289 TRP B C 1
ATOM 6791 O O . TRP B 1 289 ? -8.453 -34.812 -17.781 1 94.69 289 TRP B O 1
ATOM 6801 N N . ILE B 1 290 ? -6.332 -35.031 -18.359 1 94.25 290 ILE B N 1
ATOM 6802 C CA . ILE B 1 290 ? -6.387 -36.469 -18.547 1 94.25 290 ILE B CA 1
ATOM 6803 C C . ILE B 1 290 ? -6.602 -37.156 -17.203 1 94.25 290 ILE B C 1
ATOM 6805 O O . ILE B 1 290 ? -7.418 -38.062 -17.094 1 94.25 290 ILE B O 1
ATOM 6809 N N . TRP B 1 291 ? -5.902 -36.688 -16.219 1 94.38 291 TRP B N 1
ATOM 6810 C CA . TRP B 1 291 ? -5.988 -37.281 -14.891 1 94.38 291 TRP B CA 1
ATOM 6811 C C . TRP B 1 291 ? -7.41 -37.188 -14.344 1 94.38 291 TRP B C 1
ATOM 6813 O O . TRP B 1 291 ? -7.934 -38.156 -13.789 1 94.38 291 TRP B O 1
ATOM 6823 N N . LEU B 1 292 ? -8.055 -36.062 -14.516 1 92.5 292 LEU B N 1
ATOM 6824 C CA . LEU B 1 292 ? -9.406 -35.875 -14 1 92.5 292 LEU B CA 1
ATOM 6825 C C . LEU B 1 292 ? -10.406 -36.75 -14.773 1 92.5 292 LEU B C 1
ATOM 6827 O O . LEU B 1 292 ? -11.391 -37.219 -14.203 1 92.5 292 LEU B O 1
ATOM 6831 N N . GLN B 1 293 ? -10.164 -36.969 -16.047 1 89.94 293 GLN B N 1
ATOM 6832 C CA . GLN B 1 293 ? -11.016 -37.875 -16.828 1 89.94 293 GLN B CA 1
ATOM 6833 C C . GLN B 1 293 ? -10.859 -39.312 -16.375 1 89.94 293 GLN B C 1
ATOM 6835 O O . GLN B 1 293 ? -11.828 -40.062 -16.344 1 89.94 293 GLN B O 1
ATOM 6840 N N . VAL B 1 294 ? -9.672 -39.688 -16.062 1 90.06 294 VAL B N 1
ATOM 6841 C CA . VAL B 1 294 ? -9.406 -41.062 -15.594 1 90.06 294 VAL B CA 1
ATOM 6842 C C . VAL B 1 294 ? -10.047 -41.25 -14.219 1 90.06 294 VAL B C 1
ATOM 6844 O O . VAL B 1 294 ? -10.664 -42.281 -13.961 1 90.06 294 VAL B O 1
ATOM 6847 N N . ARG B 1 295 ? -9.914 -40.312 -13.398 1 88.31 295 ARG B N 1
ATOM 6848 C CA . ARG B 1 295 ? -10.359 -40.438 -12.016 1 88.31 295 ARG B CA 1
ATOM 6849 C C . ARG B 1 295 ? -11.883 -40.375 -11.922 1 88.31 295 ARG B C 1
ATOM 6851 O O . ARG B 1 295 ? -12.492 -41.094 -11.133 1 88.31 295 ARG B O 1
ATOM 6858 N N . TYR B 1 296 ? -12.523 -39.5 -12.734 1 84.38 296 TYR B N 1
ATOM 6859 C CA . TYR B 1 296 ? -13.945 -39.25 -12.5 1 84.38 296 TYR B CA 1
ATOM 6860 C C . TYR B 1 296 ? -14.789 -39.781 -13.656 1 84.38 296 TYR B C 1
ATOM 6862 O O . TYR B 1 296 ? -15.961 -40.094 -13.477 1 84.38 296 TYR B O 1
ATOM 6870 N N . LEU B 1 297 ? -14.234 -39.781 -14.883 1 79.56 297 LEU B N 1
ATOM 6871 C CA . LEU B 1 297 ? -15.055 -40.156 -16.031 1 79.56 297 LEU B CA 1
ATOM 6872 C C . LEU B 1 297 ? -14.711 -41.531 -16.531 1 79.56 297 LEU B C 1
ATOM 6874 O O . LEU B 1 297 ? -15.32 -42.031 -17.469 1 79.56 297 LEU B O 1
ATOM 6878 N N . GLY B 1 298 ? -13.82 -42.188 -15.867 1 75.69 298 GLY B N 1
ATOM 6879 C CA . GLY B 1 298 ? -13.508 -43.594 -16.156 1 75.69 298 GLY B CA 1
ATOM 6880 C C . GLY B 1 298 ? -12.773 -43.781 -17.453 1 75.69 298 GLY B C 1
ATOM 6881 O O . GLY B 1 298 ? -12.953 -44.781 -18.141 1 75.69 298 GLY B O 1
ATOM 6882 N N . LEU B 1 299 ? -12.008 -42.688 -17.734 1 66.62 299 LEU B N 1
ATOM 6883 C CA . LEU B 1 299 ? -11.148 -42.812 -18.906 1 66.62 299 LEU B CA 1
ATOM 6884 C C . LEU B 1 299 ? -10.172 -43.969 -18.734 1 66.62 299 LEU B C 1
ATOM 6886 O O . LEU B 1 299 ? -9.5 -44.062 -17.703 1 66.62 299 LEU B O 1
ATOM 6890 N N . PHE B 1 300 ? -10.227 -45.094 -19.438 1 62.62 300 PHE B N 1
ATOM 6891 C CA . PHE B 1 300 ? -9.406 -46.281 -19.516 1 62.62 300 PHE B CA 1
ATOM 6892 C C . PHE B 1 300 ? -9.938 -47.344 -18.562 1 62.62 300 PHE B C 1
ATOM 6894 O O . PHE B 1 300 ? -9.211 -48.281 -18.188 1 62.62 300 PHE B O 1
ATOM 6901 N N . SER B 1 301 ? -10.977 -47 -17.734 1 55.94 301 SER B N 1
ATOM 6902 C CA . SER B 1 301 ? -11.57 -48.062 -16.922 1 55.94 301 SER B CA 1
ATOM 6903 C C . SER B 1 301 ? -11.898 -49.281 -17.781 1 55.94 301 SER B C 1
ATOM 6905 O O . SER B 1 301 ? -12.5 -49.156 -18.844 1 55.94 301 SER B O 1
ATOM 6907 N N . TRP B 1 302 ? -11.086 -50.188 -17.797 1 44.38 302 TRP B N 1
ATOM 6908 C CA . TRP B 1 302 ? -11.297 -51.5 -18.422 1 44.38 302 TRP B CA 1
ATOM 6909 C C . TRP B 1 302 ? -12.766 -51.906 -18.328 1 44.38 302 TRP B C 1
ATOM 6911 O O . TRP B 1 302 ? -13.234 -52.719 -19.125 1 44.38 302 TRP B O 1
ATOM 6921 N N . LYS B 1 303 ? -13.367 -52.094 -17.109 1 48.72 303 LYS B N 1
ATOM 6922 C CA . LYS B 1 303 ? -14.695 -52.688 -17.016 1 48.72 303 LYS B CA 1
ATOM 6923 C C . LYS B 1 303 ? -15.773 -51.719 -17.469 1 48.72 303 LYS B C 1
ATOM 6925 O O . LYS B 1 303 ? -15.695 -50.531 -17.203 1 48.72 303 LYS B O 1
ATOM 6930 N N . GLY B 1 304 ? -16.453 -51.75 -18.469 1 45.41 304 GLY B N 1
ATOM 6931 C CA . GLY B 1 304 ? -17.641 -51.312 -19.203 1 45.41 304 GLY B CA 1
ATOM 6932 C C . GLY B 1 304 ? -18.375 -50.188 -18.547 1 45.41 304 GLY B C 1
ATOM 6933 O O . GLY B 1 304 ? -19.516 -49.875 -18.922 1 45.41 304 GLY B O 1
ATOM 6934 N N . ARG B 1 305 ? -18.141 -49.75 -17.344 1 45.69 305 ARG B N 1
ATOM 6935 C CA . ARG B 1 305 ? -19.125 -48.844 -16.75 1 45.69 305 ARG B CA 1
ATOM 6936 C C . ARG B 1 305 ? -18.797 -47.406 -17.078 1 45.69 305 ARG B C 1
ATOM 6938 O O . ARG B 1 305 ? -18.094 -46.719 -16.328 1 45.69 305 ARG B O 1
ATOM 6945 N N . ARG B 1 306 ? -18.594 -47.062 -18.359 1 50.81 306 ARG B N 1
ATOM 6946 C CA . ARG B 1 306 ? -18.594 -45.688 -18.75 1 50.81 306 ARG B CA 1
ATOM 6947 C C . ARG B 1 306 ? -19.719 -44.906 -18.078 1 50.81 306 ARG B C 1
ATOM 6949 O O . ARG B 1 306 ? -20.891 -45.25 -18.234 1 50.81 306 ARG B O 1
ATOM 6956 N N . LYS B 1 307 ? -19.391 -44.281 -16.969 1 53.97 307 LYS B N 1
ATOM 6957 C CA . LYS B 1 307 ? -20.422 -43.438 -16.359 1 53.97 307 LYS B CA 1
ATOM 6958 C C . LYS B 1 307 ? -20.891 -42.375 -17.344 1 53.97 307 LYS B C 1
ATOM 6960 O O . LYS B 1 307 ? -20.109 -41.531 -17.781 1 53.97 307 LYS B O 1
ATOM 6965 N N . ASN B 1 308 ? -21.656 -42.75 -18.391 1 51.16 308 ASN B N 1
ATOM 6966 C CA . ASN B 1 308 ? -22.25 -41.875 -19.391 1 51.16 308 ASN B CA 1
ATOM 6967 C C . ASN B 1 308 ? -22.812 -40.625 -18.766 1 51.16 308 ASN B C 1
ATOM 6969 O O . ASN B 1 308 ? -23.969 -40.562 -18.344 1 51.16 308 ASN B O 1
ATOM 6973 N N . CYS B 1 309 ? -21.891 -39.844 -18.062 1 56.91 309 CYS B N 1
ATOM 6974 C CA . CYS B 1 309 ? -22.453 -38.562 -17.609 1 56.91 309 CYS B CA 1
ATOM 6975 C C . CYS B 1 309 ? -22.828 -37.688 -18.781 1 56.91 309 CYS B C 1
ATOM 6977 O O . CYS B 1 309 ? -21.953 -37.094 -19.422 1 56.91 309 CYS B O 1
ATOM 6979 N N . LEU B 1 310 ? -23.969 -38 -19.438 1 58.44 310 LEU B N 1
ATOM 6980 C CA . LEU B 1 310 ? -24.484 -37.281 -20.594 1 58.44 310 LEU B CA 1
ATOM 6981 C C . LEU B 1 310 ? -24.922 -35.844 -20.203 1 58.44 310 LEU B C 1
ATOM 6983 O O . LEU B 1 310 ? -25.703 -35.688 -19.266 1 58.44 310 LEU B O 1
ATOM 6987 N N . VAL B 1 311 ? -23.984 -34.938 -20.422 1 67.81 311 VAL B N 1
ATOM 6988 C CA . VAL B 1 311 ? -24.359 -33.531 -20.312 1 67.81 311 VAL B CA 1
ATOM 6989 C C . VAL B 1 311 ? -25.047 -33.062 -21.594 1 67.81 311 VAL B C 1
ATOM 6991 O O . VAL B 1 311 ? -24.594 -33.375 -22.688 1 67.81 311 VAL B O 1
ATOM 6994 N N . GLU B 1 312 ? -26.266 -32.656 -21.406 1 74.12 312 GLU B N 1
ATOM 6995 C CA . GLU B 1 312 ? -27 -32.125 -22.562 1 74.12 312 GLU B CA 1
ATOM 6996 C C . GLU B 1 312 ? -26.297 -30.875 -23.109 1 74.12 312 GLU B C 1
ATOM 6998 O O . GLU B 1 312 ? -26.375 -29.797 -22.516 1 74.12 312 GLU B O 1
ATOM 7003 N N . GLU B 1 313 ? -25.688 -31.078 -24.219 1 80.56 313 GLU B N 1
ATOM 7004 C CA . GLU B 1 313 ? -24.906 -30.016 -24.844 1 80.56 313 GLU B CA 1
ATOM 7005 C C . GLU B 1 313 ? -25.75 -28.781 -25.141 1 80.56 313 GLU B C 1
ATOM 7007 O O . GLU B 1 313 ? -25.281 -27.656 -25.031 1 80.56 313 GLU B O 1
ATOM 7012 N N . SER B 1 314 ? -27 -29.016 -25.422 1 82.44 314 SER B N 1
ATOM 7013 C CA . SER B 1 314 ? -27.891 -27.922 -25.781 1 82.44 314 SER B CA 1
ATOM 7014 C C . SER B 1 314 ? -28.172 -27.016 -24.578 1 82.44 314 SER B C 1
ATOM 7016 O O . SER B 1 314 ? -28.281 -25.797 -24.719 1 82.44 314 SER B O 1
ATOM 7018 N N . VAL B 1 315 ? -28.266 -27.625 -23.484 1 81.81 315 VAL B N 1
ATOM 7019 C CA . VAL B 1 315 ? -28.547 -26.859 -22.281 1 81.81 315 VAL B CA 1
ATOM 7020 C C . VAL B 1 315 ? -27.344 -25.984 -21.938 1 81.81 315 VAL B C 1
ATOM 7022 O O . VAL B 1 315 ? -27.516 -24.797 -21.625 1 81.81 315 VAL B O 1
ATOM 7025 N N . VAL B 1 316 ? -26.219 -26.562 -22.016 1 85.75 316 VAL B N 1
ATOM 7026 C CA . VAL B 1 316 ? -25 -25.844 -21.703 1 85.75 316 VAL B CA 1
ATOM 7027 C C . VAL B 1 316 ? -24.844 -24.656 -22.672 1 85.75 316 VAL B C 1
ATOM 7029 O O . VAL B 1 316 ? -24.547 -23.547 -22.25 1 85.75 316 VAL B O 1
ATOM 7032 N N . ARG B 1 317 ? -25.047 -24.938 -23.875 1 87.81 317 ARG B N 1
ATOM 7033 C CA . ARG B 1 317 ? -24.906 -23.906 -24.891 1 87.81 317 ARG B CA 1
ATOM 7034 C C . ARG B 1 317 ? -25.891 -22.766 -24.656 1 87.81 317 ARG B C 1
ATOM 7036 O O . ARG B 1 317 ? -25.547 -21.594 -24.812 1 87.81 317 ARG B O 1
ATOM 7043 N N . ARG B 1 318 ? -27.031 -23.078 -24.234 1 87.94 318 ARG B N 1
ATOM 7044 C CA . ARG B 1 318 ? -28.062 -22.062 -24 1 87.94 318 ARG B CA 1
ATOM 7045 C C . ARG B 1 318 ? -27.688 -21.156 -22.828 1 87.94 318 ARG B C 1
ATOM 7047 O O . ARG B 1 318 ? -27.875 -19.938 -22.906 1 87.94 318 ARG B O 1
ATOM 7054 N N . VAL B 1 319 ? -27.188 -21.766 -21.844 1 88.25 319 VAL B N 1
ATOM 7055 C CA . VAL B 1 319 ? -26.812 -21 -20.656 1 88.25 319 VAL B CA 1
ATOM 7056 C C . VAL B 1 319 ? -25.656 -20.062 -21 1 88.25 319 VAL B C 1
ATOM 7058 O O . VAL B 1 319 ? -25.688 -18.891 -20.625 1 88.25 319 VAL B O 1
ATOM 7061 N N . VAL B 1 320 ? -24.719 -20.594 -21.688 1 89.56 320 VAL B N 1
ATOM 7062 C CA . VAL B 1 320 ? -23.531 -19.828 -22.031 1 89.56 320 VAL B CA 1
ATOM 7063 C C . VAL B 1 320 ? -23.891 -18.719 -23.016 1 89.56 320 VAL B C 1
ATOM 7065 O O . VAL B 1 320 ? -23.422 -17.578 -22.891 1 89.56 320 VAL B O 1
ATOM 7068 N N . GLU B 1 321 ? -24.719 -19.031 -23.906 1 91.69 321 GLU B N 1
ATOM 7069 C CA . GLU B 1 321 ? -25.172 -18.047 -24.891 1 91.69 321 GLU B CA 1
ATOM 7070 C C . GLU B 1 321 ? -25.969 -16.938 -24.234 1 91.69 321 GLU B C 1
ATOM 7072 O O . GLU B 1 321 ? -25.859 -15.766 -24.609 1 91.69 321 GLU B O 1
ATOM 7077 N N . ARG B 1 322 ? -26.766 -17.328 -23.344 1 91.31 322 ARG B N 1
ATOM 7078 C CA . ARG B 1 322 ? -27.578 -16.344 -22.625 1 91.31 322 ARG B CA 1
ATOM 7079 C C . ARG B 1 322 ? -26.703 -15.383 -21.844 1 91.31 322 ARG B C 1
ATOM 7081 O O . ARG B 1 322 ? -26.922 -14.172 -21.859 1 91.31 322 ARG B O 1
ATOM 7088 N N . LYS B 1 323 ? -25.781 -15.938 -21.219 1 90.69 323 LYS B N 1
ATOM 7089 C CA . LYS B 1 323 ? -24.875 -15.102 -20.438 1 90.69 323 LYS B CA 1
ATOM 7090 C C . LYS B 1 323 ? -24.031 -14.211 -21.344 1 90.69 323 LYS B C 1
ATOM 7092 O O . LYS B 1 323 ? -23.734 -13.062 -21 1 90.69 323 LYS B O 1
ATOM 7097 N N . TYR B 1 324 ? -23.625 -14.734 -22.438 1 92.19 324 TYR B N 1
ATOM 7098 C CA . TYR B 1 324 ? -22.828 -13.969 -23.391 1 92.19 324 TYR B CA 1
ATOM 7099 C C . TYR B 1 324 ? -23.641 -12.82 -23.984 1 92.19 324 TYR B C 1
ATOM 7101 O O . TYR B 1 324 ? -23.141 -11.703 -24.125 1 92.19 324 TYR B O 1
ATOM 7109 N N . ARG B 1 325 ? -24.891 -13.07 -24.297 1 91.19 325 ARG B N 1
ATOM 7110 C CA . ARG B 1 325 ? -25.766 -12.062 -24.875 1 91.19 325 ARG B CA 1
ATOM 7111 C C . ARG B 1 325 ? -26.094 -10.969 -23.859 1 91.19 325 ARG B C 1
ATOM 7113 O O . ARG B 1 325 ? -26.281 -9.812 -24.219 1 91.19 325 ARG B O 1
ATOM 7120 N N . ALA B 1 326 ? -26.078 -11.391 -22.672 1 91.06 326 ALA B N 1
ATOM 7121 C CA . ALA B 1 326 ? -26.391 -10.453 -21.594 1 91.06 326 ALA B CA 1
ATOM 7122 C C . ALA B 1 326 ? -25.281 -9.406 -21.453 1 91.06 326 ALA B C 1
ATOM 7124 O O . ALA B 1 326 ? -25.516 -8.328 -20.906 1 91.06 326 ALA B O 1
ATOM 7125 N N . LEU B 1 327 ? -24.062 -9.609 -21.938 1 90.81 327 LEU B N 1
ATOM 7126 C CA . LEU B 1 327 ? -22.953 -8.68 -21.844 1 90.81 327 LEU B CA 1
ATOM 7127 C C . LEU B 1 327 ? -23.109 -7.527 -22.828 1 90.81 327 LEU B C 1
ATOM 7129 O O . LEU B 1 327 ? -22.484 -6.48 -22.672 1 90.81 327 LEU B O 1
ATOM 7133 N N . GLY B 1 328 ? -23.969 -7.695 -23.844 1 88.94 328 GLY B N 1
ATOM 7134 C CA . GLY B 1 328 ? -24.156 -6.648 -24.828 1 88.94 328 GLY B CA 1
ATOM 7135 C C . GLY B 1 328 ? -23.047 -6.586 -25.859 1 88.94 328 GLY B C 1
ATOM 7136 O O . GLY B 1 328 ? -22.188 -7.461 -25.906 1 88.94 328 GLY B O 1
ATOM 7137 N N . PRO B 1 329 ? -23.031 -5.551 -26.656 1 89.38 329 PRO B N 1
ATOM 7138 C CA . PRO B 1 329 ? -22.016 -5.441 -27.703 1 89.38 329 PRO B CA 1
ATOM 7139 C C . PRO B 1 329 ? -20.672 -4.969 -27.156 1 89.38 329 PRO B C 1
ATOM 7141 O O . PRO B 1 329 ? -20.594 -4.445 -26.047 1 89.38 329 PRO B O 1
ATOM 7144 N N . PHE B 1 330 ? -19.703 -5.289 -27.938 1 90.06 330 PHE B N 1
ATOM 7145 C CA . PHE B 1 330 ? -18.344 -4.871 -27.625 1 90.06 330 PHE B CA 1
ATOM 7146 C C . PHE B 1 330 ? -18.25 -3.354 -27.531 1 90.06 330 PHE B C 1
ATOM 7148 O O . PHE B 1 330 ? -18.594 -2.645 -28.484 1 90.06 330 PHE B O 1
ATOM 7155 N N . THR B 1 331 ? -17.875 -2.852 -26.406 1 87.75 331 THR B N 1
ATOM 7156 C CA . THR B 1 331 ? -17.875 -1.42 -26.125 1 87.75 331 THR B CA 1
ATOM 7157 C C . THR B 1 331 ? -16.516 -0.813 -26.438 1 87.75 331 THR B C 1
ATOM 7159 O O . THR B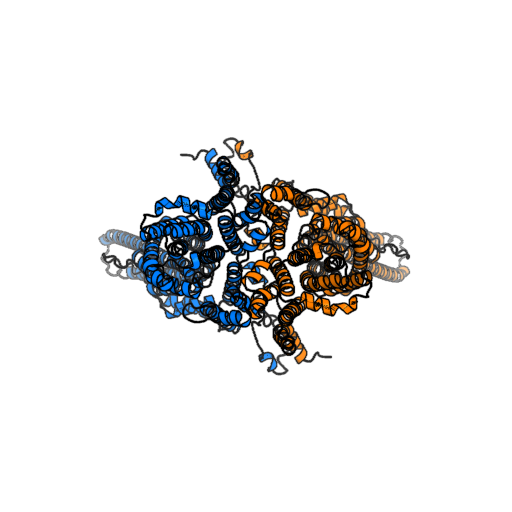 1 331 ? -15.523 -1.536 -26.594 1 87.75 331 THR B O 1
ATOM 7162 N N . PHE B 1 332 ? -16.453 0.486 -26.578 1 87.94 332 PHE B N 1
ATOM 7163 C CA . PHE B 1 332 ? -15.219 1.223 -26.812 1 87.94 332 PHE B CA 1
ATOM 7164 C C . PHE B 1 332 ? -14.266 1.055 -25.641 1 87.94 332 PHE B C 1
ATOM 7166 O O . PHE B 1 332 ? -13.055 0.908 -25.828 1 87.94 332 PHE B O 1
ATOM 7173 N N . ARG B 1 333 ? -14.797 1.016 -24.5 1 90 333 ARG B N 1
ATOM 7174 C CA . ARG B 1 333 ? -14 0.826 -23.297 1 90 333 ARG B CA 1
ATOM 7175 C C . ARG B 1 333 ? -13.289 -0.521 -23.328 1 90 333 ARG B C 1
ATOM 7177 O O . ARG B 1 333 ? -12.102 -0.606 -22.984 1 90 333 ARG B O 1
ATOM 7184 N N . GLU B 1 334 ? -14 -1.556 -23.703 1 92.06 334 GLU B N 1
ATOM 7185 C CA . GLU B 1 334 ? -13.391 -2.879 -23.812 1 92.06 334 GLU B CA 1
ATOM 7186 C C . GLU B 1 334 ? -12.266 -2.889 -24.844 1 92.06 334 GLU B C 1
ATOM 7188 O O . GLU B 1 334 ? -11.242 -3.539 -24.641 1 92.06 334 GLU B O 1
ATOM 7193 N N . GLY B 1 335 ? -12.453 -2.148 -25.891 1 92.81 335 GLY B N 1
ATOM 7194 C CA . GLY B 1 335 ? -11.445 -2.059 -26.938 1 92.81 335 GLY B CA 1
ATOM 7195 C C . GLY B 1 335 ? -10.164 -1.381 -26.469 1 92.81 335 GLY B C 1
ATOM 7196 O O . GLY B 1 335 ? -9.07 -1.855 -26.766 1 92.81 335 GLY B O 1
ATOM 7197 N N . ILE B 1 336 ? -10.289 -0.288 -25.797 1 92.94 336 ILE B N 1
ATOM 7198 C CA . ILE B 1 336 ? -9.133 0.443 -25.297 1 92.94 336 ILE B CA 1
ATOM 7199 C C . ILE B 1 336 ? -8.375 -0.418 -24.281 1 92.94 336 ILE B C 1
ATOM 7201 O O . ILE B 1 336 ? -7.145 -0.498 -24.328 1 92.94 336 ILE B O 1
ATOM 7205 N N . VAL B 1 337 ? -9.164 -1.048 -23.406 1 94.31 337 VAL B N 1
ATOM 7206 C CA . VAL B 1 337 ? -8.555 -1.866 -22.359 1 94.31 337 VAL B CA 1
ATOM 7207 C C . VAL B 1 337 ? -7.797 -3.033 -23 1 94.31 337 VAL B C 1
ATOM 7209 O O . VAL B 1 337 ? -6.672 -3.34 -22.594 1 94.31 337 VAL B O 1
ATOM 7212 N N . LEU B 1 338 ? -8.367 -3.652 -23.984 1 94.69 338 LEU B N 1
ATOM 7213 C CA . LEU B 1 338 ? -7.719 -4.77 -24.656 1 94.69 338 LEU B CA 1
ATOM 7214 C C . LEU B 1 338 ? -6.461 -4.305 -25.391 1 94.69 338 LEU B C 1
ATOM 7216 O O . LEU B 1 338 ? -5.422 -4.969 -25.328 1 94.69 338 LEU B O 1
ATOM 7220 N N . THR B 1 339 ? -6.559 -3.18 -26.047 1 95.81 339 THR B N 1
ATOM 7221 C CA . THR B 1 339 ? -5.434 -2.662 -26.828 1 95.81 339 THR B CA 1
ATOM 7222 C C . THR B 1 339 ? -4.246 -2.359 -25.906 1 95.81 339 THR B C 1
ATOM 7224 O O . THR B 1 339 ? -3.115 -2.744 -26.203 1 95.81 339 THR B O 1
ATOM 7227 N N . PHE B 1 340 ? -4.465 -1.685 -24.828 1 96.31 340 PHE B N 1
ATOM 7228 C CA . PHE B 1 340 ? -3.387 -1.333 -23.922 1 96.31 340 PHE B CA 1
ATOM 7229 C C . PHE B 1 340 ? -2.855 -2.57 -23.203 1 96.31 340 PHE B C 1
ATOM 7231 O O . PHE B 1 340 ? -1.663 -2.658 -22.906 1 96.31 340 PHE B O 1
ATOM 7238 N N . PHE B 1 341 ? -3.768 -3.506 -22.953 1 95.75 341 PHE B N 1
ATOM 7239 C CA . PHE B 1 341 ? -3.32 -4.762 -22.375 1 95.75 341 PHE B CA 1
ATOM 7240 C C . PHE B 1 341 ? -2.334 -5.473 -23.281 1 95.75 341 PHE B C 1
ATOM 7242 O O . PHE B 1 341 ? -1.26 -5.887 -22.859 1 95.75 341 PHE B O 1
ATOM 7249 N N . LEU B 1 342 ? -2.67 -5.621 -24.484 1 96.31 342 LEU B N 1
ATOM 7250 C CA . LEU B 1 342 ? -1.809 -6.27 -25.469 1 96.31 342 LEU B CA 1
ATOM 7251 C C . LEU B 1 342 ? -0.514 -5.488 -25.656 1 96.31 342 LEU B C 1
ATOM 7253 O O . LEU B 1 342 ? 0.557 -6.078 -25.812 1 96.31 342 LEU B O 1
ATOM 7257 N N . ALA B 1 343 ? -0.625 -4.176 -25.641 1 97.44 343 ALA B N 1
ATOM 7258 C CA . ALA B 1 343 ? 0.563 -3.332 -25.75 1 97.44 343 ALA B CA 1
ATOM 7259 C C . ALA B 1 343 ? 1.522 -3.59 -24.594 1 97.44 343 ALA B C 1
ATOM 7261 O O . ALA B 1 343 ? 2.74 -3.635 -24.781 1 97.44 343 ALA B O 1
ATOM 7262 N N . LEU B 1 344 ? 0.995 -3.756 -23.391 1 97.31 344 LEU B N 1
ATOM 7263 C CA . LEU B 1 344 ? 1.829 -4.012 -22.219 1 97.31 344 LEU B CA 1
ATOM 7264 C C . LEU B 1 344 ? 2.57 -5.336 -22.359 1 97.31 344 LEU B C 1
ATOM 7266 O O . LEU B 1 344 ? 3.773 -5.41 -22.109 1 97.31 344 LEU B O 1
ATOM 7270 N N . VAL B 1 345 ? 1.848 -6.355 -22.812 1 95.31 345 VAL B N 1
ATOM 7271 C CA . VAL B 1 345 ? 2.449 -7.676 -22.969 1 95.31 345 VAL B CA 1
ATOM 7272 C C . VAL B 1 345 ? 3.572 -7.602 -24 1 95.31 345 VAL B C 1
ATOM 7274 O O . VAL B 1 345 ? 4.656 -8.148 -23.797 1 95.31 345 VAL B O 1
ATOM 7277 N N . LEU B 1 346 ? 3.367 -6.902 -25.031 1 95.94 346 LEU B N 1
ATOM 7278 C CA . LEU B 1 346 ? 4.371 -6.758 -26.078 1 95.94 346 LEU B CA 1
ATOM 7279 C C . LEU B 1 346 ? 5.582 -5.984 -25.578 1 95.94 346 LEU B C 1
ATOM 7281 O O . LEU B 1 346 ? 6.723 -6.332 -25.891 1 95.94 346 LEU B O 1
ATOM 7285 N N . LEU B 1 347 ? 5.316 -4.926 -24.828 1 96.56 347 LEU B N 1
ATOM 7286 C CA . LEU B 1 347 ? 6.41 -4.137 -24.266 1 96.56 347 LEU B CA 1
ATOM 7287 C C . LEU B 1 347 ? 7.25 -4.969 -23.312 1 96.56 347 LEU B C 1
ATOM 7289 O O . LEU B 1 347 ? 8.469 -4.816 -23.25 1 96.56 347 LEU B O 1
ATOM 7293 N N . TRP B 1 348 ? 6.621 -5.867 -22.547 1 94.56 348 TRP B N 1
ATOM 7294 C CA . TRP B 1 348 ? 7.332 -6.734 -21.625 1 94.56 348 TRP B CA 1
ATOM 7295 C C . TRP B 1 348 ? 8.18 -7.758 -22.375 1 94.56 348 TRP B C 1
ATOM 7297 O O . TRP B 1 348 ? 9.359 -7.953 -22.047 1 94.56 348 TRP B O 1
ATOM 7307 N N . VAL B 1 349 ? 7.652 -8.352 -23.375 1 93 349 VAL B N 1
ATOM 7308 C CA . VAL B 1 349 ? 8.297 -9.445 -24.094 1 93 349 VAL B CA 1
ATOM 7309 C C . VAL B 1 349 ? 9.445 -8.898 -24.938 1 93 349 VAL B C 1
ATOM 7311 O O . VAL B 1 349 ? 10.5 -9.531 -25.062 1 93 349 VAL B O 1
ATOM 7314 N N . LEU B 1 350 ? 9.312 -7.645 -25.391 1 93.69 350 LEU B N 1
ATOM 7315 C CA . LEU B 1 350 ? 10.297 -7.102 -26.328 1 93.69 350 LEU B CA 1
ATOM 7316 C C . LEU B 1 350 ? 11.242 -6.145 -25.609 1 93.69 350 LEU B C 1
ATOM 7318 O O . LEU B 1 350 ? 12.016 -5.434 -26.25 1 93.69 350 LEU B O 1
ATOM 7322 N N . ARG B 1 351 ? 11.164 -6.113 -24.375 1 92.31 351 ARG B N 1
ATOM 7323 C CA . ARG B 1 351 ? 12.016 -5.172 -23.656 1 92.31 351 ARG B CA 1
ATOM 7324 C C . ARG B 1 351 ? 13.492 -5.523 -23.828 1 92.31 351 ARG B C 1
ATOM 7326 O O . ARG B 1 351 ? 14.297 -4.676 -24.219 1 92.31 351 ARG B O 1
ATOM 7333 N N . ALA B 1 352 ? 13.867 -6.754 -23.484 1 88.25 352 ALA B N 1
ATOM 7334 C CA . ALA B 1 352 ? 15.242 -7.223 -23.578 1 88.25 352 ALA B CA 1
ATOM 7335 C C . ALA B 1 352 ? 15.297 -8.703 -23.938 1 88.25 352 ALA B C 1
ATOM 7337 O O . ALA B 1 352 ? 15.773 -9.523 -23.141 1 88.25 352 ALA B O 1
ATOM 7338 N N . PRO B 1 353 ? 14.969 -8.945 -25.156 1 82.25 353 PRO B N 1
ATOM 7339 C CA . PRO B 1 353 ? 15.07 -10.352 -25.562 1 82.25 353 PRO B CA 1
ATOM 7340 C C . PRO B 1 353 ? 16.516 -10.812 -25.719 1 82.25 353 PRO B C 1
ATOM 7342 O O . PRO B 1 353 ? 17.391 -10.023 -26.094 1 82.25 353 PRO B O 1
ATOM 7345 N N . GLU B 1 354 ? 16.875 -11.914 -25.125 1 75.31 354 GLU B N 1
ATOM 7346 C CA . GLU B 1 354 ? 18.25 -12.438 -25.125 1 75.31 354 GLU B CA 1
ATOM 7347 C C . GLU B 1 354 ? 18.734 -12.656 -26.562 1 75.31 354 GLU B C 1
ATOM 7349 O O . GLU B 1 354 ? 19.938 -12.594 -26.812 1 75.31 354 GLU B O 1
ATOM 7354 N N . PHE B 1 355 ? 17.844 -12.742 -27.531 1 78.12 355 PHE B N 1
ATOM 7355 C CA . PHE B 1 355 ? 18.25 -13.109 -28.875 1 78.12 355 PHE B CA 1
ATOM 7356 C C . PHE B 1 355 ? 18.422 -11.875 -29.75 1 78.12 355 PHE B C 1
ATOM 7358 O O . PHE B 1 355 ? 19.156 -11.898 -30.734 1 78.12 355 PHE B O 1
ATOM 7365 N N . ILE B 1 356 ? 17.719 -10.758 -29.406 1 80.31 356 ILE B N 1
ATOM 7366 C CA . ILE B 1 356 ? 17.828 -9.508 -30.141 1 80.31 356 ILE B CA 1
ATOM 7367 C C . ILE B 1 356 ? 17.828 -8.328 -29.172 1 80.31 356 ILE B C 1
ATOM 7369 O O . ILE B 1 356 ? 17.484 -8.484 -28 1 80.31 356 ILE B O 1
ATOM 7373 N N . ASP B 1 357 ? 18.344 -7.262 -29.766 1 86.12 357 ASP B N 1
ATOM 7374 C CA . ASP B 1 357 ? 18.297 -6.043 -28.953 1 86.12 357 ASP B CA 1
ATOM 7375 C C . ASP B 1 357 ? 16.859 -5.59 -28.719 1 86.12 357 ASP B C 1
ATOM 7377 O O . ASP B 1 357 ? 16.047 -5.562 -29.641 1 86.12 357 ASP B O 1
ATOM 7381 N N . GLY B 1 358 ? 16.438 -5.492 -27.594 1 90.19 358 GLY B N 1
ATOM 7382 C CA . GLY B 1 358 ? 15.117 -5.004 -27.219 1 90.19 358 GLY B CA 1
ATOM 7383 C C . GLY B 1 358 ? 15.016 -3.49 -27.25 1 90.19 358 GLY B C 1
ATOM 7384 O O . GLY B 1 358 ? 15.992 -2.801 -27.531 1 90.19 358 GLY B O 1
ATOM 7385 N N . TRP B 1 359 ? 13.82 -2.98 -26.953 1 93.06 359 TRP B N 1
ATOM 7386 C CA . TRP B 1 359 ? 13.609 -1.54 -27.047 1 93.06 359 TRP B CA 1
ATOM 7387 C C . TRP B 1 359 ? 14.281 -0.814 -25.891 1 93.06 359 TRP B C 1
ATOM 7389 O O . TRP B 1 359 ? 14.578 0.38 -25.984 1 93.06 359 TRP B O 1
ATOM 7399 N N . ALA B 1 360 ? 14.602 -1.467 -24.812 1 92.19 360 ALA B N 1
ATOM 7400 C CA . ALA B 1 360 ? 15.18 -0.845 -23.625 1 92.19 360 ALA B CA 1
ATOM 7401 C C . ALA B 1 360 ? 16.594 -0.369 -23.891 1 92.19 360 ALA B C 1
ATOM 7403 O O . ALA B 1 360 ? 17.078 0.586 -23.266 1 92.19 360 ALA B O 1
ATOM 7404 N N . ILE B 1 361 ? 17.344 -1.041 -24.797 1 90.38 361 ILE B N 1
ATOM 7405 C CA . ILE B 1 361 ? 18.75 -0.736 -25.078 1 90.38 361 ILE B CA 1
ATOM 7406 C C . ILE B 1 361 ? 18.859 0.653 -25.703 1 90.38 361 ILE B C 1
ATOM 7408 O O . ILE B 1 361 ? 19.875 1.335 -25.547 1 90.38 361 ILE B O 1
ATOM 7412 N N . TYR B 1 362 ? 17.844 1.051 -26.359 1 92.31 362 TYR B N 1
ATOM 7413 C CA . TYR B 1 362 ? 17.828 2.379 -26.969 1 92.31 362 TYR B CA 1
ATOM 7414 C C . TYR B 1 362 ? 18.047 3.459 -25.906 1 92.31 362 TYR B C 1
ATOM 7416 O O . TYR B 1 362 ? 18.812 4.402 -26.125 1 92.31 362 TYR B O 1
ATOM 7424 N N . PHE B 1 363 ? 17.438 3.383 -24.828 1 93.25 363 PHE B N 1
ATOM 7425 C CA . PHE B 1 363 ? 17.516 4.391 -23.781 1 93.25 363 PHE B CA 1
ATOM 7426 C C . PHE B 1 363 ? 18.844 4.309 -23.031 1 93.25 363 PHE B C 1
ATOM 7428 O O . PHE B 1 363 ? 19.375 5.324 -22.578 1 93.25 363 PHE B O 1
ATOM 7435 N N . TYR B 1 364 ? 19.297 3.07 -22.891 1 92.19 364 TYR B N 1
ATOM 7436 C CA . TYR B 1 364 ? 20.625 2.912 -22.297 1 92.19 364 TYR B CA 1
ATOM 7437 C C . TYR B 1 364 ? 21.703 3.539 -23.188 1 92.19 364 TYR B C 1
ATOM 7439 O O . TYR B 1 364 ? 22.594 4.219 -22.688 1 92.19 364 TYR B O 1
ATOM 7447 N N . ASP B 1 365 ? 21.625 3.33 -24.453 1 92.38 365 ASP B N 1
ATOM 7448 C CA . ASP B 1 365 ? 22.609 3.854 -25.406 1 92.38 365 ASP B CA 1
ATOM 7449 C C . ASP B 1 365 ? 22.484 5.371 -25.531 1 92.38 365 ASP B C 1
ATOM 7451 O O . ASP B 1 365 ? 23.5 6.066 -25.656 1 92.38 365 ASP B O 1
ATOM 7455 N N . THR B 1 366 ? 21.266 5.859 -25.484 1 93 366 THR B N 1
ATOM 7456 C CA . THR B 1 366 ? 21.031 7.281 -25.703 1 93 366 THR B CA 1
ATOM 7457 C C . THR B 1 366 ? 21.312 8.078 -24.422 1 93 366 THR B C 1
ATOM 7459 O O . THR B 1 366 ? 21.906 9.156 -24.484 1 93 366 THR B O 1
ATOM 7462 N N . TYR B 1 367 ? 20.875 7.531 -23.219 1 93.88 367 TYR B N 1
ATOM 7463 C CA . TYR B 1 367 ? 20.906 8.344 -22 1 93.88 367 TYR B CA 1
ATOM 7464 C C . TYR B 1 367 ? 21.766 7.688 -20.938 1 93.88 367 TYR B C 1
ATOM 7466 O O . TYR B 1 367 ? 22.078 8.305 -19.922 1 93.88 367 TYR B O 1
ATOM 7474 N N . GLY B 1 368 ? 22.109 6.414 -21.078 1 92.5 368 GLY B N 1
ATOM 7475 C CA . GLY B 1 368 ? 22.859 5.699 -20.062 1 92.5 368 GLY B CA 1
ATOM 7476 C C . GLY B 1 368 ? 22 5.266 -18.875 1 92.5 368 GLY B C 1
ATOM 7477 O O . GLY B 1 368 ? 22.516 5.062 -17.781 1 92.5 368 GLY B O 1
ATOM 7478 N N . VAL B 1 369 ? 20.734 5.215 -19.109 1 93.94 369 VAL B N 1
ATOM 7479 C CA . VAL B 1 369 ? 19.797 4.875 -18.047 1 93.94 369 VAL B CA 1
ATOM 7480 C C . VAL B 1 369 ? 19.156 3.521 -18.328 1 93.94 369 VAL B C 1
ATOM 7482 O O . VAL B 1 369 ? 18.734 3.256 -19.469 1 93.94 369 VAL B O 1
ATOM 7485 N N . LYS B 1 370 ? 19.109 2.701 -17.328 1 93.75 370 LYS B N 1
ATOM 7486 C CA . LYS B 1 370 ? 18.516 1.376 -17.453 1 93.75 370 LYS B CA 1
ATOM 7487 C C . LYS B 1 370 ? 17 1.437 -17.266 1 93.75 370 LYS B C 1
ATOM 7489 O O . LYS B 1 370 ? 16.516 2.012 -16.281 1 93.75 370 LYS B O 1
ATOM 7494 N N . VAL B 1 371 ? 16.281 0.861 -18.203 1 95.94 371 VAL B N 1
ATOM 7495 C CA . VAL B 1 371 ? 14.82 0.816 -18.141 1 95.94 371 VAL B CA 1
ATOM 7496 C C . VAL B 1 371 ? 14.359 -0.605 -17.828 1 95.94 371 VAL B C 1
ATOM 7498 O O . VAL B 1 371 ? 14.688 -1.545 -18.562 1 95.94 371 VAL B O 1
ATOM 7501 N N . ASN B 1 372 ? 13.578 -0.75 -16.75 1 95.44 372 ASN B N 1
ATOM 7502 C CA . ASN B 1 372 ? 13.094 -2.061 -16.328 1 95.44 372 ASN B CA 1
ATOM 7503 C C . ASN B 1 372 ? 11.602 -2.217 -16.594 1 95.44 372 ASN B C 1
ATOM 7505 O O . ASN B 1 372 ? 10.992 -1.367 -17.25 1 95.44 372 ASN B O 1
ATOM 7509 N N . ASN B 1 373 ? 11.039 -3.326 -16.156 1 95 373 ASN B N 1
ATOM 7510 C CA . ASN B 1 373 ? 9.688 -3.746 -16.5 1 95 373 ASN B CA 1
ATOM 7511 C C . ASN B 1 373 ? 8.641 -2.873 -15.82 1 95 373 ASN B C 1
ATOM 7513 O O . ASN B 1 373 ? 7.5 -2.793 -16.281 1 95 373 ASN B O 1
ATOM 7517 N N . ALA B 1 374 ? 8.961 -2.205 -14.75 1 97.5 374 ALA B N 1
ATOM 7518 C CA . ALA B 1 374 ? 7.996 -1.352 -14.055 1 97.5 374 ALA B CA 1
ATOM 7519 C C . ALA B 1 374 ? 7.602 -0.159 -14.922 1 97.5 374 ALA B C 1
ATOM 7521 O O . ALA B 1 374 ? 6.473 0.329 -14.836 1 97.5 374 ALA B O 1
ATOM 7522 N N . THR B 1 375 ? 8.508 0.319 -15.758 1 98.06 375 THR B N 1
ATOM 7523 C CA . THR B 1 375 ? 8.312 1.504 -16.594 1 98.06 375 THR B CA 1
ATOM 7524 C C . THR B 1 375 ? 7.113 1.321 -17.516 1 98.06 375 THR B C 1
ATOM 7526 O O . THR B 1 375 ? 6.156 2.092 -17.469 1 98.06 375 THR B O 1
ATOM 7529 N N . PRO B 1 376 ? 7.105 0.244 -18.344 1 98 376 PRO B N 1
ATOM 7530 C CA . PRO B 1 376 ? 5.938 0.082 -19.219 1 98 376 PRO B CA 1
ATOM 7531 C C . PRO B 1 376 ? 4.664 -0.245 -18.438 1 98 376 PRO B C 1
ATOM 7533 O O . PRO B 1 376 ? 3.57 0.155 -18.844 1 98 376 PRO B O 1
ATOM 7536 N N . ALA B 1 377 ? 4.785 -0.98 -17.375 1 97.94 377 ALA B N 1
ATOM 7537 C CA . ALA B 1 377 ? 3.613 -1.347 -16.594 1 97.94 377 ALA B CA 1
ATOM 7538 C C . ALA B 1 377 ? 2.895 -0.106 -16.062 1 97.94 377 ALA B C 1
ATOM 7540 O O . ALA B 1 377 ? 1.676 0.019 -16.203 1 97.94 377 ALA B O 1
ATOM 7541 N N . ILE B 1 378 ? 3.613 0.833 -15.484 1 98.56 378 ILE B N 1
ATOM 7542 C CA . ILE B 1 378 ? 3.025 2.023 -14.883 1 98.56 378 ILE B CA 1
ATOM 7543 C C . ILE B 1 378 ? 2.578 2.99 -15.977 1 98.56 378 ILE B C 1
ATOM 7545 O O . ILE B 1 378 ? 1.567 3.682 -15.828 1 98.56 378 ILE B O 1
ATOM 7549 N N . LEU B 1 379 ? 3.324 3.043 -17.109 1 98.25 379 LEU B N 1
ATOM 7550 C CA . LEU B 1 379 ? 2.912 3.869 -18.234 1 98.25 379 LEU B CA 1
ATOM 7551 C C . LEU B 1 379 ? 1.523 3.471 -18.719 1 98.25 379 LEU B C 1
ATOM 7553 O O . LEU B 1 379 ? 0.647 4.324 -18.875 1 98.25 379 LEU B O 1
ATOM 7557 N N . ILE B 1 380 ? 1.333 2.182 -18.938 1 97.88 380 ILE B N 1
ATOM 7558 C CA . ILE B 1 380 ? 0.051 1.695 -19.438 1 97.88 380 ILE B CA 1
ATOM 7559 C C . ILE B 1 380 ? -1.028 1.908 -18.375 1 97.88 380 ILE B C 1
ATOM 7561 O O . ILE B 1 380 ? -2.154 2.293 -18.688 1 97.88 380 ILE B O 1
ATOM 7565 N N . ALA B 1 381 ? -0.703 1.611 -17.141 1 97.56 381 ALA B N 1
ATOM 7566 C CA . ALA B 1 381 ? -1.65 1.871 -16.062 1 97.56 381 ALA B CA 1
ATOM 7567 C C . ALA B 1 381 ? -2.092 3.332 -16.047 1 97.56 381 ALA B C 1
ATOM 7569 O O . ALA B 1 381 ? -3.277 3.627 -15.883 1 97.56 381 ALA B O 1
ATOM 7570 N N . PHE B 1 382 ? -1.148 4.246 -16.219 1 97.25 382 PHE B N 1
ATOM 7571 C CA . PHE B 1 382 ? -1.436 5.672 -16.25 1 97.25 382 PHE B CA 1
ATOM 7572 C C . PHE B 1 382 ? -2.398 6 -17.391 1 97.25 382 PHE B C 1
ATOM 7574 O O . PHE B 1 382 ? -3.32 6.805 -17.219 1 97.25 382 PHE B O 1
ATOM 7581 N N . LEU B 1 383 ? -2.223 5.398 -18.516 1 95.69 383 LEU B N 1
ATOM 7582 C CA . LEU B 1 383 ? -3.029 5.688 -19.688 1 95.69 383 LEU B CA 1
ATOM 7583 C C . LEU B 1 383 ? -4.484 5.297 -19.469 1 95.69 383 LEU B C 1
ATOM 7585 O O . LEU B 1 383 ? -5.395 5.922 -20.016 1 95.69 383 LEU B O 1
ATOM 7589 N N . TYR B 1 384 ? -4.734 4.285 -18.641 1 95.06 384 TYR B N 1
ATOM 7590 C CA . TYR B 1 384 ? -6.102 3.875 -18.328 1 95.06 384 TYR B CA 1
ATOM 7591 C C . TYR B 1 384 ? -6.844 4.969 -17.578 1 95.06 384 TYR B C 1
ATOM 7593 O O . TYR B 1 384 ? -8.07 5.035 -17.609 1 95.06 384 TYR B O 1
ATOM 7601 N N . PHE B 1 385 ? -6.129 5.809 -16.844 1 94.19 385 PHE B N 1
ATOM 7602 C CA . PHE B 1 385 ? -6.746 6.887 -16.078 1 94.19 385 PHE B CA 1
ATOM 7603 C C . PHE B 1 385 ? -6.867 8.148 -16.938 1 94.19 385 PHE B C 1
ATOM 7605 O O . PHE B 1 385 ? -7.676 9.031 -16.625 1 94.19 385 PHE B O 1
ATOM 7612 N N . ALA B 1 386 ? -6.082 8.211 -17.938 1 90 386 ALA B N 1
ATOM 7613 C CA . ALA B 1 386 ? -5.996 9.414 -18.766 1 90 386 ALA B CA 1
ATOM 7614 C C . ALA B 1 386 ? -7.031 9.391 -19.891 1 90 386 ALA B C 1
ATOM 7616 O O . ALA B 1 386 ? -7.5 10.445 -20.328 1 90 386 ALA B O 1
ATOM 7617 N N . LEU B 1 387 ? -7.395 8.234 -20.359 1 87.06 387 LEU B N 1
ATOM 7618 C CA . LEU B 1 387 ? -8.281 8.141 -21.516 1 87.06 387 LEU B CA 1
ATOM 7619 C C . LEU B 1 387 ? -9.734 7.98 -21.078 1 87.06 387 LEU B C 1
ATOM 7621 O O . LEU B 1 387 ? -10.016 7.277 -20.109 1 87.06 387 LEU B O 1
ATOM 7625 N N . PRO B 1 388 ? -10.617 8.648 -21.781 1 82.62 388 PRO B N 1
ATOM 7626 C CA . PRO B 1 388 ? -12.039 8.516 -21.469 1 82.62 388 PRO B CA 1
ATOM 7627 C C . PRO B 1 388 ? -12.625 7.18 -21.922 1 82.62 388 PRO B C 1
ATOM 7629 O O . PRO B 1 388 ? -12.156 6.598 -22.906 1 82.62 388 PRO B O 1
ATOM 7632 N N . ALA B 1 389 ? -13.578 6.754 -21.156 1 78.75 389 ALA B N 1
ATOM 7633 C CA . ALA B 1 389 ? -14.227 5.477 -21.438 1 78.75 389 ALA B CA 1
ATOM 7634 C C . ALA B 1 389 ? -15.031 5.547 -22.734 1 78.75 389 ALA B C 1
ATOM 7636 O O . ALA B 1 389 ? -15.188 4.539 -23.422 1 78.75 389 ALA B O 1
ATOM 7637 N N . ASN B 1 390 ? -15.695 6.613 -22.922 1 75.69 390 ASN B N 1
ATOM 7638 C CA . ASN B 1 390 ? -16.484 6.766 -24.141 1 75.69 390 ASN B CA 1
ATOM 7639 C C . ASN B 1 390 ? -16.094 8.023 -24.906 1 75.69 390 ASN B C 1
ATOM 7641 O O . ASN B 1 390 ? -16.031 9.109 -24.344 1 75.69 390 ASN B O 1
ATOM 7645 N N . LEU B 1 391 ? -15.273 7.898 -25.859 1 59.66 391 LEU B N 1
ATOM 7646 C CA . LEU B 1 391 ? -14.961 9.055 -26.688 1 59.66 391 LEU B CA 1
ATOM 7647 C C . LEU B 1 391 ? -16.156 9.438 -27.562 1 59.66 391 LEU B C 1
ATOM 7649 O O . LEU B 1 391 ? -16.359 8.859 -28.625 1 59.66 391 LEU B O 1
ATOM 7653 N N . ASN B 1 392 ? -17.359 9.398 -27.031 1 53.47 392 ASN B N 1
ATOM 7654 C CA . ASN B 1 392 ? -18.422 9.812 -27.938 1 53.47 392 ASN B CA 1
ATOM 7655 C C . ASN B 1 392 ? -18.141 11.172 -28.562 1 53.47 392 ASN B C 1
ATOM 7657 O O . ASN B 1 392 ? -18.469 12.203 -27.984 1 53.47 392 ASN B O 1
ATOM 7661 N N . PHE B 1 393 ? -17.172 11.266 -29.297 1 46.56 393 PHE B N 1
ATOM 7662 C CA . PHE B 1 393 ? -16.953 12.461 -30.109 1 46.56 393 PHE B CA 1
ATOM 7663 C C . PHE B 1 393 ? -18.188 12.758 -30.953 1 46.56 393 PHE B C 1
ATOM 7665 O O . PHE B 1 393 ? -18.234 13.773 -31.656 1 46.56 393 PHE B O 1
ATOM 7672 N N . SER B 1 394 ? -19 11.891 -31.047 1 44.34 394 SER B N 1
ATOM 7673 C CA . SER B 1 394 ? -20.156 12.156 -31.906 1 44.34 394 SER B CA 1
ATOM 7674 C C . SER B 1 394 ? -21.031 13.258 -31.312 1 44.34 394 SER B C 1
ATOM 7676 O O . SER B 1 394 ? -22.016 13.672 -31.938 1 44.34 394 SER B O 1
ATOM 7678 N N . SER B 1 395 ? -21.016 13.484 -30.172 1 43.94 395 SER B N 1
ATOM 7679 C CA . SER B 1 395 ? -21.859 14.586 -29.719 1 43.94 395 SER B CA 1
ATOM 7680 C C . SER B 1 395 ? -21.469 15.898 -30.406 1 43.94 395 SER B C 1
ATOM 7682 O O . SER B 1 395 ? -22.109 16.922 -30.188 1 43.94 395 SER B O 1
ATOM 7684 N N . PHE B 1 396 ? -20.422 16.016 -31.047 1 41.28 396 PHE B N 1
ATOM 7685 C CA . PHE B 1 396 ? -20.156 17.203 -31.875 1 41.28 396 PHE B CA 1
ATOM 7686 C C . PHE B 1 396 ? -21.109 17.266 -33.062 1 41.28 396 PHE B C 1
ATOM 7688 O O . PHE B 1 396 ? -21.266 18.312 -33.688 1 41.28 396 PHE B O 1
ATOM 7695 N N . LYS B 1 397 ? -21.562 16.203 -33.656 1 38.12 397 LYS B N 1
ATOM 7696 C CA . LYS B 1 397 ? -22.422 16.375 -34.812 1 38.12 397 LYS B CA 1
ATOM 7697 C C . LYS B 1 397 ? -23.891 16.547 -34.406 1 38.12 397 LYS B C 1
ATOM 7699 O O . LYS B 1 397 ? -24.766 16.719 -35.25 1 38.12 397 LYS B O 1
ATOM 7704 N N . LYS B 1 398 ? -24.328 16.016 -33.281 1 38.81 398 LYS B N 1
ATOM 7705 C CA . LYS B 1 398 ? -25.781 15.969 -33.219 1 38.81 398 LYS B CA 1
ATOM 7706 C C . LYS B 1 398 ? -26.375 17.375 -33.156 1 38.81 398 LYS B C 1
ATOM 7708 O O . LYS B 1 398 ? -25.812 18.25 -32.469 1 38.81 398 LYS B O 1
ATOM 7713 N N . SER B 1 399 ? -27.453 17.766 -34.094 1 35.53 399 SER B N 1
ATOM 7714 C CA . SER B 1 399 ? -28.312 18.922 -34.344 1 35.53 399 SER B CA 1
ATOM 7715 C C . SER B 1 399 ? -28.953 19.406 -33.031 1 35.53 399 SER B C 1
ATOM 7717 O O . SER B 1 399 ? -28.984 18.672 -32.062 1 35.53 399 SER B O 1
ATOM 7719 N N . GLU B 1 400 ? -29.859 20.625 -33.031 1 36.19 400 GLU B N 1
ATOM 7720 C CA . GLU B 1 400 ? -30.594 21.484 -32.125 1 36.19 400 GLU B CA 1
ATOM 7721 C C . GLU B 1 400 ? -31.438 20.672 -31.156 1 36.19 400 GLU B C 1
ATOM 7723 O O . GLU B 1 400 ? -31.688 21.094 -30.016 1 36.19 400 GLU B O 1
ATOM 7728 N N . GLU B 1 401 ? -32.469 19.828 -31.703 1 35.47 401 GLU B N 1
ATOM 7729 C CA . GLU B 1 401 ? -33.719 19.516 -30.984 1 35.47 401 GLU B CA 1
ATOM 7730 C C . GLU B 1 401 ? -33.438 18.641 -29.766 1 35.47 401 GLU B C 1
ATOM 7732 O O . GLU B 1 401 ? -34.188 18.672 -28.797 1 35.47 401 GLU B O 1
ATOM 7737 N N . ASP B 1 402 ? -32.938 17.469 -29.906 1 36.16 402 ASP B N 1
ATOM 7738 C CA . ASP B 1 402 ? -32.969 16.547 -28.781 1 36.16 402 ASP B CA 1
ATOM 7739 C C . ASP B 1 402 ? -31.953 16.969 -27.688 1 36.16 402 ASP B C 1
ATOM 7741 O O . ASP B 1 402 ? -30.828 16.5 -27.656 1 36.16 402 ASP B O 1
ATOM 7745 N N . ASP B 1 403 ? -31.859 18.156 -27.422 1 35.84 403 ASP B N 1
ATOM 7746 C CA . ASP B 1 403 ? -31.094 18.891 -26.422 1 35.84 403 ASP B CA 1
ATOM 7747 C C . ASP B 1 403 ? -31.219 18.234 -25.047 1 35.84 403 ASP B C 1
ATOM 7749 O O . ASP B 1 403 ? -30.391 18.469 -24.156 1 35.84 403 ASP B O 1
ATOM 7753 N N . GLU B 1 404 ? -32.5 17.859 -24.656 1 32.53 404 GLU B N 1
ATOM 7754 C CA . GLU B 1 404 ? -32.812 17.516 -23.281 1 32.53 404 GLU B CA 1
ATOM 7755 C C . GLU B 1 404 ? -32.156 16.203 -22.875 1 32.53 404 GLU B C 1
ATOM 7757 O O . GLU B 1 404 ? -32.406 15.664 -21.797 1 32.53 404 GLU B O 1
ATOM 7762 N N . VAL B 1 405 ? -31.969 15.328 -23.859 1 32.53 405 VAL B N 1
ATOM 7763 C CA . VAL B 1 405 ? -31.562 14.047 -23.312 1 32.53 405 VAL B CA 1
ATOM 7764 C C . VAL B 1 405 ? -30.438 14.258 -22.297 1 32.53 405 VAL B C 1
ATOM 7766 O O . VAL B 1 405 ? -29.516 15.047 -22.531 1 32.53 405 VAL B O 1
ATOM 7769 N N . ILE B 1 406 ? -30.688 13.82 -21.094 1 33.38 406 ILE B N 1
ATOM 7770 C CA . ILE B 1 406 ? -29.938 13.734 -19.844 1 33.38 406 ILE B CA 1
ATOM 7771 C C . ILE B 1 406 ? -28.453 13.492 -20.141 1 33.38 406 ILE B C 1
ATOM 7773 O O . ILE B 1 406 ? -28.094 12.477 -20.75 1 33.38 406 ILE B O 1
ATOM 7777 N N . ILE B 1 407 ? -27.641 14.344 -20.578 1 35.97 407 ILE B N 1
ATOM 7778 C CA . ILE B 1 407 ? -26.188 14.461 -20.469 1 35.97 407 ILE B CA 1
ATOM 7779 C C . ILE B 1 407 ? -25.672 13.469 -19.422 1 35.97 407 ILE B C 1
ATOM 7781 O O . ILE B 1 407 ? -25.812 13.703 -18.219 1 35.97 407 ILE B O 1
ATOM 7785 N N . SER B 1 408 ? -26.047 12.219 -19.422 1 35.62 408 SER B N 1
ATOM 7786 C CA . SER B 1 408 ? -25.641 11.156 -18.516 1 35.62 408 SER B CA 1
ATOM 7787 C C . SER B 1 408 ? -24.172 11.25 -18.156 1 35.62 408 SER B C 1
ATOM 7789 O O . SER B 1 408 ? -23.328 11.406 -19.047 1 35.62 408 SER B O 1
ATOM 7791 N N . SER B 1 409 ? -23.719 11.828 -17.109 1 40.88 409 SER B N 1
ATOM 7792 C CA . SER B 1 409 ? -22.547 11.891 -16.25 1 40.88 409 SER B CA 1
ATOM 7793 C C . SER B 1 409 ? -21.641 10.672 -16.453 1 40.88 409 SER B C 1
ATOM 7795 O O . SER B 1 409 ? -20.547 10.609 -15.906 1 40.88 409 SER B O 1
ATOM 7797 N N . GLU B 1 410 ? -22.125 9.586 -17.125 1 44.12 410 GLU B N 1
ATOM 7798 C CA . GLU B 1 410 ? -21.438 8.32 -17.312 1 44.12 410 GLU B CA 1
ATOM 7799 C C . GLU B 1 410 ? -20.297 8.453 -18.312 1 44.12 410 GLU B C 1
ATOM 7801 O O . GLU B 1 410 ? -19.328 7.688 -18.281 1 44.12 410 GLU B O 1
ATOM 7806 N N . SER B 1 411 ? -20.484 9.219 -19.406 1 45.81 411 SER B N 1
ATOM 7807 C CA . SER B 1 411 ? -19.594 9.312 -20.547 1 45.81 411 SER B CA 1
ATOM 7808 C C . SER B 1 411 ? -18.203 9.781 -20.125 1 45.81 411 SER B C 1
ATOM 7810 O O . SER B 1 411 ? -17.219 9.516 -20.828 1 45.81 411 SER B O 1
ATOM 7812 N N . GLU B 1 412 ? -18.062 10.625 -19.062 1 55.91 412 GLU B N 1
ATOM 7813 C CA . GLU B 1 412 ? -16.844 11.375 -18.781 1 55.91 412 GLU B CA 1
ATOM 7814 C C . GLU B 1 412 ? -15.938 10.625 -17.812 1 55.91 412 GLU B C 1
ATOM 7816 O O . GLU B 1 412 ? -14.883 11.133 -17.406 1 55.91 412 GLU B O 1
ATOM 7821 N N . GLU B 1 413 ? -16.344 9.383 -17.672 1 70.88 413 GLU B N 1
ATOM 7822 C CA . GLU B 1 413 ? -15.594 8.672 -16.656 1 70.88 413 GLU B CA 1
ATOM 7823 C C . GLU B 1 413 ? -14.391 7.945 -17.25 1 70.88 413 GLU B C 1
ATOM 7825 O O . GLU B 1 413 ? -14.469 7.434 -18.375 1 70.88 413 GLU B O 1
ATOM 7830 N N . ALA B 1 414 ? -13.211 8.227 -16.781 1 80.69 414 ALA B N 1
ATOM 7831 C CA . ALA B 1 414 ? -12.008 7.5 -17.172 1 80.69 414 ALA B CA 1
ATOM 7832 C C . ALA B 1 414 ? -12.258 5.996 -17.203 1 80.69 414 ALA B C 1
ATOM 7834 O O . ALA B 1 414 ? -13.273 5.523 -16.688 1 80.69 414 ALA B O 1
ATOM 7835 N N . CYS B 1 415 ? -11.453 5.332 -17.938 1 86.44 415 CYS B N 1
ATOM 7836 C CA . CYS B 1 415 ? -11.586 3.883 -18.047 1 86.44 415 CYS B CA 1
ATOM 7837 C C . CYS B 1 415 ? -11.461 3.229 -16.672 1 86.44 415 CYS B C 1
ATOM 7839 O O . CYS B 1 415 ? -12 2.143 -16.453 1 86.44 415 CYS B O 1
ATOM 7841 N N . LEU B 1 416 ? -10.727 3.924 -15.875 1 91.88 416 LEU B N 1
ATOM 7842 C CA . LEU B 1 416 ? -10.477 3.391 -14.547 1 91.88 416 LEU B CA 1
ATOM 7843 C C . LEU B 1 416 ? -10.516 4.5 -13.5 1 91.88 416 LEU B C 1
ATOM 7845 O O . LEU B 1 416 ? -10.102 5.629 -13.766 1 91.88 416 LEU B O 1
ATOM 7849 N N . SER B 1 417 ? -11.07 4.219 -12.375 1 92.62 417 SER B N 1
ATOM 7850 C CA . SER B 1 417 ? -11.102 5.152 -11.25 1 92.62 417 SER B CA 1
ATOM 7851 C C . SER B 1 417 ? -10.156 4.711 -10.141 1 92.62 417 SER B C 1
ATOM 7853 O O . SER B 1 417 ? -9.977 3.512 -9.914 1 92.62 417 SER B O 1
ATOM 7855 N N . TRP B 1 418 ? -9.555 5.648 -9.461 1 94.81 418 TRP B N 1
ATOM 7856 C CA . TRP B 1 418 ? -8.578 5.34 -8.414 1 94.81 418 TRP B CA 1
ATOM 7857 C C . TRP B 1 418 ? -9.25 4.613 -7.25 1 94.81 418 TRP B C 1
ATOM 7859 O O . TRP B 1 418 ? -8.648 3.723 -6.641 1 94.81 418 TRP B O 1
ATOM 7869 N N . ASP B 1 419 ? -10.469 4.98 -6.953 1 93.88 419 ASP B N 1
ATOM 7870 C CA . ASP B 1 419 ? -11.172 4.367 -5.832 1 93.88 419 ASP B CA 1
ATOM 7871 C C . ASP B 1 419 ? -11.297 2.857 -6.02 1 93.88 419 ASP B C 1
ATOM 7873 O O . ASP B 1 419 ? -11.117 2.09 -5.07 1 93.88 419 ASP B O 1
ATOM 7877 N N . VAL B 1 420 ? -11.562 2.498 -7.234 1 94.06 420 VAL B N 1
ATOM 7878 C CA . VAL B 1 420 ? -11.703 1.078 -7.543 1 94.06 420 VAL B CA 1
ATOM 7879 C C . VAL B 1 420 ? -10.344 0.39 -7.426 1 94.06 420 VAL B C 1
ATOM 7881 O O . VAL B 1 420 ? -10.242 -0.694 -6.848 1 94.06 420 VAL B O 1
ATOM 7884 N N . VAL B 1 421 ? -9.328 1.024 -7.941 1 96 421 VAL B N 1
ATOM 7885 C CA . VAL B 1 421 ? -7.984 0.453 -7.922 1 96 421 VAL B CA 1
ATOM 7886 C C . VAL B 1 421 ? -7.5 0.323 -6.48 1 96 421 VAL B C 1
ATOM 7888 O O . VAL B 1 421 ? -6.969 -0.719 -6.09 1 96 421 VAL B O 1
ATOM 7891 N N . GLU B 1 422 ? -7.656 1.345 -5.691 1 96.31 422 GLU B N 1
ATOM 7892 C CA . GLU B 1 422 ? -7.191 1.341 -4.309 1 96.31 422 GLU B CA 1
ATOM 7893 C C . GLU B 1 422 ? -7.855 0.222 -3.508 1 96.31 422 GLU B C 1
ATOM 7895 O O . GLU B 1 422 ? -7.227 -0.376 -2.631 1 96.31 422 GLU B O 1
ATOM 7900 N N . LYS B 1 423 ? -9.094 -0.098 -3.846 1 94 423 LYS B N 1
ATOM 7901 C CA . LYS B 1 423 ? -9.844 -1.115 -3.115 1 94 423 LYS B CA 1
ATOM 7902 C C . LYS B 1 423 ? -9.492 -2.518 -3.605 1 94 423 LYS B C 1
ATOM 7904 O O . LYS B 1 423 ? -9.484 -3.469 -2.822 1 94 423 LYS B O 1
ATOM 7909 N N . LYS B 1 424 ? -9.188 -2.621 -4.836 1 93.38 424 LYS B N 1
ATOM 7910 C CA . LYS B 1 424 ? -9.047 -3.949 -5.422 1 93.38 424 LYS B CA 1
ATOM 7911 C C . LYS B 1 424 ? -7.594 -4.418 -5.383 1 93.38 424 LYS B C 1
ATOM 7913 O O . LYS B 1 424 ? -7.324 -5.621 -5.418 1 93.38 424 LYS B O 1
ATOM 7918 N N . VAL B 1 425 ? -6.66 -3.551 -5.367 1 95.62 425 VAL B N 1
ATOM 7919 C CA . VAL B 1 425 ? -5.25 -3.92 -5.309 1 95.62 425 VAL B CA 1
ATOM 7920 C C . VAL B 1 425 ? -4.941 -4.578 -3.967 1 95.62 425 VAL B C 1
ATOM 7922 O O . VAL B 1 425 ? -5.305 -4.055 -2.912 1 95.62 425 VAL B O 1
ATOM 7925 N N . PRO B 1 426 ? -4.371 -5.75 -3.969 1 95.25 426 PRO B N 1
ATOM 7926 C CA . PRO B 1 426 ? -3.959 -6.391 -2.717 1 95.25 426 PRO B CA 1
ATOM 7927 C C . PRO B 1 426 ? -2.672 -5.801 -2.146 1 95.25 426 PRO B C 1
ATOM 7929 O O . PRO B 1 426 ? -1.596 -6.383 -2.311 1 95.25 426 PRO B O 1
ATOM 7932 N N . TRP B 1 427 ? -2.748 -4.809 -1.42 1 96.88 427 TRP B N 1
ATOM 7933 C CA . TRP B 1 427 ? -1.606 -4.074 -0.884 1 96.88 427 TRP B CA 1
ATOM 7934 C C . TRP B 1 427 ? -0.775 -4.957 0.039 1 96.88 427 TRP B C 1
ATOM 7936 O O . TRP B 1 427 ? 0.438 -4.77 0.163 1 96.88 427 TRP B O 1
ATOM 7946 N N . GLY B 1 428 ? -1.425 -5.941 0.673 1 96.69 428 GLY B N 1
ATOM 7947 C CA . GLY B 1 428 ? -0.708 -6.879 1.521 1 96.69 428 GLY B CA 1
ATOM 7948 C C . GLY B 1 428 ? 0.333 -7.688 0.771 1 96.69 428 GLY B C 1
ATOM 7949 O O . GLY B 1 428 ? 1.398 -7.992 1.312 1 96.69 428 GLY B O 1
ATOM 7950 N N . VAL B 1 429 ? 0.026 -8.016 -0.489 1 95.12 429 VAL B N 1
ATOM 7951 C CA . VAL B 1 429 ? 0.952 -8.797 -1.305 1 95.12 429 VAL B CA 1
ATOM 7952 C C . VAL B 1 429 ? 2.178 -7.949 -1.645 1 95.12 429 VAL B C 1
ATOM 7954 O O . VAL B 1 429 ? 3.301 -8.461 -1.681 1 95.12 429 VAL B O 1
ATOM 7957 N N . ILE B 1 430 ? 1.991 -6.676 -1.863 1 96.75 430 ILE B N 1
ATOM 7958 C CA . ILE B 1 430 ? 3.1 -5.773 -2.158 1 96.75 430 ILE B CA 1
ATOM 7959 C C . ILE B 1 430 ? 4.051 -5.715 -0.965 1 96.75 430 ILE B C 1
ATOM 7961 O O . ILE B 1 430 ? 5.27 -5.773 -1.132 1 96.75 430 ILE B O 1
ATOM 7965 N N . LEU B 1 431 ? 3.506 -5.664 0.227 1 97.69 431 LEU B N 1
ATOM 7966 C CA . LEU B 1 431 ? 4.32 -5.652 1.436 1 97.69 431 LEU B CA 1
ATOM 7967 C C . LEU B 1 431 ? 5.023 -6.992 1.632 1 97.69 431 LEU B C 1
ATOM 7969 O O . LEU B 1 431 ? 6.172 -7.035 2.078 1 97.69 431 LEU B O 1
ATOM 7973 N N . LEU B 1 432 ? 4.258 -8.031 1.303 1 96.62 432 LEU B N 1
ATOM 7974 C CA . LEU B 1 432 ? 4.836 -9.367 1.416 1 96.62 432 LEU B CA 1
ATOM 7975 C C . LEU B 1 432 ? 6.039 -9.523 0.492 1 96.62 432 LEU B C 1
ATOM 7977 O O . LEU B 1 432 ? 7.07 -10.062 0.893 1 96.62 432 LEU B O 1
ATOM 7981 N N . LEU B 1 433 ? 5.934 -9.023 -0.727 1 96.44 433 LEU B N 1
ATOM 7982 C CA . LEU B 1 433 ? 7.055 -9.016 -1.66 1 96.44 433 LEU B CA 1
ATOM 7983 C C . LEU B 1 433 ? 8.227 -8.211 -1.104 1 96.44 433 LEU B C 1
ATOM 7985 O O . LEU B 1 433 ? 9.359 -8.688 -1.097 1 96.44 433 LEU B O 1
ATOM 7989 N N . GLY B 1 434 ? 7.898 -7.043 -0.631 1 97.12 434 GLY B N 1
ATOM 7990 C CA . GLY B 1 434 ? 8.93 -6.195 -0.056 1 97.12 434 GLY B CA 1
ATOM 7991 C C . GLY B 1 434 ? 9.664 -6.848 1.102 1 97.12 434 GLY B C 1
ATOM 7992 O O . GLY B 1 434 ? 10.883 -6.738 1.211 1 97.12 434 GLY B O 1
ATOM 7993 N N . GLY B 1 435 ? 8.922 -7.496 1.991 1 97.19 435 GLY B N 1
ATOM 7994 C CA . GLY B 1 435 ? 9.531 -8.211 3.102 1 97.19 435 GLY B CA 1
ATOM 7995 C C . GLY B 1 435 ? 10.461 -9.32 2.656 1 97.19 435 GLY B C 1
ATOM 7996 O O . GLY B 1 435 ? 11.492 -9.562 3.287 1 97.19 435 GLY B O 1
ATOM 7997 N N . SER B 1 436 ? 10.078 -9.977 1.577 1 95.88 436 SER B N 1
ATOM 7998 C CA . SER B 1 436 ? 10.914 -11.031 1.018 1 95.88 436 SER B CA 1
ATOM 7999 C C . SER B 1 436 ? 12.242 -10.469 0.509 1 95.88 436 SER B C 1
ATOM 8001 O O . SER B 1 436 ? 13.297 -11.062 0.721 1 95.88 436 SER B O 1
ATOM 8003 N N . PHE B 1 437 ? 12.188 -9.312 -0.148 1 96.25 437 PHE B N 1
ATOM 8004 C CA . PHE B 1 437 ? 13.391 -8.664 -0.67 1 96.25 437 PHE B CA 1
ATOM 8005 C C . PHE B 1 437 ? 14.266 -8.141 0.466 1 96.25 437 PHE B C 1
ATOM 8007 O O . PHE B 1 437 ? 15.492 -8.234 0.406 1 96.25 437 PHE B O 1
ATOM 8014 N N . ALA B 1 438 ? 13.555 -7.605 1.479 1 96.81 438 ALA B N 1
ATOM 8015 C CA . ALA B 1 438 ? 14.289 -7.145 2.652 1 96.81 438 ALA B CA 1
ATOM 8016 C C . ALA B 1 438 ? 15.031 -8.297 3.328 1 96.81 438 ALA B C 1
ATOM 8018 O O . ALA B 1 438 ? 16.172 -8.148 3.75 1 96.81 438 ALA B O 1
ATOM 8019 N N . MET B 1 439 ? 14.352 -9.398 3.447 1 95.75 439 MET B N 1
ATOM 8020 C CA . MET B 1 439 ? 14.977 -10.578 4.039 1 95.75 439 MET B CA 1
ATOM 8021 C C . MET B 1 439 ? 16.188 -11.008 3.23 1 95.75 439 MET B C 1
ATOM 8023 O O . MET B 1 439 ? 17.25 -11.289 3.797 1 95.75 439 MET B O 1
ATOM 8027 N N . ALA B 1 440 ? 16.078 -11.039 1.927 1 92.81 440 ALA B N 1
ATOM 8028 C CA . ALA B 1 440 ? 17.188 -11.422 1.054 1 92.81 440 ALA B CA 1
ATOM 8029 C C . ALA B 1 440 ? 18.359 -10.453 1.207 1 92.81 440 ALA B C 1
ATOM 8031 O O . ALA B 1 440 ? 19.516 -10.883 1.251 1 92.81 440 ALA B O 1
ATOM 8032 N N . GLU B 1 441 ? 18.062 -9.172 1.289 1 94.31 441 GLU B N 1
ATOM 8033 C CA . GLU B 1 441 ? 19.109 -8.172 1.467 1 94.31 441 GLU B CA 1
ATOM 8034 C C . GLU B 1 441 ? 19.828 -8.352 2.801 1 94.31 441 GLU B C 1
ATOM 8036 O O . GLU B 1 441 ? 21.047 -8.18 2.885 1 94.31 441 GLU B O 1
ATOM 8041 N N . GLY B 1 442 ? 19.062 -8.656 3.846 1 95.88 442 GLY B N 1
ATOM 8042 C CA . GLY B 1 442 ? 19.672 -8.898 5.148 1 95.88 442 GLY B CA 1
ATOM 8043 C C . GLY B 1 442 ? 20.562 -10.125 5.168 1 95.88 442 GLY B C 1
ATOM 8044 O O . GLY B 1 442 ? 21.641 -10.102 5.773 1 95.88 442 GLY B O 1
ATOM 8045 N N . VAL B 1 443 ? 20.156 -11.141 4.52 1 93.62 443 VAL B N 1
ATOM 8046 C CA . VAL B 1 443 ? 20.922 -12.383 4.453 1 93.62 443 VAL B CA 1
ATOM 8047 C C . VAL B 1 443 ? 22.25 -12.133 3.748 1 93.62 443 VAL B C 1
ATOM 8049 O O . VAL B 1 443 ? 23.297 -12.641 4.172 1 93.62 443 VAL B O 1
ATOM 8052 N N . LYS B 1 444 ? 22.188 -11.336 2.781 1 90.88 444 LYS B N 1
ATOM 8053 C CA . LYS B 1 444 ? 23.391 -10.984 2.047 1 90.88 444 LYS B CA 1
ATOM 8054 C C . LYS B 1 444 ? 24.297 -10.062 2.871 1 90.88 444 LYS B C 1
ATOM 8056 O O . LYS B 1 444 ? 25.484 -10.336 3.045 1 90.88 444 LYS B O 1
ATOM 8061 N N . ALA B 1 445 ? 23.734 -9.055 3.449 1 93.44 445 ALA B N 1
ATOM 8062 C CA . ALA B 1 445 ? 24.484 -8.016 4.145 1 93.44 445 ALA B CA 1
ATOM 8063 C C . ALA B 1 445 ? 25.109 -8.547 5.438 1 93.44 445 ALA B C 1
ATOM 8065 O O . ALA B 1 445 ? 26.156 -8.086 5.863 1 93.44 445 ALA B O 1
ATOM 8066 N N . SER B 1 446 ? 24.484 -9.555 6.012 1 95.19 446 SER B N 1
ATOM 8067 C CA . SER B 1 446 ? 24.938 -10.07 7.301 1 95.19 446 SER B CA 1
ATOM 8068 C C . SER B 1 446 ? 26.031 -11.133 7.121 1 95.19 446 SER B C 1
ATOM 8070 O O . SER B 1 446 ? 26.703 -11.5 8.086 1 95.19 446 SER B O 1
ATOM 8072 N N . GLY B 1 447 ? 26.109 -11.656 5.891 1 92 447 GLY B N 1
ATOM 8073 C CA . GLY B 1 447 ? 27.016 -12.773 5.664 1 92 447 GLY B CA 1
ATOM 8074 C C . GLY B 1 447 ? 26.391 -14.117 5.961 1 92 447 GLY B C 1
ATOM 8075 O O . GLY B 1 447 ? 27.047 -15.156 5.844 1 92 447 GLY B O 1
ATOM 8076 N N . LEU B 1 448 ? 25.172 -14.109 6.281 1 92.56 448 LEU B N 1
ATOM 8077 C CA . LEU B 1 448 ? 24.469 -15.359 6.555 1 92.56 448 LEU B CA 1
ATOM 8078 C C . LEU B 1 448 ? 24.484 -16.266 5.328 1 92.56 448 LEU B C 1
ATOM 8080 O O . LEU B 1 448 ? 24.562 -17.5 5.461 1 92.56 448 LEU B O 1
ATOM 8084 N N . SER B 1 449 ? 24.406 -15.688 4.16 1 87.62 449 SER B N 1
ATOM 8085 C CA . SER B 1 449 ? 24.422 -16.469 2.924 1 87.62 449 SER B CA 1
ATOM 8086 C C . SER B 1 449 ? 25.703 -17.281 2.818 1 87.62 449 SER B C 1
ATOM 8088 O O . SER B 1 449 ? 25.672 -18.469 2.49 1 87.62 449 SER B O 1
ATOM 8090 N N . VAL B 1 450 ? 26.766 -16.656 3.133 1 85.69 450 VAL B N 1
ATOM 8091 C CA . VAL B 1 450 ? 28.062 -17.328 3.084 1 85.69 450 VAL B CA 1
ATOM 8092 C C . VAL B 1 450 ? 28.109 -18.422 4.141 1 85.69 450 VAL B C 1
ATOM 8094 O O . VAL B 1 450 ? 28.578 -19.547 3.863 1 85.69 450 VAL B O 1
ATOM 8097 N N . TRP B 1 451 ? 27.609 -18.125 5.27 1 89.5 451 TRP B N 1
ATOM 8098 C CA . TRP B 1 451 ? 27.578 -19.109 6.352 1 89.5 451 TRP B CA 1
ATOM 8099 C C . TRP B 1 451 ? 26.734 -20.312 5.965 1 89.5 451 TRP B C 1
ATOM 8101 O O . TRP B 1 451 ? 27.141 -21.453 6.219 1 89.5 451 TRP B O 1
ATOM 8111 N N . LEU B 1 452 ? 25.594 -20.078 5.457 1 87.25 452 LEU B N 1
ATOM 8112 C CA . LEU B 1 452 ? 24.719 -21.156 5 1 87.25 452 LEU B CA 1
ATOM 8113 C C . LEU B 1 452 ? 25.406 -22 3.939 1 87.25 452 LEU B C 1
ATOM 8115 O O . LEU B 1 452 ? 25.281 -23.234 3.938 1 87.25 452 LEU B O 1
ATOM 8119 N N . GLY B 1 453 ? 26.047 -21.328 2.996 1 80.75 453 GLY B N 1
ATOM 8120 C CA . GLY B 1 453 ? 26.797 -22.047 1.983 1 80.75 453 GLY B CA 1
ATOM 8121 C C . GLY B 1 453 ? 27.812 -23.016 2.566 1 80.75 453 GLY B C 1
ATOM 8122 O O . GLY B 1 453 ? 27.969 -24.141 2.082 1 80.75 453 GLY B O 1
ATOM 8123 N N . ASP B 1 454 ? 28.406 -22.578 3.566 1 85.12 454 ASP B N 1
ATOM 8124 C CA . ASP B 1 454 ? 29.438 -23.391 4.203 1 85.12 454 ASP B CA 1
ATOM 8125 C C . ASP B 1 454 ? 28.812 -24.609 4.883 1 85.12 454 ASP B C 1
ATOM 8127 O O . ASP B 1 454 ? 29.422 -25.688 4.926 1 85.12 454 ASP B O 1
ATOM 8131 N N . GLN B 1 455 ? 27.609 -24.453 5.34 1 84.06 455 GLN B N 1
ATOM 8132 C CA . GLN B 1 455 ? 26.953 -25.547 6.035 1 84.06 455 GLN B CA 1
ATOM 8133 C C . GLN B 1 455 ? 26.391 -26.562 5.047 1 84.06 455 GLN B C 1
ATOM 8135 O O . GLN B 1 455 ? 26.188 -27.734 5.395 1 84.06 455 GLN B O 1
ATOM 8140 N N . LEU B 1 456 ? 26.156 -26.109 3.855 1 83.44 456 LEU B N 1
ATOM 8141 C CA . LEU B 1 456 ? 25.5 -26.953 2.861 1 83.44 456 LEU B CA 1
ATOM 8142 C C . LEU B 1 456 ? 26.531 -27.734 2.051 1 83.44 456 LEU B C 1
ATOM 8144 O O . LEU B 1 456 ? 26.188 -28.375 1.057 1 83.44 456 LEU B O 1
ATOM 8148 N N . PHE B 1 457 ? 27.719 -27.797 2.5 1 77.19 457 PHE B N 1
ATOM 8149 C CA . PHE B 1 457 ? 28.828 -28.469 1.831 1 77.19 457 PHE B CA 1
ATOM 8150 C C . PHE B 1 457 ? 28.562 -29.969 1.715 1 77.19 457 PHE B C 1
ATOM 8152 O O . PHE B 1 457 ? 29 -30.609 0.764 1 77.19 457 PHE B O 1
ATOM 8159 N N . VAL B 1 458 ? 27.75 -30.484 2.58 1 77.75 458 VAL B N 1
ATOM 8160 C CA . VAL B 1 458 ? 27.469 -31.906 2.639 1 77.75 458 VAL B CA 1
ATOM 8161 C C . VAL B 1 458 ? 26.688 -32.344 1.397 1 77.75 458 VAL B C 1
ATOM 8163 O O . VAL B 1 458 ? 26.75 -33.5 0.991 1 77.75 458 VAL B O 1
ATOM 8166 N N . PHE B 1 459 ? 26.141 -31.391 0.786 1 81.81 459 PHE B N 1
ATOM 8167 C CA . PHE B 1 459 ? 25.328 -31.703 -0.381 1 81.81 459 PHE B CA 1
ATOM 8168 C C . PHE B 1 459 ? 26.141 -31.594 -1.661 1 81.81 459 PHE B C 1
ATOM 8170 O O . PHE B 1 459 ? 25.641 -31.844 -2.754 1 81.81 459 PHE B O 1
ATOM 8177 N N . SER B 1 460 ? 27.359 -31.281 -1.563 1 81.38 460 SER B N 1
ATOM 8178 C CA . SER B 1 460 ? 28.219 -31.047 -2.725 1 81.38 460 SER B CA 1
ATOM 8179 C C . SER B 1 460 ? 28.375 -32.312 -3.553 1 81.38 460 SER B C 1
ATOM 8181 O O . SER B 1 460 ? 28.578 -32.25 -4.77 1 81.38 460 SER B O 1
ATOM 8183 N N . ASP B 1 461 ? 28.109 -33.469 -2.918 1 86.31 461 ASP B N 1
ATOM 8184 C CA . ASP B 1 461 ? 28.359 -34.75 -3.625 1 86.31 461 ASP B CA 1
ATOM 8185 C C . ASP B 1 461 ? 27.047 -35.344 -4.113 1 86.31 461 ASP B C 1
ATOM 8187 O O . ASP B 1 461 ? 27.047 -36.406 -4.777 1 86.31 461 ASP B O 1
ATOM 8191 N N . VAL B 1 462 ? 26.031 -34.719 -3.877 1 91.31 462 VAL B N 1
ATOM 8192 C CA . VAL B 1 462 ? 24.734 -35.219 -4.32 1 91.31 462 VAL B CA 1
ATOM 8193 C C . VAL B 1 462 ? 24.469 -34.75 -5.754 1 91.31 462 VAL B C 1
ATOM 8195 O O . VAL B 1 462 ? 24.719 -33.625 -6.105 1 91.31 462 VAL B O 1
ATOM 8198 N N . PRO B 1 463 ? 24.031 -35.719 -6.562 1 93.38 463 PRO B N 1
ATOM 8199 C CA . PRO B 1 463 ? 23.703 -35.312 -7.934 1 93.38 463 PRO B CA 1
ATOM 8200 C C . PRO B 1 463 ? 22.672 -34.188 -7.984 1 93.38 463 PRO B C 1
ATOM 8202 O O . PRO B 1 463 ? 21.641 -34.281 -7.312 1 93.38 463 PRO B O 1
ATOM 8205 N N . PRO B 1 464 ? 22.938 -33.156 -8.766 1 93.44 464 PRO B N 1
ATOM 8206 C CA . PRO B 1 464 ? 22.047 -32 -8.812 1 93.44 464 PRO B CA 1
ATOM 8207 C C . PRO B 1 464 ? 20.609 -32.375 -9.188 1 93.44 464 PRO B C 1
ATOM 8209 O O . PRO B 1 464 ? 19.656 -31.781 -8.656 1 93.44 464 PRO B O 1
ATOM 8212 N N . GLY B 1 465 ? 20.469 -33.312 -10.094 1 94.56 465 GLY B N 1
ATOM 8213 C CA . GLY B 1 465 ? 19.141 -33.75 -10.484 1 94.56 465 GLY B CA 1
ATOM 8214 C C . GLY B 1 465 ? 18.312 -34.281 -9.336 1 94.56 465 GLY B C 1
ATOM 8215 O O . GLY B 1 465 ? 17.094 -34.031 -9.266 1 94.56 465 GLY B O 1
ATOM 8216 N N . LEU B 1 466 ? 18.891 -35 -8.469 1 95.56 466 LEU B N 1
ATOM 8217 C CA . LEU B 1 466 ? 18.219 -35.531 -7.297 1 95.56 466 LEU B CA 1
ATOM 8218 C C . LEU B 1 466 ? 17.844 -34.406 -6.324 1 95.56 466 LEU B C 1
ATOM 8220 O O . LEU B 1 466 ? 16.781 -34.469 -5.699 1 95.56 466 LEU B O 1
ATOM 8224 N N . VAL B 1 467 ? 18.75 -33.469 -6.215 1 94.94 467 VAL B N 1
ATOM 8225 C CA . VAL B 1 467 ? 18.484 -32.375 -5.316 1 94.94 467 VAL B CA 1
ATOM 8226 C C . VAL B 1 467 ? 17.266 -31.578 -5.801 1 94.94 467 VAL B C 1
ATOM 8228 O O . VAL B 1 467 ? 16.391 -31.234 -5.008 1 94.94 467 VAL B O 1
ATOM 8231 N N . VAL B 1 468 ? 17.188 -31.297 -7.07 1 96.56 468 VAL B N 1
ATOM 8232 C CA . VAL B 1 468 ? 16.047 -30.578 -7.625 1 96.56 468 VAL B CA 1
ATOM 8233 C C . VAL B 1 468 ? 14.758 -31.359 -7.375 1 96.56 468 VAL B C 1
ATOM 8235 O O . VAL B 1 468 ? 13.734 -30.766 -7.02 1 96.56 468 VAL B O 1
ATOM 8238 N N . LEU B 1 469 ? 14.82 -32.656 -7.562 1 97.31 469 LEU B N 1
ATOM 8239 C CA . LEU B 1 469 ? 13.648 -33.5 -7.363 1 97.31 469 LEU B CA 1
ATOM 8240 C C . LEU B 1 469 ? 13.164 -33.438 -5.918 1 97.31 469 LEU B C 1
ATOM 8242 O O . LEU B 1 469 ? 11.961 -33.281 -5.668 1 97.31 469 LEU B O 1
ATOM 8246 N N . VAL B 1 470 ? 14.062 -33.5 -5.02 1 96 470 VAL B N 1
ATOM 8247 C CA . VAL B 1 470 ? 13.719 -33.469 -3.6 1 96 470 VAL B CA 1
ATOM 8248 C C . VAL B 1 470 ? 13.188 -32.094 -3.213 1 96 470 VAL B C 1
ATOM 8250 O O . VAL B 1 470 ? 12.18 -31.984 -2.514 1 96 470 VAL B O 1
ATOM 8253 N N . VAL B 1 471 ? 13.898 -31.062 -3.674 1 96.19 471 VAL B N 1
ATOM 8254 C CA . VAL B 1 471 ? 13.523 -29.688 -3.34 1 96.19 471 VAL B CA 1
ATOM 8255 C C . VAL B 1 471 ? 12.125 -29.391 -3.881 1 96.19 471 VAL B C 1
ATOM 8257 O O . VAL B 1 471 ? 11.281 -28.844 -3.168 1 96.19 471 VAL B O 1
ATOM 8260 N N . THR B 1 472 ? 11.867 -29.719 -5.125 1 98.12 472 THR B N 1
ATOM 8261 C CA . THR B 1 472 ? 10.578 -29.422 -5.734 1 98.12 472 THR B CA 1
ATOM 8262 C C . THR B 1 472 ? 9.461 -30.203 -5.039 1 98.12 472 THR B C 1
ATOM 8264 O O . THR B 1 472 ? 8.367 -29.672 -4.836 1 98.12 472 THR B O 1
ATOM 8267 N N . PHE B 1 473 ? 9.727 -31.391 -4.68 1 97.38 473 PHE B N 1
ATOM 8268 C CA . PHE B 1 473 ? 8.742 -32.188 -3.961 1 97.38 473 PHE B CA 1
ATOM 8269 C C . PHE B 1 473 ? 8.453 -31.594 -2.59 1 97.38 473 PHE B C 1
ATOM 8271 O O . PHE B 1 473 ? 7.293 -31.453 -2.195 1 97.38 473 PHE B O 1
ATOM 8278 N N . LEU B 1 474 ? 9.469 -31.234 -1.913 1 95.88 474 LEU B N 1
ATOM 8279 C CA . LEU B 1 474 ? 9.328 -30.656 -0.577 1 95.88 474 LEU B CA 1
ATOM 8280 C C . LEU B 1 474 ? 8.562 -29.344 -0.626 1 95.88 474 LEU B C 1
ATOM 8282 O O . LEU B 1 474 ? 7.727 -29.062 0.235 1 95.88 474 LEU B O 1
ATOM 8286 N N . VAL B 1 475 ? 8.93 -28.531 -1.576 1 97 475 VAL B N 1
ATOM 8287 C CA . VAL B 1 475 ? 8.266 -27.234 -1.709 1 97 475 VAL B CA 1
ATOM 8288 C C . VAL B 1 475 ? 6.777 -27.453 -1.998 1 97 475 VAL B C 1
ATOM 8290 O O . VAL B 1 475 ? 5.926 -26.797 -1.407 1 97 475 VAL B O 1
ATOM 8293 N N . SER B 1 476 ? 6.477 -28.359 -2.895 1 97.12 476 SER B N 1
ATOM 8294 C CA . SER B 1 476 ? 5.09 -28.656 -3.238 1 97.12 476 SER B CA 1
ATOM 8295 C C . SER B 1 476 ? 4.309 -29.141 -2.023 1 97.12 476 SER B C 1
ATOM 8297 O O . SER B 1 476 ? 3.156 -28.75 -1.822 1 97.12 476 SER B O 1
ATOM 8299 N N . MET B 1 477 ? 4.879 -29.891 -1.168 1 95.31 477 MET B N 1
ATOM 8300 C CA . MET B 1 477 ? 4.227 -30.391 0.039 1 95.31 477 MET B CA 1
ATOM 8301 C C . MET B 1 477 ? 4.102 -29.297 1.086 1 95.31 477 MET B C 1
ATOM 8303 O O . MET B 1 477 ? 3.078 -29.188 1.767 1 95.31 477 MET B O 1
ATOM 8307 N N . ALA B 1 478 ? 5.094 -28.516 1.152 1 94.38 478 ALA B N 1
ATOM 8308 C CA . ALA B 1 478 ? 5.098 -27.453 2.139 1 94.38 478 ALA B CA 1
ATOM 8309 C C . ALA B 1 478 ? 3.99 -26.438 1.854 1 94.38 478 ALA B C 1
ATOM 8311 O O . ALA B 1 478 ? 3.377 -25.906 2.781 1 94.38 478 ALA B O 1
ATOM 8312 N N . THR B 1 479 ? 3.732 -26.203 0.642 1 94.12 479 THR B N 1
ATOM 8313 C CA . THR B 1 479 ? 2.773 -25.172 0.261 1 94.12 479 THR B CA 1
ATOM 8314 C C . THR B 1 479 ? 1.343 -25.656 0.474 1 94.12 479 THR B C 1
ATOM 8316 O O . THR B 1 479 ? 0.394 -24.875 0.369 1 94.12 479 THR B O 1
ATOM 8319 N N . GLU B 1 480 ? 1.168 -26.938 0.798 1 93.94 480 GLU B N 1
ATOM 8320 C CA . GLU B 1 480 ? -0.155 -27.438 1.156 1 93.94 480 GLU B CA 1
ATOM 8321 C C . GLU B 1 480 ? -0.596 -26.906 2.518 1 93.94 480 GLU B C 1
ATOM 8323 O O . GLU B 1 480 ? -1.791 -26.875 2.818 1 93.94 480 GLU B O 1
ATOM 8328 N N . VAL B 1 481 ? 0.399 -26.453 3.254 1 90.5 481 VAL B N 1
ATOM 8329 C CA . VAL B 1 481 ? 0.044 -26.031 4.602 1 90.5 481 VAL B CA 1
ATOM 8330 C C . VAL B 1 481 ? 0.565 -24.609 4.848 1 90.5 481 VAL B C 1
ATOM 8332 O O . VAL B 1 481 ? 0.247 -24 5.863 1 90.5 481 VAL B O 1
ATOM 8335 N N . ALA B 1 482 ? 1.359 -24.125 3.947 1 92.25 482 ALA B N 1
ATOM 8336 C CA . ALA B 1 482 ? 1.947 -22.797 4.102 1 92.25 482 ALA B CA 1
ATOM 8337 C C . ALA B 1 482 ? 1.715 -21.953 2.855 1 92.25 482 ALA B C 1
ATOM 8339 O O . ALA B 1 482 ? 1.436 -22.484 1.777 1 92.25 482 ALA B O 1
ATOM 8340 N N . SER B 1 483 ? 1.822 -20.672 3.07 1 93.44 483 SER B N 1
ATOM 8341 C CA . SER B 1 483 ? 1.667 -19.734 1.966 1 93.44 483 SER B CA 1
ATOM 8342 C C . SER B 1 483 ? 2.721 -19.969 0.889 1 93.44 483 SER B C 1
ATOM 8344 O O . SER B 1 483 ? 3.896 -20.172 1.197 1 93.44 483 SER B O 1
ATOM 8346 N N . ASN B 1 484 ? 2.242 -19.922 -0.408 1 95.69 484 ASN B N 1
ATOM 8347 C CA . ASN B 1 484 ? 3.156 -20.109 -1.531 1 95.69 484 ASN B CA 1
ATOM 8348 C C . ASN B 1 484 ? 4.246 -19.031 -1.538 1 95.69 484 ASN B C 1
ATOM 8350 O O . ASN B 1 484 ? 5.426 -19.344 -1.699 1 95.69 484 ASN B O 1
ATOM 8354 N N . THR B 1 485 ? 3.861 -17.859 -1.293 1 95 485 THR B N 1
ATOM 8355 C CA . THR B 1 485 ? 4.777 -16.719 -1.329 1 95 485 THR B CA 1
ATOM 8356 C C . THR B 1 485 ? 5.762 -16.781 -0.166 1 95 485 THR B C 1
ATOM 8358 O O . THR B 1 485 ? 6.961 -16.562 -0.349 1 95 485 THR B O 1
ATOM 8361 N N . ALA B 1 486 ? 5.289 -17.094 0.982 1 93.19 486 ALA B N 1
ATOM 8362 C CA . ALA B 1 486 ? 6.141 -17.188 2.166 1 93.19 486 ALA B CA 1
ATOM 8363 C C . ALA B 1 486 ? 7.168 -18.297 2.014 1 93.19 486 ALA B C 1
ATOM 8365 O O . ALA B 1 486 ? 8.344 -18.109 2.33 1 93.19 486 ALA B O 1
ATOM 8366 N N . THR B 1 487 ? 6.73 -19.406 1.518 1 95 487 THR B N 1
ATOM 8367 C CA . THR B 1 487 ? 7.613 -20.562 1.339 1 95 487 THR B CA 1
ATOM 8368 C C . THR B 1 487 ? 8.75 -20.219 0.376 1 95 487 THR B C 1
ATOM 8370 O O . THR B 1 487 ? 9.914 -20.516 0.661 1 95 487 THR B O 1
ATOM 8373 N N . THR B 1 488 ? 8.391 -19.609 -0.696 1 96.62 488 THR B N 1
ATOM 8374 C CA . THR B 1 488 ? 9.391 -19.219 -1.681 1 96.62 488 THR B CA 1
ATOM 8375 C C . THR B 1 488 ? 10.359 -18.188 -1.097 1 96.62 488 THR B C 1
ATOM 8377 O O . THR B 1 488 ? 11.57 -18.281 -1.308 1 96.62 488 THR B O 1
ATOM 8380 N N . SER B 1 489 ? 9.867 -17.281 -0.359 1 94.31 489 SER B N 1
ATOM 8381 C CA . SER B 1 489 ? 10.68 -16.219 0.234 1 94.31 489 SER B CA 1
ATOM 8382 C C . SER B 1 489 ? 11.727 -16.797 1.184 1 94.31 489 SER B C 1
ATOM 8384 O O . SER B 1 489 ? 12.859 -16.312 1.225 1 94.31 489 SER B O 1
ATOM 8386 N N . ILE B 1 490 ? 11.367 -17.828 1.895 1 91.56 490 ILE B N 1
ATOM 8387 C CA . ILE B 1 490 ? 12.242 -18.406 2.902 1 91.56 490 ILE B CA 1
ATOM 8388 C C . ILE B 1 490 ? 13.289 -19.297 2.227 1 91.56 490 ILE B C 1
ATOM 8390 O O . ILE B 1 490 ? 14.461 -19.281 2.609 1 91.56 490 ILE B O 1
ATOM 8394 N N . LEU B 1 491 ? 12.969 -19.938 1.199 1 93.94 491 LEU B N 1
ATOM 8395 C CA . LEU B 1 491 ? 13.797 -21.016 0.67 1 93.94 491 LEU B CA 1
ATOM 8396 C C . LEU B 1 491 ? 14.758 -20.484 -0.388 1 93.94 491 LEU B C 1
ATOM 8398 O O . LEU B 1 491 ? 15.859 -21.016 -0.558 1 93.94 491 LEU B O 1
ATOM 8402 N N . LEU B 1 492 ? 14.406 -19.453 -1.082 1 95.81 492 LEU B N 1
ATOM 8403 C CA . LEU B 1 492 ? 15.141 -19.047 -2.277 1 95.81 492 LEU B CA 1
ATOM 8404 C C . LEU B 1 492 ? 16.562 -18.609 -1.924 1 95.81 492 LEU B C 1
ATOM 8406 O O . LEU B 1 492 ? 17.516 -19.016 -2.586 1 95.81 492 LEU B O 1
ATOM 8410 N N . PRO B 1 493 ? 16.719 -17.828 -0.88 1 91.12 493 PRO B N 1
ATOM 8411 C CA . PRO B 1 493 ? 18.109 -17.484 -0.53 1 91.12 493 PRO B CA 1
ATOM 8412 C C . PRO B 1 493 ? 18.938 -18.719 -0.195 1 91.12 493 PRO B C 1
ATOM 8414 O O . PRO B 1 493 ? 20.125 -18.781 -0.532 1 91.12 493 PRO B O 1
ATOM 8417 N N . VAL B 1 494 ? 18.344 -19.703 0.434 1 90.38 494 VAL B N 1
ATOM 8418 C CA . VAL B 1 494 ? 19.031 -20.938 0.803 1 90.38 494 VAL B CA 1
ATOM 8419 C C . VAL B 1 494 ? 19.359 -21.734 -0.454 1 90.38 494 VAL B C 1
ATOM 8421 O O . VAL B 1 494 ? 20.484 -22.234 -0.593 1 90.38 494 VAL B O 1
ATOM 8424 N N . LEU B 1 495 ? 18.469 -21.781 -1.334 1 94.25 495 LEU B N 1
ATOM 8425 C CA . LEU B 1 495 ? 18.672 -22.531 -2.566 1 94.25 495 LEU B CA 1
ATOM 8426 C C . LEU B 1 495 ? 19.734 -21.875 -3.438 1 94.25 495 LEU B C 1
ATOM 8428 O O . LEU B 1 495 ? 20.484 -22.562 -4.137 1 94.25 495 LEU B O 1
ATOM 8432 N N . ASN B 1 496 ? 19.75 -20.547 -3.422 1 93.75 496 ASN B N 1
ATOM 8433 C CA . ASN B 1 496 ? 20.797 -19.844 -4.133 1 93.75 496 ASN B CA 1
ATOM 8434 C C . ASN B 1 496 ? 22.188 -20.266 -3.652 1 93.75 496 ASN B C 1
ATOM 8436 O O . ASN B 1 496 ? 23.062 -20.562 -4.465 1 93.75 496 ASN B O 1
ATOM 8440 N N . GLN B 1 497 ? 22.375 -20.344 -2.393 1 90.62 497 GLN B N 1
ATOM 8441 C CA . GLN B 1 497 ? 23.656 -20.703 -1.815 1 90.62 497 GLN B CA 1
ATOM 8442 C C . GLN B 1 497 ? 23.984 -22.172 -2.062 1 90.62 497 GLN B C 1
ATOM 8444 O O . GLN B 1 497 ? 25.141 -22.531 -2.307 1 90.62 497 GLN B O 1
ATOM 8449 N N . LEU B 1 498 ? 22.984 -22.953 -1.962 1 90.62 498 LEU B N 1
ATOM 8450 C CA . LEU B 1 498 ? 23.172 -24.375 -2.244 1 90.62 498 LEU B CA 1
ATOM 8451 C C . LEU B 1 498 ? 23.656 -24.578 -3.676 1 90.62 498 LEU B C 1
ATOM 8453 O O . LEU B 1 498 ? 24.562 -25.375 -3.916 1 90.62 498 LEU B O 1
ATOM 8457 N N . ALA B 1 499 ? 23.047 -23.906 -4.602 1 93.5 499 ALA B N 1
ATOM 8458 C CA . ALA B 1 499 ? 23.438 -24 -6.004 1 93.5 499 ALA B CA 1
ATOM 8459 C C . ALA B 1 499 ? 24.891 -23.578 -6.203 1 93.5 499 ALA B C 1
ATOM 8461 O O . ALA B 1 499 ? 25.641 -24.234 -6.93 1 93.5 499 ALA B O 1
ATOM 8462 N N . LEU B 1 500 ? 25.266 -22.484 -5.59 1 90.25 500 LEU B N 1
ATOM 8463 C CA . LEU B 1 500 ? 26.625 -21.984 -5.707 1 90.25 500 LEU B CA 1
ATOM 8464 C C . LEU B 1 500 ? 27.625 -23 -5.148 1 90.25 500 LEU B C 1
ATOM 8466 O O . LEU B 1 500 ? 28.688 -23.219 -5.734 1 90.25 500 LEU B O 1
ATOM 8470 N N . ARG B 1 501 ? 27.281 -23.609 -4.113 1 87.56 501 ARG B N 1
ATOM 8471 C CA . ARG B 1 501 ? 28.156 -24.594 -3.49 1 87.56 501 ARG B CA 1
ATOM 8472 C C . ARG B 1 501 ? 28.281 -25.844 -4.352 1 87.56 501 ARG B C 1
ATOM 8474 O O . ARG B 1 501 ? 29.328 -26.5 -4.363 1 87.56 501 ARG B O 1
ATOM 8481 N N . MET B 1 502 ? 27.219 -26.172 -4.938 1 90 502 MET B N 1
ATOM 8482 C CA . MET B 1 502 ? 27.203 -27.344 -5.82 1 90 502 MET B CA 1
ATOM 8483 C C . MET B 1 502 ? 27.828 -27 -7.172 1 90 502 MET B C 1
ATOM 8485 O O . MET B 1 502 ? 28 -27.875 -8.016 1 90 502 MET B O 1
ATOM 8489 N N . GLN B 1 503 ? 28.109 -25.719 -7.371 1 89.56 503 GLN B N 1
ATOM 8490 C CA . GLN B 1 503 ? 28.703 -25.203 -8.602 1 89.56 503 GLN B CA 1
ATOM 8491 C C . GLN B 1 503 ? 27.766 -25.438 -9.797 1 89.56 503 GLN B C 1
ATOM 8493 O O . GLN B 1 503 ? 28.203 -25.938 -10.836 1 89.56 503 GLN B O 1
ATOM 8498 N N . VAL B 1 504 ? 26.562 -25.234 -9.57 1 92.88 504 VAL B N 1
ATOM 8499 C CA . VAL B 1 504 ? 25.594 -25.25 -10.656 1 92.88 504 VAL B CA 1
ATOM 8500 C C . VAL B 1 504 ? 24.922 -23.875 -10.766 1 92.88 504 VAL B C 1
ATOM 8502 O O . VAL B 1 504 ? 25 -23.078 -9.836 1 92.88 504 VAL B O 1
ATOM 8505 N N . ASN B 1 505 ? 24.328 -23.594 -11.875 1 95.19 505 ASN B N 1
ATOM 8506 C CA . ASN B 1 505 ? 23.578 -22.375 -12.094 1 95.19 505 ASN B CA 1
ATOM 8507 C C . ASN B 1 505 ? 22.453 -22.219 -11.062 1 95.19 505 ASN B C 1
ATOM 8509 O O . ASN B 1 505 ? 21.641 -23.109 -10.891 1 95.19 505 ASN B O 1
ATOM 8513 N N . PRO B 1 506 ? 22.422 -21.156 -10.375 1 95.5 506 PRO B N 1
ATOM 8514 C CA . PRO B 1 506 ? 21.391 -20.953 -9.352 1 95.5 506 PRO B CA 1
ATOM 8515 C C . PRO B 1 506 ? 19.969 -21.156 -9.898 1 95.5 506 PRO B C 1
ATOM 8517 O O . PRO B 1 506 ? 19.094 -21.625 -9.18 1 95.5 506 PRO B O 1
ATOM 8520 N N . LEU B 1 507 ? 19.734 -20.797 -11.141 1 97.38 507 LEU B N 1
ATOM 8521 C CA . LEU B 1 507 ? 18.406 -20.953 -11.75 1 97.38 507 LEU B CA 1
ATOM 8522 C C . LEU B 1 507 ? 18 -22.406 -11.812 1 97.38 507 LEU B C 1
ATOM 8524 O O . LEU B 1 507 ? 16.797 -22.719 -11.852 1 97.38 507 LEU B O 1
ATOM 8528 N N . TYR B 1 508 ? 18.938 -23.297 -11.758 1 97.12 508 TYR B N 1
ATOM 8529 C CA . TYR B 1 508 ? 18.688 -24.734 -11.844 1 97.12 508 TYR B CA 1
ATOM 8530 C C . TYR B 1 508 ? 17.891 -25.219 -10.648 1 97.12 508 TYR B C 1
ATOM 8532 O O . TYR B 1 508 ? 17.062 -26.125 -10.773 1 97.12 508 TYR B O 1
ATOM 8540 N N . LEU B 1 509 ? 18.109 -24.625 -9.516 1 96.31 509 LEU B N 1
ATOM 8541 C CA . LEU B 1 509 ? 17.406 -25.016 -8.305 1 96.31 509 LEU B CA 1
ATOM 8542 C C . LEU B 1 509 ? 16.25 -24.047 -8.016 1 96.31 509 LEU B C 1
ATOM 8544 O O . LEU B 1 509 ? 15.164 -24.469 -7.617 1 96.31 509 LEU B O 1
ATOM 8548 N N . MET B 1 510 ? 16.422 -22.781 -8.227 1 97.62 510 MET B N 1
ATOM 8549 C CA . MET B 1 510 ? 15.5 -21.75 -7.762 1 97.62 510 MET B CA 1
ATOM 8550 C C . MET B 1 510 ? 14.242 -21.703 -8.625 1 97.62 510 MET B C 1
ATOM 8552 O O . MET B 1 510 ? 13.141 -21.531 -8.109 1 97.62 510 MET B O 1
ATOM 8556 N N . VAL B 1 511 ? 14.359 -21.875 -9.953 1 98.25 511 VAL B N 1
ATOM 8557 C CA . VAL B 1 511 ? 13.227 -21.75 -10.859 1 98.25 511 VAL B CA 1
ATOM 8558 C C . VAL B 1 511 ? 12.242 -22.891 -10.617 1 98.25 511 VAL B C 1
ATOM 8560 O O . VAL B 1 511 ? 11.055 -22.641 -10.367 1 98.25 511 VAL B O 1
ATOM 8563 N N . PRO B 1 512 ? 12.727 -24.156 -10.633 1 98.25 512 PRO B N 1
ATOM 8564 C CA . PRO B 1 512 ? 11.773 -25.234 -10.391 1 98.25 512 PRO B CA 1
ATOM 8565 C C . PRO B 1 512 ? 11.172 -25.188 -8.984 1 98.25 512 PRO B C 1
ATOM 8567 O O . PRO B 1 512 ? 10.008 -25.562 -8.797 1 98.25 512 PRO B O 1
ATOM 8570 N N . ALA B 1 513 ? 11.969 -24.781 -8.023 1 97.88 513 ALA B N 1
ATOM 8571 C CA . ALA B 1 513 ? 11.438 -24.641 -6.672 1 97.88 513 ALA B CA 1
ATOM 8572 C C . ALA B 1 513 ? 10.297 -23.625 -6.633 1 97.88 513 ALA B C 1
ATOM 8574 O O . ALA B 1 513 ? 9.273 -23.859 -5.992 1 97.88 513 ALA B O 1
ATOM 8575 N N . THR B 1 514 ? 10.469 -22.516 -7.289 1 98.38 514 THR B N 1
ATOM 8576 C CA . THR B 1 514 ? 9.469 -21.453 -7.344 1 98.38 514 THR B CA 1
ATOM 8577 C C . THR B 1 514 ? 8.203 -21.953 -8.047 1 98.38 514 THR B C 1
ATOM 8579 O O . THR B 1 514 ? 7.09 -21.719 -7.566 1 98.38 514 THR B O 1
ATOM 8582 N N . VAL B 1 515 ? 8.359 -22.641 -9.133 1 98.25 515 VAL B N 1
ATOM 8583 C CA . VAL B 1 515 ? 7.238 -23.172 -9.906 1 98.25 515 VAL B CA 1
ATOM 8584 C C . VAL B 1 515 ? 6.461 -24.172 -9.062 1 98.25 515 VAL B C 1
ATOM 8586 O O . VAL B 1 515 ? 5.227 -24.172 -9.07 1 98.25 515 VAL B O 1
ATOM 8589 N N . SER B 1 516 ? 7.168 -24.969 -8.312 1 98.06 516 SER B N 1
ATOM 8590 C CA . SER B 1 516 ? 6.559 -26.031 -7.508 1 98.06 516 SER B CA 1
ATOM 8591 C C . SER B 1 516 ? 5.75 -25.438 -6.355 1 98.06 516 SER B C 1
ATOM 8593 O O . SER B 1 516 ? 4.867 -26.109 -5.809 1 98.06 516 SER B O 1
ATOM 8595 N N . ALA B 1 517 ? 6.062 -24.219 -5.973 1 96.88 517 ALA B N 1
ATOM 8596 C CA . ALA B 1 517 ? 5.309 -23.562 -4.918 1 96.88 517 ALA B CA 1
ATOM 8597 C C . ALA B 1 517 ? 3.854 -23.359 -5.328 1 96.88 517 ALA B C 1
ATOM 8599 O O . ALA B 1 517 ? 2.971 -23.219 -4.477 1 96.88 517 ALA B O 1
ATOM 8600 N N . SER B 1 518 ? 3.598 -23.375 -6.621 1 95.56 518 SER B N 1
ATOM 8601 C CA . SER B 1 518 ? 2.246 -23.156 -7.125 1 95.56 518 SER B CA 1
ATOM 8602 C C . SER B 1 518 ? 1.49 -24.484 -7.266 1 95.56 518 SER B C 1
ATOM 8604 O O . SER B 1 518 ? 0.33 -24.5 -7.684 1 95.56 518 SER B O 1
ATOM 8606 N N . PHE B 1 519 ? 2.154 -25.625 -6.898 1 96.62 519 PHE B N 1
ATOM 8607 C CA . PHE B 1 519 ? 1.521 -26.938 -7 1 96.62 519 PHE B CA 1
ATOM 8608 C C . PHE B 1 519 ? 0.798 -27.281 -5.707 1 96.62 519 PHE B C 1
ATOM 8610 O O . PHE B 1 519 ? 1.104 -28.297 -5.078 1 96.62 519 PHE B O 1
ATOM 8617 N N . ALA B 1 520 ? -0.09 -26.453 -5.262 1 93.62 520 ALA B N 1
ATOM 8618 C CA . ALA B 1 520 ? -0.892 -26.688 -4.062 1 93.62 520 ALA B CA 1
ATOM 8619 C C . ALA B 1 520 ? -2.293 -27.172 -4.43 1 93.62 520 ALA B C 1
ATOM 8621 O O . ALA B 1 520 ? -3.232 -26.375 -4.488 1 93.62 520 ALA B O 1
ATOM 8622 N N . PHE B 1 521 ? -2.518 -28.531 -4.488 1 95.44 521 PHE B N 1
ATOM 8623 C CA . PHE B 1 521 ? -3.744 -29.047 -5.078 1 95.44 521 PHE B CA 1
ATOM 8624 C C . PHE B 1 521 ? -4.523 -29.875 -4.059 1 95.44 521 PHE B C 1
ATOM 8626 O O . PHE B 1 521 ? -5.688 -30.203 -4.285 1 95.44 521 PHE B O 1
ATOM 8633 N N . MET B 1 522 ? -4.039 -30.125 -2.885 1 94.44 522 MET B N 1
ATOM 8634 C CA . MET B 1 522 ? -4.527 -31.219 -2.059 1 94.44 522 MET B CA 1
ATOM 8635 C C . MET B 1 522 ? -5.531 -30.719 -1.026 1 94.44 522 MET B C 1
ATOM 8637 O O . MET B 1 522 ? -6.496 -31.422 -0.703 1 94.44 522 MET B O 1
ATOM 8641 N N . LEU B 1 523 ? -5.273 -29.5 -0.51 1 93.56 523 LEU B N 1
ATOM 8642 C CA . LEU B 1 523 ? -6.066 -29.078 0.639 1 93.56 523 LEU B CA 1
ATOM 8643 C C . LEU B 1 523 ? -6.801 -27.781 0.345 1 93.56 523 LEU B C 1
ATOM 8645 O O . LEU B 1 523 ? -6.285 -26.922 -0.374 1 93.56 523 LEU B O 1
ATOM 8649 N N . PRO B 1 524 ? -7.98 -27.594 0.949 1 91 524 PRO B N 1
ATOM 8650 C CA . PRO B 1 524 ? -8.719 -26.344 0.774 1 91 524 PRO B CA 1
ATOM 8651 C C . PRO B 1 524 ? -7.965 -25.125 1.304 1 91 524 PRO B C 1
ATOM 8653 O O . PRO B 1 524 ? -8.055 -24.031 0.729 1 91 524 PRO B O 1
ATOM 8656 N N . ALA B 1 525 ? -7.176 -25.359 2.307 1 88.06 525 ALA B N 1
ATOM 8657 C CA . ALA B 1 525 ? -6.488 -24.266 2.98 1 88.06 525 ALA B CA 1
ATOM 8658 C C . ALA B 1 525 ? -5.211 -23.891 2.242 1 88.06 525 ALA B C 1
ATOM 8660 O O . ALA B 1 525 ? -4.594 -22.859 2.541 1 88.06 525 ALA B O 1
ATOM 8661 N N . ALA B 1 526 ? -4.812 -24.625 1.267 1 91.31 526 ALA B N 1
ATOM 8662 C CA . ALA B 1 526 ? -3.523 -24.438 0.609 1 91.31 526 ALA B CA 1
ATOM 8663 C C . ALA B 1 526 ? -3.488 -23.109 -0.146 1 91.31 526 ALA B C 1
ATOM 8665 O O . ALA B 1 526 ? -2.473 -22.406 -0.137 1 91.31 526 ALA B O 1
ATOM 8666 N N . THR B 1 527 ? -4.57 -22.797 -0.836 1 91 527 THR B N 1
ATOM 8667 C CA . THR B 1 527 ? -4.691 -21.547 -1.591 1 91 527 THR B CA 1
ATOM 8668 C C . THR B 1 527 ? -6.145 -21.094 -1.641 1 91 527 THR B C 1
ATOM 8670 O O . THR B 1 527 ? -7.062 -21.906 -1.496 1 91 527 THR B O 1
ATOM 8673 N N . PRO B 1 528 ? -6.297 -19.906 -1.8 1 89.88 528 PRO B N 1
ATOM 8674 C CA . PRO B 1 528 ? -7.664 -19.375 -1.807 1 89.88 528 PRO B CA 1
ATOM 8675 C C . PRO B 1 528 ? -8.531 -20 -2.896 1 89.88 528 PRO B C 1
ATOM 8677 O O . PRO B 1 528 ? -9.688 -20.344 -2.646 1 89.88 528 PRO B O 1
ATOM 8680 N N . PRO B 1 529 ? -8.078 -20.203 -4.066 1 93.88 529 PRO B N 1
ATOM 8681 C CA . PRO B 1 529 ? -8.898 -20.875 -5.07 1 93.88 529 PRO B CA 1
ATOM 8682 C C . PRO B 1 529 ? -9.43 -22.219 -4.59 1 93.88 529 PRO B C 1
ATOM 8684 O O . PRO B 1 529 ? -10.594 -22.547 -4.828 1 93.88 529 PRO B O 1
ATOM 8687 N N . ASN B 1 530 ? -8.609 -22.984 -3.859 1 94.88 530 ASN B N 1
ATOM 8688 C CA . ASN B 1 530 ? -9.031 -24.266 -3.316 1 94.88 530 ASN B CA 1
ATOM 8689 C C . ASN B 1 530 ? -10.188 -24.109 -2.332 1 94.88 530 ASN B C 1
ATOM 8691 O O . ASN B 1 530 ? -11.156 -24.875 -2.371 1 94.88 530 ASN B O 1
ATOM 8695 N N . ALA B 1 531 ? -10.094 -23.141 -1.52 1 91.69 531 ALA B N 1
ATOM 8696 C CA . ALA B 1 531 ? -11.109 -22.891 -0.501 1 91.69 531 ALA B CA 1
ATOM 8697 C C . ALA B 1 531 ? -12.445 -22.516 -1.139 1 91.69 531 ALA B C 1
ATOM 8699 O O . ALA B 1 531 ? -13.5 -22.969 -0.693 1 91.69 531 ALA B O 1
ATOM 8700 N N . ILE B 1 532 ? -12.352 -21.734 -2.121 1 91.06 532 ILE B N 1
ATOM 8701 C CA . ILE B 1 532 ? -13.547 -21.266 -2.814 1 91.06 532 ILE B CA 1
ATOM 8702 C C . ILE B 1 532 ? -14.258 -22.453 -3.463 1 91.06 532 ILE B C 1
ATOM 8704 O O . ILE B 1 532 ? -15.469 -22.609 -3.293 1 91.06 532 ILE B O 1
ATOM 8708 N N . VAL B 1 533 ? -13.555 -23.219 -4.125 1 91 533 VAL B N 1
ATOM 8709 C CA . VAL B 1 533 ? -14.109 -24.359 -4.844 1 91 533 VAL B CA 1
ATOM 8710 C C . VAL B 1 533 ? -14.633 -25.391 -3.85 1 91 533 VAL B C 1
ATOM 8712 O O . VAL B 1 533 ? -15.688 -25.984 -4.066 1 91 533 VAL B O 1
ATOM 8715 N N . TYR B 1 534 ? -13.852 -25.609 -2.797 1 91.75 534 TYR B N 1
ATOM 8716 C CA . TYR B 1 534 ? -14.258 -26.562 -1.76 1 91.75 534 TYR B CA 1
ATOM 8717 C C . TYR B 1 534 ? -15.609 -26.188 -1.179 1 91.75 534 TYR B C 1
ATOM 8719 O O . TYR B 1 534 ? -16.484 -27.047 -1.01 1 91.75 534 TYR B O 1
ATOM 8727 N N . ALA B 1 535 ? -15.789 -24.938 -0.896 1 89 535 ALA B N 1
ATOM 8728 C CA . ALA B 1 535 ? -17.047 -24.453 -0.329 1 89 535 ALA B CA 1
ATOM 8729 C C . ALA B 1 535 ? -18.188 -24.547 -1.343 1 89 535 ALA B C 1
ATOM 8731 O O . ALA B 1 535 ? -19.297 -24.938 -0.995 1 89 535 ALA B O 1
ATOM 8732 N N . ALA B 1 536 ? -17.906 -24.234 -2.516 1 86.31 536 ALA B N 1
ATOM 8733 C CA . ALA B 1 536 ? -18.922 -24.234 -3.561 1 86.31 536 ALA B CA 1
ATOM 8734 C C . ALA B 1 536 ? -19.344 -25.641 -3.926 1 86.31 536 ALA B C 1
ATOM 8736 O O . ALA B 1 536 ? -20.531 -25.891 -4.184 1 86.31 536 ALA B O 1
ATOM 8737 N N . ALA B 1 537 ? -18.469 -26.578 -3.961 1 86.31 537 ALA B N 1
ATOM 8738 C CA . ALA B 1 537 ? -18.75 -27.953 -4.387 1 86.31 537 ALA B CA 1
ATOM 8739 C C . ALA B 1 537 ? -19.141 -28.828 -3.199 1 86.31 537 ALA B C 1
ATOM 8741 O O . ALA B 1 537 ? -19.562 -29.969 -3.375 1 86.31 537 ALA B O 1
ATOM 8742 N N . LYS B 1 538 ? -19.047 -28.328 -1.984 1 83.44 538 LYS B N 1
ATOM 8743 C CA . LYS B 1 538 ? -19.312 -29.125 -0.781 1 83.44 538 LYS B CA 1
ATOM 8744 C C . LYS B 1 538 ? -18.562 -30.453 -0.82 1 83.44 538 LYS B C 1
ATOM 8746 O O . LYS B 1 538 ? -19.156 -31.516 -0.602 1 83.44 538 LYS B O 1
ATOM 8751 N N . MET B 1 539 ? -17.375 -30.391 -1.25 1 85 539 MET B N 1
ATOM 8752 C CA . MET B 1 539 ? -16.531 -31.562 -1.425 1 85 539 MET B CA 1
ATOM 8753 C C . MET B 1 539 ? -16.031 -32.062 -0.081 1 85 539 MET B C 1
ATOM 8755 O O . MET B 1 539 ? -16.016 -31.344 0.907 1 85 539 MET B O 1
ATOM 8759 N N . ASN B 1 540 ? -15.695 -33.312 -0.138 1 87.88 540 ASN B N 1
ATOM 8760 C CA . ASN B 1 540 ? -15.008 -33.906 1.015 1 87.88 540 ASN B CA 1
ATOM 8761 C C . ASN B 1 540 ? -13.5 -33.719 0.926 1 87.88 540 ASN B C 1
ATOM 8763 O O . ASN B 1 540 ? -12.922 -33.781 -0.16 1 87.88 540 ASN B O 1
ATOM 8767 N N . THR B 1 541 ? -12.852 -33.5 2.025 1 89.81 541 THR B N 1
ATOM 8768 C CA . THR B 1 541 ? -11.422 -33.219 2.088 1 89.81 541 THR B CA 1
ATOM 8769 C C . THR B 1 541 ? -10.617 -34.406 1.577 1 89.81 541 THR B C 1
ATOM 8771 O O . THR B 1 541 ? -9.578 -34.25 0.93 1 89.81 541 THR B O 1
ATOM 8774 N N . LYS B 1 542 ? -11.148 -35.531 1.813 1 90.06 542 LYS B N 1
ATOM 8775 C CA . LYS B 1 542 ? -10.438 -36.75 1.389 1 90.06 542 LYS B CA 1
ATOM 8776 C C . LYS B 1 542 ? -10.414 -36.875 -0.133 1 90.06 542 LYS B C 1
ATOM 8778 O O . LYS B 1 542 ? -9.414 -37.281 -0.715 1 90.06 542 LYS B O 1
ATOM 8783 N N . GLU B 1 543 ? -11.477 -36.562 -0.662 1 86.94 543 GLU B N 1
ATOM 8784 C CA . GLU B 1 543 ? -11.57 -36.625 -2.117 1 86.94 543 GLU B CA 1
ATOM 8785 C C . GLU B 1 543 ? -10.648 -35.594 -2.762 1 86.94 543 GLU B C 1
ATOM 8787 O O . GLU B 1 543 ? -9.961 -35.875 -3.742 1 86.94 543 GLU B O 1
ATOM 8792 N N . MET B 1 544 ? -10.641 -34.469 -2.266 1 91.19 544 MET B N 1
ATOM 8793 C CA . MET B 1 544 ? -9.773 -33.406 -2.789 1 91.19 544 MET B CA 1
ATOM 8794 C C . MET B 1 544 ? -8.305 -33.781 -2.609 1 91.19 544 MET B C 1
ATOM 8796 O O . MET B 1 544 ? -7.496 -33.562 -3.516 1 91.19 544 MET B O 1
ATOM 8800 N N . MET B 1 545 ? -7.98 -34.312 -1.455 1 93.38 545 MET B N 1
ATOM 8801 C CA . MET B 1 545 ? -6.598 -34.656 -1.128 1 93.38 545 MET B CA 1
ATOM 8802 C C . MET B 1 545 ? -6.082 -35.781 -2.031 1 93.38 545 MET B C 1
ATOM 8804 O O . MET B 1 545 ? -4.945 -35.719 -2.502 1 93.38 545 MET B O 1
ATOM 8808 N N . SER B 1 546 ? -6.891 -36.781 -2.203 1 92.38 546 SER B N 1
ATOM 8809 C CA . SER B 1 546 ? -6.457 -37.906 -3.018 1 92.38 546 SER B CA 1
ATOM 8810 C C . SER B 1 546 ? -6.262 -37.5 -4.473 1 92.38 546 SER B C 1
ATOM 8812 O O . SER B 1 546 ? -5.297 -37.938 -5.117 1 92.38 546 SER B O 1
ATOM 8814 N N . THR B 1 547 ? -7.113 -36.75 -4.984 1 93.12 547 THR B N 1
ATOM 8815 C CA . THR B 1 547 ? -6.988 -36.25 -6.359 1 93.12 547 THR B CA 1
ATOM 8816 C C . THR B 1 547 ? -5.805 -35.312 -6.492 1 93.12 547 THR B C 1
ATOM 8818 O O . THR B 1 547 ? -5.066 -35.344 -7.48 1 93.12 547 THR B O 1
ATOM 8821 N N . GLY B 1 548 ? -5.594 -34.5 -5.527 1 95.56 548 GLY B N 1
ATOM 8822 C CA . GLY B 1 548 ? -4.535 -33.5 -5.555 1 95.56 548 GLY B CA 1
ATOM 8823 C C . GLY B 1 548 ? -3.146 -34.094 -5.41 1 95.56 548 GLY B C 1
ATOM 8824 O O . GLY B 1 548 ? -2.182 -33.594 -5.977 1 95.56 548 GLY B O 1
ATOM 8825 N N . LEU B 1 549 ? -3.043 -35.156 -4.641 1 96 549 LEU B N 1
ATOM 8826 C CA . LEU B 1 549 ? -1.745 -35.781 -4.434 1 96 549 LEU B CA 1
ATOM 8827 C C . LEU B 1 549 ? -1.16 -36.281 -5.754 1 96 549 LEU B C 1
ATOM 8829 O O . LEU B 1 549 ? 0.022 -36.062 -6.031 1 96 549 LEU B O 1
ATOM 8833 N N . VAL B 1 550 ? -1.964 -36.906 -6.516 1 96.38 550 VAL B N 1
ATOM 8834 C CA . VAL B 1 550 ? -1.51 -37.438 -7.805 1 96.38 550 VAL B CA 1
ATOM 8835 C C . VAL B 1 550 ? -1.125 -36.25 -8.711 1 96.38 550 VAL B C 1
ATOM 8837 O O . VAL B 1 550 ? -0.104 -36.312 -9.406 1 96.38 550 VAL B O 1
ATOM 8840 N N . MET B 1 551 ? -1.907 -35.25 -8.68 1 96.56 551 MET B N 1
ATOM 8841 C CA . MET B 1 551 ? -1.611 -34.062 -9.484 1 96.56 551 MET B CA 1
ATOM 8842 C C . MET B 1 551 ? -0.282 -33.469 -9.07 1 96.56 551 MET B C 1
ATOM 8844 O O . MET B 1 551 ? 0.501 -33.031 -9.922 1 96.56 551 MET B O 1
ATOM 8848 N N . ASN B 1 552 ? -0.055 -33.375 -7.746 1 97.31 552 ASN B N 1
ATOM 8849 C CA . ASN B 1 552 ? 1.21 -32.875 -7.242 1 97.31 552 ASN B CA 1
ATOM 8850 C C . ASN B 1 552 ? 2.398 -33.656 -7.789 1 97.31 552 ASN B C 1
ATOM 8852 O O . ASN B 1 552 ? 3.369 -33.062 -8.266 1 97.31 552 ASN B O 1
ATOM 8856 N N . ILE B 1 553 ? 2.283 -34.906 -7.723 1 97.25 553 ILE B N 1
ATOM 8857 C CA . ILE B 1 553 ? 3.377 -35.781 -8.141 1 97.25 553 ILE B CA 1
ATOM 8858 C C . ILE B 1 553 ? 3.627 -35.594 -9.633 1 97.25 553 ILE B C 1
ATOM 8860 O O . ILE B 1 553 ? 4.773 -35.5 -10.07 1 97.25 553 ILE B O 1
ATOM 8864 N N . LEU B 1 554 ? 2.59 -35.562 -10.391 1 97.69 554 LEU B N 1
ATOM 8865 C CA . LEU B 1 554 ? 2.713 -35.438 -11.836 1 97.69 554 LEU B CA 1
ATOM 8866 C C . LEU B 1 554 ? 3.346 -34.094 -12.195 1 97.69 554 LEU B C 1
ATOM 8868 O O . LEU B 1 554 ? 4.223 -34.031 -13.062 1 97.69 554 LEU B O 1
ATOM 8872 N N . CYS B 1 555 ? 2.934 -33.062 -11.562 1 98.12 555 CYS B N 1
ATOM 8873 C CA . CYS B 1 555 ? 3.461 -31.734 -11.852 1 98.12 555 CYS B CA 1
ATOM 8874 C C . CYS B 1 555 ? 4.926 -31.625 -11.445 1 98.12 555 CYS B C 1
ATOM 8876 O O . CYS B 1 555 ? 5.719 -30.969 -12.133 1 98.12 555 CYS B O 1
ATOM 8878 N N . VAL B 1 556 ? 5.281 -32.219 -10.305 1 98.25 556 VAL B N 1
ATOM 8879 C CA . VAL B 1 556 ? 6.668 -32.25 -9.852 1 98.25 556 VAL B CA 1
ATOM 8880 C C . VAL B 1 556 ? 7.543 -32.969 -10.883 1 98.25 556 VAL B C 1
ATOM 8882 O O . VAL B 1 556 ? 8.641 -32.5 -11.203 1 98.25 556 VAL B O 1
ATOM 8885 N N . LEU B 1 557 ? 7.047 -34.031 -11.406 1 98.19 557 LEU B N 1
ATOM 8886 C CA . LEU B 1 557 ? 7.793 -34.781 -12.406 1 98.19 557 LEU B CA 1
ATOM 8887 C C . LEU B 1 557 ? 7.961 -33.969 -13.68 1 98.19 557 LEU B C 1
ATOM 8889 O O . LEU B 1 557 ? 9.047 -33.938 -14.266 1 98.19 557 LEU B O 1
ATOM 8893 N N . VAL B 1 558 ? 6.938 -33.312 -14.062 1 98.25 558 VAL B N 1
ATOM 8894 C CA . VAL B 1 558 ? 6.996 -32.5 -15.266 1 98.25 558 VAL B CA 1
ATOM 8895 C C . VAL B 1 558 ? 8.016 -31.375 -15.07 1 98.25 558 VAL B C 1
ATOM 8897 O O . VAL B 1 558 ? 8.812 -31.094 -15.961 1 98.25 558 VAL B O 1
ATOM 8900 N N . THR B 1 559 ? 7.953 -30.734 -13.922 1 98.12 559 THR B N 1
ATOM 8901 C CA . THR B 1 559 ? 8.852 -29.625 -13.633 1 98.12 559 THR B CA 1
ATOM 8902 C C . THR B 1 559 ? 10.312 -30.094 -13.656 1 98.12 559 THR B C 1
ATOM 8904 O O . THR B 1 559 ? 11.188 -29.359 -14.117 1 98.12 559 THR B O 1
ATOM 8907 N N . ASN B 1 560 ? 10.562 -31.297 -13.172 1 98.06 560 ASN B N 1
ATOM 8908 C CA . ASN B 1 560 ? 11.914 -31.844 -13.18 1 98.06 560 ASN B CA 1
ATOM 8909 C C . ASN B 1 560 ? 12.383 -32.156 -14.602 1 98.06 560 ASN B C 1
ATOM 8911 O O . ASN B 1 560 ? 13.531 -31.906 -14.945 1 98.06 560 ASN B O 1
ATOM 8915 N N . ILE B 1 561 ? 11.492 -32.656 -15.398 1 97.94 561 ILE B N 1
ATOM 8916 C CA . ILE B 1 561 ? 11.828 -32.938 -16.797 1 97.94 561 ILE B CA 1
ATOM 8917 C C . ILE B 1 561 ? 12.078 -31.609 -17.516 1 97.94 561 ILE B C 1
ATOM 8919 O O . ILE B 1 561 ? 13.039 -31.484 -18.281 1 97.94 561 ILE B O 1
ATOM 8923 N N . MET B 1 562 ? 11.266 -30.672 -17.281 1 97.88 562 MET B N 1
ATOM 8924 C CA . MET B 1 562 ? 11.344 -29.391 -17.969 1 97.88 562 MET B CA 1
ATOM 8925 C C . MET B 1 562 ? 12.648 -28.672 -17.656 1 97.88 562 MET B C 1
ATOM 8927 O O . MET B 1 562 ? 13.266 -28.078 -18.531 1 97.88 562 MET B O 1
ATOM 8931 N N . ILE B 1 563 ? 13.094 -28.656 -16.359 1 98 563 ILE B N 1
ATOM 8932 C CA . ILE B 1 563 ? 14.289 -27.906 -15.984 1 98 563 ILE B CA 1
ATOM 8933 C C . ILE B 1 563 ? 15.523 -28.578 -16.578 1 98 563 ILE B C 1
ATOM 8935 O O . ILE B 1 563 ? 16.5 -27.906 -16.906 1 98 563 ILE B O 1
ATOM 8939 N N . ASN B 1 564 ? 15.477 -29.906 -16.828 1 96.69 564 ASN B N 1
ATOM 8940 C CA . ASN B 1 564 ? 16.625 -30.641 -17.359 1 96.69 564 ASN B CA 1
ATOM 8941 C C . ASN B 1 564 ? 16.594 -30.703 -18.875 1 96.69 564 ASN B C 1
ATOM 8943 O O . ASN B 1 564 ? 17.531 -31.219 -19.5 1 96.69 564 ASN B O 1
ATOM 8947 N N . THR B 1 565 ? 15.609 -30.203 -19.484 1 96.88 565 THR B N 1
ATOM 8948 C CA . THR B 1 565 ? 15.531 -30.172 -20.938 1 96.88 565 THR B CA 1
ATOM 8949 C C . THR B 1 565 ? 15.406 -28.734 -21.438 1 96.88 565 THR B C 1
ATOM 8951 O O . THR B 1 565 ? 16.422 -28.078 -21.688 1 96.88 565 THR B O 1
ATOM 8954 N N . LEU B 1 566 ? 14.188 -28.172 -21.297 1 96.94 566 LEU B N 1
ATOM 8955 C CA . LEU B 1 566 ? 13.938 -26.828 -21.797 1 96.94 566 LEU B CA 1
ATOM 8956 C C . LEU B 1 566 ? 14.727 -25.797 -20.984 1 96.94 566 LEU B C 1
ATOM 8958 O O . LEU B 1 566 ? 15.164 -24.781 -21.531 1 96.94 566 LEU B O 1
ATOM 8962 N N . GLY B 1 567 ? 14.836 -26.047 -19.703 1 95.94 567 GLY B N 1
ATOM 8963 C CA . GLY B 1 567 ? 15.602 -25.141 -18.859 1 95.94 567 GLY B CA 1
ATOM 8964 C C . GLY B 1 567 ? 17.062 -25.031 -19.266 1 95.94 567 GLY B C 1
ATOM 8965 O O . GLY B 1 567 ? 17.641 -23.938 -19.234 1 95.94 567 GLY B O 1
ATOM 8966 N N . VAL B 1 568 ? 17.656 -26.156 -19.641 1 95.31 568 VAL B N 1
ATOM 8967 C CA . VAL B 1 568 ? 19.047 -26.172 -20.078 1 95.31 568 VAL B CA 1
ATOM 8968 C C . VAL B 1 568 ? 19.203 -25.359 -21.375 1 95.31 568 VAL B C 1
ATOM 8970 O O . VAL B 1 568 ? 20.156 -24.609 -21.531 1 95.31 568 VAL B O 1
ATOM 8973 N N . ALA B 1 569 ? 18.266 -25.484 -22.203 1 93.94 569 ALA B N 1
ATOM 8974 C CA . ALA B 1 569 ? 18.312 -24.812 -23.5 1 93.94 569 ALA B CA 1
ATOM 8975 C C . ALA B 1 569 ? 18.125 -23.312 -23.344 1 93.94 569 ALA B C 1
ATOM 8977 O O . ALA B 1 569 ? 18.797 -22.516 -24 1 93.94 569 ALA B O 1
ATOM 8978 N N . ILE B 1 570 ? 17.266 -22.891 -22.5 1 93.75 570 ILE B N 1
ATOM 8979 C CA . ILE B 1 570 ? 16.859 -21.5 -22.406 1 93.75 570 ILE B CA 1
ATOM 8980 C C . ILE B 1 570 ? 17.844 -20.734 -21.516 1 93.75 570 ILE B C 1
ATOM 8982 O O . ILE B 1 570 ? 18.203 -19.594 -21.797 1 93.75 570 ILE B O 1
ATOM 8986 N N . PHE B 1 571 ? 18.281 -21.375 -20.375 1 93.25 571 PHE B N 1
ATOM 8987 C CA . PHE B 1 571 ? 19.078 -20.672 -19.359 1 93.25 571 PHE B CA 1
ATOM 8988 C C . PHE B 1 571 ? 20.531 -21.125 -19.391 1 93.25 571 PHE B C 1
ATOM 8990 O O . PHE B 1 571 ? 21.344 -20.672 -18.594 1 93.25 571 PHE B O 1
ATOM 8997 N N . ASP B 1 572 ? 20.938 -21.984 -20.266 1 90.31 572 ASP B N 1
ATOM 8998 C CA . ASP B 1 572 ? 22.281 -22.516 -20.344 1 90.31 572 ASP B CA 1
ATOM 8999 C C . ASP B 1 572 ? 22.734 -23.047 -18.984 1 90.31 572 ASP B C 1
ATOM 9001 O O . ASP B 1 572 ? 23.766 -22.625 -18.453 1 90.31 572 ASP B O 1
ATOM 9005 N N . LEU B 1 573 ? 22.016 -24.016 -18.469 1 92.5 573 LEU B N 1
ATOM 9006 C CA . LEU B 1 573 ? 22.156 -24.453 -17.094 1 92.5 573 LEU B CA 1
ATOM 9007 C C . LEU B 1 573 ? 23.359 -25.375 -16.922 1 92.5 573 LEU B C 1
ATOM 9009 O O . LEU B 1 573 ? 23.766 -25.672 -15.805 1 92.5 573 LEU B O 1
ATOM 9013 N N . ASN B 1 574 ? 24.094 -25.734 -17.938 1 87.81 574 ASN B N 1
ATOM 9014 C CA . ASN B 1 574 ? 25.25 -26.625 -17.859 1 87.81 574 ASN B CA 1
ATOM 9015 C C . ASN B 1 574 ? 26.531 -25.844 -17.578 1 87.81 574 ASN B C 1
ATOM 9017 O O . ASN B 1 574 ? 27.578 -26.453 -17.297 1 87.81 574 ASN B O 1
ATOM 9021 N N . THR B 1 575 ? 26.438 -24.547 -17.625 1 86.81 575 THR B N 1
ATOM 9022 C CA . THR B 1 575 ? 27.625 -23.734 -17.375 1 86.81 575 THR B CA 1
ATOM 9023 C C . THR B 1 575 ? 27.359 -22.75 -16.219 1 86.81 575 THR B C 1
ATOM 9025 O O . THR B 1 575 ? 26.234 -22.281 -16.047 1 86.81 575 THR B O 1
ATOM 9028 N N . MET B 1 576 ? 28.422 -22.578 -15.516 1 89 576 MET B N 1
ATOM 9029 C CA . MET B 1 576 ? 28.328 -21.562 -14.477 1 89 576 MET B CA 1
ATOM 9030 C C . MET B 1 576 ? 28.375 -20.156 -15.086 1 89 576 MET B C 1
ATOM 9032 O O . MET B 1 576 ? 29.344 -19.797 -15.734 1 89 576 MET B O 1
ATOM 9036 N N . PRO B 1 577 ? 27.359 -19.469 -14.852 1 89.12 577 PRO B N 1
ATOM 9037 C CA . PRO B 1 577 ? 27.328 -18.156 -15.484 1 89.12 577 PRO B CA 1
ATOM 9038 C C . PRO B 1 577 ? 28.281 -17.156 -14.828 1 89.12 577 PRO B C 1
ATOM 9040 O O . PRO B 1 577 ? 28.484 -17.203 -13.617 1 89.12 577 PRO B O 1
ATOM 9043 N N . PRO B 1 578 ? 28.75 -16.188 -15.578 1 85.12 578 PRO B N 1
ATOM 9044 C CA . PRO B 1 578 ? 29.688 -15.188 -15.062 1 85.12 578 PRO B CA 1
ATOM 9045 C C . PRO B 1 578 ? 29.047 -14.25 -14.047 1 85.12 578 PRO B C 1
ATOM 9047 O O . PRO B 1 578 ? 29.719 -13.695 -13.18 1 85.12 578 PRO B O 1
ATOM 9050 N N . TRP B 1 579 ? 27.703 -14.164 -14.109 1 85.25 579 TRP B N 1
ATOM 9051 C CA . TRP B 1 579 ? 27.047 -13.203 -13.234 1 85.25 579 TRP B CA 1
ATOM 9052 C C . TRP B 1 579 ? 27.047 -13.688 -11.789 1 85.25 579 TRP B C 1
ATOM 9054 O O . TRP B 1 579 ? 26.781 -12.914 -10.867 1 85.25 579 TRP B O 1
ATOM 9064 N N . THR B 1 580 ? 27.375 -14.898 -11.539 1 84.94 580 THR B N 1
ATOM 9065 C CA . THR B 1 580 ? 27.422 -15.422 -10.18 1 84.94 580 THR B CA 1
ATOM 9066 C C . THR B 1 580 ? 28.578 -14.82 -9.398 1 84.94 580 THR B C 1
ATOM 9068 O O . THR B 1 580 ? 28.609 -14.891 -8.172 1 84.94 580 THR B O 1
ATOM 9071 N N . ASN B 1 581 ? 29.469 -14.203 -10.195 1 77.38 581 ASN B N 1
ATOM 9072 C CA . ASN B 1 581 ? 30.641 -13.594 -9.562 1 77.38 581 ASN B CA 1
ATOM 9073 C C . ASN B 1 581 ? 30.375 -12.125 -9.219 1 77.38 581 ASN B C 1
ATOM 9075 O O . ASN B 1 581 ? 31.234 -11.469 -8.617 1 77.38 581 ASN B O 1
ATOM 9079 N N . THR B 1 582 ? 29.156 -11.672 -9.664 1 70.31 582 THR B N 1
ATOM 9080 C CA . THR B 1 582 ? 28.844 -10.266 -9.453 1 70.31 582 THR B CA 1
ATOM 9081 C C . THR B 1 582 ? 27.953 -10.078 -8.227 1 70.31 582 THR B C 1
ATOM 9083 O O . THR B 1 582 ? 26.984 -10.805 -8.047 1 70.31 582 THR B O 1
ATOM 9086 N N . THR B 1 583 ? 28.531 -9.812 -7.027 1 60.88 583 THR B N 1
ATOM 9087 C CA . THR B 1 583 ? 27.656 -9.578 -5.871 1 60.88 583 THR B CA 1
ATOM 9088 C C . THR B 1 583 ? 27.391 -8.094 -5.688 1 60.88 583 THR B C 1
ATOM 9090 O O . THR B 1 583 ? 28.297 -7.266 -5.863 1 60.88 583 THR B O 1
ATOM 9093 N N . THR B 1 584 ? 25.984 -7.668 -5.73 1 49.69 584 THR B N 1
ATOM 9094 C CA . THR B 1 584 ? 25.578 -6.277 -5.543 1 49.69 584 THR B CA 1
ATOM 9095 C C . THR B 1 584 ? 26.25 -5.684 -4.305 1 49.69 584 THR B C 1
ATOM 9097 O O . THR B 1 584 ? 26.188 -6.273 -3.223 1 49.69 584 THR B O 1
ATOM 9100 N N . SER B 1 585 ? 27.25 -4.945 -4.426 1 41.88 585 SER B N 1
ATOM 9101 C CA . SER B 1 585 ? 27.797 -4.199 -3.297 1 41.88 585 SER B CA 1
ATOM 9102 C C . SER B 1 585 ? 26.797 -3.193 -2.756 1 41.88 585 SER B C 1
ATOM 9104 O O . SER B 1 585 ? 26.25 -2.383 -3.51 1 41.88 585 SER B O 1
ATOM 9106 N N . THR B 1 586 ? 25.891 -3.602 -1.958 1 37.94 586 THR B N 1
ATOM 9107 C CA . THR B 1 586 ? 25.203 -2.486 -1.316 1 37.94 586 THR B CA 1
ATOM 9108 C C . THR B 1 586 ? 26.203 -1.549 -0.647 1 37.94 586 THR B C 1
ATOM 9110 O O . THR B 1 586 ? 27.219 -1.996 -0.116 1 37.94 586 THR B O 1
#

Nearest PDB structures (foldseek):
  8uvc-assembly1_A  TM=9.390E-01  e=9.931E-39  Homo sapiens
  8uvb-assembly1_A  TM=9.451E-01  e=8.718E-34  Homo sapiens
  7jsj-assembly1_A  TM=9.461E-01  e=2.106E-33  Homo sapiens
  8uvi-assembly1_A  TM=7.564E-01  e=9.627E-32  Homo sapiens
  8w6d-assembly1_B  TM=5.668E-01  e=7.175E-32  Homo sapiens

Secondary structure (DSSP, 8-state):
----HHHHHHHHTHHHHHHHHHHHHHTTHHHH--SHHHHHHHHHHHHHHHHHHTSS-HHHHTTHHHHHHHHTTSS-HHHHHHGGG-HHHHHHHHHHHHHHHHHHTTHHHHHHHHHHHHH-SSHHHHHHHHHHHHHHHHHHS-HHHHHHHHHHHHHHHHHHHHHHHHHHHHHHHHHHHHHTSSTT-----STHHHHHHHHHHHHHHHHHHHHHHHHHHHHHHHHHHHHHHHHHHHHHHHHHTTSSTTSSHHHHHHHHHHHHH-SS--S--HHHHHHHHHHHHHHHHHHHHHHHIIIII-TT-SSS--------HHHHHHHHHHHHHHT-SPPHHHHHHHHHHHHHHHHHHTSS-SSS--THHHHHHHHS----THHHHHHHHHHHHHSBS---GGGGT--SS---S---TTTT-BSS-HHHHHHHS-HHHHHHHHHHHHHHHHHHHHTHHHHHHHHGGGGGGS-HHHHHHHHHHHHHHHTTTS-HHHHHHHHHHHHHHHHHHHTS-HHHHHHHHHHHTT---S-GGGSHHHHHHHHHHT--HHHHHHHHHHHHHHHHHHHHHHHHTHHHHHH-TTS--GGGG-----/----HHHHHHHHTHHHHHHHHHHHHHTTHHHH--SHHHHHHHHHHHHHHHHHHTSS-HHHHTTHHHHHHHHTTSS-HHHHHHGGG-HHHHHHHHHHHHHHHHHHTTHHHHHHHHHHHHH-SSHHHHHHHHHHHHHHHHHHS-HHHHHHHHHHHHHHHHHHHHHHHHHHHHHHHHHHHHHTSSTT-----STHHHHHHHHHHHHHHHHHHHHHHHHHHHHHHHHHHHHHHHHHHHHHHHHHTTSSTTSSHHHHHHHHHHHHH-SS--S--HHHHHHHHHHHHHHHHHHHHHHHHHHHS-TT-SSS--------HHHHHHHHHHHHHHT-SPPHHHHHHHHHHHHHHHHHHTSS-SSS--THHHHHHHHS----THHHHHHHHHHHHHSBS---GGGGT--SSTT-S---TTTT-BSS-HHHHHHHS-HHHHHHHHHHHHHHHHHHHHTHHHHHHHHGGGGGGS-HHHHHHHHHHHHHHHTTTS-HHHHHHHHHHHHHHHHHHHTS-HHHHHHHHHHHTT---S-GGGSHHHHHHHHHHT--HHHHHHHHHHHHHHHHHHHHHHHHTHHHHHH-TTS--GGGG-----

Radius of gyration: 36.13 Å; Cα contacts (8 Å, |Δi|>4): 1685; chains: 2; bounding box: 104×115×73 Å

pLDDT: mean 84.51, std 17.83, range [28.36, 98.62]

Solvent-accessible surface area (backbone atoms only — not comparable to full-atom values): 59642 Å² total; per-residue (Å²): 130,80,73,52,66,66,55,52,52,46,59,66,42,36,42,50,47,49,61,59,45,47,60,58,62,49,49,54,51,53,76,75,37,79,44,54,31,46,48,44,48,44,52,54,51,51,42,48,52,33,44,51,67,50,49,34,58,59,37,59,50,27,47,46,55,46,31,49,28,21,76,60,37,58,38,29,26,54,63,37,29,30,32,46,20,35,41,59,46,45,23,43,53,15,43,51,47,45,34,49,46,37,55,74,62,44,45,58,56,52,54,41,39,52,45,38,70,68,58,37,42,44,59,72,33,36,48,50,24,49,32,55,37,32,19,56,45,1,22,58,27,47,31,50,59,40,38,64,60,48,45,58,57,52,48,52,42,50,52,53,52,53,52,51,56,50,51,52,48,53,51,49,52,52,51,56,60,59,62,66,59,67,76,62,70,84,74,85,66,77,80,55,51,66,60,45,49,52,46,49,50,46,48,46,46,50,47,48,51,50,48,51,49,50,50,49,49,46,52,50,47,51,49,49,53,49,47,52,53,42,50,44,44,37,53,21,13,43,45,14,14,57,26,30,56,77,6,35,65,32,49,41,43,54,54,39,42,51,58,62,52,22,64,47,81,83,72,80,40,63,41,54,44,29,68,53,30,36,61,54,39,51,52,44,50,52,51,48,55,50,48,51,33,36,75,72,47,35,55,80,52,78,71,82,66,60,63,77,72,77,52,61,36,66,57,43,48,49,52,47,48,50,56,48,60,69,66,57,72,90,48,65,42,44,49,52,50,50,51,49,50,52,48,45,54,48,51,48,42,41,28,66,37,93,87,47,88,24,66,37,52,56,39,30,74,74,51,68,16,55,58,51,70,24,24,58,27,40,45,50,38,47,48,39,42,53,38,59,28,44,77,66,64,57,71,76,68,64,77,82,78,80,64,73,67,73,80,62,80,70,48,72,36,38,58,42,54,67,71,58,46,67,68,65,52,63,63,51,58,44,38,33,47,12,24,36,32,30,50,47,46,42,35,57,68,33,41,30,46,60,54,51,29,64,68,45,52,80,52,49,79,50,58,65,70,57,49,42,49,51,48,21,48,51,35,20,57,47,12,36,68,19,45,36,47,53,52,41,48,64,44,43,62,55,38,40,28,44,22,54,60,51,66,40,27,39,63,66,43,41,50,48,31,39,57,23,26,49,40,40,57,32,37,45,82,19,36,66,36,35,37,54,39,38,64,73,58,68,59,55,67,64,60,41,29,59,56,15,48,55,51,37,54,52,43,44,52,48,44,52,52,39,51,72,45,58,35,31,71,75,66,47,43,90,44,71,57,74,43,77,74,36,64,48,77,125,130,80,73,51,66,66,54,53,52,46,59,67,41,36,43,50,47,50,63,59,45,47,60,58,63,49,51,54,50,52,75,76,38,78,44,53,31,45,47,45,47,44,52,53,52,51,42,49,52,33,43,51,67,50,48,35,58,58,37,57,49,26,48,44,56,45,29,48,30,21,76,62,38,56,39,28,26,54,63,39,28,30,33,45,19,34,42,60,46,45,22,45,53,15,43,51,48,46,33,50,45,37,56,73,61,43,43,58,55,52,54,42,40,53,45,39,69,66,56,35,42,44,57,71,34,38,48,49,25,50,32,55,39,34,20,56,47,1,22,57,27,48,32,49,59,39,36,63,60,48,46,58,57,52,47,52,43,50,51,53,54,52,53,51,54,50,51,54,48,52,50,51,52,51,53,55,57,59,61,66,59,66,76,61,71,84,73,84,62,76,78,53,50,64,60,45,48,52,47,48,50,46,47,46,48,50,47,47,50,52,47,51,49,50,50,49,49,46,53,50,47,51,49,49,54,47,47,51,52,42,51,45,43,35,53,21,12,43,44,13,14,58,28,30,56,76,5,34,65,32,50,42,44,52,54,39,42,49,57,62,52,23,65,47,82,84,72,80,39,62,41,54,43,30,68,54,31,35,60,52,38,51,52,45,49,51,51,48,54,50,49,51,34,36,74,73,47,37,55,80,53,78,72,83,66,63,63,75,71,79,50,61,34,66,58,44,49,48,51,46,48,50,56,48,60,68,68,57,75,91,47,65,43,43,49,54,50,50,50,48,50,53,49,44,52,49,51,49,43,42,29,66,37,93,89,47,90,23,65,35,54,56,40,29,73,74,50,69,17,54,59,52,68,23,24,56,27,38,46,50,39,47,47,39,42,53,37,57,28,45,78,68,65,58,68,74,68,64,74,82,79,80,65,73,66,75,80,64,79,69,49,73,36,38,59,42,56,66,71,57,47,67,68,66,51,62,63,50,57,44,39,34,47,12,24,37,34,30,49,48,47,42,33,56,68,32,42,32,43,58,53,51,28,63,68,45,53,81,52,49,80,52,58,66,70,57,50,42,50,51,48,20,48,50,34,21,57,46,13,36,69,19,45,37,46,55,52,41,47,64,43,42,64,55,36,41,29,44,22,55,60,53,67,39,26,38,64,66,44,41,50,46,32,39,57,23,27,50,40,40,56,32,36,43,81,18,37,67,36,35,36,54,40,38,63,73,57,69,58,55,67,64,59,40,28,58,56,15,50,55,51,38,54,51,42,44,51,49,44,53,52,40,50,72,45,56,34,33,71,75,65,46,44,91,43,71,56,74,42,77,75,36,66,50,75,125

Foldseek 3Di:
DPPPPVVVVCVVCVLVCCLPVLLVVLCCLVVVPLALLSLLVSLLVNLLSCQLVVSDPLLVSLCSCLPSCVVSVLDNNVVLVVLLDDLLLLLLLLLALLLLLCVVLCVLVLVLLVLCLPQFFWLLSNLVSLLVSLLQSLQRYPLQVSLVSCVVLLVLLLVLQLVVVVVVLVVVVVVVVVVVPPVPDDDPDDPVVVVVVVVVVVCVVVVVVVSVVVVVLSVVLSLLSLLLSLLSNNLSSLLSLQQFCSSDLLSSLLVLLVVLFFVDDQLDARQLSNLQRVVLSVVLSVVLSVLSCCVRQVVVVPPPPRVPSDRDRVSSSVSSVVVSPVSPDDFQLSVLSVVLVVVLVVCRNQQPDPVDRGPQVVCCVVPVDGDDSSVSSVVSSVVQQVDWSACCVVVVPDDDPVVPDDPPPNRRGRSDDVVSSVVSDPVSSSSSSSSLSSSSNSCQSSCNLVVLLVVLLVCLPPDLLVVLLVLLLVLLVSLLSGPLSSSLSSCLSSLQSNCVSNQWSSCLRNVSNSSSSSLRFQACVSDVSSVVSCVSSVDDSRVRNVSSVVSSNVSSVSSSVSCVPVVCVSSVGVHRDPRSVGGPPD/DPCPPVVVVCVVCVLVCCLPVLLVVLCCLVVVPLALLSLLVSLLVNLLSCQLVVSDPLLVSLCSCLPSCCVSVLDNNVVLVVLLDDLLLLLLLLLALLLLLCVVLCVLVLVLLVLCLVQFFWLLSNLVSLLVSLLQSLQRYPLQVSLVSCVVLLVLLLVLQLVVVVVVLVVVVVVVVVVVPPVPDDPPDDPVVVVVVVVVVVVVVVVVVVSVVVVVLSVVLSLLSLLLSLLSNNLSSLLSLQQFCSSDLLSSLLVLLCVLFFVDDQLDARQLSNLQRVVLSVVLSVVLSVLSCCVRQVVVVPPPPRVPSPRDRVSSSVSSVVVSVVSPDDFQLSVLSVVLVVVLSVCRNQQPDPVDRGPQVVCCVVPVDGDDSSVSSVVSSVVQQVDWSACCVVVVPDDDPVVPDDPPPNRRGRSDDVVSSVVPDPVSSSSSSSSLSSSSNSCVSSCNLVVLLVVLLVCLPPDLLVVLLVLLLVLLVSLLSGPLSSSLSSCLSSLQSNCVSNVWSSCLRNVSNSSSSSLRFQACVSDVSSVVSCVSSVDDSHVRNVSSVVSSVVSSVSSSVSCVPVVCVSSVGVHRDPRSVGGPPD

Organism: NCBI:txid1843537

InterPro domains:
  IPR001898 Solute carrier family 13 [PF00939] (17-568)

Sequence (1172 aa):
MRVPRGARLLWRHRDFLIVFLTPILLSLIFLISSSKEARCGYVVLLMAVYWVTEAVPLPVTALIPVFAYPLLGILSTNEVCFSYMKDTNMMFLGGITVAVAVECCNLHTRIALKVLLVVGQSLKKLMAGFILTTTFLSMWMSNVATTVLMMPIAEAILTELETKSSEKTELIGAFRGDLSVCESGTNNVEEEETLGKQKREREKKMGEERGEGDEDERERNNKIVRNTLMITLMYSANLGGIGALTGTAPNLVLKGVLDSTYSQPTGLTFLTWMLYNVPGMIVCIFIGWIWLQVRYLGLFSWKGRRKNCLVEESVVRRVVERKYRALGPFTFREGIVLTFFLALVLLWVLRAPEFIDGWAIYFYDTYGVKVNNATPAILIAFLYFALPANLNFSSFKKSEEDDEVIISSESEEACLSWDVVEKKVPWGVILLLGGSFAMAEGVKASGLSVWLGDQLFVFSDVPPGLVVLVVTFLVSMATEVASNTATTSILLPVLNQLALRMQVNPLYLMVPATVSASFAFMLPAATPPNAIVYAAAKMNTKEMMSTGLVMNILCVLVTNIMINTLGVAIFDLNTMPPWTNTTTSTMRVPRGARLLWRHRDFLIVFLTPILLSLIFLISSSKEARCGYVVLLMAVYWVTEAVPLPVTALIPVFAYPLLGILSTNEVCFSYMKDTNMMFLGGITVAVAVECCNLHTRIALKVLLVVGQSLKKLMAGFILTTTFLSMWMSNVATTVLMMPIAEAILTELETKSSEKTELIGAFRGDLSVCESGTNNVEEEETLGKQKREREKKMGEERGEGDEDERERNNKIVRNTLMITLMYSANLGGIGALTGTAPNLVLKGVLDSTYSQPTGLTFLTWMLYNVPGMIVCIFIGWIWLQVRYLGLFSWKGRRKNCLVEESVVRRVVERKYRALGPFTFREGIVLTFFLALVLLWVLRAPEFIDGWAIYFYDTYGVKVNNATPAILIAFLYFALPANLNFSSFKKSEEDDEVIISSESEEACLSWDVVEKKVPWGVILLLGGSFAMAEGVKASGLSVWLGDQLFVFSDVPPGLVVLVVTFLVSMATEVASNTATTSILLPVLNQLALRMQVNPLYLMVPATVSASFAFMLPAATPPNAIVYAAAKMNTKEMMSTGLVMNILCVLVTNIMINTLGVAIFDLNTMPPWTNTTTST